Protein AF-A0A7S3SIP1-F1 (afdb_monomer)

Nearest PDB structures (foldseek):
  5nok-assembly1_A  TM=7.655E-01  e=3.009E-19  Bacteroides cellulosilyticus DSM 14838
  5nok-assembly2_B  TM=7.415E-01  e=2.205E-19  Bacteroides cellulosilyticus DSM 14838
  4zlf-assembly1_A  TM=3.964E-01  e=3.982E-01  Saccharophagus degradans 2-40
  4aq1-assembly2_A-3  TM=2.668E-01  e=3.073E-01  Geobacillus stearothermophilus
  7sd2-assembly3_C  TM=2.837E-01  e=1.183E+00  Mus musculus

Structure (mmCIF, N/CA/C/O backbone):
data_AF-A0A7S3SIP1-F1
#
_entry.id   AF-A0A7S3SIP1-F1
#
loop_
_atom_site.group_PDB
_atom_site.id
_atom_site.type_symbol
_atom_site.label_atom_id
_atom_site.label_alt_id
_atom_site.label_comp_id
_atom_site.label_asym_id
_atom_site.label_entity_id
_atom_site.label_seq_id
_atom_site.pdbx_PDB_ins_code
_atom_site.Cartn_x
_atom_site.Cartn_y
_atom_site.Cartn_z
_atom_site.occupancy
_atom_site.B_iso_or_equiv
_atom_site.auth_seq_id
_atom_site.auth_comp_id
_atom_site.auth_asym_id
_atom_site.auth_atom_id
_atom_site.pdbx_PDB_model_num
ATOM 1 N N . GLY A 1 1 ? -58.056 -18.008 -2.802 1.00 30.02 1 GLY A N 1
ATOM 2 C CA . GLY A 1 1 ? -57.441 -18.942 -1.838 1.00 30.02 1 GLY A CA 1
ATOM 3 C C . GLY A 1 1 ? -56.106 -19.378 -2.395 1.00 30.02 1 GLY A C 1
ATOM 4 O O . GLY A 1 1 ? -56.015 -19.506 -3.601 1.00 30.02 1 GLY A O 1
ATOM 5 N N . GLY A 1 2 ? -55.037 -19.564 -1.638 1.00 30.69 2 GLY A N 1
ATOM 6 C CA . GLY A 1 2 ? -54.782 -19.460 -0.203 1.00 30.69 2 GLY A CA 1
ATOM 7 C C . GLY A 1 2 ? -53.383 -20.052 0.043 1.00 30.69 2 GLY A C 1
ATOM 8 O O . GLY A 1 2 ? -53.030 -21.022 -0.619 1.00 30.69 2 GLY A O 1
ATOM 9 N N . GLY A 1 3 ? -52.616 -19.461 0.965 1.00 23.81 3 GLY A N 1
ATOM 10 C CA . GLY A 1 3 ? -51.258 -19.869 1.364 1.00 23.81 3 GLY A CA 1
ATOM 11 C C . GLY A 1 3 ? -50.253 -18.746 1.076 1.00 23.81 3 GLY A C 1
ATOM 12 O O . GLY A 1 3 ? -50.004 -18.445 -0.079 1.00 23.81 3 GLY A O 1
ATOM 13 N N . GLY A 1 4 ? -49.697 -17.999 2.030 1.00 30.14 4 GLY A N 1
ATOM 14 C CA . GLY A 1 4 ? -49.337 -18.348 3.404 1.00 30.14 4 GLY A CA 1
ATOM 15 C C . GLY A 1 4 ? -47.809 -18.375 3.521 1.00 30.14 4 GLY A C 1
ATOM 16 O O . GLY A 1 4 ? -47.241 -19.438 3.726 1.00 30.14 4 GLY A O 1
ATOM 17 N N . GLY A 1 5 ? -47.151 -17.226 3.327 1.00 24.19 5 GLY A N 1
ATOM 18 C CA . GLY A 1 5 ? -45.717 -17.030 3.559 1.00 24.19 5 GLY A CA 1
ATOM 19 C C . GLY A 1 5 ? -45.534 -15.982 4.652 1.00 24.19 5 GLY A C 1
ATOM 20 O O . GLY A 1 5 ? -45.998 -14.855 4.501 1.00 24.19 5 GLY A O 1
ATOM 21 N N . GLY A 1 6 ? -44.952 -16.385 5.782 1.00 24.52 6 GLY A N 1
ATOM 22 C CA . GLY A 1 6 ? -44.836 -15.571 6.988 1.00 24.52 6 GLY A CA 1
ATOM 23 C C . GLY A 1 6 ? -44.023 -14.297 6.769 1.00 24.52 6 GLY A C 1
ATOM 24 O O . GLY A 1 6 ? -42.838 -14.354 6.451 1.00 24.52 6 GLY A O 1
ATOM 25 N N . GLY A 1 7 ? -44.663 -13.150 6.992 1.00 25.20 7 GLY A N 1
ATOM 26 C CA . GLY A 1 7 ? -43.971 -11.890 7.214 1.00 25.20 7 GLY A CA 1
ATOM 27 C C . GLY A 1 7 ? -43.266 -11.936 8.565 1.00 25.20 7 GLY A C 1
ATOM 28 O O . GLY A 1 7 ? -43.914 -11.857 9.608 1.00 25.20 7 GLY A O 1
ATOM 29 N N . GLY A 1 8 ? -41.941 -12.072 8.547 1.00 25.28 8 GLY A N 1
ATOM 30 C CA . GLY A 1 8 ? -41.108 -11.686 9.678 1.00 25.28 8 GLY A CA 1
ATOM 31 C C . GLY A 1 8 ? -41.204 -10.173 9.828 1.00 25.28 8 GLY A C 1
ATOM 32 O O . GLY A 1 8 ? -40.638 -9.438 9.024 1.00 25.28 8 GLY A O 1
ATOM 33 N N . GLY A 1 9 ? -41.987 -9.713 10.803 1.00 25.03 9 GLY A N 1
ATOM 34 C CA . GLY A 1 9 ? -42.062 -8.301 11.154 1.00 25.03 9 GLY A CA 1
ATOM 35 C C . GLY A 1 9 ? -40.679 -7.808 11.563 1.00 25.03 9 GLY A C 1
ATOM 36 O O . GLY A 1 9 ? -40.108 -8.305 12.530 1.00 25.03 9 GLY A O 1
ATOM 37 N N . ALA A 1 10 ? -40.139 -6.850 10.814 1.00 29.47 10 ALA A N 1
ATOM 38 C CA . ALA A 1 10 ? -38.982 -6.090 11.249 1.00 29.47 10 ALA A CA 1
ATOM 39 C C . ALA A 1 10 ? -39.381 -5.304 12.505 1.00 29.47 10 ALA A C 1
ATOM 41 O O . ALA A 1 10 ? -40.278 -4.461 12.464 1.00 29.47 10 ALA A O 1
ATOM 42 N N . THR A 1 11 ? -38.749 -5.611 13.635 1.00 32.28 11 THR A N 1
ATOM 43 C CA . THR A 1 11 ? -38.810 -4.782 14.839 1.00 32.28 11 THR A CA 1
ATOM 44 C C . THR A 1 11 ? -38.300 -3.380 14.476 1.00 32.28 11 THR A C 1
ATOM 46 O O . THR A 1 11 ? -37.282 -3.283 13.789 1.00 32.28 11 THR A O 1
ATOM 49 N N . PRO A 1 12 ? -38.969 -2.284 14.872 1.00 35.84 12 PRO A N 1
ATOM 50 C CA . PRO A 1 12 ? -38.470 -0.946 14.584 1.00 35.84 12 PRO A CA 1
ATOM 51 C C . PRO A 1 12 ? -37.204 -0.670 15.408 1.00 35.84 12 PRO A C 1
ATOM 53 O O . PRO A 1 12 ? -37.245 -0.662 16.637 1.00 35.84 12 PRO A O 1
ATOM 56 N N . TRP A 1 13 ? -36.081 -0.453 14.727 1.00 35.91 13 TRP A N 1
ATOM 57 C CA . TRP A 1 13 ? -34.782 -0.176 15.341 1.00 35.91 13 TRP A CA 1
ATOM 58 C C . TRP A 1 13 ? -34.586 1.328 15.563 1.00 35.91 13 TRP A C 1
ATOM 60 O O . TRP A 1 13 ? -34.888 2.132 14.678 1.00 35.91 13 TRP A O 1
ATOM 70 N N . LEU A 1 14 ? -34.023 1.715 16.712 1.00 35.84 14 LEU A N 1
ATOM 71 C CA . LEU A 1 14 ? -33.505 3.068 16.925 1.00 35.84 14 LEU A CA 1
ATOM 72 C C . LEU A 1 14 ? -32.003 3.094 16.587 1.00 35.84 14 LEU A C 1
ATOM 74 O O . LEU A 1 14 ? -31.221 2.341 17.175 1.00 35.84 14 LEU A O 1
ATOM 78 N N . ALA A 1 15 ? -31.589 3.963 15.663 1.00 38.69 15 ALA A N 1
ATOM 79 C CA . ALA A 1 15 ? -30.186 4.278 15.400 1.00 38.69 15 ALA A CA 1
ATOM 80 C C . ALA A 1 15 ? -29.809 5.600 16.085 1.00 38.69 15 ALA A C 1
ATOM 82 O O . ALA A 1 15 ? -30.552 6.580 15.989 1.00 38.69 15 ALA A O 1
ATOM 83 N N . LEU A 1 16 ? -28.660 5.629 16.768 1.00 39.00 16 LEU A N 1
ATOM 84 C CA . LEU A 1 16 ? -28.098 6.823 17.404 1.00 39.00 16 LEU A CA 1
ATOM 85 C C . LEU A 1 16 ? -26.746 7.160 16.767 1.00 39.00 16 LEU A C 1
ATOM 87 O O . LEU A 1 16 ? -25.839 6.330 16.744 1.00 39.00 16 LEU A O 1
ATOM 91 N N . SER A 1 17 ? -26.584 8.402 16.316 1.00 41.12 17 SER A N 1
ATOM 92 C CA . SER A 1 17 ? -25.312 8.929 15.800 1.00 41.12 17 SER A CA 1
ATOM 93 C C . SER A 1 17 ? -24.887 10.187 16.559 1.00 41.12 17 SER A C 1
ATOM 95 O O . SER A 1 17 ? -25.730 10.986 16.980 1.00 41.12 17 SER A O 1
ATOM 97 N N . THR A 1 18 ? -23.578 10.398 16.698 1.00 42.44 18 THR A N 1
ATOM 98 C CA . THR A 1 18 ? -22.999 11.590 17.343 1.00 42.44 18 THR A CA 1
ATOM 99 C C . THR A 1 18 ? -22.811 12.775 16.371 1.00 42.44 18 THR A C 1
ATOM 101 O O . THR A 1 18 ? -22.945 12.642 15.160 1.00 42.44 18 THR A O 1
ATOM 104 N N . ILE A 1 19 ? -22.616 13.974 16.936 1.00 41.94 19 ILE A N 1
ATOM 105 C CA . ILE A 1 19 ? -23.038 15.298 16.426 1.00 41.94 19 ILE A CA 1
ATOM 106 C C . ILE A 1 19 ? -21.858 16.176 15.970 1.00 41.94 19 ILE A C 1
ATOM 108 O O . ILE A 1 19 ? -20.804 16.154 16.604 1.00 41.94 19 ILE A O 1
ATOM 112 N N . ALA A 1 20 ? -22.107 17.069 15.001 1.00 31.72 20 ALA A N 1
ATOM 113 C CA . ALA A 1 20 ? -21.354 18.305 14.758 1.00 31.72 20 ALA A CA 1
ATOM 114 C C . ALA A 1 20 ? -21.444 19.293 15.946 1.00 31.72 20 ALA A C 1
ATOM 116 O O . ALA A 1 20 ? -22.531 19.678 16.367 1.00 31.72 20 ALA A O 1
ATOM 117 N N . LEU A 1 21 ? -20.295 19.751 16.449 1.00 28.75 21 LEU A N 1
ATOM 118 C CA . LEU A 1 21 ? -20.040 20.507 17.696 1.00 28.75 21 LEU A CA 1
ATOM 119 C C . LEU A 1 21 ? -20.780 21.859 17.941 1.00 28.75 21 LEU A C 1
ATOM 121 O O . LEU A 1 21 ? -20.314 22.645 18.760 1.00 28.75 21 LEU A O 1
ATOM 125 N N . ALA A 1 22 ? -21.911 22.175 17.302 1.00 28.03 22 ALA A N 1
ATOM 126 C CA . ALA A 1 22 ? -22.452 23.545 17.274 1.00 28.03 22 ALA A CA 1
ATOM 127 C C . ALA A 1 22 ? -23.684 23.854 18.163 1.00 28.03 22 ALA A C 1
ATOM 129 O O . ALA A 1 22 ? -24.043 25.025 18.277 1.00 28.03 22 ALA A O 1
ATOM 130 N N . ALA A 1 23 ? -24.345 22.879 18.804 1.00 38.19 23 ALA A N 1
ATOM 131 C CA . ALA A 1 23 ? -25.523 23.150 19.654 1.00 38.19 23 ALA A CA 1
ATOM 132 C C . ALA A 1 23 ? -25.167 23.306 21.155 1.00 38.19 23 ALA A C 1
ATOM 134 O O . ALA A 1 23 ? -24.247 22.639 21.634 1.00 38.19 23 ALA A O 1
ATOM 135 N N . PRO A 1 24 ? -25.878 24.152 21.930 1.00 42.22 24 PRO A N 1
ATOM 136 C CA . PRO A 1 24 ? -25.592 24.354 23.351 1.00 42.22 24 PRO A CA 1
ATOM 137 C C . PRO A 1 24 ? -25.967 23.119 24.193 1.00 42.22 24 PRO A C 1
ATOM 139 O O . PRO A 1 24 ? -27.128 22.720 24.253 1.00 42.22 24 PRO A O 1
ATOM 142 N N . ALA A 1 25 ? -24.976 22.518 24.862 1.00 54.72 25 ALA A N 1
ATOM 143 C CA . ALA A 1 25 ? -25.167 21.451 25.849 1.00 54.72 25 ALA A CA 1
ATOM 144 C C . ALA A 1 25 ? -25.636 22.025 27.194 1.00 54.72 25 ALA A C 1
ATOM 146 O O . ALA A 1 25 ? -25.216 23.121 27.564 1.00 54.72 25 ALA A O 1
ATOM 147 N N . THR A 1 26 ? -26.438 21.277 27.963 1.00 63.38 26 THR A N 1
ATOM 148 C CA . THR A 1 26 ? -26.823 21.699 29.322 1.00 63.38 26 THR A CA 1
ATOM 149 C C . THR A 1 26 ? -25.758 21.224 30.314 1.00 63.38 26 THR A C 1
ATOM 151 O O . THR A 1 26 ? -25.599 20.009 30.492 1.00 63.38 26 THR A O 1
ATOM 154 N N . PRO A 1 27 ? -25.000 22.129 30.965 1.00 63.84 27 PRO A N 1
ATOM 155 C CA . PRO A 1 27 ? -24.060 21.738 32.007 1.00 63.84 27 PRO A CA 1
ATOM 156 C C . PRO A 1 27 ? -24.819 21.069 33.149 1.00 63.84 27 PRO A C 1
ATOM 158 O O . PRO A 1 27 ? -25.830 21.591 33.619 1.00 63.84 27 PRO A O 1
ATOM 161 N N . LEU A 1 28 ? -24.337 19.918 33.613 1.00 59.97 28 LEU A N 1
ATOM 162 C CA . LEU A 1 28 ? -24.849 19.346 34.850 1.00 59.97 28 LEU A CA 1
ATOM 163 C C . LEU A 1 28 ? -24.097 19.969 36.022 1.00 59.97 28 LEU A C 1
ATOM 165 O O . LEU A 1 28 ? -22.884 20.142 35.971 1.00 59.97 28 LEU A O 1
ATOM 169 N N . VAL A 1 29 ? -24.810 20.231 37.116 1.00 51.56 29 VAL A N 1
ATOM 170 C CA . VAL A 1 29 ? -24.223 20.703 38.386 1.00 51.56 29 VAL A CA 1
ATOM 171 C C . VAL A 1 29 ? -23.415 19.594 39.086 1.00 51.56 29 VAL A C 1
ATOM 173 O O . VAL A 1 29 ? -22.915 19.801 40.185 1.00 51.56 29 VAL A O 1
ATOM 176 N N . ALA A 1 30 ? -23.259 18.410 38.473 1.00 54.25 30 ALA A N 1
ATOM 177 C CA . ALA A 1 30 ? -22.342 17.387 38.966 1.00 54.25 30 ALA A CA 1
ATOM 178 C C . ALA A 1 30 ? -20.945 18.012 39.093 1.00 54.25 30 ALA A C 1
ATOM 180 O O . ALA A 1 30 ? -20.293 18.319 38.095 1.00 54.25 30 ALA A O 1
ATOM 181 N N . ALA A 1 31 ? -20.553 18.282 40.339 1.00 53.62 31 ALA A N 1
ATOM 182 C CA . ALA A 1 31 ? -19.415 19.121 40.653 1.00 53.62 31 ALA A CA 1
ATOM 183 C C . ALA A 1 31 ? -18.148 18.482 40.090 1.00 53.62 31 ALA A C 1
ATOM 185 O O . ALA A 1 31 ? -17.858 17.317 40.378 1.00 53.62 31 ALA A O 1
ATOM 186 N N . ALA A 1 32 ? -17.388 19.248 39.309 1.00 61.47 32 ALA A N 1
ATOM 187 C CA . ALA A 1 32 ? -15.988 18.932 39.072 1.00 61.47 32 ALA A CA 1
ATOM 188 C C . ALA A 1 32 ? -15.354 18.519 40.417 1.00 61.47 32 ALA A C 1
ATOM 190 O O . ALA A 1 32 ? -15.474 19.250 41.402 1.00 61.47 32 ALA A O 1
ATOM 191 N N . GLY A 1 33 ? -14.775 17.317 40.486 1.00 68.69 33 GLY A N 1
ATOM 192 C CA . GLY A 1 33 ? -14.295 16.722 41.740 1.00 68.69 33 GLY A CA 1
ATOM 193 C C . GLY A 1 33 ? -15.102 15.529 42.272 1.00 68.69 33 GLY A C 1
ATOM 194 O O . GLY A 1 33 ? -14.621 14.846 43.174 1.00 68.69 33 GLY A O 1
ATOM 195 N N . ALA A 1 34 ? -16.286 15.227 41.728 1.00 82.25 34 ALA A N 1
ATOM 196 C CA . ALA A 1 34 ? -17.051 14.044 42.131 1.00 82.25 34 ALA A CA 1
ATOM 197 C C . ALA A 1 34 ? -16.332 12.727 41.751 1.00 82.25 34 ALA A C 1
ATOM 199 O O . ALA A 1 34 ? -15.671 12.677 40.705 1.00 82.25 34 ALA A O 1
ATOM 200 N N . PRO A 1 35 ? -16.480 11.643 42.541 1.00 85.06 35 PRO A N 1
ATOM 201 C CA . PRO A 1 35 ? -15.968 10.327 42.170 1.00 85.06 35 PRO A CA 1
ATOM 202 C C . PRO A 1 35 ? -16.567 9.859 40.840 1.00 85.06 35 PRO A C 1
ATOM 204 O O . PRO A 1 35 ? -17.787 9.830 40.671 1.00 85.06 35 PRO A O 1
ATOM 207 N N . ALA A 1 36 ? -15.708 9.496 39.889 1.00 84.75 36 ALA A N 1
ATOM 208 C CA . ALA A 1 36 ? -16.137 8.911 38.626 1.00 84.75 36 ALA A CA 1
ATOM 209 C C . ALA A 1 36 ? -16.504 7.427 38.820 1.00 84.75 36 ALA A C 1
ATOM 211 O O . ALA A 1 36 ? -15.856 6.753 39.625 1.00 84.75 36 ALA A O 1
ATOM 212 N N . PRO A 1 37 ? -17.456 6.868 38.045 1.00 80.94 37 PRO A N 1
ATOM 213 C CA . PRO A 1 37 ? -17.841 5.455 38.149 1.00 80.94 37 PRO A CA 1
ATOM 214 C C . PRO A 1 37 ? -16.663 4.476 38.029 1.00 80.94 37 PRO A C 1
ATOM 216 O O . PRO A 1 37 ? -16.657 3.431 38.666 1.00 80.94 37 PRO A O 1
ATOM 219 N N . GLY A 1 38 ? -15.638 4.836 37.248 1.00 80.31 38 GLY A N 1
ATOM 220 C CA . GLY A 1 38 ? -14.409 4.053 37.083 1.00 80.31 38 GLY A CA 1
ATOM 221 C C . GLY A 1 38 ? -13.335 4.269 38.160 1.00 80.31 38 GLY A C 1
ATOM 222 O O . GLY A 1 38 ? -12.179 3.949 37.906 1.00 80.31 38 GLY A O 1
ATOM 223 N N . GLY A 1 39 ? -13.663 4.865 39.314 1.00 84.19 39 GLY A N 1
ATOM 224 C CA . GLY A 1 39 ? -12.724 5.098 40.426 1.00 84.19 39 GLY A CA 1
ATOM 225 C C . GLY A 1 39 ? -11.829 6.338 40.286 1.00 84.19 39 GLY A C 1
ATOM 226 O O . GLY A 1 39 ? -10.897 6.513 41.064 1.00 84.19 39 GLY A O 1
ATOM 227 N N . GLY A 1 40 ? -12.092 7.182 39.287 1.00 87.94 40 GLY A N 1
ATOM 228 C CA . GLY A 1 40 ? -11.376 8.430 39.027 1.00 87.94 40 GLY A CA 1
ATOM 229 C C . GLY A 1 40 ? -12.126 9.671 39.513 1.00 87.94 40 GLY A C 1
ATOM 230 O O . GLY A 1 40 ? -12.897 9.621 40.472 1.00 87.94 40 GLY A O 1
ATOM 231 N N . THR A 1 41 ? -11.951 10.792 38.816 1.00 91.81 41 THR A N 1
ATOM 232 C CA . THR A 1 41 ? -12.616 12.059 39.162 1.00 91.81 41 THR A CA 1
ATOM 233 C C . THR A 1 41 ? -13.289 12.671 37.945 1.00 91.81 41 THR A C 1
ATOM 235 O O . THR A 1 41 ? -12.662 12.818 36.897 1.00 91.81 41 THR A O 1
ATOM 238 N N . VAL A 1 42 ? -14.554 13.064 38.084 1.00 91.50 42 VAL A N 1
ATOM 239 C CA . VAL A 1 42 ? -15.280 13.805 37.048 1.00 91.50 42 VAL A CA 1
ATOM 240 C C . VAL A 1 42 ? -14.690 15.210 36.940 1.00 91.50 42 VAL A C 1
ATOM 242 O O . VAL A 1 42 ? -14.669 15.961 37.914 1.00 91.50 42 VAL A O 1
ATOM 245 N N . LEU A 1 43 ? -14.205 15.559 35.750 1.00 90.94 43 LEU A N 1
ATOM 246 C CA . LEU A 1 43 ? -13.675 16.884 35.422 1.00 90.94 43 LEU A CA 1
ATOM 247 C C . LEU A 1 43 ? -14.786 17.797 34.900 1.00 90.94 43 LEU A C 1
ATOM 249 O O . LEU A 1 43 ? -14.859 18.965 35.2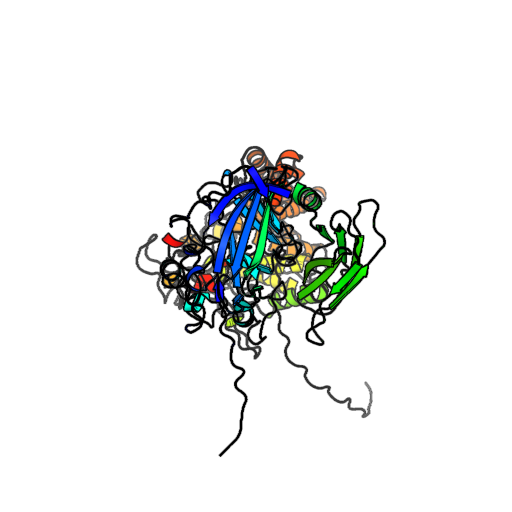68 1.00 90.94 43 LEU A O 1
ATOM 253 N N . ALA A 1 44 ? -15.660 17.251 34.052 1.00 90.00 44 ALA A N 1
ATOM 254 C CA . ALA A 1 44 ? -16.827 17.937 33.514 1.00 90.00 44 ALA A CA 1
ATOM 255 C C . ALA A 1 44 ? -17.903 16.920 33.115 1.00 90.00 44 ALA A C 1
ATOM 257 O O . ALA A 1 44 ? -17.573 15.845 32.615 1.00 90.00 44 ALA A O 1
ATOM 258 N N . ALA A 1 45 ? -19.180 17.268 33.285 1.00 88.44 45 ALA A N 1
ATOM 259 C CA . ALA A 1 45 ? -20.307 16.454 32.835 1.00 88.44 45 ALA A CA 1
ATOM 260 C C . ALA A 1 45 ? -21.427 17.322 32.246 1.00 88.44 45 ALA A C 1
ATOM 262 O O . ALA A 1 45 ? -21.728 18.408 32.743 1.00 88.44 45 ALA A O 1
ATOM 263 N N . GLN A 1 46 ? -22.041 16.845 31.168 1.00 88.38 46 GLN A N 1
ATOM 264 C CA . GLN A 1 46 ? -23.075 17.557 30.421 1.00 88.38 46 GLN A CA 1
ATOM 265 C C . GLN A 1 46 ? -24.150 16.577 29.969 1.00 88.38 46 GLN A C 1
ATOM 267 O O . GLN A 1 46 ? -23.844 15.469 29.524 1.00 88.38 46 GLN A O 1
ATOM 272 N N . GLU A 1 47 ? -25.410 16.994 30.043 1.00 86.75 47 GLU A N 1
ATOM 273 C CA . GLU A 1 47 ? -26.475 16.264 29.370 1.00 86.75 47 GLU A CA 1
ATOM 274 C C . GLU A 1 47 ? -26.524 16.678 27.896 1.00 86.75 47 GLU A C 1
ATOM 276 O O . GLU A 1 47 ? -26.622 17.864 27.573 1.00 86.75 47 GLU A O 1
ATOM 281 N N . VAL A 1 48 ? -26.456 15.684 27.010 1.00 84.75 48 VAL A N 1
ATOM 282 C CA . VAL A 1 48 ? -26.401 15.860 25.552 1.00 84.75 48 VAL A CA 1
ATOM 283 C C . VAL A 1 48 ? -27.588 15.206 24.832 1.00 84.75 48 VAL A C 1
ATOM 285 O O . VAL A 1 48 ? -27.611 15.176 23.606 1.00 84.75 48 VAL A O 1
ATOM 288 N N . SER A 1 49 ? -28.597 14.714 25.565 1.00 81.31 49 SER A N 1
ATOM 289 C CA . SER A 1 49 ? -29.770 13.994 25.029 1.00 81.31 49 SER A CA 1
ATOM 290 C C . SER A 1 49 ? -30.468 14.736 23.888 1.00 81.31 49 SER A C 1
ATOM 292 O O . SER A 1 49 ? -30.799 14.144 22.865 1.00 81.31 49 SER A O 1
ATOM 294 N N . ALA A 1 50 ? -30.679 16.044 24.060 1.00 73.25 50 ALA A N 1
ATOM 295 C CA . ALA A 1 50 ? -31.351 16.892 23.077 1.00 73.25 50 ALA A CA 1
ATOM 296 C C . ALA A 1 50 ? -30.485 17.179 21.842 1.00 73.25 50 ALA A C 1
ATOM 298 O O . ALA A 1 50 ? -31.009 17.546 20.795 1.00 73.25 50 ALA A O 1
ATOM 299 N N . MET A 1 51 ? -29.166 17.022 21.966 1.00 70.69 51 MET A N 1
ATOM 300 C CA . MET A 1 51 ? -28.239 17.262 20.870 1.00 70.69 51 MET A CA 1
ATOM 301 C C . MET A 1 51 ? -28.111 16.027 19.971 1.00 70.69 51 MET A C 1
ATOM 303 O O . MET A 1 51 ? -27.840 16.176 18.785 1.00 70.69 51 MET A O 1
ATOM 307 N N . LEU A 1 52 ? -28.264 14.815 20.524 1.00 71.56 52 LEU A N 1
ATOM 308 C CA . LEU A 1 52 ? -28.049 13.560 19.797 1.00 71.56 52 LEU A CA 1
ATOM 309 C C . LEU A 1 52 ? -29.212 13.298 18.849 1.00 71.56 52 LEU A C 1
ATOM 311 O O . LEU A 1 52 ? -30.348 13.192 19.305 1.00 71.56 52 LEU A O 1
ATOM 315 N N . LYS A 1 53 ? -28.932 13.163 17.551 1.00 66.69 53 LYS A N 1
ATOM 316 C CA . LYS A 1 53 ? -29.948 12.794 16.558 1.00 66.69 53 LYS A CA 1
ATOM 317 C C . LYS A 1 53 ? -30.265 11.296 16.649 1.00 66.69 53 LYS A C 1
ATOM 319 O O . LYS A 1 53 ? -29.372 10.493 16.925 1.00 66.69 53 LYS A O 1
ATOM 324 N N . ALA A 1 54 ? -31.525 10.935 16.414 1.00 61.88 54 ALA A N 1
ATOM 325 C CA . ALA A 1 54 ? -32.006 9.551 16.401 1.00 61.88 54 ALA A CA 1
ATOM 326 C C . ALA A 1 54 ? -32.884 9.288 15.166 1.00 61.88 54 ALA A C 1
ATOM 328 O O . ALA A 1 54 ? -33.519 10.212 14.668 1.00 61.88 54 ALA A O 1
ATOM 329 N N . SER A 1 55 ? -32.955 8.050 14.673 1.00 54.53 55 SER A N 1
ATOM 330 C CA . SER A 1 55 ? -33.918 7.677 13.621 1.00 54.53 55 SER A CA 1
ATOM 331 C C . SER A 1 55 ? -35.335 7.480 14.185 1.00 54.53 55 SER A C 1
ATOM 333 O O . SER A 1 55 ? -35.493 7.038 15.324 1.00 54.53 55 SER A O 1
ATOM 335 N N . ALA A 1 56 ? -36.381 7.762 13.395 1.00 49.25 56 ALA A N 1
ATOM 336 C CA . ALA A 1 56 ? -37.761 7.434 13.773 1.00 49.25 56 ALA A CA 1
ATOM 337 C C . ALA A 1 56 ? -38.079 5.942 13.521 1.00 49.25 56 ALA A C 1
ATOM 339 O O . ALA A 1 56 ? -37.638 5.395 12.513 1.00 49.25 56 ALA A O 1
ATOM 340 N N . PRO A 1 57 ? -38.918 5.295 14.358 1.00 43.84 57 PRO A N 1
ATOM 341 C CA . PRO A 1 57 ? -39.377 3.912 14.163 1.00 43.84 57 PRO A CA 1
ATOM 342 C C . PRO A 1 57 ? -40.075 3.623 12.822 1.00 43.84 57 PRO A C 1
ATOM 344 O O . PRO A 1 57 ? -40.105 2.472 12.396 1.00 43.84 57 PRO A O 1
ATOM 347 N N . ALA A 1 58 ? -40.684 4.640 12.197 1.00 41.06 58 ALA A N 1
ATOM 348 C CA . ALA A 1 58 ? -41.553 4.492 11.024 1.00 41.06 58 ALA A CA 1
ATOM 349 C C . ALA A 1 58 ? -40.871 4.812 9.680 1.00 41.06 58 ALA A C 1
ATOM 351 O O . ALA A 1 58 ? -41.359 4.359 8.650 1.00 41.06 58 ALA A O 1
ATOM 352 N N . ASP A 1 59 ? -39.739 5.524 9.696 1.00 42.59 59 ASP A N 1
ATOM 353 C CA . ASP A 1 59 ? -38.978 5.907 8.503 1.00 42.59 59 ASP A CA 1
ATOM 354 C C . ASP A 1 59 ? -37.531 5.438 8.674 1.00 42.59 59 ASP A C 1
ATOM 356 O O . ASP A 1 59 ? -36.723 6.085 9.344 1.00 42.59 59 ASP A O 1
ATOM 360 N N . ALA A 1 60 ? -37.240 4.272 8.093 1.00 45.25 60 ALA A N 1
ATOM 361 C CA . ALA A 1 60 ? -35.940 3.610 8.059 1.00 45.25 60 ALA A CA 1
ATOM 362 C C . ALA A 1 60 ? -34.748 4.593 8.111 1.00 45.25 60 ALA A C 1
ATOM 364 O O . ALA A 1 60 ? -34.556 5.379 7.189 1.00 45.25 60 ALA A O 1
ATOM 365 N N . LEU A 1 61 ? -33.972 4.542 9.207 1.00 47.16 61 LEU A N 1
ATOM 366 C CA . LEU A 1 61 ? -32.600 5.065 9.373 1.00 47.16 61 LEU A CA 1
ATOM 367 C C . LEU A 1 61 ? -32.325 6.536 8.946 1.00 47.16 61 LEU A C 1
ATOM 369 O O . LEU A 1 61 ? -31.170 6.961 8.885 1.00 47.16 61 LEU A O 1
ATOM 373 N N . SER A 1 62 ? -33.353 7.365 8.719 1.00 47.12 62 SER A N 1
ATOM 374 C CA . SER A 1 62 ? -33.194 8.792 8.404 1.00 47.12 62 SER A CA 1
ATOM 375 C C . SER A 1 62 ? -32.833 9.591 9.663 1.00 47.12 62 SER A C 1
ATOM 377 O O . SER A 1 62 ? -33.678 9.850 10.522 1.00 47.12 62 SER A O 1
ATOM 379 N N . LEU A 1 63 ? -31.567 10.006 9.775 1.00 49.69 63 LEU A N 1
ATOM 380 C CA . LEU A 1 63 ? -31.061 10.910 10.819 1.00 49.69 63 LEU A CA 1
ATOM 381 C C . LEU A 1 63 ? -31.439 12.372 10.508 1.00 49.69 63 LEU A C 1
ATOM 383 O O . LEU A 1 63 ? -30.582 13.250 10.380 1.00 49.69 63 LEU A O 1
ATOM 387 N N . ASN A 1 64 ? -32.734 12.642 10.331 1.00 45.75 64 ASN A N 1
ATOM 388 C CA . ASN A 1 64 ? -33.222 13.995 10.082 1.00 45.75 64 ASN A CA 1
ATOM 389 C C . ASN A 1 64 ? -33.229 14.842 11.373 1.00 45.75 64 ASN A C 1
ATOM 391 O O . ASN A 1 64 ? -33.227 14.336 12.494 1.00 45.75 64 ASN A O 1
ATOM 395 N N . SER A 1 65 ? -33.207 16.166 11.222 1.00 47.06 65 SER A N 1
ATOM 396 C CA . SER A 1 65 ? -33.134 17.143 12.320 1.00 47.06 65 SER A CA 1
ATOM 397 C C . SER A 1 65 ? -34.365 17.184 13.239 1.00 47.06 65 SER A C 1
ATOM 399 O O . SER A 1 65 ? -34.354 17.936 14.211 1.00 47.06 65 SER A O 1
ATOM 401 N N . ALA A 1 66 ? -35.411 16.400 12.959 1.00 50.28 66 ALA A N 1
ATOM 402 C CA . ALA A 1 66 ? -36.660 16.408 13.717 1.00 50.28 66 ALA A CA 1
ATOM 403 C C . ALA A 1 66 ? -36.686 15.397 14.883 1.00 50.28 66 ALA A C 1
ATOM 405 O O . ALA A 1 66 ? -37.541 15.513 15.759 1.00 50.28 66 ALA A O 1
ATOM 406 N N . ASN A 1 67 ? -35.747 14.443 14.930 1.00 57.25 67 ASN A N 1
ATOM 407 C CA . ASN A 1 67 ? -35.723 13.356 15.913 1.00 57.25 67 ASN A CA 1
ATOM 408 C C . ASN A 1 67 ? -34.435 13.380 16.755 1.00 57.25 67 ASN A C 1
ATOM 410 O O . ASN A 1 67 ? -33.325 13.412 16.222 1.00 57.25 67 ASN A O 1
ATOM 414 N N . SER A 1 68 ? -34.574 13.335 18.085 1.00 63.84 68 SER A N 1
ATOM 415 C CA . SER A 1 68 ? -33.450 13.312 19.034 1.00 63.84 68 SER A CA 1
ATOM 416 C C . SER A 1 68 ? -33.491 12.094 19.957 1.00 63.84 68 SER A C 1
ATOM 418 O O . SER A 1 68 ? -34.545 11.485 20.145 1.00 63.84 68 SER A O 1
ATOM 420 N N . ALA A 1 69 ? -32.366 11.755 20.592 1.00 67.38 69 ALA A N 1
ATOM 421 C CA . ALA A 1 69 ? -32.326 10.737 21.643 1.00 67.38 69 ALA A CA 1
ATOM 422 C C . ALA A 1 69 ? -33.325 11.073 22.765 1.00 67.38 69 ALA A C 1
ATOM 424 O O . ALA A 1 69 ? -34.033 10.189 23.243 1.00 67.38 69 ALA A O 1
ATOM 425 N N . ALA A 1 70 ? -33.468 12.362 23.101 1.00 68.44 70 ALA A N 1
ATOM 426 C CA . ALA A 1 70 ? -34.497 12.835 24.025 1.00 68.44 70 ALA A CA 1
ATOM 427 C C . ALA A 1 70 ? -35.927 12.530 23.532 1.00 68.44 70 ALA A C 1
ATOM 429 O O . ALA A 1 70 ? -36.753 12.068 24.318 1.00 68.44 70 ALA A O 1
ATOM 430 N N . ALA A 1 71 ? -36.219 12.724 22.240 1.00 66.12 71 ALA A N 1
ATOM 431 C CA . ALA A 1 71 ? -37.513 12.370 21.644 1.00 66.12 71 ALA A CA 1
ATOM 432 C C . ALA A 1 71 ? -37.771 10.850 21.645 1.00 66.12 71 ALA A C 1
ATOM 434 O O . ALA A 1 71 ? -38.917 10.420 21.755 1.00 66.12 71 ALA A O 1
ATOM 435 N N . ALA A 1 72 ? -36.711 10.038 21.600 1.00 67.12 72 ALA A N 1
ATOM 436 C CA . ALA A 1 72 ? -36.768 8.585 21.758 1.00 67.12 72 ALA A CA 1
ATOM 437 C C . ALA A 1 72 ? -36.861 8.119 23.229 1.00 67.12 72 ALA A C 1
ATOM 439 O O . ALA A 1 72 ? -36.820 6.920 23.501 1.00 67.12 72 ALA A O 1
ATOM 440 N N . GLY A 1 73 ? -36.968 9.043 24.192 1.00 78.50 73 GLY A N 1
ATOM 441 C CA . GLY A 1 73 ? -37.031 8.725 25.620 1.00 78.50 73 GLY A CA 1
ATOM 442 C C . GLY A 1 73 ? -35.688 8.323 26.237 1.00 78.50 73 GLY A C 1
ATOM 443 O O . GLY A 1 73 ? -35.666 7.787 27.344 1.00 78.50 73 GLY A O 1
ATOM 444 N N . LEU A 1 74 ? -34.567 8.577 25.557 1.00 83.44 74 LEU A N 1
ATOM 445 C CA . LEU A 1 74 ? -33.220 8.317 26.059 1.00 83.44 74 LEU A CA 1
ATOM 446 C C . LEU A 1 74 ? -32.601 9.592 26.635 1.00 83.44 74 LEU A C 1
ATOM 448 O O . LEU A 1 74 ? -32.506 10.625 25.971 1.00 83.44 74 LEU A O 1
ATOM 452 N N . ARG A 1 75 ? -32.106 9.496 27.867 1.00 88.25 75 ARG A N 1
ATOM 453 C CA . ARG A 1 75 ? -31.273 10.515 28.498 1.00 88.25 75 ARG A CA 1
ATOM 454 C C . ARG A 1 75 ? -29.808 10.135 28.344 1.00 88.25 75 ARG A C 1
ATOM 456 O O . ARG A 1 75 ? -29.414 9.058 28.775 1.00 88.25 75 ARG A O 1
ATOM 463 N N . VAL A 1 76 ? -28.991 11.025 27.788 1.00 88.19 76 VAL A N 1
ATOM 464 C CA . VAL A 1 76 ? -27.562 10.778 27.573 1.00 88.19 76 VAL A CA 1
ATOM 465 C C . VAL A 1 76 ? -26.713 11.818 28.287 1.00 88.19 76 VAL A C 1
ATOM 467 O O . VAL A 1 76 ? -26.804 13.015 28.013 1.00 88.19 76 VAL A O 1
ATOM 470 N N . VAL A 1 77 ? -25.853 11.351 29.191 1.00 89.62 77 VAL A N 1
ATOM 471 C CA . VAL A 1 77 ? -24.884 12.187 29.911 1.00 89.62 77 VAL A CA 1
ATOM 472 C C . VAL A 1 77 ? -23.481 11.882 29.421 1.00 89.62 77 VAL A C 1
ATOM 474 O O . VAL A 1 77 ? -23.029 10.747 29.542 1.00 89.62 77 VAL A O 1
ATOM 477 N N . ARG A 1 78 ? -22.782 12.903 28.921 1.00 90.81 78 ARG A N 1
ATOM 478 C CA . ARG A 1 78 ? -21.357 12.844 28.591 1.00 90.81 78 ARG A CA 1
ATOM 479 C C . ARG A 1 78 ? -20.529 13.355 29.768 1.00 90.81 78 ARG A C 1
ATOM 481 O O . ARG A 1 78 ? -20.806 14.447 30.263 1.00 90.81 78 ARG A O 1
ATOM 488 N N . SER A 1 79 ? -19.481 12.637 30.154 1.00 90.62 79 SER A N 1
ATOM 489 C CA . SER A 1 79 ? -18.484 13.089 31.130 1.00 90.62 79 SER A CA 1
ATOM 490 C C . SER A 1 79 ? -17.054 12.962 30.609 1.00 90.62 79 SER A C 1
ATOM 492 O O . SER A 1 79 ? -16.706 12.030 29.884 1.00 90.62 79 SER A O 1
ATOM 494 N N . TYR A 1 80 ? -16.228 13.927 31.008 1.00 92.88 80 TYR A N 1
ATOM 495 C CA . TYR A 1 80 ? -14.774 13.869 30.941 1.00 92.88 80 TYR A CA 1
ATOM 496 C C . TYR A 1 80 ? -14.261 13.573 32.344 1.00 92.88 80 TYR A C 1
ATOM 498 O O . TYR A 1 80 ? -14.591 14.281 33.298 1.00 92.88 80 TYR A O 1
ATOM 506 N N . GLU A 1 81 ? -13.471 12.522 32.475 1.00 93.88 81 GLU A N 1
ATOM 507 C CA . GLU A 1 81 ? -13.025 11.973 33.750 1.00 93.88 81 GLU A CA 1
ATOM 508 C C . GLU A 1 81 ? -11.500 11.840 33.733 1.00 93.88 81 GLU A C 1
ATOM 510 O O . GLU A 1 81 ? -10.912 11.440 32.732 1.00 93.88 81 GLU A O 1
ATOM 515 N N . ARG A 1 82 ? -10.830 12.142 34.844 1.00 94.44 82 ARG A N 1
ATOM 516 C CA . ARG A 1 82 ? -9.457 11.676 35.065 1.00 94.44 82 ARG A CA 1
ATOM 517 C C . ARG A 1 82 ? -9.529 10.218 35.510 1.00 94.44 82 ARG A C 1
ATOM 519 O O . ARG A 1 82 ? -10.327 9.907 36.391 1.00 94.44 82 ARG A O 1
ATOM 526 N N . SER A 1 83 ? -8.720 9.341 34.920 1.00 93.25 83 SER A N 1
ATOM 527 C CA . SER A 1 83 ? -8.660 7.923 35.298 1.00 93.25 83 SER A CA 1
ATOM 528 C C . SER A 1 83 ? -8.226 7.720 36.756 1.00 93.25 83 SE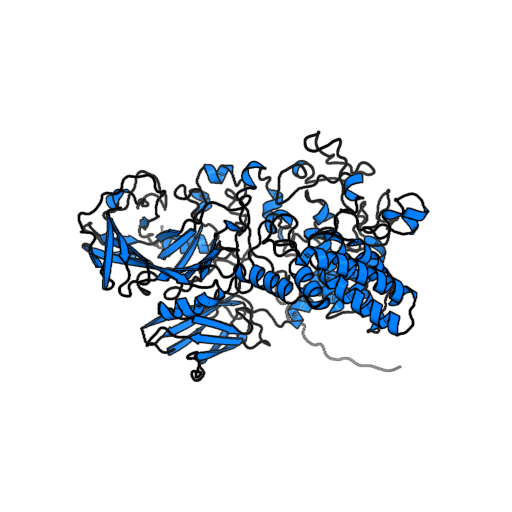R A C 1
ATOM 530 O O . SER A 1 83 ? -7.574 8.582 37.342 1.00 93.25 83 SER A O 1
ATOM 532 N N . ALA A 1 84 ? -8.557 6.563 37.340 1.00 89.75 84 ALA A N 1
ATOM 533 C CA . ALA A 1 84 ? -8.223 6.230 38.731 1.00 89.75 84 ALA A CA 1
ATOM 534 C C . ALA A 1 84 ? -6.712 6.288 39.039 1.00 89.75 84 ALA A C 1
ATOM 536 O O . ALA A 1 84 ? -6.309 6.677 40.130 1.00 89.75 84 ALA A O 1
ATOM 537 N N . ASP A 1 85 ? -5.873 5.947 38.060 1.00 89.94 85 ASP A N 1
ATOM 538 C CA . ASP A 1 85 ? -4.408 6.029 38.140 1.00 89.94 85 ASP A CA 1
ATOM 539 C C . ASP A 1 85 ? -3.846 7.421 37.789 1.00 89.94 85 ASP A C 1
ATOM 541 O O . ASP A 1 85 ? -2.636 7.627 37.806 1.00 89.94 85 ASP A O 1
ATOM 545 N N . GLY A 1 86 ? -4.706 8.381 37.435 1.00 90.56 86 GLY A N 1
ATOM 546 C CA . GLY A 1 86 ? -4.328 9.738 37.043 1.00 90.56 86 GLY A CA 1
ATOM 547 C C . GLY A 1 86 ? -3.626 9.863 35.685 1.00 90.56 86 GLY A C 1
ATOM 548 O O . GLY A 1 86 ? -3.307 10.984 35.289 1.00 90.56 86 GLY A O 1
ATOM 549 N N . ALA A 1 87 ? -3.399 8.753 34.976 1.00 89.81 87 ALA A N 1
ATOM 550 C CA . ALA A 1 87 ? -2.559 8.688 33.779 1.00 89.81 87 ALA A CA 1
ATOM 551 C C . ALA A 1 87 ? -3.300 8.952 32.455 1.00 89.81 87 ALA A C 1
ATOM 553 O O . ALA A 1 87 ? -2.657 9.090 31.416 1.00 89.81 87 ALA A O 1
ATOM 554 N N . ALA A 1 88 ? -4.634 8.997 32.465 1.00 93.94 88 ALA A N 1
ATOM 555 C CA . ALA A 1 88 ? -5.448 9.084 31.258 1.00 93.94 88 ALA A CA 1
ATOM 556 C C . ALA A 1 88 ? -6.677 9.987 31.427 1.00 93.94 88 ALA A C 1
ATOM 558 O O . ALA A 1 88 ? -7.172 10.226 32.534 1.00 93.94 88 ALA A O 1
ATOM 559 N N . LEU A 1 89 ? -7.193 10.443 30.286 1.00 95.56 89 LEU A N 1
ATOM 560 C CA . LEU A 1 89 ? -8.531 11.010 30.166 1.00 95.56 89 LEU A CA 1
ATOM 561 C C . LEU A 1 89 ? -9.507 9.875 29.841 1.00 95.56 89 LEU A C 1
ATOM 563 O O . LEU A 1 89 ? -9.232 9.041 28.983 1.00 95.56 89 LEU A O 1
ATOM 567 N N . VAL A 1 90 ? -10.655 9.841 30.503 1.00 95.38 90 VAL A N 1
ATOM 568 C CA . VAL A 1 90 ? -11.756 8.933 30.186 1.00 95.38 90 VAL A CA 1
ATOM 569 C C . VAL A 1 90 ? -12.926 9.762 29.671 1.00 95.38 90 VAL A C 1
ATOM 571 O O . VAL A 1 90 ? -13.389 10.686 30.337 1.00 95.38 90 VAL A O 1
ATOM 574 N N . LEU A 1 91 ? -13.387 9.441 28.467 1.00 94.19 91 LEU A N 1
ATOM 575 C CA . LEU A 1 91 ? -14.599 9.993 27.876 1.00 94.19 91 LEU A CA 1
ATOM 576 C C . LEU A 1 91 ? -15.722 8.976 28.060 1.00 94.19 91 LEU A C 1
ATOM 578 O O . LEU A 1 91 ? -15.617 7.867 27.541 1.00 94.19 91 LEU A O 1
ATOM 582 N N . ARG A 1 92 ? -16.787 9.341 28.774 1.00 93.06 92 ARG A N 1
ATOM 583 C CA . ARG A 1 92 ? -17.912 8.448 29.078 1.00 93.06 92 ARG A CA 1
ATOM 584 C C . ARG A 1 92 ? -19.238 9.020 28.598 1.00 93.06 92 ARG A C 1
ATOM 586 O O . ARG A 1 92 ? -19.464 10.223 28.668 1.00 93.06 92 ARG A O 1
ATOM 593 N N . PHE A 1 93 ? -20.123 8.131 28.168 1.00 91.75 93 PHE A N 1
ATOM 594 C CA . PHE A 1 93 ? -21.513 8.372 27.821 1.00 91.75 93 PHE A CA 1
ATOM 595 C C . PHE A 1 93 ? -22.394 7.393 28.597 1.00 91.75 93 PHE A C 1
ATOM 597 O O . PHE A 1 93 ? -22.289 6.183 28.424 1.00 91.75 93 PHE A O 1
ATOM 604 N N . ASN A 1 94 ? -23.273 7.911 29.450 1.00 92.00 94 ASN A N 1
ATOM 605 C CA . ASN A 1 94 ? -24.293 7.121 30.134 1.00 92.00 94 ASN A CA 1
ATOM 606 C C . ASN A 1 94 ? -25.625 7.308 29.414 1.00 92.00 94 ASN A C 1
ATOM 608 O O . ASN A 1 94 ? -26.148 8.423 29.399 1.00 92.00 94 ASN A O 1
ATOM 612 N N . LEU A 1 95 ? -26.148 6.235 28.825 1.00 90.88 95 LEU A N 1
ATOM 613 C CA . LEU A 1 95 ? -27.419 6.190 28.111 1.00 90.88 95 LEU A CA 1
ATOM 614 C C . LEU A 1 95 ? -28.463 5.568 29.036 1.00 90.88 95 LEU A C 1
ATOM 616 O O . LEU A 1 95 ? -28.428 4.365 29.284 1.00 90.88 95 LEU A O 1
ATOM 620 N N . THR A 1 96 ? -29.380 6.383 29.543 1.00 92.56 96 THR A N 1
ATOM 621 C CA . THR A 1 96 ? -30.465 5.969 30.434 1.00 92.56 96 THR A CA 1
ATOM 622 C C . THR A 1 96 ? -31.790 5.967 29.683 1.00 92.56 96 THR A C 1
ATOM 624 O O . THR A 1 96 ? -32.170 6.981 29.096 1.00 92.56 96 THR A O 1
ATOM 627 N N . ASN A 1 97 ? -32.543 4.872 29.741 1.00 90.50 97 ASN A N 1
ATOM 628 C CA . ASN A 1 97 ? -33.913 4.851 29.233 1.00 90.50 97 ASN A CA 1
ATOM 629 C C . ASN A 1 97 ? -34.855 5.539 30.234 1.00 90.50 97 ASN A C 1
ATOM 631 O O . ASN A 1 97 ? -35.195 4.979 31.273 1.00 90.50 97 ASN A O 1
ATOM 635 N N . GLY A 1 98 ? -35.266 6.769 29.926 1.00 87.25 98 GLY A N 1
ATOM 636 C CA . GLY A 1 98 ? -36.243 7.537 30.703 1.00 87.25 98 GLY A CA 1
ATOM 637 C C . GLY A 1 98 ? -37.702 7.245 30.333 1.00 87.25 98 GLY A C 1
ATOM 638 O O . GLY A 1 98 ? -38.612 7.823 30.928 1.00 87.25 98 GLY A O 1
ATOM 639 N N . GLY A 1 99 ? -37.936 6.382 29.342 1.00 83.75 99 GLY A N 1
ATOM 640 C CA . GLY A 1 99 ? -39.255 5.968 28.883 1.00 83.75 99 GLY A CA 1
ATOM 641 C C . GLY A 1 99 ? -39.906 4.892 29.757 1.00 83.75 99 GLY A C 1
ATOM 642 O O . GLY A 1 99 ? -39.408 4.502 30.812 1.00 83.75 99 GLY A O 1
ATOM 643 N N . ARG A 1 100 ? -41.067 4.403 29.302 1.00 85.19 100 ARG A N 1
ATOM 644 C CA . ARG A 1 100 ? -41.865 3.367 29.993 1.00 85.19 100 ARG A CA 1
ATOM 645 C C . ARG A 1 100 ? -41.780 1.979 29.352 1.00 85.19 100 ARG A C 1
ATOM 647 O O . ARG A 1 100 ? -42.301 1.025 29.920 1.00 85.19 100 ARG A O 1
ATOM 654 N N . SER A 1 101 ? -41.137 1.858 28.195 1.00 83.00 101 SER A N 1
ATOM 655 C CA . SER A 1 101 ? -40.935 0.603 27.462 1.00 83.00 101 SER A CA 1
ATOM 656 C C . SER A 1 101 ? -39.445 0.336 27.243 1.00 83.00 101 SER A C 1
ATOM 658 O O . SER A 1 101 ? -38.669 1.292 27.213 1.00 83.00 101 SER A O 1
ATOM 660 N N . PRO A 1 102 ? -39.018 -0.931 27.084 1.00 82.94 102 PRO A N 1
ATOM 661 C CA . PRO A 1 102 ? -37.657 -1.239 26.661 1.00 82.94 102 PRO A CA 1
ATOM 662 C C . PRO A 1 102 ? -37.315 -0.575 25.321 1.00 82.94 102 PRO A C 1
ATOM 664 O O . PRO A 1 102 ? -38.179 -0.456 24.453 1.00 82.94 102 PRO A O 1
ATOM 667 N N . VAL A 1 103 ? -36.060 -0.159 25.171 1.00 81.75 103 VAL A N 1
ATOM 668 C CA . VAL A 1 103 ? -35.500 0.417 23.944 1.00 81.75 103 VAL A CA 1
ATOM 669 C C . VAL A 1 103 ? -34.339 -0.459 23.498 1.00 81.75 103 VAL A C 1
ATOM 671 O O . VAL A 1 103 ? -33.429 -0.714 24.283 1.00 81.75 103 VAL A O 1
ATOM 674 N N . GLU A 1 104 ? -34.371 -0.909 22.248 1.00 82.81 104 GLU A N 1
ATOM 675 C CA . GLU A 1 104 ? -33.255 -1.608 21.617 1.00 82.81 104 GLU A CA 1
ATOM 676 C C . GLU A 1 104 ? -32.539 -0.662 20.648 1.00 82.81 104 GLU A C 1
ATOM 678 O O . GLU A 1 104 ? -33.152 -0.079 19.750 1.00 82.81 104 GLU A O 1
ATOM 683 N N . VAL A 1 105 ? -31.237 -0.484 20.855 1.00 79.25 105 VAL A N 1
ATOM 684 C CA . VAL A 1 105 ? -30.381 0.394 20.059 1.00 79.25 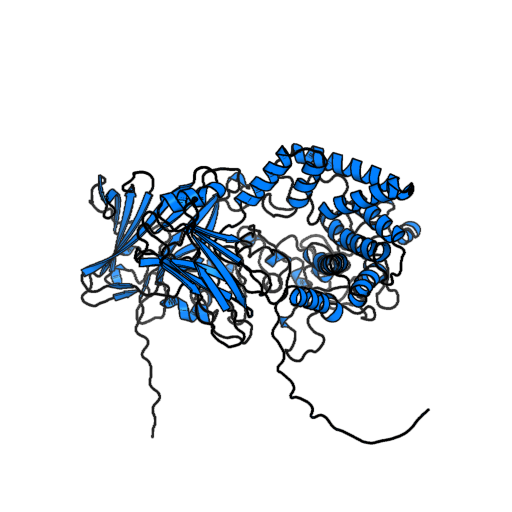105 VAL A CA 1
ATOM 685 C C . VAL A 1 105 ? -29.473 -0.471 19.196 1.00 79.25 105 VAL A C 1
ATOM 687 O O . VAL A 1 105 ? -28.588 -1.158 19.705 1.00 79.25 105 VAL A O 1
ATOM 690 N N . GLY A 1 106 ? -29.703 -0.454 17.884 1.00 76.50 106 GLY A N 1
ATOM 691 C CA . GLY A 1 106 ? -28.983 -1.311 16.934 1.00 76.50 106 GLY A CA 1
ATOM 692 C C . GLY A 1 106 ? -27.726 -0.681 16.330 1.00 76.50 106 GLY A C 1
ATOM 693 O O . GLY A 1 106 ? -26.957 -1.379 15.676 1.00 76.50 106 GLY A O 1
ATOM 694 N N . ALA A 1 107 ? -27.519 0.621 16.529 1.00 77.75 107 ALA A N 1
ATOM 695 C CA . ALA A 1 107 ? -26.364 1.360 16.028 1.00 77.75 107 ALA A CA 1
ATOM 696 C C . ALA A 1 107 ? -25.954 2.453 17.020 1.00 77.75 107 ALA A C 1
ATOM 698 O O . ALA A 1 107 ? -26.769 3.324 17.342 1.00 77.75 107 ALA A O 1
ATOM 699 N N . VAL A 1 108 ? -24.702 2.406 17.488 1.00 81.62 108 VAL A N 1
ATOM 700 C CA . VAL A 1 108 ? -24.096 3.446 18.336 1.00 81.62 108 VAL A CA 1
ATOM 701 C C . VAL A 1 108 ? -22.642 3.672 17.934 1.00 81.62 108 VAL A C 1
ATOM 703 O O . VAL A 1 108 ? -21.798 2.786 18.095 1.00 81.62 108 VAL A O 1
ATOM 706 N N . GLY A 1 109 ? -22.353 4.886 17.463 1.00 81.62 109 GLY A N 1
ATOM 707 C CA . GLY A 1 109 ? -21.019 5.345 17.082 1.00 81.62 109 GLY A CA 1
ATOM 708 C C . GLY A 1 109 ? -20.584 6.608 17.830 1.00 81.62 109 GLY A C 1
ATOM 709 O O . GLY A 1 109 ? -21.372 7.535 18.052 1.00 81.62 109 GLY A O 1
ATOM 710 N N . LEU A 1 110 ? -19.314 6.645 18.237 1.00 84.44 110 LEU A N 1
ATOM 711 C CA . LEU A 1 110 ? -18.669 7.797 18.858 1.00 84.44 110 LEU A CA 1
ATOM 712 C C . LEU A 1 110 ? -17.707 8.427 17.854 1.00 84.44 110 LEU A C 1
ATOM 714 O O . LEU A 1 110 ? -16.681 7.828 17.531 1.00 84.44 110 LEU A O 1
ATOM 718 N N . ALA A 1 111 ? -18.029 9.635 17.395 1.00 80.44 111 ALA A N 1
ATOM 719 C CA . ALA A 1 111 ? -17.189 10.399 16.486 1.00 80.44 111 ALA A CA 1
ATOM 720 C C . ALA A 1 111 ? -15.773 10.601 17.052 1.00 80.44 111 ALA A C 1
ATOM 722 O O . ALA A 1 111 ? -15.580 11.048 18.185 1.00 80.44 111 ALA A O 1
ATOM 723 N N . MET A 1 112 ? -14.793 10.305 16.212 1.00 81.31 112 MET A N 1
ATOM 724 C CA . MET A 1 112 ? -13.356 10.381 16.434 1.00 81.31 112 MET A CA 1
ATOM 725 C C . MET A 1 112 ? -12.746 11.273 15.347 1.00 81.31 112 MET A C 1
ATOM 727 O O . MET A 1 112 ? -12.104 10.767 14.417 1.00 81.31 112 MET A O 1
ATOM 731 N N . PRO A 1 113 ? -13.003 12.595 15.403 1.00 75.31 113 PRO A N 1
ATOM 732 C CA . PRO A 1 113 ? -12.494 13.519 14.405 1.00 75.31 113 PRO A CA 1
ATOM 733 C C . PRO A 1 113 ? -10.967 13.544 14.434 1.00 75.31 113 PRO A C 1
ATOM 735 O O . PRO A 1 113 ? -10.332 13.443 15.485 1.00 75.31 113 PRO A O 1
ATOM 738 N N . GLU A 1 114 ? -10.381 13.683 13.255 1.00 69.44 114 GLU A N 1
ATOM 739 C CA . GLU A 1 114 ? -8.941 13.851 13.105 1.00 69.44 114 GLU A CA 1
ATOM 740 C C . GLU A 1 114 ? -8.541 15.319 13.250 1.00 69.44 114 GLU A C 1
ATOM 742 O O . GLU A 1 114 ? -9.378 16.221 13.178 1.00 69.44 114 GLU A O 1
ATOM 747 N N . SER A 1 115 ? -7.242 15.562 13.441 1.00 66.88 115 SER A N 1
ATOM 748 C CA . SER A 1 115 ? -6.713 16.923 13.383 1.00 66.88 115 SER A CA 1
ATOM 749 C C . SER A 1 115 ? -6.979 17.529 11.999 1.00 66.88 115 SER A C 1
ATOM 751 O O . SER A 1 115 ? -6.725 16.861 10.991 1.00 66.88 115 SER A O 1
ATOM 753 N N . PRO A 1 116 ? -7.396 18.805 11.917 1.00 53.34 116 PRO A N 1
ATOM 754 C CA . PRO A 1 116 ? -7.216 19.597 10.706 1.00 53.34 116 PRO A CA 1
ATOM 755 C C . PRO A 1 116 ? -5.722 19.610 10.341 1.00 53.34 116 PRO A C 1
ATOM 757 O O . PRO A 1 116 ? -4.885 19.643 11.246 1.00 53.34 116 PRO A O 1
ATOM 760 N N . GLY A 1 117 ? -5.371 19.587 9.052 1.00 48.59 117 GLY A N 1
ATOM 761 C CA . GLY A 1 117 ? -3.960 19.612 8.623 1.00 48.59 117 GLY A CA 1
ATOM 762 C C . GLY A 1 117 ? -3.518 18.474 7.705 1.00 48.59 117 GLY A C 1
ATOM 763 O O . GLY A 1 117 ? -2.320 18.281 7.518 1.00 48.59 117 GLY A O 1
ATOM 764 N N . HIS A 1 118 ? -4.449 17.739 7.087 1.00 54.31 118 HIS A N 1
ATOM 765 C CA . HIS A 1 118 ? -4.102 16.942 5.903 1.00 54.31 118 HIS A CA 1
ATOM 766 C C . HIS A 1 118 ? -3.429 17.848 4.846 1.00 54.31 118 HIS A C 1
ATOM 768 O O . HIS A 1 118 ? -3.679 19.060 4.846 1.00 54.31 118 HIS A O 1
ATOM 774 N N . PRO A 1 119 ? -2.530 17.314 3.996 1.00 48.59 119 PRO A N 1
ATOM 775 C CA . PRO A 1 119 ? -1.756 18.099 3.032 1.00 48.59 119 PRO A CA 1
ATOM 776 C C . PRO A 1 119 ? -2.607 19.155 2.311 1.00 48.59 119 PRO A C 1
ATOM 778 O O . PRO A 1 119 ? -3.745 18.862 1.946 1.00 48.59 119 PRO A O 1
ATOM 781 N N . PRO A 1 120 ? -2.083 20.379 2.100 1.00 46.38 120 PRO A N 1
ATOM 782 C CA . PRO A 1 120 ? -0.662 20.703 1.928 1.00 46.38 120 PRO A CA 1
ATOM 783 C C . PRO A 1 120 ? 0.075 21.258 3.166 1.00 46.38 120 PRO A C 1
ATOM 785 O O . PRO A 1 120 ? 1.169 21.791 3.013 1.00 46.38 120 PRO A O 1
ATOM 788 N N . ALA A 1 121 ? -0.457 21.133 4.389 1.00 49.41 121 ALA A N 1
ATOM 789 C CA . ALA A 1 121 ? 0.111 21.752 5.604 1.00 49.41 121 ALA A CA 1
ATOM 790 C C . ALA A 1 121 ? 1.489 21.207 6.082 1.00 49.41 121 ALA A C 1
ATOM 792 O O . ALA A 1 121 ? 1.974 21.597 7.144 1.00 49.41 121 ALA A O 1
ATOM 793 N N . GLY A 1 122 ? 2.146 20.346 5.294 1.00 57.91 122 GLY A N 1
ATOM 794 C CA . GLY A 1 122 ? 3.427 19.712 5.618 1.00 57.91 122 GLY A CA 1
ATOM 795 C C . GLY A 1 122 ? 3.282 18.513 6.562 1.00 57.91 122 GLY A C 1
ATOM 796 O O . GLY A 1 122 ? 2.379 18.469 7.393 1.00 57.91 122 GLY A O 1
ATOM 797 N N . ILE A 1 123 ? 4.189 17.538 6.433 1.00 65.94 123 ILE A N 1
ATOM 798 C CA . ILE A 1 123 ? 4.176 16.263 7.179 1.00 65.94 123 ILE A CA 1
ATOM 799 C C . ILE A 1 123 ? 4.160 16.444 8.707 1.00 65.94 123 ILE A C 1
ATOM 801 O O . ILE A 1 123 ? 3.596 15.625 9.426 1.00 65.94 123 ILE A O 1
ATOM 805 N N . GLU A 1 124 ? 4.689 17.577 9.172 1.00 69.12 124 GLU A N 1
ATOM 806 C CA . GLU A 1 124 ? 4.855 17.933 10.582 1.00 69.12 124 GLU A CA 1
ATOM 807 C C . GLU A 1 124 ? 3.545 18.135 11.357 1.00 69.12 124 GLU A C 1
ATOM 809 O O . GLU A 1 124 ? 3.489 17.982 12.576 1.00 69.12 124 GLU A O 1
ATOM 814 N N . SER A 1 125 ? 2.466 18.478 10.654 1.00 70.50 125 SER A N 1
ATOM 815 C CA . SER A 1 125 ? 1.157 18.750 11.264 1.00 70.50 125 SER A CA 1
ATOM 816 C C . SER A 1 125 ? 0.173 17.583 11.141 1.00 70.50 125 SER A C 1
ATOM 818 O O . SER A 1 125 ? -0.940 17.642 11.668 1.00 70.50 125 SER A O 1
ATOM 820 N N . VAL A 1 126 ? 0.576 16.507 10.462 1.00 72.12 126 VAL A N 1
ATOM 821 C CA . VAL A 1 126 ? -0.317 15.423 10.062 1.00 72.12 126 VAL A CA 1
ATOM 822 C C . VAL A 1 126 ? -0.465 14.393 11.186 1.00 72.12 126 VAL A C 1
ATOM 824 O O . VAL A 1 126 ? 0.516 13.819 11.662 1.00 72.12 126 VAL A O 1
ATOM 827 N N . VAL A 1 127 ? -1.718 14.118 11.573 1.00 78.62 127 VAL A N 1
ATOM 828 C CA . VAL A 1 127 ? -2.083 13.080 12.552 1.00 78.62 127 VAL A CA 1
ATOM 829 C C . VAL A 1 127 ? -2.925 11.992 11.893 1.00 78.62 127 VAL A C 1
ATOM 831 O O . VAL A 1 127 ? -3.917 12.251 11.213 1.00 78.62 127 VAL A O 1
ATOM 834 N N . TRP A 1 128 ? -2.547 10.744 12.127 1.00 77.81 128 TRP A N 1
ATOM 835 C CA . TRP A 1 128 ? -3.057 9.555 11.470 1.00 77.81 128 TRP A CA 1
ATOM 836 C C . TRP A 1 128 ? -3.661 8.574 12.472 1.00 77.81 128 TRP A C 1
ATOM 838 O O . TRP A 1 128 ? -2.987 8.156 13.388 1.00 77.81 128 TRP A O 1
ATOM 848 N N . ASN A 1 129 ? -4.918 8.171 12.291 1.00 81.00 129 ASN A N 1
ATOM 849 C CA . ASN A 1 129 ? -5.658 7.266 13.189 1.00 81.00 129 ASN A CA 1
ATOM 850 C C . ASN A 1 129 ? -5.749 5.804 12.697 1.00 81.00 129 ASN A C 1
ATOM 852 O O . ASN A 1 129 ? -6.520 5.506 11.784 1.00 81.00 129 ASN A O 1
ATOM 856 N N . ASP A 1 130 ? -4.988 4.877 13.258 1.00 82.31 130 ASP A N 1
ATOM 857 C CA . ASP A 1 130 ? -5.001 3.461 12.891 1.00 82.31 130 ASP A CA 1
ATOM 858 C C . ASP A 1 130 ? -5.825 2.632 13.871 1.00 82.31 130 ASP A C 1
ATOM 860 O O . ASP A 1 130 ? -5.533 2.586 15.063 1.00 82.31 130 ASP A O 1
ATOM 864 N N . ALA A 1 131 ? -6.858 1.961 13.360 1.00 86.56 131 ALA A N 1
ATOM 865 C CA . ALA A 1 131 ? -7.760 1.156 14.170 1.00 86.56 131 ALA A CA 1
ATOM 866 C C . ALA A 1 131 ? -7.403 -0.336 14.132 1.00 86.56 131 ALA A C 1
ATOM 868 O O . ALA A 1 131 ? -7.145 -0.927 13.078 1.00 86.56 131 ALA A O 1
ATOM 869 N N . HIS A 1 132 ? -7.487 -0.972 15.294 1.00 91.19 132 HIS A N 1
ATOM 870 C CA . HIS A 1 132 ? -7.617 -2.409 15.441 1.00 91.19 132 HIS A CA 1
ATOM 871 C C . HIS A 1 132 ? -9.034 -2.742 15.912 1.00 91.19 132 HIS A C 1
ATOM 873 O O . HIS A 1 132 ? -9.346 -2.631 17.096 1.00 91.19 132 HIS A O 1
ATOM 879 N N . VAL A 1 133 ? -9.881 -3.189 14.983 1.00 90.00 133 VAL A N 1
ATOM 880 C CA . VAL A 1 133 ? -11.257 -3.620 15.271 1.00 90.00 133 VAL A CA 1
ATOM 881 C C . VAL A 1 133 ? -11.240 -5.008 15.932 1.00 90.00 133 VAL A C 1
ATOM 883 O O . VAL A 1 133 ? -11.374 -6.043 15.274 1.00 90.00 133 VAL A O 1
ATOM 886 N N . GLY A 1 134 ? -10.955 -5.009 17.235 1.00 90.62 134 GLY A N 1
ATOM 887 C CA . GLY A 1 134 ? -10.690 -6.192 18.059 1.00 90.62 134 GLY A CA 1
ATOM 888 C C . GLY A 1 134 ? -11.737 -6.470 19.141 1.00 90.62 134 GLY A C 1
ATOM 889 O O . GLY A 1 134 ? -11.465 -7.258 20.048 1.00 90.62 134 GLY A O 1
ATOM 890 N N . GLY A 1 135 ? -12.898 -5.807 19.098 1.00 92.38 135 GLY A N 1
ATOM 891 C CA . GLY A 1 135 ? -13.932 -5.922 20.127 1.00 92.38 135 GLY A CA 1
ATOM 892 C C . GLY A 1 135 ? -13.454 -5.375 21.475 1.00 92.38 135 GLY A C 1
ATOM 893 O O . GLY A 1 135 ? -13.030 -4.223 21.568 1.00 92.38 135 GLY A O 1
ATOM 894 N N . ALA A 1 136 ? -13.491 -6.216 22.510 1.00 95.19 136 ALA A N 1
ATOM 895 C CA . ALA A 1 136 ? -13.123 -5.886 23.891 1.00 95.19 136 ALA A CA 1
ATOM 896 C C . ALA A 1 136 ? -11.657 -5.440 24.076 1.00 95.19 136 ALA A C 1
ATOM 898 O O . ALA A 1 136 ? -11.332 -4.763 25.051 1.00 95.19 136 ALA A O 1
ATOM 899 N N . HIS A 1 137 ? -10.774 -5.800 23.139 1.00 95.81 137 HIS A N 1
ATOM 900 C CA . HIS A 1 137 ? -9.363 -5.382 23.105 1.00 95.81 137 HIS A CA 1
ATOM 901 C C . HIS A 1 137 ? -9.025 -4.565 21.853 1.00 95.81 137 HIS A C 1
ATOM 903 O O . HIS A 1 137 ? -7.868 -4.501 21.435 1.00 95.81 137 HIS A O 1
ATOM 909 N N . GLY A 1 138 ? -10.037 -3.957 21.229 1.00 94.31 138 GLY A N 1
ATOM 910 C CA . GLY A 1 138 ? -9.830 -3.030 20.127 1.00 94.31 138 GLY A CA 1
ATOM 911 C C . GLY A 1 138 ? -9.195 -1.718 20.584 1.00 94.31 138 GLY A C 1
ATOM 912 O O . GLY A 1 138 ? -9.256 -1.348 21.755 1.00 94.31 138 GLY A O 1
ATOM 913 N N . TRP A 1 139 ? -8.568 -1.011 19.654 1.00 94.31 139 TRP A N 1
ATOM 914 C CA . TRP A 1 139 ? -7.929 0.273 19.933 1.00 94.31 139 TRP A CA 1
ATOM 915 C C . TRP A 1 139 ? -7.833 1.130 18.676 1.00 94.31 139 TRP A C 1
ATOM 917 O O . TRP A 1 139 ? -7.885 0.613 17.560 1.00 94.31 139 TRP A O 1
ATOM 927 N N . VAL A 1 140 ? -7.673 2.438 18.863 1.00 92.69 140 VAL A N 1
ATOM 928 C CA . VAL A 1 140 ? -7.343 3.392 17.798 1.00 92.69 140 VAL A CA 1
ATOM 929 C C . VAL A 1 140 ? -6.109 4.176 18.219 1.00 92.69 140 VAL A C 1
ATOM 931 O O . VAL A 1 140 ? -6.058 4.710 19.325 1.00 92.69 140 VAL A O 1
ATOM 934 N N . GLU A 1 141 ? -5.111 4.233 17.350 1.00 89.38 141 GLU A N 1
ATOM 935 C CA . GLU A 1 141 ? -3.870 4.971 17.567 1.00 89.38 141 GLU A CA 1
ATOM 936 C C . GLU A 1 141 ? -3.822 6.205 16.675 1.00 89.38 141 GLU A C 1
ATOM 938 O O . GLU A 1 141 ? -3.902 6.072 15.466 1.00 89.38 141 GLU A O 1
ATOM 943 N N . PHE A 1 142 ? -3.647 7.388 17.253 1.00 87.81 142 PHE A N 1
ATOM 944 C CA . PHE A 1 142 ? -3.455 8.655 16.555 1.00 87.81 142 PHE A CA 1
ATOM 945 C C . PHE A 1 142 ? -1.966 9.012 16.561 1.00 87.81 142 PHE A C 1
ATOM 947 O O . PHE A 1 142 ? -1.424 9.481 17.565 1.00 87.81 142 PHE A O 1
ATOM 954 N N . VAL A 1 143 ? -1.312 8.761 15.432 1.00 82.56 143 VAL A N 1
ATOM 955 C CA . VAL A 1 143 ? 0.127 8.876 15.212 1.00 82.56 143 VAL A CA 1
ATOM 956 C C . VAL A 1 143 ? 0.480 10.171 14.498 1.00 82.56 143 VAL A C 1
ATOM 958 O O . VAL A 1 143 ? -0.183 10.545 13.535 1.00 82.56 143 VAL A O 1
ATOM 961 N N . ARG A 1 144 ? 1.553 10.833 14.925 1.00 79.25 144 ARG A N 1
ATOM 962 C CA . ARG A 1 144 ? 2.178 11.909 14.154 1.00 79.25 144 ARG A CA 1
ATOM 963 C C . ARG A 1 144 ? 3.228 11.343 13.213 1.00 79.25 144 ARG A C 1
ATOM 965 O O . ARG A 1 144 ? 4.013 10.486 13.606 1.00 79.25 144 ARG A O 1
ATOM 972 N N . VAL A 1 145 ? 3.269 11.852 11.986 1.00 69.75 145 VAL A N 1
ATOM 973 C CA . VAL A 1 145 ? 4.170 11.370 10.920 1.00 69.75 145 VAL A CA 1
ATOM 974 C C . VAL A 1 145 ? 5.584 11.975 11.058 1.00 69.75 145 VAL A C 1
ATOM 976 O O . VAL A 1 145 ? 6.303 12.171 10.084 1.00 69.75 145 VAL A O 1
ATOM 979 N N . VAL A 1 146 ? 6.001 12.271 12.291 1.00 65.12 146 VAL A N 1
ATOM 980 C CA . VAL A 1 146 ? 7.261 12.942 12.631 1.00 65.12 146 VAL A CA 1
ATOM 981 C C . VAL A 1 146 ? 7.907 12.206 13.790 1.00 65.12 146 VAL A C 1
ATOM 983 O O . VAL A 1 146 ? 7.348 12.188 14.882 1.00 65.12 146 VAL A O 1
ATOM 986 N N . GLY A 1 147 ? 9.090 11.632 13.556 1.00 63.06 147 GLY A N 1
ATOM 987 C CA . GLY A 1 147 ? 9.970 11.094 14.601 1.00 63.06 147 GLY A CA 1
ATOM 988 C C . GLY A 1 147 ? 9.310 10.199 15.666 1.00 63.06 147 GLY A C 1
ATOM 989 O O . GLY A 1 147 ? 8.206 9.690 15.507 1.00 63.06 147 GLY A O 1
ATOM 990 N N . ASP A 1 148 ? 10.010 9.982 16.780 1.00 66.62 148 ASP A N 1
ATOM 991 C CA . ASP A 1 148 ? 9.505 9.227 17.938 1.00 66.62 148 ASP A CA 1
ATOM 992 C C . ASP A 1 148 ? 8.611 10.110 18.848 1.00 66.62 148 ASP A C 1
ATOM 994 O O . ASP A 1 148 ? 8.750 10.093 20.071 1.00 66.62 148 ASP A O 1
ATOM 998 N N . GLU A 1 149 ? 7.713 10.925 18.278 1.00 77.31 149 GLU A N 1
ATOM 999 C CA . GLU A 1 149 ? 6.768 11.731 19.067 1.00 77.31 149 GLU A CA 1
ATOM 1000 C C . GLU A 1 149 ? 5.700 10.867 19.751 1.00 77.31 149 GLU A C 1
ATOM 1002 O O . GLU A 1 149 ? 5.387 9.753 19.325 1.00 77.31 149 GLU A O 1
ATOM 1007 N N . ALA A 1 150 ? 5.105 11.386 20.827 1.00 85.00 150 ALA A N 1
ATOM 1008 C CA . ALA A 1 150 ? 4.051 10.671 21.529 1.00 85.00 150 ALA A CA 1
ATOM 1009 C C . ALA A 1 150 ? 2.808 10.465 20.640 1.00 85.00 150 ALA A C 1
ATOM 1011 O O . ALA A 1 150 ? 2.345 11.397 19.979 1.00 85.00 150 ALA A O 1
ATOM 1012 N N . THR A 1 151 ? 2.227 9.262 20.666 1.00 86.94 151 THR A N 1
ATOM 1013 C CA . THR A 1 151 ? 0.973 8.940 19.959 1.00 86.94 151 THR A CA 1
ATOM 1014 C C . THR A 1 151 ? -0.176 8.838 20.948 1.00 86.94 151 THR A C 1
ATOM 1016 O O . THR A 1 151 ? 0.004 8.411 22.090 1.00 86.94 151 THR A O 1
ATOM 1019 N N . LEU A 1 152 ? -1.375 9.254 20.545 1.00 91.31 152 LEU A N 1
ATOM 1020 C CA . LEU A 1 152 ? -2.564 9.103 21.380 1.00 91.31 152 LEU A CA 1
ATOM 1021 C C . LEU A 1 152 ? -3.193 7.732 21.123 1.00 91.31 152 LEU A C 1
ATOM 1023 O O . LEU A 1 152 ? -3.601 7.432 20.007 1.00 91.31 152 LEU A O 1
ATOM 1027 N N . LEU A 1 153 ? -3.332 6.924 22.168 1.00 93.75 153 LEU A N 1
ATOM 1028 C CA . LEU A 1 153 ? -4.057 5.661 22.137 1.00 93.75 153 LEU A CA 1
ATOM 1029 C C . LEU A 1 153 ? -5.432 5.807 22.765 1.00 93.75 153 LEU A C 1
ATOM 1031 O O . LEU A 1 153 ? -5.586 6.359 23.856 1.00 93.75 153 LEU A O 1
ATOM 1035 N N . VAL A 1 154 ? -6.419 5.242 22.079 1.00 95.31 154 VAL A N 1
ATOM 1036 C CA . VAL A 1 154 ? -7.798 5.130 22.536 1.00 95.31 154 VAL A CA 1
ATOM 1037 C C . VAL A 1 154 ? -8.149 3.655 22.679 1.00 95.31 154 VAL A C 1
ATOM 1039 O O . VAL A 1 154 ? -8.039 2.897 21.716 1.00 95.31 154 VAL A O 1
ATOM 1042 N N . THR A 1 155 ? -8.575 3.243 23.871 1.00 96.00 155 THR A N 1
ATOM 1043 C CA . THR A 1 155 ? -9.036 1.876 24.178 1.00 96.00 155 THR A CA 1
ATOM 1044 C C . THR A 1 155 ? -10.391 1.928 24.890 1.00 96.00 155 THR A C 1
ATOM 1046 O O . THR A 1 155 ? -10.774 2.994 25.385 1.00 96.00 155 THR A O 1
ATOM 1049 N N . PRO A 1 156 ? -11.108 0.802 25.048 1.00 95.19 156 PRO A N 1
ATOM 1050 C CA . PRO A 1 156 ? -12.2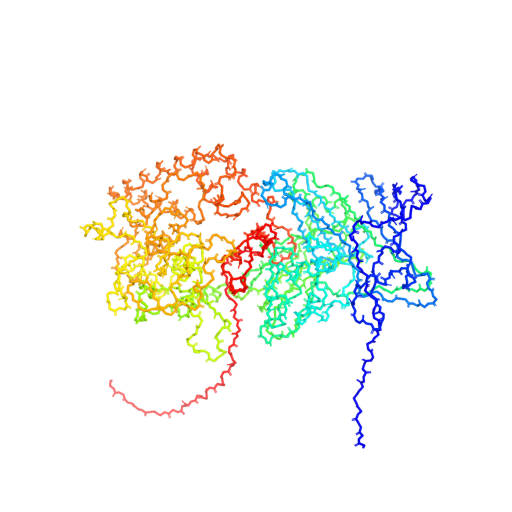18 0.741 25.986 1.00 95.19 156 PRO A CA 1
ATOM 1051 C C . PRO A 1 156 ? -11.713 1.065 27.397 1.00 95.19 156 PRO A C 1
ATOM 1053 O O . PRO A 1 156 ? -10.678 0.546 27.826 1.00 95.19 156 PRO A O 1
ATOM 1056 N N . ALA A 1 157 ? -12.431 1.916 28.129 1.00 91.94 157 ALA A N 1
ATOM 1057 C CA . ALA A 1 157 ? -12.263 2.029 29.577 1.00 91.94 157 ALA A CA 1
ATOM 1058 C C . ALA A 1 157 ? -12.978 0.870 30.296 1.00 91.94 157 ALA A C 1
ATOM 1060 O O . ALA A 1 157 ? -12.524 0.429 31.348 1.00 91.94 157 ALA A O 1
ATOM 1061 N N . ASP A 1 158 ? -14.058 0.359 29.696 1.00 88.19 158 ASP A N 1
ATOM 1062 C CA . ASP A 1 158 ? -14.710 -0.903 30.041 1.00 88.19 158 ASP A CA 1
ATOM 1063 C C . ASP A 1 158 ? -14.827 -1.765 28.777 1.00 88.19 158 ASP A C 1
ATOM 1065 O O . ASP A 1 158 ? -15.427 -1.370 27.778 1.00 88.19 158 ASP A O 1
ATOM 1069 N N . ARG A 1 159 ? -14.217 -2.949 28.820 1.00 88.56 159 ARG A N 1
ATOM 1070 C CA . ARG A 1 159 ? -14.047 -3.832 27.663 1.00 88.56 159 ARG A CA 1
ATOM 1071 C C . ARG A 1 159 ? -15.331 -4.522 27.217 1.00 88.56 159 ARG A C 1
ATOM 1073 O O . ARG A 1 159 ? -15.401 -4.961 26.075 1.00 88.56 159 ARG A O 1
ATOM 1080 N N . ILE A 1 160 ? -16.313 -4.654 28.106 1.00 84.75 160 ILE A N 1
ATOM 1081 C CA . ILE A 1 160 ? -17.560 -5.365 27.806 1.00 84.75 160 ILE A CA 1
ATOM 1082 C C . ILE A 1 160 ? -18.591 -4.393 27.243 1.00 84.75 160 ILE A C 1
ATOM 1084 O O . ILE A 1 160 ? -19.238 -4.692 26.247 1.00 84.75 160 ILE A O 1
ATOM 1088 N N . SER A 1 161 ? -18.729 -3.224 27.865 1.00 88.25 161 SER A N 1
ATOM 1089 C CA . SER A 1 161 ? -19.748 -2.235 27.497 1.00 88.25 161 SER A CA 1
ATOM 1090 C C . SER A 1 161 ? -19.313 -1.275 26.386 1.00 88.25 161 SER A C 1
ATOM 1092 O O . SER A 1 161 ? -20.152 -0.595 25.799 1.00 88.25 161 SER A O 1
ATOM 1094 N N . SER A 1 162 ? -18.008 -1.201 26.091 1.00 93.25 162 SER A N 1
ATOM 1095 C CA . SER A 1 162 ? -17.438 -0.252 25.119 1.00 93.25 162 SER A CA 1
ATOM 1096 C C . SER A 1 162 ? -16.532 -0.906 24.061 1.00 93.25 162 SER A C 1
ATOM 1098 O O . SER A 1 162 ? -15.461 -0.361 23.772 1.00 93.25 162 SER A O 1
ATOM 1100 N N . PRO A 1 163 ? -16.891 -2.071 23.485 1.00 93.75 163 PRO A N 1
ATOM 1101 C CA . PRO A 1 163 ? -16.045 -2.745 22.502 1.00 93.75 163 PRO A CA 1
ATOM 1102 C C . PRO A 1 163 ? -15.858 -1.883 21.246 1.00 93.75 163 PRO A C 1
ATOM 1104 O O . PRO A 1 163 ? -16.689 -1.032 20.936 1.00 93.75 163 PRO A O 1
ATOM 1107 N N . LEU A 1 164 ? -14.780 -2.118 20.494 1.00 93.38 164 LEU A N 1
ATOM 1108 C CA . LEU A 1 164 ? -14.657 -1.622 19.120 1.00 93.38 164 LEU A CA 1
ATOM 1109 C C . LEU A 1 164 ? -15.168 -2.695 18.154 1.00 93.38 164 LEU A C 1
ATOM 1111 O O . LEU A 1 164 ? -14.398 -3.559 17.722 1.00 93.38 164 LEU A O 1
ATOM 1115 N N . GLU A 1 165 ? -16.463 -2.663 17.842 1.00 89.00 165 GLU A N 1
ATOM 1116 C CA . GLU A 1 165 ? -17.099 -3.602 16.906 1.00 89.00 165 GLU A CA 1
ATOM 1117 C C . GLU A 1 165 ? -16.830 -3.250 15.447 1.00 89.00 165 GLU A C 1
ATOM 1119 O O . GLU A 1 165 ? -16.660 -4.128 14.601 1.00 89.00 165 GLU A O 1
ATOM 1124 N N . ALA A 1 166 ? -16.793 -1.954 15.150 1.00 82.88 166 ALA A N 1
ATOM 1125 C CA . ALA A 1 166 ? -16.544 -1.452 13.812 1.00 82.88 166 ALA A CA 1
ATOM 1126 C C . ALA A 1 166 ? -15.872 -0.080 13.839 1.00 82.88 166 ALA A C 1
ATOM 1128 O O . ALA A 1 166 ? -15.924 0.662 14.819 1.00 82.88 166 ALA A O 1
ATOM 1129 N N . TRP A 1 167 ? -15.234 0.243 12.722 1.00 81.19 167 TRP A N 1
ATOM 1130 C CA . TRP A 1 167 ? -14.544 1.502 12.503 1.00 81.19 167 TRP A CA 1
ATOM 1131 C C . TRP A 1 167 ? -14.941 2.034 11.132 1.00 81.19 167 TRP A C 1
ATOM 1133 O O . TRP A 1 167 ? -14.438 1.558 10.114 1.00 81.19 167 TRP A O 1
ATOM 1143 N N . ARG A 1 168 ? -15.899 2.963 11.091 1.00 73.94 168 ARG A N 1
ATOM 1144 C CA . ARG A 1 168 ? -16.499 3.423 9.831 1.00 73.94 168 ARG A CA 1
ATOM 1145 C C . ARG A 1 168 ? -16.329 4.929 9.633 1.00 73.94 168 ARG A C 1
ATOM 1147 O O . ARG A 1 168 ? -16.299 5.654 10.629 1.00 73.94 168 ARG A O 1
ATOM 1154 N N . PRO A 1 169 ? -16.222 5.405 8.381 1.00 68.81 169 PRO A N 1
ATOM 1155 C CA . PRO A 1 169 ? -16.320 6.830 8.095 1.00 68.81 169 PRO A CA 1
ATOM 1156 C C . PRO A 1 169 ? -17.739 7.336 8.390 1.00 68.81 169 PRO A C 1
ATOM 1158 O O . PRO A 1 169 ? -18.721 6.624 8.162 1.00 68.81 169 PRO A O 1
ATOM 1161 N N . MET A 1 170 ? -17.844 8.573 8.864 1.00 70.00 170 MET A N 1
ATOM 1162 C CA . MET A 1 170 ? -19.114 9.272 9.050 1.00 70.00 170 MET A CA 1
ATOM 1163 C C . MET A 1 170 ? -19.482 10.007 7.757 1.00 70.00 170 MET A C 1
ATOM 1165 O O . MET A 1 170 ? -18.900 11.045 7.442 1.00 70.00 170 MET A O 1
ATOM 1169 N N . MET A 1 171 ? -20.431 9.452 7.004 1.00 60.66 171 MET A N 1
ATOM 1170 C CA . MET A 1 171 ? -20.837 9.943 5.673 1.00 60.66 171 MET A CA 1
ATOM 1171 C C . MET A 1 171 ? -22.121 10.783 5.712 1.00 60.66 171 MET A C 1
ATOM 1173 O O . MET A 1 171 ? -22.520 11.391 4.718 1.00 60.66 171 MET A O 1
ATOM 1177 N N . GLU A 1 172 ? -22.800 10.785 6.853 1.00 61.44 172 GLU A N 1
ATOM 1178 C CA . GLU A 1 172 ? -24.019 11.537 7.095 1.00 61.44 172 GLU A CA 1
ATOM 1179 C C . GLU A 1 172 ? -23.705 13.028 7.318 1.00 61.44 172 GLU A C 1
ATOM 1181 O O . GLU A 1 172 ? -22.570 13.401 7.633 1.00 61.44 172 GLU A O 1
ATOM 1186 N N . ASP A 1 173 ? -24.725 13.891 7.209 1.00 56.38 173 ASP A N 1
ATOM 1187 C CA . ASP A 1 173 ? -24.655 15.362 7.369 1.00 56.38 173 ASP A CA 1
ATOM 1188 C C . ASP A 1 173 ? -24.387 15.827 8.825 1.00 56.38 173 ASP A C 1
ATOM 1190 O O . ASP A 1 173 ? -24.981 16.758 9.370 1.00 56.38 173 ASP A O 1
ATOM 1194 N N . LEU A 1 174 ? -23.528 15.082 9.514 1.00 53.47 174 LEU A N 1
ATOM 1195 C CA . LEU A 1 174 ? -23.133 15.219 10.909 1.00 53.47 174 LEU A CA 1
ATOM 1196 C C . LEU A 1 174 ? -21.616 15.363 11.072 1.00 53.47 174 LEU A C 1
ATOM 1198 O O . LEU A 1 174 ? -21.182 15.879 12.099 1.00 53.47 174 LEU A O 1
ATOM 1202 N N . GLY A 1 175 ? -20.823 14.944 10.077 1.00 48.78 175 GLY A N 1
ATOM 1203 C CA . GLY A 1 175 ? -19.355 14.951 10.144 1.00 48.78 175 GLY A CA 1
ATOM 1204 C C . GLY A 1 175 ? -18.641 15.538 8.925 1.00 48.78 175 GLY A C 1
ATOM 1205 O O . GLY A 1 175 ? -17.415 15.496 8.884 1.00 48.78 175 GLY A O 1
ATOM 1206 N N . GLY A 1 176 ? -19.376 16.035 7.921 1.00 49.88 176 GLY A N 1
ATOM 1207 C CA . GLY A 1 176 ? -18.796 16.591 6.690 1.00 49.88 176 GLY A CA 1
ATOM 1208 C C . GLY A 1 176 ? -17.939 15.610 5.872 1.00 49.88 176 GLY A C 1
ATOM 1209 O O . GLY A 1 176 ? -17.272 16.047 4.946 1.00 49.88 176 GLY A O 1
ATOM 1210 N N . GLY A 1 177 ? -17.941 14.311 6.207 1.00 53.91 177 GLY A N 1
ATOM 1211 C CA . GLY A 1 177 ? -17.102 13.278 5.583 1.00 53.91 177 GLY A CA 1
ATOM 1212 C C . GLY A 1 177 ? -15.687 13.122 6.155 1.00 53.91 177 GLY A C 1
ATOM 1213 O O . GLY A 1 177 ? -14.945 12.261 5.687 1.00 53.91 177 GLY A O 1
ATOM 1214 N N . ASP A 1 178 ? -15.303 13.903 7.172 1.00 56.78 178 ASP A N 1
ATOM 1215 C CA . ASP A 1 178 ? -13.905 14.003 7.631 1.00 56.78 178 ASP A CA 1
ATOM 1216 C C . ASP A 1 178 ? -13.582 13.249 8.934 1.00 56.78 178 ASP A C 1
ATOM 1218 O O . ASP A 1 178 ? -12.425 13.225 9.379 1.00 56.78 178 ASP A O 1
ATOM 1222 N N . ALA A 1 179 ? -14.578 12.599 9.538 1.00 68.44 179 ALA A N 1
ATOM 1223 C CA . ALA A 1 179 ? -14.453 11.878 10.803 1.00 68.44 179 ALA A CA 1
ATOM 1224 C C . ALA A 1 179 ? -14.764 10.381 10.659 1.00 68.44 179 ALA A C 1
ATOM 1226 O O . ALA A 1 179 ? -15.528 9.956 9.794 1.00 68.44 179 ALA A O 1
ATOM 1227 N N . TYR A 1 180 ? -14.181 9.588 11.556 1.00 76.56 180 TYR A N 1
ATOM 1228 C CA . TYR A 1 180 ? -14.524 8.180 11.759 1.00 76.56 180 TYR A CA 1
ATOM 1229 C C . TYR A 1 180 ? -15.255 8.032 13.070 1.00 76.56 180 TYR A C 1
ATOM 1231 O O . TYR A 1 180 ? -15.161 8.911 13.921 1.00 76.56 180 TYR A O 1
ATOM 1239 N N . GLU A 1 181 ? -15.920 6.907 13.272 1.00 79.31 181 GLU A N 1
ATOM 1240 C CA . GLU A 1 181 ? -16.511 6.608 14.564 1.00 79.31 181 GLU A CA 1
ATOM 1241 C C . GLU A 1 181 ? -16.094 5.258 15.134 1.00 79.31 181 GLU A C 1
ATOM 1243 O O . GLU A 1 181 ? -15.966 4.250 14.434 1.00 79.31 181 GLU A O 1
ATOM 1248 N N . TRP A 1 182 ? -15.897 5.275 16.451 1.00 89.69 182 TRP A N 1
ATOM 1249 C CA . TRP A 1 182 ? -15.797 4.094 17.288 1.00 89.69 182 TRP A CA 1
ATOM 1250 C C . TRP A 1 182 ? -17.195 3.515 17.467 1.00 89.69 182 TRP A C 1
ATOM 1252 O O . TRP A 1 182 ? -18.034 4.116 18.140 1.00 89.69 182 TRP A O 1
ATOM 1262 N N . VAL A 1 183 ? -17.449 2.351 16.881 1.00 87.12 183 VAL A N 1
ATOM 1263 C CA . VAL A 1 183 ? -18.757 1.698 16.951 1.00 87.12 183 VAL A CA 1
ATOM 1264 C C . VAL A 1 183 ? -18.776 0.669 18.070 1.00 87.12 183 VAL A C 1
ATOM 1266 O O . VAL A 1 183 ? -17.955 -0.249 18.067 1.00 87.12 183 VAL A O 1
ATOM 1269 N N . VAL A 1 184 ? -19.740 0.798 18.983 1.00 90.81 184 VAL A N 1
ATOM 1270 C CA . VAL A 1 184 ? -19.949 -0.152 20.094 1.00 90.81 184 VAL A CA 1
ATOM 1271 C C . VAL A 1 184 ? -21.103 -1.126 19.863 1.00 90.81 184 VAL A C 1
ATOM 1273 O O . VAL A 1 184 ? -21.154 -2.149 20.528 1.00 90.81 184 VAL A O 1
ATOM 1276 N N . ALA A 1 185 ? -22.024 -0.796 18.956 1.00 86.75 185 ALA A N 1
ATOM 1277 C CA . ALA A 1 185 ? -23.140 -1.643 18.544 1.00 86.75 185 ALA A CA 1
ATOM 1278 C C . ALA A 1 185 ? -23.408 -1.395 17.058 1.00 86.75 185 ALA A C 1
ATOM 1280 O O . ALA A 1 185 ? -23.496 -0.236 16.640 1.00 86.75 185 ALA A O 1
ATOM 1281 N N . SER A 1 186 ? -23.497 -2.463 16.265 1.00 82.94 186 SER A N 1
ATOM 1282 C CA . SER A 1 186 ? -23.467 -2.393 14.795 1.00 82.94 186 SER A CA 1
ATOM 1283 C C . SER A 1 186 ? -24.549 -3.208 14.076 1.00 82.94 186 SER A C 1
ATOM 1285 O O . SER A 1 186 ? -24.583 -3.223 12.843 1.00 82.94 186 SER A O 1
ATOM 1287 N N . ALA A 1 187 ? -25.450 -3.881 14.799 1.00 81.88 187 ALA A N 1
ATOM 1288 C CA . ALA A 1 187 ? -26.440 -4.782 14.202 1.00 81.88 187 ALA A CA 1
ATOM 1289 C C . ALA A 1 187 ? -27.357 -4.116 13.165 1.00 81.88 187 ALA A C 1
ATOM 1291 O O . ALA A 1 187 ? -27.650 -4.729 12.139 1.00 81.88 187 ALA A O 1
ATOM 1292 N N . ALA A 1 188 ? -27.759 -2.860 13.376 1.00 75.25 188 ALA A N 1
ATOM 1293 C CA . ALA A 1 188 ? -28.601 -2.132 12.425 1.00 75.25 188 ALA A CA 1
ATOM 1294 C C . ALA A 1 188 ? -27.895 -1.874 11.082 1.00 75.25 188 ALA A C 1
ATOM 1296 O O . ALA A 1 188 ? -28.564 -1.758 10.060 1.00 75.25 188 ALA A O 1
ATOM 1297 N N . TRP A 1 189 ? -26.559 -1.839 11.059 1.00 71.75 189 TRP A N 1
ATOM 1298 C CA . TRP A 1 189 ? -25.774 -1.650 9.836 1.00 71.75 189 TRP A CA 1
ATOM 1299 C C . TRP A 1 189 ? -25.365 -2.963 9.160 1.00 71.75 189 TRP A C 1
ATOM 1301 O O . TRP A 1 189 ? -24.974 -2.969 7.994 1.00 71.75 189 TRP A O 1
ATOM 1311 N N . ALA A 1 190 ? -25.462 -4.093 9.863 1.00 69.81 190 ALA A N 1
ATOM 1312 C CA . ALA A 1 190 ? -24.910 -5.370 9.422 1.00 69.81 190 ALA A CA 1
ATOM 1313 C C . ALA A 1 190 ? -25.484 -5.875 8.087 1.00 69.81 190 ALA A C 1
ATOM 1315 O O . ALA A 1 190 ? -24.740 -6.418 7.272 1.00 69.81 190 ALA A O 1
ATOM 1316 N N . ALA A 1 191 ? -26.789 -5.699 7.853 1.00 62.75 191 ALA A N 1
ATOM 1317 C CA . ALA A 1 191 ? -27.450 -6.149 6.626 1.00 62.75 191 ALA A CA 1
ATOM 1318 C C . ALA A 1 191 ? -27.029 -5.325 5.397 1.00 62.75 191 ALA A C 1
ATOM 1320 O O . ALA A 1 191 ? -26.793 -5.879 4.324 1.00 62.75 191 ALA A O 1
ATOM 1321 N N . GLU A 1 192 ? -26.879 -4.011 5.560 1.00 59.50 192 GLU A N 1
ATOM 1322 C CA . GLU A 1 192 ? -26.403 -3.122 4.496 1.00 59.50 192 GLU A CA 1
ATOM 1323 C C . GLU A 1 192 ? -24.946 -3.402 4.148 1.00 59.50 192 GLU A C 1
ATOM 1325 O O . GLU A 1 192 ? -24.551 -3.466 2.986 1.00 59.50 192 GLU A O 1
ATOM 1330 N N . TRP A 1 193 ? -24.146 -3.598 5.189 1.00 64.94 193 TRP A N 1
ATOM 1331 C CA . TRP A 1 193 ? -22.746 -3.960 5.098 1.00 64.94 193 TRP A CA 1
ATOM 1332 C C . TRP A 1 193 ? -22.565 -5.265 4.334 1.00 64.94 193 TRP A C 1
ATOM 1334 O O . TRP A 1 193 ? -21.787 -5.336 3.385 1.00 64.94 193 TRP A O 1
ATOM 1344 N N . ALA A 1 194 ? -23.343 -6.276 4.703 1.00 56.53 194 ALA A N 1
ATOM 1345 C CA . ALA A 1 194 ? -23.362 -7.558 4.028 1.00 56.53 194 ALA A CA 1
ATOM 1346 C C . ALA A 1 194 ? -23.580 -7.421 2.514 1.00 56.53 194 ALA A C 1
ATOM 1348 O O . ALA A 1 194 ? -22.913 -8.117 1.756 1.00 56.53 194 ALA A O 1
ATOM 1349 N N . ASN A 1 195 ? -24.458 -6.523 2.071 1.00 52.22 195 ASN A N 1
ATOM 1350 C CA . ASN A 1 195 ? -24.827 -6.398 0.662 1.00 52.22 195 ASN A CA 1
ATOM 1351 C C . ASN A 1 195 ? -24.038 -5.327 -0.099 1.00 52.22 195 ASN A C 1
ATOM 1353 O O . ASN A 1 195 ? -24.367 -5.051 -1.249 1.00 52.22 195 ASN A O 1
ATOM 1357 N N . ASN A 1 196 ? -23.016 -4.720 0.517 1.00 52.00 196 ASN A N 1
ATOM 1358 C CA . ASN A 1 196 ? -22.335 -3.545 -0.032 1.00 52.00 196 ASN A CA 1
ATOM 1359 C C . ASN A 1 196 ? -23.317 -2.402 -0.386 1.00 52.00 196 ASN A C 1
ATOM 1361 O O . ASN A 1 196 ? -23.084 -1.607 -1.287 1.00 52.00 196 ASN A O 1
ATOM 1365 N N . THR A 1 197 ? -24.429 -2.314 0.344 1.00 50.22 197 THR A N 1
ATOM 1366 C CA . THR A 1 197 ? -25.442 -1.263 0.203 1.00 50.22 197 THR A CA 1
ATOM 1367 C C . THR A 1 197 ? -25.372 -0.310 1.384 1.00 50.22 197 THR A C 1
ATOM 1369 O O . THR A 1 197 ? -26.415 0.131 1.866 1.00 50.22 197 THR A O 1
ATOM 1372 N N . GLN A 1 198 ? -24.167 -0.071 1.918 1.00 51.44 198 GLN A N 1
ATOM 1373 C CA . GLN A 1 198 ? -23.961 0.795 3.077 1.00 51.44 198 GLN A CA 1
ATOM 1374 C C . GLN A 1 198 ? -24.822 2.066 2.893 1.00 51.44 198 GLN A C 1
ATOM 1376 O O . GLN A 1 198 ? -24.877 2.623 1.793 1.00 51.44 198 GLN A O 1
ATOM 1381 N N . TRP A 1 199 ? -25.483 2.531 3.959 1.00 42.69 199 TRP A N 1
ATOM 1382 C CA . TRP A 1 199 ? -26.355 3.717 3.984 1.00 42.69 199 TRP A CA 1
ATOM 1383 C C . TRP A 1 199 ? -25.865 5.032 3.304 1.00 42.69 199 TRP A C 1
ATOM 1385 O O . TRP A 1 199 ? -26.704 5.924 3.142 1.00 42.69 199 TRP A O 1
ATOM 1395 N N . PRO A 1 200 ? -24.606 5.244 2.831 1.00 45.09 200 PRO A N 1
ATOM 1396 C CA . PRO A 1 200 ? -24.269 6.320 1.891 1.00 45.09 200 PRO A CA 1
ATOM 1397 C C . PRO A 1 200 ? -25.222 6.508 0.701 1.00 45.09 200 PRO A C 1
ATOM 1399 O O . PRO A 1 200 ? -25.398 7.647 0.276 1.00 45.09 200 PRO A O 1
ATOM 1402 N N . HIS A 1 201 ? -25.877 5.466 0.179 1.00 42.75 201 HIS A N 1
ATOM 1403 C CA . HIS A 1 201 ? -26.703 5.614 -1.031 1.00 42.75 201 HIS A CA 1
ATOM 1404 C C . HIS A 1 201 ? -28.028 6.370 -0.821 1.00 42.75 201 HIS A C 1
ATOM 1406 O O . HIS A 1 201 ? -28.571 6.911 -1.783 1.00 42.75 201 HIS A O 1
ATOM 1412 N N . LEU A 1 202 ? -28.549 6.445 0.412 1.00 45.12 202 LEU A N 1
ATOM 1413 C CA . LEU A 1 202 ? -29.859 7.059 0.691 1.00 45.12 202 LEU A CA 1
ATOM 1414 C C . LEU A 1 202 ? -29.775 8.360 1.511 1.00 45.12 202 LEU A C 1
ATOM 1416 O O . LEU A 1 202 ? -30.679 9.188 1.403 1.00 45.12 202 LEU A O 1
ATOM 1420 N N . ALA A 1 203 ? -28.702 8.582 2.287 1.00 49.78 203 ALA A N 1
ATOM 1421 C CA . ALA A 1 203 ? -28.602 9.729 3.205 1.00 49.78 203 ALA A CA 1
ATOM 1422 C C . ALA A 1 203 ? -27.217 10.415 3.282 1.00 49.78 203 ALA A C 1
ATOM 1424 O O . ALA A 1 203 ? -26.923 11.086 4.273 1.00 49.78 203 ALA A O 1
ATOM 1425 N N . MET A 1 204 ? -26.362 10.280 2.260 1.00 55.06 204 MET A N 1
ATOM 1426 C CA . MET A 1 204 ? -25.136 11.091 2.146 1.00 55.06 204 MET A CA 1
ATOM 1427 C C . MET A 1 204 ? -25.470 12.594 2.156 1.00 55.06 204 MET A C 1
ATOM 1429 O O . MET A 1 204 ? -26.490 12.999 1.585 1.00 55.06 204 MET A O 1
ATOM 1433 N N . SER A 1 205 ? -24.628 13.420 2.793 1.00 56.34 205 SER A N 1
ATOM 1434 C CA . SER A 1 205 ? -24.828 14.876 2.798 1.00 56.34 205 SER A CA 1
ATOM 1435 C C . SER A 1 205 ? -24.802 15.443 1.377 1.00 56.34 205 SER A C 1
ATOM 1437 O O . SER A 1 205 ? -24.111 14.931 0.492 1.00 56.34 205 SER A O 1
ATOM 1439 N N . ASP A 1 206 ? -25.531 16.532 1.143 1.00 59.78 206 ASP A N 1
ATOM 1440 C CA . ASP A 1 206 ? -25.564 17.155 -0.183 1.00 59.78 206 ASP A CA 1
ATOM 1441 C C . ASP A 1 206 ? -24.197 17.732 -0.583 1.00 59.78 206 ASP A C 1
ATOM 1443 O O . ASP A 1 206 ? -23.857 17.730 -1.765 1.00 59.78 206 ASP A O 1
ATOM 1447 N N . SER A 1 207 ? -23.373 18.131 0.394 1.00 56.06 207 SER A N 1
ATOM 1448 C CA . SER A 1 207 ? -21.978 18.520 0.161 1.00 56.06 207 SER A CA 1
ATOM 1449 C C . SER A 1 207 ? -21.135 17.362 -0.376 1.00 56.06 207 SER A C 1
ATOM 1451 O O . SER A 1 207 ? -20.421 17.536 -1.360 1.00 56.06 207 SER A O 1
ATOM 1453 N N . LEU A 1 208 ? -21.255 16.165 0.205 1.00 54.09 208 LEU A N 1
ATOM 1454 C CA . LEU A 1 208 ? -20.510 14.988 -0.238 1.00 54.09 208 LEU A CA 1
ATOM 1455 C C . LEU A 1 208 ? -21.011 14.481 -1.593 1.00 54.09 208 LEU A C 1
ATOM 1457 O O . LEU A 1 208 ? -20.193 14.145 -2.440 1.00 54.09 208 LEU A O 1
ATOM 1461 N N . LYS A 1 209 ? -22.325 14.506 -1.861 1.00 54.56 209 LYS A N 1
ATOM 1462 C CA . LYS A 1 209 ? -22.878 14.164 -3.189 1.00 54.56 209 LYS A CA 1
ATOM 1463 C C . LYS A 1 209 ? -22.341 15.071 -4.302 1.00 54.56 209 LYS A C 1
ATOM 1465 O O . LYS A 1 209 ? -22.148 14.609 -5.422 1.00 54.56 209 LYS A O 1
ATOM 1470 N N . GLN A 1 210 ? -22.112 16.351 -4.000 1.00 53.88 210 GLN A N 1
ATOM 1471 C CA . GLN A 1 210 ? -21.536 17.316 -4.942 1.00 53.88 210 GLN A CA 1
ATOM 1472 C C . GLN A 1 210 ? -20.025 17.110 -5.141 1.00 53.88 210 GLN A C 1
ATOM 1474 O O . GLN A 1 210 ? -19.544 17.296 -6.255 1.00 53.88 210 GLN A O 1
ATOM 1479 N N . GLN A 1 211 ? -19.301 16.692 -4.097 1.00 50.25 211 GLN A N 1
ATOM 1480 C CA . GLN A 1 211 ? -17.856 16.409 -4.135 1.00 50.25 211 GLN A CA 1
ATOM 1481 C C . GLN A 1 211 ? -17.510 15.039 -4.757 1.00 50.25 211 GLN A C 1
ATOM 1483 O O . GLN A 1 211 ? -16.418 14.852 -5.290 1.00 50.25 211 GLN A O 1
ATOM 1488 N N . TYR A 1 212 ? -18.433 14.071 -4.700 1.00 51.31 212 TYR A N 1
ATOM 1489 C CA . TYR A 1 212 ? -18.196 12.658 -5.022 1.00 51.31 212 TYR A CA 1
ATOM 1490 C C . TYR A 1 212 ? -19.240 12.026 -5.987 1.00 51.31 212 TYR A C 1
ATOM 1492 O O . TYR A 1 212 ? -19.864 11.014 -5.651 1.00 51.31 212 TYR A O 1
ATOM 1500 N N . PRO A 1 213 ? -19.469 12.568 -7.200 1.00 49.31 213 PRO A N 1
ATOM 1501 C CA . PRO A 1 213 ? -20.393 11.967 -8.175 1.00 49.31 213 PRO A CA 1
ATOM 1502 C C . PRO A 1 213 ? -19.684 10.879 -9.014 1.00 49.31 213 PRO A C 1
ATOM 1504 O O . PRO A 1 213 ? -18.453 10.855 -9.050 1.00 49.31 213 PRO A O 1
ATOM 1507 N N . PRO A 1 214 ? -20.348 10.083 -9.877 1.00 46.59 214 PRO A N 1
ATOM 1508 C CA . PRO A 1 214 ? -21.541 9.211 -9.809 1.00 46.59 214 PRO A CA 1
ATOM 1509 C C . PRO A 1 214 ? -21.411 7.914 -8.977 1.00 46.59 214 PRO A C 1
ATOM 1511 O O . PRO A 1 214 ? -22.380 7.167 -8.850 1.00 46.59 214 PRO A O 1
ATOM 1514 N N . PHE A 1 215 ? -20.243 7.624 -8.399 1.00 43.53 215 PHE A N 1
ATOM 1515 C CA . PHE A 1 215 ? -20.009 6.399 -7.613 1.00 43.53 215 PHE A CA 1
ATOM 1516 C C . PHE A 1 215 ? -20.787 6.354 -6.280 1.00 43.53 215 PHE A C 1
ATOM 1518 O O . PHE A 1 215 ? -20.925 5.293 -5.679 1.00 43.53 215 PHE A O 1
ATOM 1525 N N . ALA A 1 216 ? -21.314 7.494 -5.817 1.00 44.50 216 ALA A N 1
ATOM 1526 C CA . ALA A 1 216 ? -22.216 7.585 -4.667 1.00 44.50 216 ALA A CA 1
ATOM 1527 C C . ALA A 1 216 ? -23.684 7.261 -4.997 1.00 44.50 216 ALA A C 1
ATOM 1529 O O . ALA A 1 216 ? -24.465 6.963 -4.092 1.00 44.50 216 ALA A O 1
ATOM 1530 N N . THR A 1 217 ? -24.064 7.305 -6.277 1.00 42.97 217 THR A N 1
ATOM 1531 C CA . THR A 1 217 ? -25.462 7.210 -6.729 1.00 42.97 217 THR A CA 1
ATOM 1532 C C . THR A 1 217 ? -25.801 5.911 -7.464 1.00 42.97 217 THR A C 1
ATOM 1534 O O . THR A 1 217 ? -26.980 5.676 -7.711 1.00 42.97 217 THR A O 1
ATOM 1537 N N . ASP A 1 218 ? -24.811 5.074 -7.799 1.00 45.53 218 ASP A N 1
ATOM 1538 C CA . ASP A 1 218 ? -25.015 3.797 -8.500 1.00 45.53 218 ASP A CA 1
ATOM 1539 C C . ASP A 1 218 ? -24.739 2.587 -7.574 1.00 45.53 218 ASP A C 1
ATOM 1541 O O . ASP A 1 218 ? -23.584 2.373 -7.186 1.00 45.53 218 ASP A O 1
ATOM 1545 N N . PRO A 1 219 ? -25.765 1.787 -7.215 1.00 40.56 219 PRO A N 1
ATOM 1546 C CA . PRO A 1 219 ? -25.629 0.624 -6.334 1.00 40.56 219 PRO A CA 1
ATOM 1547 C C . PRO A 1 219 ? -24.823 -0.536 -6.944 1.00 40.56 219 PRO A C 1
ATOM 1549 O O . PRO A 1 219 ? -24.481 -1.473 -6.222 1.00 40.56 219 PRO A O 1
ATOM 1552 N N . GLU A 1 220 ? -24.514 -0.507 -8.246 1.00 41.09 220 GLU A N 1
ATOM 1553 C CA . GLU A 1 220 ? -23.702 -1.537 -8.909 1.00 41.09 220 GLU A CA 1
ATOM 1554 C C . GLU A 1 220 ? -22.193 -1.314 -8.732 1.00 41.09 220 GLU A C 1
ATOM 1556 O O . GLU A 1 220 ? -21.397 -2.230 -8.962 1.00 41.09 220 GLU A O 1
ATOM 1561 N N . THR A 1 221 ? -21.774 -0.123 -8.291 1.00 39.03 221 THR A N 1
ATOM 1562 C CA . THR A 1 221 ? -20.350 0.200 -8.158 1.00 39.03 221 THR A CA 1
ATOM 1563 C C . THR A 1 221 ? -19.852 -0.183 -6.762 1.00 39.03 221 THR A C 1
ATOM 1565 O O . THR A 1 221 ? -20.362 0.338 -5.767 1.00 39.03 221 THR A O 1
ATOM 1568 N N . PRO A 1 222 ? -18.829 -1.050 -6.628 1.00 42.84 222 PRO A N 1
ATOM 1569 C CA . PRO A 1 222 ? -18.172 -1.261 -5.346 1.00 42.84 222 PRO A CA 1
ATOM 1570 C C . PRO A 1 222 ? -17.659 0.086 -4.846 1.00 42.84 222 PRO A C 1
ATOM 1572 O O . PRO A 1 222 ? -16.914 0.745 -5.577 1.00 42.84 222 PRO A O 1
ATOM 1575 N N . TRP A 1 223 ? -18.036 0.510 -3.632 1.00 42.75 223 TRP A N 1
ATOM 1576 C CA . TRP A 1 223 ? -17.491 1.751 -3.090 1.00 42.75 223 TRP A CA 1
ATOM 1577 C C . TRP A 1 223 ? -15.969 1.610 -3.086 1.00 42.75 223 TRP A C 1
ATOM 1579 O O . TRP A 1 223 ? -15.449 0.644 -2.510 1.00 42.75 223 TRP A O 1
ATOM 1589 N N . PRO A 1 224 ? -15.227 2.503 -3.760 1.00 40.56 224 PRO A N 1
ATOM 1590 C CA . PRO A 1 224 ? -13.791 2.439 -3.692 1.00 40.56 224 PRO A CA 1
ATOM 1591 C C . PRO A 1 224 ? -13.455 2.679 -2.222 1.00 40.56 224 PRO A C 1
ATOM 1593 O O . PRO A 1 224 ? -13.733 3.735 -1.647 1.00 40.56 224 PRO A O 1
ATOM 1596 N N . THR A 1 225 ? -12.874 1.668 -1.571 1.00 41.31 225 THR A N 1
ATOM 1597 C CA . THR A 1 225 ? -12.053 1.932 -0.394 1.00 41.31 225 THR A CA 1
ATOM 1598 C C . THR A 1 225 ? -11.149 3.045 -0.839 1.00 41.31 225 THR A C 1
ATOM 1600 O O . THR A 1 225 ? -10.402 2.816 -1.767 1.00 41.31 225 THR A O 1
ATOM 1603 N N . THR A 1 226 ? -11.246 4.246 -0.305 1.00 35.94 226 THR A N 1
ATOM 1604 C CA . THR A 1 226 ? -10.240 5.260 -0.571 1.00 35.94 226 THR A CA 1
ATOM 1605 C C . THR A 1 226 ? -9.614 5.673 0.729 1.00 35.94 226 THR A C 1
ATOM 1607 O O . THR A 1 226 ? -9.207 6.784 0.878 1.00 35.94 226 THR A O 1
ATOM 1610 N N . ASP A 1 227 ? -9.524 4.840 1.748 1.00 40.19 227 ASP A N 1
ATOM 1611 C CA . ASP A 1 227 ? -8.515 5.086 2.769 1.00 40.19 227 ASP A CA 1
ATOM 1612 C C . ASP A 1 227 ? -8.110 3.789 3.415 1.00 40.19 227 ASP A C 1
ATOM 1614 O O . ASP A 1 227 ? -8.911 2.885 3.645 1.00 40.19 227 ASP A O 1
ATOM 1618 N N . GLY A 1 228 ? -6.844 3.717 3.785 1.00 40.84 228 GLY A N 1
ATOM 1619 C CA . GLY A 1 228 ? -6.343 2.749 4.741 1.00 40.84 228 GLY A CA 1
ATOM 1620 C C . GLY A 1 228 ? -7.062 2.723 6.106 1.00 40.84 228 GLY A C 1
ATOM 1621 O O . GLY A 1 228 ? -6.550 2.071 7.010 1.00 40.84 228 GLY A O 1
ATOM 1622 N N . LYS A 1 229 ? -8.194 3.419 6.264 1.00 42.69 229 LYS A N 1
ATOM 1623 C CA . LYS A 1 229 ? -8.999 3.580 7.479 1.00 42.69 229 LYS A CA 1
ATOM 1624 C C . LYS A 1 229 ? -10.452 3.136 7.290 1.00 42.69 229 LYS A C 1
ATOM 1626 O O . LYS A 1 229 ? -11.114 2.839 8.272 1.00 42.69 229 LYS A O 1
ATOM 1631 N N . ARG A 1 230 ? -10.964 3.072 6.060 1.00 42.72 230 ARG A N 1
ATOM 1632 C CA . ARG A 1 230 ? -12.299 2.601 5.692 1.00 42.72 230 ARG A CA 1
ATOM 1633 C C . ARG A 1 230 ? -12.256 1.104 5.889 1.00 42.72 230 ARG A C 1
ATOM 1635 O O . ARG A 1 230 ? -11.808 0.358 5.015 1.00 42.72 230 ARG A O 1
ATOM 1642 N N . ALA A 1 231 ? -12.661 0.657 7.072 1.00 36.09 231 ALA A N 1
ATOM 1643 C CA . ALA A 1 231 ? -13.129 -0.703 7.194 1.00 36.09 231 ALA A CA 1
ATOM 1644 C C . ALA A 1 231 ? -14.353 -0.775 6.285 1.00 36.09 231 ALA A C 1
ATOM 1646 O O . ALA A 1 231 ? -15.423 -0.262 6.608 1.00 36.09 231 ALA A O 1
ATOM 1647 N N . MET A 1 232 ? -14.158 -1.332 5.094 1.00 42.31 232 MET A N 1
ATOM 1648 C CA . MET A 1 232 ? -15.298 -1.729 4.299 1.00 42.31 232 MET A CA 1
ATOM 1649 C C . MET A 1 232 ? -16.017 -2.807 5.082 1.00 42.31 232 MET A C 1
ATOM 1651 O O . MET A 1 232 ? -15.365 -3.750 5.558 1.00 42.31 232 MET A O 1
ATOM 1655 N N . PRO A 1 233 ? -17.343 -2.739 5.163 1.00 36.81 233 PRO A N 1
ATOM 1656 C CA . PRO A 1 233 ? -18.055 -3.985 5.082 1.00 36.81 233 PRO A CA 1
ATOM 1657 C C . PRO A 1 233 ? -17.670 -4.659 3.763 1.00 36.81 233 PRO A C 1
ATOM 1659 O O . PRO A 1 233 ? -17.710 -4.035 2.707 1.00 36.81 233 PRO A O 1
ATOM 1662 N N . ARG A 1 234 ? -17.140 -5.879 3.873 1.00 43.16 234 ARG A N 1
ATOM 1663 C CA . ARG A 1 234 ? -16.580 -6.677 2.776 1.00 43.16 234 ARG A CA 1
ATOM 1664 C C . ARG A 1 234 ? -17.348 -6.425 1.456 1.00 43.16 234 ARG A C 1
ATOM 1666 O O . ARG A 1 234 ? -18.559 -6.610 1.391 1.00 43.16 234 ARG A O 1
ATOM 1673 N N . LEU A 1 235 ? -16.636 -6.067 0.387 1.00 39.22 235 LEU A N 1
ATOM 1674 C CA . LEU A 1 235 ? -17.200 -6.173 -0.955 1.00 39.22 235 LEU A CA 1
ATOM 1675 C C . LEU A 1 235 ? -17.456 -7.659 -1.202 1.00 39.22 235 LEU A C 1
ATOM 1677 O O . LEU A 1 235 ? -16.527 -8.469 -1.117 1.00 39.22 235 LEU A O 1
ATOM 1681 N N . ALA A 1 236 ? -18.702 -8.040 -1.474 1.00 37.16 236 ALA A N 1
ATOM 1682 C CA . ALA A 1 236 ? -18.945 -9.328 -2.097 1.00 37.16 236 ALA A CA 1
ATOM 1683 C C . ALA A 1 236 ? -18.066 -9.385 -3.356 1.00 37.16 236 ALA A C 1
ATOM 1685 O O . ALA A 1 236 ? -18.043 -8.431 -4.138 1.00 37.16 236 ALA A O 1
ATOM 1686 N N . ALA A 1 237 ? -17.333 -10.482 -3.570 1.00 38.75 237 ALA A N 1
ATOM 1687 C CA . ALA A 1 237 ? -16.850 -10.760 -4.919 1.00 38.75 237 ALA A CA 1
ATOM 1688 C C . ALA A 1 237 ? -18.061 -10.651 -5.858 1.00 38.75 237 ALA A C 1
ATOM 1690 O O . ALA A 1 237 ? -19.163 -11.021 -5.448 1.00 38.75 237 ALA A O 1
ATOM 1691 N N . SER A 1 238 ? -17.905 -10.130 -7.073 1.00 36.94 238 SER A N 1
ATOM 1692 C CA . SER A 1 238 ? -19.011 -10.088 -8.033 1.00 36.94 238 SER A CA 1
ATOM 1693 C C . SER A 1 238 ? -19.654 -11.485 -8.134 1.00 36.94 238 SER A C 1
ATOM 1695 O O . SER A 1 238 ? -19.005 -12.450 -8.539 1.00 36.94 238 SER A O 1
ATOM 1697 N N . GLY A 1 239 ? -20.901 -11.606 -7.654 1.00 37.66 239 GLY A N 1
ATOM 1698 C CA . GLY A 1 239 ? -21.653 -12.869 -7.560 1.00 37.66 239 GLY A CA 1
ATOM 1699 C C . GLY A 1 239 ? -21.458 -13.732 -6.294 1.00 37.66 239 GLY A C 1
ATOM 1700 O O . GLY A 1 239 ? -21.984 -14.838 -6.247 1.00 37.66 239 GLY A O 1
ATOM 1701 N N . GLY A 1 240 ? -20.727 -13.272 -5.271 1.00 36.53 240 GLY A N 1
ATOM 1702 C CA . GLY A 1 240 ? -20.283 -14.071 -4.112 1.00 36.53 240 GLY A CA 1
ATOM 1703 C C . GLY A 1 240 ? -21.067 -13.910 -2.801 1.00 36.53 240 GLY A C 1
ATOM 1704 O O . GLY A 1 240 ? -20.734 -14.567 -1.817 1.00 36.53 240 GLY A O 1
ATOM 1705 N N . GLY A 1 241 ? -22.099 -13.065 -2.765 1.00 44.34 241 GLY A N 1
ATOM 1706 C CA . GLY A 1 241 ? -22.968 -12.915 -1.595 1.00 44.34 241 GLY A CA 1
ATOM 1707 C C . GLY A 1 241 ? -22.344 -12.216 -0.379 1.00 44.34 241 GLY A C 1
ATOM 1708 O O . GLY A 1 241 ? -21.221 -11.710 -0.406 1.00 44.34 241 GLY A O 1
ATOM 1709 N N . ALA A 1 242 ? -23.151 -12.172 0.684 1.00 43.72 242 ALA A N 1
ATOM 1710 C CA . ALA A 1 242 ? -22.989 -11.296 1.828 1.00 43.72 242 ALA A CA 1
ATOM 1711 C C . ALA A 1 242 ? -21.732 -11.517 2.668 1.00 43.72 242 ALA A C 1
ATOM 1713 O O . ALA A 1 242 ? -21.164 -12.608 2.787 1.00 43.72 242 ALA A O 1
ATOM 1714 N N . ALA A 1 243 ? -21.322 -10.436 3.307 1.00 54.56 243 ALA A N 1
ATOM 1715 C CA . ALA A 1 243 ? -19.947 -10.267 3.652 1.00 54.56 243 ALA A CA 1
ATOM 1716 C C . ALA A 1 243 ? -19.777 -10.038 5.173 1.00 54.56 243 ALA A C 1
ATOM 1718 O O . ALA A 1 243 ? -20.125 -8.990 5.702 1.00 54.56 243 ALA A O 1
ATOM 1719 N N . ARG A 1 244 ? -19.304 -11.070 5.900 1.00 66.62 244 ARG A N 1
ATOM 1720 C CA . ARG A 1 244 ? -19.191 -11.118 7.377 1.00 66.62 244 ARG A CA 1
ATOM 1721 C C . ARG A 1 244 ? -18.370 -9.943 7.958 1.00 66.62 244 ARG A C 1
ATOM 1723 O O . ARG A 1 244 ? -17.214 -9.789 7.565 1.00 66.62 244 ARG A O 1
ATOM 1730 N N . PRO A 1 245 ? -18.912 -9.173 8.922 1.00 72.31 245 PRO A N 1
ATOM 1731 C CA . PRO A 1 245 ? -18.178 -8.107 9.609 1.00 72.31 245 PRO A CA 1
ATOM 1732 C C . PRO A 1 245 ? -16.984 -8.603 10.448 1.00 72.31 245 PRO A C 1
ATOM 1734 O O . PRO A 1 245 ? -16.943 -9.758 10.878 1.00 72.31 245 PRO A O 1
ATOM 1737 N N . TRP A 1 246 ? -16.030 -7.701 10.725 1.00 76.56 246 TRP A N 1
ATOM 1738 C CA . TRP A 1 246 ? -14.825 -7.987 11.523 1.00 76.56 246 TRP A CA 1
ATOM 1739 C C . TRP A 1 246 ? -15.151 -8.448 12.945 1.00 76.56 246 TRP A C 1
ATOM 1741 O O . TRP A 1 246 ? -14.519 -9.368 13.452 1.00 76.56 246 TRP A O 1
ATOM 1751 N N . VAL A 1 247 ? -16.170 -7.881 13.585 1.00 84.19 247 VAL A N 1
ATOM 1752 C CA . VAL A 1 247 ? -16.707 -8.320 14.886 1.00 84.19 247 VAL A CA 1
ATOM 1753 C C . VAL A 1 247 ? -18.162 -8.710 14.675 1.00 84.19 247 VAL A C 1
ATOM 1755 O O . VAL A 1 247 ? -18.811 -8.165 13.788 1.00 84.19 247 VAL A O 1
ATOM 1758 N N . ASP A 1 248 ? -18.663 -9.706 15.408 1.00 86.12 248 ASP A N 1
ATOM 1759 C CA . ASP A 1 248 ? -20.083 -10.046 15.288 1.00 86.12 248 ASP A CA 1
ATOM 1760 C C . ASP A 1 248 ? -20.934 -8.851 15.757 1.00 86.12 248 ASP A C 1
ATOM 1762 O O . ASP A 1 248 ? -20.668 -8.336 16.844 1.00 86.12 248 ASP A O 1
ATOM 1766 N N . PRO A 1 249 ? -21.918 -8.397 14.963 1.00 85.31 249 PRO A N 1
ATOM 1767 C CA . PRO A 1 249 ? -22.706 -7.219 15.309 1.00 85.31 249 PRO A CA 1
ATOM 1768 C C . PRO A 1 249 ? -23.585 -7.432 16.541 1.00 85.31 249 PRO A C 1
ATOM 1770 O O . PRO A 1 249 ? -24.240 -8.472 16.650 1.00 85.31 249 PRO A O 1
ATOM 1773 N N . THR A 1 250 ? -23.669 -6.430 17.420 1.00 90.12 250 THR A N 1
ATOM 1774 C CA . THR A 1 250 ? -24.560 -6.466 18.593 1.00 90.12 250 THR A CA 1
ATOM 1775 C C . THR A 1 250 ? -25.544 -5.293 18.656 1.00 90.12 250 THR A C 1
ATOM 1777 O O . THR A 1 250 ? -25.485 -4.353 17.855 1.00 90.12 250 THR A O 1
ATOM 1780 N N . THR A 1 251 ? -26.487 -5.386 19.600 1.00 87.25 251 THR A N 1
ATOM 1781 C CA . THR A 1 251 ? -27.473 -4.359 19.966 1.00 87.25 251 THR A CA 1
ATOM 1782 C C . THR A 1 251 ? -27.343 -4.040 21.459 1.00 87.25 251 THR A C 1
ATOM 1784 O O . THR A 1 251 ? -26.867 -4.862 22.246 1.00 87.25 251 THR A O 1
ATOM 1787 N N . LEU A 1 252 ? -27.784 -2.851 21.876 1.00 87.62 252 LEU A N 1
ATOM 1788 C CA . LEU A 1 252 ? -27.928 -2.490 23.289 1.00 87.62 252 LEU A CA 1
ATOM 1789 C C . LEU A 1 252 ? -29.408 -2.513 23.668 1.00 87.62 252 LEU A C 1
ATOM 1791 O O . LEU A 1 252 ? -30.193 -1.740 23.123 1.00 87.62 252 LEU A O 1
ATOM 1795 N N . LEU A 1 253 ? -29.792 -3.347 24.632 1.00 88.06 253 LEU A N 1
ATOM 1796 C CA . LEU A 1 253 ? -31.148 -3.365 25.178 1.00 88.06 253 LEU A CA 1
ATOM 1797 C C . LEU A 1 253 ? -31.190 -2.592 26.500 1.00 88.06 253 LEU A C 1
ATOM 1799 O O . LEU A 1 253 ? -30.497 -2.950 27.445 1.00 88.06 253 LEU A O 1
ATOM 1803 N N . LEU A 1 254 ? -32.027 -1.557 26.575 1.00 88.00 254 LEU A N 1
ATOM 1804 C CA . LEU A 1 254 ? -32.227 -0.724 27.760 1.00 88.00 254 LEU A CA 1
ATOM 1805 C C . LEU A 1 254 ? -33.672 -0.838 28.250 1.00 88.00 254 LEU A C 1
ATOM 1807 O O . LEU A 1 254 ? -34.599 -0.328 27.615 1.00 88.00 254 LEU A O 1
ATOM 1811 N N . ARG A 1 255 ? -33.896 -1.461 29.405 1.00 93.62 255 ARG A N 1
ATOM 1812 C CA . ARG A 1 255 ? -35.203 -1.470 30.084 1.00 93.62 255 ARG A CA 1
ATOM 1813 C C . ARG A 1 255 ? -35.527 -0.093 30.683 1.00 93.62 255 ARG A C 1
ATOM 1815 O O . ARG A 1 255 ? -34.616 0.704 30.886 1.00 93.62 255 ARG A O 1
ATOM 1822 N N . PRO A 1 256 ? -36.798 0.211 31.002 1.00 92.69 256 PRO A N 1
ATOM 1823 C CA . PRO A 1 256 ? -37.158 1.458 31.682 1.00 92.69 256 PRO A CA 1
ATOM 1824 C C . PRO A 1 256 ? -36.312 1.701 32.941 1.00 92.69 256 PRO A C 1
ATOM 1826 O O . PRO A 1 256 ? -36.241 0.840 33.817 1.00 92.69 256 PRO A O 1
ATOM 1829 N N . GLY A 1 257 ? -35.661 2.862 33.022 1.00 92.69 257 GLY A N 1
ATOM 1830 C CA . GLY A 1 257 ? -34.746 3.257 34.099 1.00 92.69 257 GLY A CA 1
ATOM 1831 C C . GLY A 1 257 ? -33.328 2.675 34.009 1.00 92.69 257 GLY A C 1
ATOM 1832 O O . GLY A 1 257 ? -32.449 3.109 34.753 1.00 92.69 257 GLY A O 1
ATOM 1833 N N . GLU A 1 258 ? -33.076 1.722 33.111 1.00 94.81 258 GLU A N 1
ATOM 1834 C CA . GLU A 1 258 ? -31.760 1.110 32.931 1.00 94.81 258 GLU A CA 1
ATOM 1835 C C . GLU A 1 258 ? -30.780 2.091 32.288 1.00 94.81 258 GLU A C 1
ATOM 1837 O O . GLU A 1 258 ? -31.156 2.908 31.444 1.00 94.81 258 GLU A O 1
ATOM 1842 N N . THR A 1 259 ? -29.514 2.007 32.700 1.00 92.19 259 THR A N 1
ATOM 1843 C CA . THR A 1 259 ? -28.418 2.804 32.148 1.00 92.19 259 THR A CA 1
ATOM 1844 C C . THR A 1 259 ? -27.329 1.892 31.604 1.00 92.19 259 THR A C 1
ATOM 1846 O O . THR A 1 259 ? -26.783 1.089 32.355 1.00 92.19 259 THR A O 1
ATOM 1849 N N . SER A 1 260 ? -26.965 2.075 30.336 1.00 90.62 260 SER A N 1
ATOM 1850 C CA . SER A 1 260 ? -25.729 1.530 29.768 1.00 90.62 260 SER A CA 1
ATOM 1851 C C . SER A 1 260 ? -24.647 2.608 29.763 1.00 90.62 260 SER A C 1
ATOM 1853 O O . SER A 1 260 ? -24.927 3.777 29.489 1.00 90.62 260 SER A O 1
ATOM 1855 N N . SER A 1 261 ? -23.414 2.232 30.100 1.00 92.12 261 SER A N 1
ATOM 1856 C CA . SER A 1 261 ? -22.269 3.141 30.150 1.00 92.12 261 SER A CA 1
ATOM 1857 C C . SER A 1 261 ? -21.270 2.760 29.073 1.00 92.12 261 SER A C 1
ATOM 1859 O O . SER A 1 261 ? -20.747 1.655 29.096 1.00 92.12 261 SER A O 1
ATOM 1861 N N . ILE A 1 262 ? -20.977 3.684 28.166 1.00 93.12 262 ILE A N 1
ATOM 1862 C CA . ILE A 1 262 ? -19.926 3.540 27.162 1.00 93.12 262 ILE A CA 1
ATOM 1863 C C . ILE A 1 262 ? -18.789 4.473 27.557 1.00 93.12 262 ILE A C 1
ATOM 1865 O O . ILE A 1 262 ? -19.014 5.668 27.731 1.00 93.12 262 ILE A O 1
ATOM 1869 N N . ALA A 1 263 ? -17.572 3.969 27.708 1.00 94.00 263 ALA A N 1
ATOM 1870 C CA . ALA A 1 263 ? -16.427 4.755 28.128 1.00 94.00 263 ALA A CA 1
ATOM 1871 C C . ALA A 1 263 ? -15.146 4.364 27.394 1.00 94.00 263 ALA A C 1
ATOM 1873 O O . ALA A 1 263 ? -14.791 3.191 27.295 1.00 94.00 263 ALA A O 1
ATOM 1874 N N . LEU A 1 264 ? -14.415 5.379 26.943 1.00 95.81 264 LEU A N 1
ATOM 1875 C CA . LEU A 1 264 ? -13.154 5.255 26.224 1.00 95.81 264 LEU A CA 1
ATOM 1876 C C . LEU A 1 264 ? -12.029 5.887 27.037 1.00 95.81 264 LEU A C 1
ATOM 1878 O O . LEU A 1 264 ? -12.191 6.974 27.592 1.00 95.81 264 LEU A O 1
ATOM 1882 N N . ARG A 1 265 ? -10.885 5.209 27.102 1.00 95.44 265 ARG A N 1
ATOM 1883 C CA . ARG A 1 265 ? -9.665 5.672 27.764 1.00 95.44 265 ARG A CA 1
ATOM 1884 C C . ARG A 1 265 ? -8.701 6.223 26.718 1.00 95.44 265 ARG A C 1
ATOM 1886 O O . ARG A 1 265 ? -8.342 5.514 25.787 1.00 95.44 265 ARG A O 1
ATOM 1893 N N . LEU A 1 266 ? -8.273 7.465 26.910 1.00 95.25 266 LEU A N 1
ATOM 1894 C CA . LEU A 1 266 ? -7.363 8.219 26.055 1.00 95.25 266 LEU A CA 1
ATOM 1895 C C . LEU A 1 266 ? -6.039 8.426 26.800 1.00 95.25 266 LEU A C 1
ATOM 1897 O O . LEU A 1 266 ? -6.006 9.093 27.839 1.00 95.25 266 LEU A O 1
ATOM 1901 N N . GLN A 1 267 ? -4.952 7.852 26.289 1.00 93.56 267 GLN A N 1
ATOM 1902 C CA . GLN A 1 267 ? -3.634 7.887 26.927 1.00 93.56 267 GLN A CA 1
ATOM 1903 C C . GLN A 1 267 ? -2.515 8.015 25.891 1.00 93.56 267 GLN A C 1
ATOM 1905 O O . GLN A 1 267 ? -2.596 7.433 24.816 1.00 93.56 267 GLN A O 1
ATOM 1910 N N . LEU A 1 268 ? -1.452 8.747 26.225 1.00 91.94 268 LEU A N 1
ATOM 1911 C CA . LEU A 1 268 ? -0.276 8.861 25.363 1.00 91.94 268 LEU A CA 1
ATOM 1912 C C . LEU A 1 268 ? 0.637 7.628 25.474 1.00 91.94 268 LEU A C 1
ATOM 1914 O O . LEU A 1 268 ? 0.894 7.130 26.574 1.00 91.94 268 LEU A O 1
ATOM 1918 N N . ALA A 1 269 ? 1.162 7.174 24.338 1.00 89.19 269 ALA A N 1
ATOM 1919 C CA . ALA A 1 269 ? 2.346 6.328 24.243 1.00 89.19 269 ALA A CA 1
ATOM 1920 C C . ALA A 1 269 ? 3.566 7.231 24.006 1.00 89.19 269 ALA A C 1
ATOM 1922 O O . ALA A 1 269 ? 3.537 8.072 23.118 1.00 89.19 269 ALA A O 1
ATOM 1923 N N . GLU A 1 270 ? 4.606 7.105 24.832 1.00 83.88 270 GLU A N 1
ATOM 1924 C CA . GLU A 1 270 ? 5.632 8.149 25.006 1.00 83.88 270 GLU A CA 1
ATOM 1925 C C . GLU A 1 270 ? 6.594 8.335 23.823 1.00 83.88 270 GLU A C 1
ATOM 1927 O O . GLU A 1 270 ? 7.081 9.445 23.634 1.00 83.88 270 GLU A O 1
ATOM 1932 N N . ALA A 1 271 ? 6.881 7.286 23.045 1.00 80.38 271 ALA A N 1
ATOM 1933 C CA . ALA A 1 271 ? 7.872 7.336 21.964 1.00 80.38 271 ALA A CA 1
ATOM 1934 C C . ALA A 1 271 ? 7.367 6.622 20.704 1.00 80.38 271 ALA A C 1
ATOM 1936 O O . ALA A 1 271 ? 7.858 5.556 20.314 1.00 80.38 271 ALA A O 1
ATOM 1937 N N . GLY A 1 272 ? 6.316 7.172 20.101 1.00 78.75 272 GLY A N 1
ATOM 1938 C CA . GLY A 1 272 ? 5.801 6.696 18.826 1.00 78.75 272 GLY A CA 1
ATOM 1939 C C . GLY A 1 272 ? 5.090 5.335 18.878 1.00 78.75 272 GLY A C 1
ATOM 1940 O O . GLY A 1 272 ? 4.945 4.713 19.945 1.00 78.75 272 GLY A O 1
ATOM 1941 N N . PRO A 1 273 ? 4.759 4.793 17.690 1.00 78.31 273 PRO A N 1
ATOM 1942 C CA . PRO A 1 273 ? 4.157 3.465 17.525 1.00 78.31 273 PRO A CA 1
ATOM 1943 C C . PRO A 1 273 ? 4.952 2.315 18.158 1.00 78.31 273 PRO A C 1
ATOM 1945 O O . PRO A 1 273 ? 4.403 1.259 18.476 1.00 78.31 273 PRO A O 1
ATOM 1948 N N . ARG A 1 274 ? 6.257 2.501 18.398 1.00 82.81 274 ARG A N 1
ATOM 1949 C CA . ARG A 1 274 ? 7.132 1.496 19.029 1.00 82.81 274 ARG A CA 1
ATOM 1950 C C . ARG A 1 274 ? 6.778 1.222 20.485 1.00 82.81 274 ARG A C 1
ATOM 1952 O O . ARG A 1 274 ? 6.979 0.106 20.965 1.00 82.81 274 ARG A O 1
ATOM 1959 N N . THR A 1 275 ? 6.248 2.221 21.188 1.00 88.25 275 THR A N 1
ATOM 1960 C CA . THR A 1 275 ? 5.868 2.097 22.604 1.00 88.25 275 THR A CA 1
ATOM 1961 C C . THR A 1 275 ? 4.411 1.702 22.811 1.00 88.25 275 THR A C 1
ATOM 1963 O O . THR A 1 275 ? 4.026 1.384 23.941 1.00 88.25 275 THR A O 1
ATOM 1966 N N . ARG A 1 276 ? 3.620 1.624 21.730 1.00 90.06 276 ARG A N 1
ATOM 1967 C CA . ARG A 1 276 ? 2.193 1.291 21.773 1.00 90.06 276 ARG A CA 1
ATOM 1968 C C . ARG A 1 276 ? 1.910 0.034 22.576 1.00 90.06 276 ARG A C 1
ATOM 1970 O O . ARG A 1 276 ? 1.091 0.061 23.481 1.00 90.06 276 ARG A O 1
ATOM 1977 N N . ASP A 1 277 ? 2.573 -1.074 22.268 1.00 92.44 277 ASP A N 1
ATOM 1978 C CA . ASP A 1 277 ? 2.255 -2.360 22.897 1.00 92.44 277 ASP A CA 1
ATOM 1979 C C . ASP A 1 277 ? 2.517 -2.349 24.413 1.00 92.44 277 ASP A C 1
ATOM 1981 O O . ASP A 1 277 ? 1.786 -2.971 25.184 1.00 92.44 277 ASP A O 1
ATOM 1985 N N . ALA A 1 278 ? 3.539 -1.611 24.858 1.00 92.25 278 ALA A N 1
ATOM 1986 C CA . ALA A 1 278 ? 3.791 -1.411 26.280 1.00 92.25 278 ALA A CA 1
ATOM 1987 C C . ALA A 1 278 ? 2.700 -0.537 26.922 1.00 92.25 278 ALA A C 1
ATOM 1989 O O . ALA A 1 278 ? 2.263 -0.834 28.035 1.00 92.25 278 ALA A O 1
ATOM 1990 N N . ALA A 1 279 ? 2.235 0.503 26.225 1.00 93.06 279 ALA A N 1
ATOM 1991 C CA . ALA A 1 279 ? 1.126 1.343 26.671 1.00 93.06 279 ALA A CA 1
ATOM 1992 C C . ALA A 1 279 ? -0.199 0.559 26.734 1.00 93.06 279 ALA A C 1
ATOM 1994 O O . ALA A 1 279 ? -0.849 0.572 27.776 1.00 93.06 279 ALA A O 1
ATOM 1995 N N . LEU A 1 280 ? -0.541 -0.221 25.702 1.00 94.25 280 LEU A N 1
ATOM 1996 C CA . LEU A 1 280 ? -1.708 -1.111 25.678 1.00 94.25 280 LEU A CA 1
ATOM 1997 C C . LEU A 1 280 ? -1.695 -2.087 26.861 1.00 94.25 280 LEU A C 1
ATOM 1999 O O . LEU A 1 280 ? -2.697 -2.211 27.565 1.00 94.25 280 LEU A O 1
ATOM 2003 N N . ALA A 1 281 ? -0.549 -2.719 27.137 1.00 93.44 281 ALA A N 1
ATOM 2004 C CA . ALA A 1 281 ? -0.403 -3.619 28.278 1.00 93.44 281 ALA A CA 1
ATOM 2005 C C . ALA A 1 281 ? -0.593 -2.897 29.627 1.00 93.44 281 ALA A C 1
ATOM 2007 O O . ALA A 1 281 ? -1.252 -3.437 30.516 1.00 93.44 281 ALA A O 1
ATOM 2008 N N . LYS A 1 282 ? -0.067 -1.671 29.787 1.00 90.88 282 LYS A N 1
ATOM 2009 C CA . LYS A 1 282 ? -0.292 -0.829 30.983 1.00 90.88 282 LYS A CA 1
ATOM 2010 C C . LYS A 1 282 ? -1.763 -0.429 31.139 1.00 90.88 282 LYS A C 1
ATOM 2012 O O . LYS A 1 282 ? -2.256 -0.361 32.257 1.00 90.88 282 LYS A O 1
ATOM 2017 N N . MET A 1 283 ? -2.471 -0.221 30.030 1.00 91.44 283 MET A N 1
ATOM 2018 C CA . MET A 1 283 ? -3.919 0.031 29.991 1.00 91.44 283 MET A CA 1
ATOM 2019 C C . MET A 1 283 ? -4.748 -1.252 30.201 1.00 91.44 283 MET A C 1
ATOM 2021 O O . MET A 1 283 ? -5.976 -1.217 30.173 1.00 91.44 283 MET A O 1
ATOM 2025 N N . GLY A 1 284 ? -4.089 -2.398 30.403 1.00 91.19 284 GLY A N 1
ATOM 2026 C CA . GLY A 1 284 ? -4.712 -3.699 30.622 1.00 91.19 284 GLY A CA 1
ATOM 2027 C C . GLY A 1 284 ? -5.217 -4.385 29.351 1.00 91.19 284 GLY A C 1
ATOM 2028 O O . GLY A 1 284 ? -5.811 -5.450 29.454 1.00 91.19 284 GLY A O 1
ATOM 2029 N N . SER A 1 285 ? -4.998 -3.829 28.162 1.00 93.88 285 SER A N 1
ATOM 2030 C CA . SER A 1 285 ? -5.401 -4.479 26.910 1.00 93.88 285 SER A CA 1
ATOM 2031 C C . SER A 1 285 ? -4.502 -5.676 26.591 1.00 93.88 285 SER A C 1
ATOM 2033 O O . SER A 1 285 ? -3.312 -5.686 26.923 1.00 93.88 285 SER A O 1
ATOM 2035 N N . ALA A 1 286 ? -5.058 -6.679 25.915 1.00 96.19 286 ALA A N 1
ATOM 2036 C CA . ALA A 1 286 ? -4.267 -7.748 25.326 1.00 96.19 286 ALA A CA 1
ATOM 2037 C C . ALA A 1 286 ? -3.374 -7.204 24.197 1.00 96.19 286 ALA A C 1
ATOM 2039 O O . ALA A 1 286 ? -3.757 -6.288 23.469 1.00 96.19 286 ALA A O 1
ATOM 2040 N N . VAL A 1 287 ? -2.194 -7.801 24.015 1.00 96.88 287 VAL A N 1
ATOM 2041 C CA . VAL A 1 287 ? -1.289 -7.477 22.899 1.00 96.88 287 VAL A CA 1
ATOM 2042 C C . VAL A 1 287 ? -1.112 -8.705 22.020 1.00 96.88 287 VAL A C 1
ATOM 2044 O O . VAL A 1 287 ? -0.763 -9.780 22.510 1.00 96.88 287 VAL A O 1
ATOM 2047 N N . LEU A 1 288 ? -1.319 -8.529 20.717 1.00 96.75 288 LEU A N 1
ATOM 2048 C CA . LEU A 1 288 ? -1.272 -9.585 19.710 1.00 96.75 288 LEU A CA 1
ATOM 2049 C C . LEU A 1 288 ? -0.146 -9.304 18.704 1.00 96.75 288 LEU A C 1
ATOM 2051 O O . LEU A 1 288 ? -0.148 -8.268 18.038 1.00 96.75 288 LEU A O 1
ATOM 2055 N N . ARG A 1 289 ? 0.814 -10.228 18.576 1.00 94.94 289 ARG A N 1
ATOM 2056 C CA . ARG A 1 289 ? 1.920 -10.143 17.605 1.00 94.94 289 ARG A CA 1
ATOM 2057 C C . ARG A 1 289 ? 2.028 -11.423 16.796 1.00 94.94 289 ARG A C 1
ATOM 2059 O O . ARG A 1 289 ? 2.293 -12.474 17.367 1.00 94.94 289 ARG A O 1
ATOM 2066 N N . ALA A 1 290 ? 1.865 -11.342 15.484 1.00 95.31 290 ALA A N 1
ATOM 2067 C CA . ALA A 1 290 ? 1.987 -12.499 14.607 1.00 95.31 290 ALA A CA 1
ATOM 2068 C C . ALA A 1 290 ? 3.350 -12.526 13.907 1.00 95.31 290 ALA A C 1
ATOM 2070 O O . ALA A 1 290 ? 3.862 -11.487 13.498 1.00 95.31 290 ALA A O 1
ATOM 2071 N N . VAL A 1 291 ? 3.919 -13.720 13.759 1.00 95.38 291 VAL A N 1
ATOM 2072 C CA . VAL A 1 291 ? 5.103 -13.988 12.933 1.00 95.38 291 VAL A CA 1
ATOM 2073 C C . VAL A 1 291 ? 4.748 -15.119 11.959 1.00 95.38 291 VAL A C 1
ATOM 2075 O O . VAL A 1 291 ? 4.247 -16.148 12.420 1.00 95.38 291 VAL A O 1
ATOM 2078 N N . PRO A 1 292 ? 4.979 -14.965 10.640 1.00 93.06 292 PRO A N 1
ATOM 2079 C CA . PRO A 1 292 ? 5.583 -13.797 9.982 1.00 93.06 292 PRO A CA 1
ATOM 2080 C C . PRO A 1 292 ? 4.634 -12.596 9.839 1.00 93.06 292 PRO A C 1
ATOM 2082 O O . PRO A 1 292 ? 5.083 -11.500 9.533 1.00 93.06 292 PRO A O 1
ATOM 2085 N N . GLY A 1 293 ? 3.338 -12.785 10.087 1.00 93.75 293 GLY A N 1
ATOM 2086 C CA . GLY A 1 293 ? 2.335 -11.730 10.036 1.00 93.75 293 GLY A CA 1
ATOM 2087 C C . GLY A 1 293 ? 0.929 -12.318 10.060 1.00 93.75 293 GLY A C 1
ATOM 2088 O O . GLY A 1 293 ? 0.733 -13.464 10.462 1.00 93.75 293 GLY A O 1
ATOM 2089 N N . TYR A 1 294 ? -0.047 -11.536 9.603 1.00 92.69 294 TYR A N 1
ATOM 2090 C CA . TYR A 1 294 ? -1.459 -11.934 9.554 1.00 92.69 294 TYR A CA 1
ATOM 2091 C C . TYR A 1 294 ? -1.880 -12.514 8.193 1.00 92.69 294 TYR A C 1
ATOM 2093 O O . TYR A 1 294 ? -3.054 -12.783 7.960 1.00 92.69 294 TYR A O 1
ATOM 2101 N N . VAL A 1 295 ? -0.922 -12.739 7.294 1.00 91.56 295 VAL A N 1
ATOM 2102 C CA . VAL A 1 295 ? -1.121 -13.471 6.041 1.00 91.56 295 VAL A CA 1
ATOM 2103 C C . VAL A 1 295 ? -0.330 -14.770 6.126 1.00 91.56 295 VAL A C 1
ATOM 2105 O O . VAL A 1 295 ? 0.869 -14.748 6.400 1.00 91.56 295 VAL A O 1
ATOM 2108 N N . LEU A 1 296 ? -1.004 -15.899 5.922 1.00 93.06 296 LEU A N 1
ATOM 2109 C CA . LEU A 1 296 ? -0.418 -17.238 5.994 1.00 93.06 296 LEU A CA 1
ATOM 2110 C C . LEU A 1 296 ? -0.667 -18.004 4.692 1.00 93.06 296 LEU A C 1
ATOM 2112 O O . LEU A 1 296 ? -1.423 -17.573 3.829 1.00 93.06 296 LEU A O 1
ATOM 2116 N N . SER A 1 297 ? -0.018 -19.151 4.552 1.00 91.88 297 SER A N 1
ATOM 2117 C CA . SER A 1 297 ? -0.198 -20.107 3.454 1.00 91.88 297 SER A CA 1
ATOM 2118 C C . SER A 1 297 ? -0.012 -21.518 4.031 1.00 91.88 297 SER A C 1
ATOM 2120 O O . SER A 1 297 ? 0.653 -21.637 5.065 1.00 91.88 297 SER A O 1
ATOM 2122 N N . PRO A 1 298 ? -0.531 -22.597 3.412 1.00 90.00 298 PRO A N 1
ATOM 2123 C CA . PRO A 1 298 ? -0.365 -23.960 3.932 1.00 90.00 298 PRO A CA 1
ATOM 2124 C C . PRO A 1 298 ? 1.081 -24.394 4.220 1.00 90.00 298 PRO A C 1
ATOM 2126 O O . PRO A 1 298 ? 1.313 -25.257 5.063 1.00 90.00 298 PRO A O 1
ATOM 2129 N N . HIS A 1 299 ? 2.065 -23.780 3.559 1.00 88.31 299 HIS A N 1
ATOM 2130 C CA . HIS A 1 299 ? 3.494 -24.061 3.760 1.00 88.31 299 HIS A CA 1
ATOM 2131 C C . HIS A 1 299 ? 4.211 -23.033 4.647 1.00 88.31 299 HIS A C 1
ATOM 2133 O O . HIS A 1 299 ? 5.424 -23.110 4.826 1.00 88.31 299 HIS A O 1
ATOM 2139 N N . LEU A 1 300 ? 3.472 -22.073 5.206 1.00 91.44 300 LEU A N 1
ATOM 2140 C CA . LEU A 1 300 ? 3.989 -21.012 6.059 1.00 91.44 300 LEU A CA 1
ATOM 2141 C C . LEU A 1 300 ? 3.286 -21.066 7.422 1.00 91.44 300 LEU A C 1
ATOM 2143 O O . LEU A 1 300 ? 2.326 -20.322 7.646 1.00 91.44 300 LEU A O 1
ATOM 2147 N N . PRO A 1 301 ? 3.720 -21.956 8.335 1.00 91.06 301 PRO A N 1
ATOM 2148 C CA . PRO A 1 301 ? 3.166 -21.997 9.679 1.00 91.06 301 PRO A CA 1
ATOM 2149 C C . PRO A 1 301 ? 3.430 -20.672 10.399 1.00 91.06 301 PRO A C 1
ATOM 2151 O O . PRO A 1 301 ? 4.521 -20.103 10.321 1.00 91.06 301 PRO A O 1
ATOM 2154 N N . GLY A 1 302 ? 2.420 -20.196 11.119 1.00 96.81 302 GLY A N 1
ATOM 2155 C CA . GLY A 1 302 ? 2.469 -18.945 11.863 1.00 96.81 302 GLY A CA 1
ATOM 2156 C C . GLY A 1 302 ? 2.591 -19.170 13.365 1.00 96.81 302 GLY A C 1
ATOM 2157 O O . GLY A 1 302 ? 2.280 -20.238 13.899 1.00 96.81 302 GLY A O 1
ATOM 2158 N N . THR A 1 303 ? 3.014 -18.140 14.085 1.00 98.31 303 THR A N 1
ATOM 2159 C CA . THR A 1 303 ? 2.849 -18.066 15.540 1.00 98.31 303 THR A CA 1
ATOM 2160 C C . THR A 1 303 ? 2.260 -16.719 15.917 1.00 98.31 303 THR A C 1
ATOM 2162 O O . THR A 1 303 ? 2.834 -15.679 15.601 1.00 98.31 303 THR A O 1
ATOM 2165 N N . LEU A 1 304 ? 1.134 -16.745 16.627 1.00 98.38 304 LEU A N 1
ATOM 2166 C CA . LEU A 1 304 ? 0.594 -15.580 17.313 1.00 98.38 304 LEU A CA 1
ATOM 2167 C C . LEU A 1 304 ? 1.115 -15.568 18.750 1.00 98.38 304 LEU A C 1
ATOM 2169 O O . LEU A 1 304 ? 0.818 -16.459 19.538 1.00 98.38 304 LEU A O 1
ATOM 2173 N N . PHE A 1 305 ? 1.877 -14.547 19.106 1.00 98.25 305 PHE A N 1
ATOM 2174 C CA . PHE A 1 305 ? 2.280 -14.263 20.473 1.00 98.25 305 PHE A CA 1
ATOM 2175 C C . PHE A 1 305 ? 1.220 -13.381 21.128 1.00 98.25 305 PHE A C 1
ATOM 2177 O O . PHE A 1 305 ? 0.990 -12.246 20.704 1.00 98.25 305 PHE A O 1
ATOM 2184 N N . VAL A 1 306 ? 0.594 -13.907 22.178 1.00 98.50 306 VAL A N 1
ATOM 2185 C CA . VAL A 1 306 ? -0.466 -13.234 22.931 1.00 98.50 306 VAL A CA 1
ATOM 2186 C C . VAL A 1 306 ? 0.067 -12.816 24.291 1.00 98.50 306 VAL A C 1
ATOM 2188 O O . VAL A 1 306 ? 0.438 -13.667 25.095 1.00 98.50 306 VAL A O 1
ATOM 2191 N N . ARG A 1 307 ? 0.061 -11.523 24.594 1.00 97.81 307 ARG A N 1
ATOM 2192 C CA . ARG A 1 307 ? 0.174 -11.053 25.976 1.00 97.81 307 ARG A CA 1
ATOM 2193 C C . ARG A 1 307 ? -1.240 -10.862 26.523 1.00 97.81 307 ARG A C 1
ATOM 2195 O O . ARG A 1 307 ? -1.954 -10.013 25.986 1.00 97.81 307 ARG A O 1
ATOM 2202 N N . PRO A 1 308 ? -1.668 -11.637 27.533 1.00 97.25 308 PRO A N 1
ATOM 2203 C CA . PRO A 1 308 ? -2.995 -11.473 28.106 1.00 97.25 308 PRO A CA 1
ATOM 2204 C C . PRO A 1 308 ? -3.103 -10.149 28.885 1.00 97.25 308 PRO A C 1
ATOM 2206 O O . PRO A 1 308 ? -2.074 -9.566 29.253 1.00 97.25 308 PRO A O 1
ATOM 2209 N N . PRO A 1 309 ? -4.333 -9.688 29.168 1.00 95.69 309 PRO A N 1
ATOM 2210 C CA . PRO A 1 309 ? -4.584 -8.595 30.101 1.00 95.69 309 PRO A CA 1
ATOM 2211 C C . PRO A 1 309 ? -3.883 -8.800 31.444 1.00 95.69 309 PRO A C 1
ATOM 2213 O O . PRO A 1 309 ? -3.675 -9.932 31.885 1.00 95.69 309 PRO A O 1
ATOM 2216 N N . ALA A 1 310 ? -3.543 -7.704 32.124 1.00 91.44 310 ALA A N 1
ATOM 2217 C CA . ALA A 1 310 ? -2.930 -7.776 33.447 1.00 91.44 310 ALA A CA 1
ATOM 2218 C C . ALA A 1 310 ? -3.804 -8.599 34.415 1.00 91.44 310 ALA A C 1
ATOM 2220 O O . ALA A 1 310 ? -4.986 -8.314 34.584 1.00 91.44 310 ALA A O 1
ATOM 2221 N N . GLY A 1 311 ? -3.218 -9.630 35.031 1.00 92.75 311 GLY A N 1
ATOM 2222 C CA . GLY A 1 311 ? -3.920 -10.544 35.942 1.00 92.75 311 GLY A CA 1
ATOM 2223 C C . GLY A 1 311 ? -4.731 -11.658 35.265 1.00 92.75 311 GLY A C 1
ATOM 2224 O O . GLY A 1 311 ? -5.235 -12.532 35.966 1.00 92.75 311 GLY A O 1
ATOM 2225 N N . ALA A 1 312 ? -4.829 -11.678 33.934 1.00 96.00 312 ALA A N 1
ATOM 2226 C CA . ALA A 1 312 ? -5.513 -12.724 33.181 1.00 96.00 312 ALA A CA 1
ATOM 2227 C C . ALA A 1 312 ? -4.529 -13.723 32.546 1.00 96.00 312 ALA A C 1
ATOM 2229 O O . ALA A 1 312 ? -3.336 -13.466 32.385 1.00 96.00 312 ALA A O 1
ATOM 2230 N N . SER A 1 313 ? -5.056 -14.877 32.143 1.00 97.06 313 SER A N 1
ATOM 2231 C CA . SER A 1 313 ? -4.349 -15.916 31.389 1.00 97.06 313 SER A CA 1
ATOM 2232 C C . SER A 1 313 ? -5.089 -16.230 30.089 1.00 97.06 313 SER A C 1
ATOM 2234 O O . SER A 1 313 ? -6.283 -15.960 29.975 1.00 97.06 313 SER A O 1
ATOM 2236 N N . VAL A 1 314 ? -4.388 -16.784 29.095 1.00 98.19 314 VAL A N 1
ATOM 2237 C CA . VAL A 1 314 ? -5.020 -17.250 27.850 1.00 98.19 314 VAL A CA 1
ATOM 2238 C C . VAL A 1 314 ? -5.739 -18.566 28.125 1.00 98.19 314 VAL A C 1
ATOM 2240 O O . VAL A 1 314 ? -5.100 -19.552 28.486 1.00 98.19 314 VAL A O 1
ATOM 2243 N N . SER A 1 315 ? -7.056 -18.587 27.939 1.00 97.31 315 SER A N 1
ATOM 2244 C CA . SER A 1 315 ? -7.884 -19.774 28.156 1.00 97.31 315 SER A CA 1
ATOM 2245 C C . SER A 1 315 ? -8.008 -20.614 26.890 1.00 97.31 315 SER A C 1
ATOM 2247 O O . SER A 1 315 ? -7.811 -21.824 26.934 1.00 97.31 315 SER A O 1
ATOM 2249 N N . THR A 1 316 ? -8.323 -19.990 25.750 1.00 97.94 316 THR A N 1
ATOM 2250 C CA . THR A 1 316 ? -8.438 -20.683 24.456 1.00 97.94 316 THR A CA 1
ATOM 2251 C C . THR A 1 316 ? -8.020 -19.776 23.302 1.00 97.94 316 THR A C 1
ATOM 2253 O O . THR A 1 316 ? -8.116 -18.554 23.398 1.00 97.94 316 THR A O 1
ATOM 2256 N N . ALA A 1 317 ? -7.593 -20.384 22.197 1.00 97.75 317 ALA A N 1
ATOM 2257 C CA . ALA A 1 317 ? -7.471 -19.730 20.901 1.00 97.75 317 ALA A CA 1
ATOM 2258 C C . ALA A 1 317 ? -8.171 -20.609 19.859 1.00 97.75 317 ALA A C 1
ATOM 2260 O O . ALA A 1 317 ? -7.853 -21.793 19.759 1.00 97.75 317 ALA A O 1
ATOM 2261 N N . ARG A 1 318 ? -9.147 -20.062 19.132 1.00 96.75 318 ARG A N 1
ATOM 2262 C CA . ARG A 1 318 ? -9.977 -20.817 18.183 1.00 96.75 318 ARG A CA 1
ATOM 2263 C C . ARG A 1 318 ? -10.359 -19.961 16.984 1.00 96.75 318 ARG A C 1
ATOM 2265 O O . ARG A 1 318 ? -10.731 -18.802 17.151 1.00 96.75 318 ARG A O 1
ATOM 2272 N N . ALA A 1 319 ? -10.238 -20.516 15.787 1.00 94.06 319 ALA A N 1
ATOM 2273 C CA . ALA A 1 319 ? -10.741 -19.872 14.584 1.00 94.06 319 ALA A CA 1
ATOM 2274 C C . ALA A 1 319 ? -12.262 -20.027 14.491 1.00 94.06 319 ALA A C 1
ATOM 2276 O O . ALA A 1 319 ? -12.823 -21.009 14.984 1.00 94.06 319 ALA A O 1
ATOM 2277 N N . ASP A 1 320 ? -12.925 -19.059 13.864 1.00 87.75 320 ASP A N 1
ATOM 2278 C CA . ASP A 1 320 ? -14.320 -19.224 13.468 1.00 87.75 320 ASP A CA 1
ATOM 2279 C C . ASP A 1 320 ? -14.462 -20.411 12.492 1.00 87.75 320 ASP A C 1
ATOM 2281 O O . ASP A 1 320 ? -13.551 -20.667 11.699 1.00 87.75 320 ASP A O 1
ATOM 2285 N N . PRO A 1 321 ? -15.590 -21.144 12.532 1.00 83.19 321 PRO A N 1
ATOM 2286 C CA . PRO A 1 321 ? -15.795 -22.284 11.650 1.00 83.19 321 PRO A CA 1
ATOM 2287 C C . PRO A 1 321 ? -15.846 -21.850 10.172 1.00 83.19 321 PRO A C 1
ATOM 2289 O O . PRO A 1 321 ? -16.378 -20.773 9.873 1.00 83.19 321 PRO A O 1
ATOM 2292 N N . PRO A 1 322 ? -15.338 -22.686 9.247 1.00 76.38 322 PRO A N 1
ATOM 2293 C CA . PRO A 1 322 ? -15.393 -22.420 7.813 1.00 76.38 322 PRO A CA 1
ATOM 2294 C C . PRO A 1 322 ? -16.843 -22.344 7.320 1.00 76.38 322 PRO A C 1
ATOM 2296 O O . PRO A 1 322 ? -17.696 -23.124 7.747 1.00 76.38 322 PRO A O 1
ATOM 2299 N N . SER A 1 323 ? -17.128 -21.438 6.382 1.00 65.81 323 SER A N 1
ATOM 2300 C CA . SER A 1 323 ? -18.460 -21.307 5.769 1.00 65.81 323 SER A CA 1
ATOM 2301 C C . SER A 1 323 ? -18.674 -22.236 4.563 1.00 65.81 323 SER A C 1
ATOM 2303 O O . SER A 1 323 ? -19.724 -22.175 3.929 1.00 65.81 323 SER A O 1
ATOM 2305 N N . GLY A 1 324 ? -17.691 -23.078 4.222 1.00 63.84 324 GLY A N 1
ATOM 2306 C CA . GLY A 1 324 ? -17.750 -24.044 3.119 1.00 63.84 324 GLY A CA 1
ATOM 2307 C C . GLY A 1 324 ? -16.467 -24.875 2.982 1.00 63.84 324 GLY A C 1
ATOM 2308 O O . GLY A 1 324 ? -15.452 -24.559 3.600 1.00 63.84 324 GLY A O 1
ATOM 2309 N N . ALA A 1 325 ? -16.505 -25.934 2.166 1.00 53.88 325 ALA A N 1
ATOM 2310 C CA . ALA A 1 325 ? -15.410 -26.909 2.047 1.00 53.88 325 ALA A CA 1
ATOM 2311 C C . ALA A 1 325 ? -14.080 -26.319 1.527 1.00 53.88 325 ALA A C 1
ATOM 2313 O O . ALA A 1 325 ? -13.022 -26.769 1.952 1.00 53.88 325 ALA A O 1
ATOM 2314 N N . ASP A 1 326 ? -14.134 -25.286 0.677 1.00 62.38 326 ASP A N 1
ATOM 2315 C CA . ASP A 1 326 ? -12.950 -24.622 0.100 1.00 62.38 326 ASP A CA 1
ATOM 2316 C C . ASP A 1 326 ? -12.564 -23.316 0.819 1.00 62.38 326 ASP A C 1
ATOM 2318 O O . ASP A 1 326 ? -11.752 -22.532 0.323 1.00 62.38 326 ASP A O 1
ATOM 2322 N N . THR A 1 327 ? -13.158 -23.047 1.984 1.00 78.56 327 THR A N 1
ATOM 2323 C CA . THR A 1 327 ? -12.852 -21.835 2.756 1.00 78.56 327 THR A CA 1
ATOM 2324 C C . THR A 1 327 ? -11.627 -22.029 3.638 1.00 78.56 327 THR A C 1
ATOM 2326 O O . THR A 1 327 ? -11.293 -23.146 4.035 1.00 78.56 327 THR A O 1
ATOM 2329 N N . ALA A 1 328 ? -10.925 -20.934 3.918 1.00 85.44 328 ALA A N 1
ATOM 2330 C CA . ALA A 1 328 ? -9.751 -20.968 4.769 1.00 85.44 328 ALA A CA 1
ATOM 2331 C C . ALA A 1 328 ? -10.056 -21.516 6.172 1.00 85.44 328 ALA A C 1
ATOM 2333 O O . ALA A 1 328 ? -11.072 -21.187 6.787 1.00 85.44 328 ALA A O 1
ATOM 2334 N N . THR A 1 329 ? -9.127 -22.305 6.702 1.00 91.62 329 THR A N 1
ATOM 2335 C CA . THR A 1 329 ? -9.131 -22.778 8.087 1.00 91.62 329 THR A CA 1
ATOM 2336 C C . THR A 1 329 ? -7.821 -22.413 8.771 1.00 91.62 329 THR A C 1
ATOM 2338 O O . THR A 1 329 ? -6.790 -22.197 8.125 1.00 91.62 329 THR A O 1
ATOM 2341 N N . LEU A 1 330 ? -7.868 -22.322 10.100 1.00 94.12 330 LEU A N 1
ATOM 2342 C CA . LEU A 1 330 ? -6.706 -22.008 10.917 1.00 94.12 330 LEU A CA 1
ATOM 2343 C C . LEU A 1 330 ? -6.732 -22.832 12.203 1.00 94.12 330 LEU A C 1
ATOM 2345 O O . LEU A 1 330 ? -7.474 -22.530 13.140 1.00 94.12 330 LEU A O 1
ATOM 2349 N N . ASP A 1 331 ? -5.887 -23.852 12.256 1.00 95.69 331 ASP A N 1
ATOM 2350 C CA . ASP A 1 331 ? -5.705 -24.666 13.448 1.00 95.69 331 ASP A CA 1
ATOM 2351 C C . ASP A 1 331 ? -4.811 -23.926 14.438 1.00 95.69 331 ASP A C 1
ATOM 2353 O O . ASP A 1 331 ? -3.662 -23.591 14.133 1.00 95.69 331 ASP A O 1
ATOM 2357 N N . ALA A 1 332 ? -5.334 -23.683 15.638 1.00 97.56 332 ALA A N 1
ATOM 2358 C CA . ALA A 1 332 ? -4.657 -22.943 16.692 1.00 97.56 332 ALA A CA 1
ATOM 2359 C C . ALA A 1 332 ? -4.297 -23.864 17.863 1.00 97.56 332 ALA A C 1
ATOM 2361 O O . ALA A 1 332 ? -5.155 -24.503 18.466 1.00 97.56 332 ALA A O 1
ATOM 2362 N N . THR A 1 333 ? -3.012 -23.925 18.214 1.00 97.69 333 THR A N 1
ATOM 2363 C CA . THR A 1 333 ? -2.519 -24.722 19.346 1.00 97.69 333 THR A CA 1
ATOM 2364 C C . THR A 1 333 ? -1.776 -23.844 20.342 1.00 97.69 333 THR A C 1
ATOM 2366 O O . THR A 1 333 ? -0.693 -23.331 20.039 1.00 97.69 333 THR A O 1
ATOM 2369 N N . LEU A 1 334 ? -2.323 -23.717 21.553 1.00 97.88 334 LEU A N 1
ATOM 2370 C CA . LEU A 1 334 ? -1.665 -23.024 22.661 1.00 97.88 334 LEU A CA 1
ATOM 2371 C C . LEU A 1 334 ? -0.362 -23.731 23.061 1.00 97.88 334 LEU A C 1
ATOM 2373 O O . LEU A 1 334 ? -0.267 -24.961 23.076 1.00 97.88 334 LEU A O 1
ATOM 2377 N N . ARG A 1 335 ? 0.655 -22.942 23.402 1.00 97.81 335 ARG A N 1
ATOM 2378 C CA . ARG A 1 335 ? 1.930 -23.398 23.965 1.00 97.81 335 ARG A CA 1
ATOM 2379 C C . ARG A 1 335 ? 2.139 -22.792 25.348 1.00 97.81 335 ARG A C 1
ATOM 2381 O O . ARG A 1 335 ? 1.432 -21.871 25.747 1.00 97.81 335 ARG A O 1
ATOM 2388 N N . ALA A 1 336 ? 3.114 -23.331 26.077 1.00 96.38 336 ALA A N 1
ATOM 2389 C CA . ALA A 1 336 ? 3.463 -22.825 27.397 1.00 96.38 336 ALA A CA 1
ATOM 2390 C C . ALA A 1 336 ? 3.840 -21.327 27.332 1.00 96.38 336 ALA A C 1
ATOM 2392 O O . ALA A 1 336 ? 4.513 -20.922 26.376 1.00 96.38 336 ALA A O 1
ATOM 2393 N N . PRO A 1 337 ? 3.434 -20.515 28.327 1.00 96.81 337 PRO A N 1
ATOM 2394 C CA . PRO A 1 337 ? 3.853 -19.122 28.425 1.00 96.81 337 PRO A CA 1
ATOM 2395 C C . PRO A 1 337 ? 5.379 -18.981 28.429 1.00 96.81 337 PRO A C 1
ATOM 2397 O O . PRO A 1 337 ? 6.090 -19.759 29.065 1.00 96.81 337 PRO A O 1
ATOM 2400 N N . LEU A 1 338 ? 5.881 -17.966 27.732 1.00 96.88 338 LEU A N 1
ATOM 2401 C CA . LEU A 1 338 ? 7.293 -17.595 27.726 1.00 96.88 338 LEU A CA 1
ATOM 2402 C C . LEU A 1 338 ? 7.634 -16.736 28.957 1.00 96.88 338 LEU A C 1
ATOM 2404 O O . LEU A 1 338 ? 6.761 -16.022 29.456 1.00 96.88 338 LEU A O 1
ATOM 2408 N N . PRO A 1 339 ? 8.912 -16.683 29.385 1.00 95.75 339 PRO A N 1
ATOM 2409 C CA . PRO A 1 339 ? 9.357 -15.785 30.458 1.00 95.75 339 PRO A CA 1
ATOM 2410 C C . PRO A 1 339 ? 9.049 -14.299 30.211 1.00 95.75 339 PRO A C 1
ATOM 2412 O O . PRO A 1 339 ? 8.946 -13.520 31.151 1.00 95.75 339 PRO A O 1
ATOM 2415 N N . SER A 1 340 ? 8.866 -13.901 28.948 1.00 92.12 340 SER A N 1
ATOM 2416 C CA . SER A 1 340 ? 8.461 -12.546 28.555 1.00 92.12 340 SER A CA 1
ATOM 2417 C C . SER A 1 340 ? 6.998 -12.205 28.877 1.00 92.12 340 SER A C 1
ATOM 2419 O O . SER A 1 340 ? 6.583 -11.063 28.678 1.00 92.12 340 SER A O 1
ATOM 2421 N N . GLY A 1 341 ? 6.198 -13.178 29.328 1.00 92.69 341 GLY A N 1
ATOM 2422 C CA . GLY A 1 341 ? 4.761 -13.037 29.573 1.00 92.69 341 GLY A CA 1
ATOM 2423 C C . GLY A 1 341 ? 3.883 -13.235 28.331 1.00 92.69 341 GLY A C 1
ATOM 2424 O O . GLY A 1 341 ? 2.663 -13.131 28.428 1.00 92.69 341 GLY A O 1
ATOM 2425 N N . PHE A 1 342 ? 4.476 -13.531 27.171 1.00 97.38 342 PHE A N 1
ATOM 2426 C CA . PHE A 1 342 ? 3.728 -13.903 25.970 1.00 97.38 342 PHE A CA 1
ATOM 2427 C C . PHE A 1 342 ? 3.406 -15.399 25.959 1.00 97.38 342 PHE A C 1
ATOM 2429 O O . PHE A 1 342 ? 4.269 -16.234 26.217 1.00 97.38 342 PHE A O 1
ATOM 2436 N N . VAL A 1 343 ? 2.181 -15.741 25.580 1.00 98.50 343 VAL A N 1
ATOM 2437 C CA . VAL A 1 343 ? 1.718 -17.102 25.311 1.00 98.50 343 VAL A CA 1
ATOM 2438 C C . VAL A 1 343 ? 1.741 -17.330 23.798 1.00 98.50 343 VAL A C 1
ATOM 2440 O O . VAL A 1 343 ? 1.010 -16.648 23.074 1.00 98.50 343 VAL A O 1
ATOM 2443 N N . PRO A 1 344 ? 2.571 -18.250 23.281 1.00 98.56 344 PRO A N 1
ATOM 2444 C CA . PRO A 1 344 ? 2.577 -18.566 21.861 1.00 98.56 344 PRO A CA 1
ATOM 2445 C C . PRO A 1 344 ? 1.368 -19.426 21.484 1.00 98.56 344 PRO A C 1
ATOM 2447 O O . PRO A 1 344 ? 1.062 -20.423 22.141 1.00 98.56 344 PRO A O 1
ATOM 2450 N N . VAL A 1 345 ? 0.734 -19.091 20.368 1.00 98.56 345 VAL A N 1
ATOM 2451 C CA . VAL A 1 345 ? -0.293 -19.888 19.697 1.00 98.56 345 VAL A CA 1
ATOM 2452 C C . VAL A 1 345 ? 0.273 -20.292 18.344 1.00 98.56 345 VAL A C 1
ATOM 2454 O O . VAL A 1 345 ? 0.470 -19.442 17.478 1.00 98.56 345 VAL A O 1
ATOM 2457 N N . ARG A 1 346 ? 0.583 -21.579 18.162 1.00 98.25 346 ARG A N 1
ATOM 2458 C CA . ARG A 1 346 ? 1.008 -22.087 16.850 1.00 98.25 346 ARG A CA 1
ATOM 2459 C C . ARG A 1 346 ? -0.198 -22.170 15.930 1.00 98.25 346 ARG A C 1
ATOM 2461 O O . ARG A 1 346 ? -1.228 -22.693 16.346 1.00 98.25 346 ARG A O 1
ATOM 2468 N N . LEU A 1 347 ? -0.031 -21.683 14.708 1.00 98.00 347 LEU A N 1
ATOM 2469 C CA . LEU A 1 347 ? -1.074 -21.579 13.702 1.00 98.00 347 LEU A CA 1
ATOM 2470 C C . LEU A 1 347 ? -0.684 -22.387 12.464 1.00 98.00 347 LEU A C 1
ATOM 2472 O O . LEU A 1 347 ? 0.398 -22.184 11.910 1.00 98.00 347 LEU A O 1
ATOM 2476 N N . THR A 1 348 ? -1.571 -23.276 12.026 1.00 96.00 348 THR A N 1
ATOM 2477 C CA . THR A 1 348 ? -1.442 -23.992 10.749 1.00 96.00 348 THR A CA 1
ATOM 2478 C C . THR A 1 348 ? -2.646 -23.650 9.889 1.00 96.00 348 THR A C 1
ATOM 2480 O O . THR A 1 348 ? -3.778 -23.789 10.341 1.00 96.00 348 THR A O 1
ATOM 2483 N N . ALA A 1 349 ? -2.401 -23.146 8.683 1.00 94.06 349 ALA A N 1
ATOM 2484 C CA . ALA A 1 349 ? -3.447 -22.676 7.787 1.00 94.06 349 ALA A CA 1
ATOM 2485 C C . ALA A 1 349 ? -3.724 -23.695 6.675 1.00 94.06 349 ALA A C 1
ATOM 2487 O O . ALA A 1 349 ? -2.803 -24.355 6.196 1.00 94.06 349 ALA A O 1
ATOM 2488 N N . ALA A 1 350 ? -4.972 -23.784 6.227 1.00 90.94 350 ALA A N 1
ATOM 2489 C CA . ALA A 1 350 ? -5.357 -24.510 5.018 1.00 90.94 350 ALA A CA 1
ATOM 2490 C C . ALA A 1 350 ? -6.467 -23.754 4.272 1.00 90.94 350 ALA A C 1
ATOM 2492 O O . ALA A 1 350 ? -7.024 -22.788 4.791 1.00 90.94 350 ALA A O 1
ATOM 2493 N N . GLY A 1 351 ? -6.775 -24.173 3.043 1.00 86.19 351 GLY A N 1
ATOM 2494 C CA . GLY A 1 351 ? -7.769 -23.505 2.197 1.00 86.19 351 GLY A CA 1
ATOM 2495 C C . GLY A 1 351 ? -7.299 -22.144 1.667 1.00 86.19 351 GLY A C 1
ATOM 2496 O O . GLY A 1 351 ? -6.101 -21.905 1.511 1.00 86.19 351 GLY A O 1
ATOM 2497 N N . TYR A 1 352 ? -8.253 -21.270 1.343 1.00 83.75 352 TYR A N 1
ATOM 2498 C CA . TYR A 1 352 ? -8.010 -19.927 0.811 1.00 83.75 352 TYR A CA 1
ATOM 2499 C C . TYR A 1 352 ? -9.082 -18.949 1.303 1.00 83.75 352 TYR A C 1
ATOM 2501 O O . TYR A 1 352 ? -10.266 -19.286 1.338 1.00 83.75 352 TYR A O 1
ATOM 2509 N N . GLY A 1 353 ? -8.669 -17.741 1.692 1.00 78.69 353 GLY A N 1
ATOM 2510 C CA . GLY A 1 353 ? -9.569 -16.676 2.140 1.00 78.69 353 GLY A CA 1
ATOM 2511 C C . GLY A 1 353 ? -9.356 -16.216 3.582 1.00 78.69 353 GLY A C 1
ATOM 2512 O O . GLY A 1 353 ? -8.329 -16.471 4.207 1.00 78.69 353 GLY A O 1
ATOM 2513 N N . GLU A 1 354 ? -10.330 -15.473 4.093 1.00 81.75 354 GLU A N 1
ATOM 2514 C CA . GLU A 1 354 ? -10.266 -14.808 5.396 1.00 81.75 354 GLU A CA 1
ATOM 2515 C C . GLU A 1 354 ? -10.567 -15.765 6.555 1.00 81.75 354 GLU A C 1
ATOM 2517 O O . GLU A 1 354 ? -11.453 -16.614 6.459 1.00 81.75 354 GLU A O 1
ATOM 2522 N N . VAL A 1 355 ? -9.881 -15.577 7.684 1.00 87.00 355 VAL A N 1
ATOM 2523 C CA . VAL A 1 355 ? -10.144 -16.301 8.934 1.00 87.00 355 VAL A CA 1
ATOM 2524 C C . VAL A 1 355 ? -10.089 -15.340 10.115 1.00 87.00 355 VAL A C 1
ATOM 2526 O O . VAL A 1 355 ? -9.108 -14.620 10.295 1.00 87.00 355 VAL A O 1
ATOM 2529 N N . ARG A 1 356 ? -11.108 -15.367 10.976 1.00 90.56 356 ARG A N 1
ATOM 2530 C CA . ARG A 1 356 ? -11.083 -14.658 12.260 1.00 90.56 356 ARG A CA 1
ATOM 2531 C C . ARG A 1 356 ? -10.683 -15.611 13.379 1.00 90.56 356 ARG A C 1
ATOM 2533 O O . ARG A 1 356 ? -11.323 -16.640 13.582 1.00 90.56 356 ARG A O 1
ATOM 2540 N N . LEU A 1 357 ? -9.630 -15.256 14.108 1.00 95.56 357 LEU A N 1
ATOM 2541 C CA . LEU A 1 357 ? -9.120 -15.985 15.264 1.00 95.56 357 LEU A CA 1
ATOM 2542 C C . LEU A 1 357 ? -9.566 -15.292 16.554 1.00 95.56 357 LEU A C 1
ATOM 2544 O O . LEU A 1 357 ? -9.309 -14.104 16.748 1.00 95.56 357 LEU A O 1
ATOM 2548 N N . ARG A 1 358 ? -10.188 -16.056 17.451 1.00 96.62 358 ARG A N 1
ATOM 2549 C CA . ARG A 1 358 ? -10.648 -15.621 18.772 1.00 96.62 358 ARG A CA 1
ATOM 2550 C C . ARG A 1 358 ? -9.710 -16.107 19.852 1.00 96.62 358 ARG A C 1
ATOM 2552 O O . ARG A 1 358 ? -9.420 -17.302 19.916 1.00 96.62 358 ARG A O 1
ATOM 2559 N N . VAL A 1 359 ? -9.284 -15.207 20.726 1.00 97.94 359 VAL A N 1
ATOM 2560 C CA . VAL A 1 359 ? -8.450 -15.520 21.885 1.00 97.94 359 VAL A CA 1
ATOM 2561 C C . VAL A 1 359 ? -9.204 -15.131 23.147 1.00 97.94 359 VAL A C 1
ATOM 2563 O O . VAL A 1 359 ? -9.364 -13.948 23.431 1.00 97.94 359 VAL A O 1
ATOM 2566 N N . ALA A 1 360 ? -9.676 -16.127 23.892 1.00 97.56 360 ALA A N 1
ATOM 2567 C CA . ALA A 1 360 ? -10.414 -15.912 25.132 1.00 97.56 360 ALA A CA 1
ATOM 2568 C C . ALA A 1 360 ? -9.473 -15.935 26.339 1.00 97.56 360 ALA A C 1
ATOM 2570 O O . ALA A 1 360 ? -8.541 -16.747 26.395 1.00 97.56 360 ALA A O 1
ATOM 2571 N N . PHE A 1 361 ? -9.755 -15.083 27.318 1.00 97.62 361 PHE A N 1
ATOM 2572 C CA . PHE A 1 361 ? -8.972 -14.939 28.538 1.00 97.62 361 PHE A CA 1
ATOM 2573 C C . PHE A 1 361 ? -9.761 -15.363 29.780 1.00 97.62 361 PHE A C 1
ATOM 2575 O O . PHE A 1 361 ? -10.991 -15.413 29.781 1.00 97.62 361 PHE A O 1
ATOM 2582 N N . SER A 1 362 ? -9.044 -15.630 30.872 1.00 97.25 362 SER A N 1
ATOM 2583 C CA . SER A 1 362 ? -9.641 -16.067 32.140 1.00 97.25 362 SER A CA 1
ATOM 2584 C C . SER A 1 362 ? -10.477 -14.996 32.848 1.00 97.25 362 SER A C 1
ATOM 2586 O O . SER A 1 362 ? -11.194 -15.325 33.785 1.00 97.25 362 SER A O 1
ATOM 2588 N N . ASP A 1 363 ? -10.385 -13.731 32.427 1.00 94.25 363 ASP A N 1
ATOM 2589 C CA . ASP A 1 363 ? -11.245 -12.638 32.904 1.00 94.25 363 ASP A CA 1
ATOM 2590 C C . ASP A 1 363 ? -12.588 -12.560 32.147 1.00 94.25 363 ASP A C 1
ATOM 2592 O O . ASP A 1 363 ? -13.385 -11.659 32.393 1.00 94.25 363 ASP A O 1
ATOM 2596 N N . GLY A 1 364 ? -12.841 -13.497 31.224 1.00 93.88 364 GL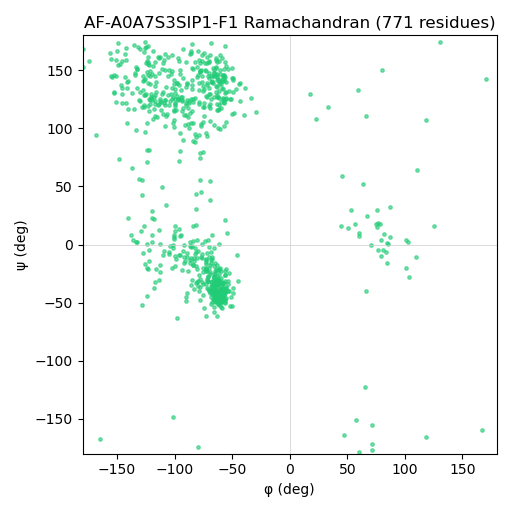Y A N 1
ATOM 2597 C CA . GLY A 1 364 ? -14.047 -13.557 30.398 1.00 93.88 364 GLY A CA 1
ATOM 2598 C C . GLY A 1 364 ? -14.001 -12.673 29.150 1.00 93.88 364 GLY A C 1
ATOM 2599 O O . GLY A 1 364 ? -14.896 -12.772 28.313 1.00 93.88 364 GLY A O 1
ATOM 2600 N N . SER A 1 365 ? -12.969 -11.839 28.985 1.00 94.31 365 SER A N 1
ATOM 2601 C CA . SER A 1 365 ? -12.797 -11.026 27.781 1.00 94.31 365 SER A CA 1
ATOM 2602 C C . SER A 1 365 ? -12.227 -11.839 26.611 1.00 94.31 365 SER A C 1
ATOM 2604 O O . SER A 1 365 ? -11.601 -12.887 26.791 1.00 94.31 365 SER A O 1
ATOM 2606 N N . GLU A 1 366 ? -12.429 -11.347 25.387 1.00 95.25 366 GLU A N 1
ATOM 2607 C CA . GLU A 1 366 ? -11.937 -11.975 24.157 1.00 95.25 366 GLU A CA 1
ATOM 2608 C C . GLU A 1 366 ? -11.258 -10.933 23.260 1.00 95.25 366 GLU A C 1
ATOM 2610 O O . GLU A 1 366 ? -11.783 -9.838 23.069 1.00 95.25 366 GLU A O 1
ATOM 2615 N N . ALA A 1 367 ? -10.088 -11.266 22.713 1.00 95.06 367 ALA A N 1
ATOM 2616 C CA . ALA A 1 367 ? -9.428 -10.493 21.665 1.00 95.06 367 ALA A CA 1
ATOM 2617 C C . ALA A 1 367 ? -9.578 -11.191 20.310 1.00 95.06 367 ALA A C 1
ATOM 2619 O O . ALA A 1 367 ? -9.622 -12.423 20.229 1.00 95.06 367 ALA A O 1
ATOM 2620 N N . LEU A 1 368 ? -9.605 -10.399 19.242 1.00 93.94 368 LEU A N 1
ATOM 2621 C CA . LEU A 1 368 ? -9.763 -10.884 17.875 1.00 93.94 368 LEU A CA 1
ATOM 2622 C C . LEU A 1 368 ? -8.519 -10.569 17.049 1.00 93.94 368 LEU A C 1
ATOM 2624 O O . LEU A 1 368 ? -7.969 -9.477 17.136 1.00 93.94 368 LEU A O 1
ATOM 2628 N N . ALA A 1 369 ? -8.105 -11.511 16.211 1.00 94.12 369 ALA A N 1
ATOM 2629 C CA . ALA A 1 369 ? -7.124 -11.292 15.157 1.00 94.12 369 ALA A CA 1
ATOM 2630 C C . ALA A 1 369 ? -7.708 -11.733 13.818 1.00 94.12 369 ALA A C 1
ATOM 2632 O O . ALA A 1 369 ? -8.395 -12.754 13.742 1.00 94.12 369 ALA A O 1
ATOM 2633 N N . HIS A 1 370 ? -7.397 -10.996 12.755 1.00 89.25 370 HIS A N 1
ATOM 2634 C CA . HIS A 1 370 ? -7.935 -11.281 11.426 1.00 89.25 370 HIS A CA 1
ATOM 2635 C C . HIS A 1 370 ? -6.826 -11.705 10.476 1.00 89.25 370 HIS A C 1
ATOM 2637 O O . HIS A 1 370 ? -5.896 -10.939 10.229 1.00 89.25 370 HIS A O 1
ATOM 2643 N N . TYR A 1 371 ? -6.936 -12.915 9.942 1.00 90.50 371 TYR A N 1
ATOM 2644 C CA . TYR A 1 371 ? -5.963 -13.535 9.053 1.00 90.50 371 TYR A CA 1
ATOM 2645 C C . TYR A 1 371 ? -6.493 -13.658 7.626 1.00 90.50 371 TYR A C 1
ATOM 2647 O O . TYR A 1 371 ? -7.702 -13.726 7.403 1.00 90.50 371 TYR A O 1
ATOM 2655 N N . TYR A 1 372 ? -5.570 -13.744 6.672 1.00 88.12 372 TYR A N 1
ATOM 2656 C CA . TYR A 1 372 ? -5.849 -14.167 5.303 1.00 88.12 372 TYR A CA 1
ATOM 2657 C C . TYR A 1 372 ? -4.951 -15.344 4.938 1.00 88.12 372 TYR A C 1
ATOM 2659 O O . TYR A 1 372 ? -3.736 -15.290 5.130 1.00 88.12 372 TYR A O 1
ATOM 2667 N N . VAL A 1 373 ? -5.541 -16.414 4.419 1.00 87.94 373 VAL A N 1
ATOM 2668 C CA . VAL A 1 373 ? -4.818 -17.595 3.955 1.00 87.94 373 VAL A CA 1
ATOM 2669 C C . VAL A 1 373 ? -4.707 -17.527 2.440 1.00 87.94 373 VAL A C 1
ATOM 2671 O O . VAL A 1 373 ? -5.708 -17.557 1.726 1.00 87.94 373 VAL A O 1
ATOM 2674 N N . LEU A 1 374 ? -3.475 -17.422 1.952 1.00 86.19 374 LEU A N 1
ATOM 2675 C CA . LEU A 1 374 ? -3.134 -17.548 0.544 1.00 86.19 374 LEU A CA 1
ATOM 2676 C C . LEU A 1 374 ? -3.047 -19.034 0.159 1.00 86.19 374 LEU A C 1
ATOM 2678 O O . LEU A 1 374 ? -2.664 -19.863 0.990 1.00 86.19 374 LEU A O 1
ATOM 2682 N N . PRO A 1 375 ? -3.295 -19.386 -1.115 1.00 85.75 375 PRO A N 1
ATOM 2683 C CA . PRO A 1 375 ? -2.902 -20.682 -1.654 1.00 85.75 375 PRO A CA 1
ATOM 2684 C C . PRO A 1 375 ? -1.383 -20.910 -1.488 1.00 85.75 375 PRO A C 1
ATOM 2686 O O . PRO A 1 375 ? -0.643 -19.975 -1.154 1.00 85.75 375 PRO A O 1
ATOM 2689 N N . PRO A 1 376 ? -0.880 -22.129 -1.753 1.00 88.38 376 PRO A N 1
ATOM 2690 C CA . PRO A 1 376 ? 0.558 -22.388 -1.822 1.00 88.38 376 PRO A CA 1
ATOM 2691 C C . PRO A 1 376 ? 1.295 -21.340 -2.668 1.00 88.38 376 PRO A C 1
ATOM 2693 O O . PRO A 1 376 ? 0.842 -21.006 -3.765 1.00 88.38 376 PRO A O 1
ATOM 2696 N N . PHE A 1 377 ? 2.425 -20.823 -2.176 1.00 87.44 377 PHE A N 1
ATOM 2697 C CA . PHE A 1 377 ? 3.132 -19.716 -2.834 1.00 87.44 377 PHE A CA 1
ATOM 2698 C C . PHE A 1 377 ? 3.547 -20.023 -4.270 1.00 87.44 377 PHE A C 1
ATOM 2700 O O . PHE A 1 377 ? 3.409 -19.162 -5.131 1.00 87.44 377 PHE A O 1
ATOM 2707 N N . GLU A 1 378 ? 3.968 -21.254 -4.558 1.00 88.75 378 GLU A N 1
ATOM 2708 C CA . GLU A 1 378 ? 4.299 -21.682 -5.922 1.00 88.75 378 GLU A CA 1
ATOM 2709 C C . GLU A 1 378 ? 3.110 -21.521 -6.873 1.00 88.75 378 GLU A C 1
ATOM 2711 O O . GLU A 1 378 ? 3.261 -20.994 -7.973 1.00 88.75 378 GLU A O 1
ATOM 2716 N N . ARG A 1 379 ? 1.902 -21.887 -6.422 1.00 89.81 379 ARG A N 1
ATOM 2717 C CA . ARG A 1 379 ? 0.670 -21.700 -7.196 1.00 89.81 379 ARG A CA 1
ATOM 2718 C C . ARG A 1 379 ? 0.373 -20.218 -7.415 1.00 89.81 379 ARG A C 1
ATOM 2720 O O . ARG A 1 379 ? -0.053 -19.859 -8.506 1.00 89.81 379 ARG A O 1
ATOM 2727 N N . GLN A 1 380 ? 0.603 -19.371 -6.412 1.00 86.56 380 GLN A N 1
ATOM 2728 C CA . GLN A 1 380 ? 0.400 -17.923 -6.536 1.00 86.56 380 GLN A CA 1
ATOM 2729 C C . GLN A 1 380 ? 1.375 -17.291 -7.531 1.00 86.56 380 GLN A C 1
ATOM 2731 O O . GLN A 1 380 ? 0.953 -16.552 -8.416 1.00 86.56 380 GLN A O 1
ATOM 2736 N N . VAL A 1 381 ? 2.664 -17.620 -7.429 1.00 89.62 381 VAL A N 1
ATOM 2737 C CA . VAL A 1 381 ? 3.705 -17.111 -8.333 1.00 89.62 381 VAL A CA 1
ATOM 2738 C C . VAL A 1 381 ? 3.483 -17.611 -9.762 1.00 89.62 381 VAL A C 1
ATOM 2740 O O . VAL A 1 381 ? 3.621 -16.836 -10.707 1.00 89.62 381 VAL A O 1
ATOM 2743 N N . ALA A 1 382 ? 3.094 -18.878 -9.934 1.00 90.56 382 ALA A N 1
ATOM 2744 C CA . ALA A 1 382 ? 2.757 -19.436 -11.241 1.00 90.56 382 ALA A CA 1
ATOM 2745 C C . ALA A 1 382 ? 1.505 -18.781 -11.844 1.00 90.56 382 ALA A C 1
ATOM 2747 O O . ALA A 1 382 ? 1.510 -18.432 -13.019 1.00 90.56 382 ALA A O 1
ATOM 2748 N N . ALA A 1 383 ? 0.452 -18.566 -11.049 1.00 87.12 383 ALA A N 1
ATOM 2749 C CA . ALA A 1 383 ? -0.767 -17.905 -11.512 1.00 87.12 383 ALA A CA 1
ATOM 2750 C C . ALA A 1 383 ? -0.525 -16.440 -11.903 1.00 87.12 383 ALA A C 1
ATOM 2752 O O . ALA A 1 383 ? -1.068 -15.983 -12.907 1.00 87.12 383 ALA A O 1
ATOM 2753 N N . LEU A 1 384 ? 0.306 -15.718 -11.144 1.00 87.62 384 LEU A N 1
ATOM 2754 C CA . LEU A 1 384 ? 0.719 -14.358 -11.487 1.00 87.62 384 LEU A CA 1
ATOM 2755 C C . LEU A 1 384 ? 1.491 -14.336 -12.813 1.00 87.62 384 LEU A C 1
ATOM 2757 O O . LEU A 1 384 ? 1.165 -13.546 -13.694 1.00 87.62 384 LEU A O 1
ATOM 2761 N N . GLY A 1 385 ? 2.472 -15.227 -12.969 1.00 92.31 385 GLY A N 1
ATOM 2762 C CA . GLY A 1 385 ? 3.250 -15.360 -14.199 1.00 92.31 385 GLY A CA 1
ATOM 2763 C C . GLY A 1 385 ? 2.385 -15.675 -15.422 1.00 92.31 385 GLY A C 1
ATOM 2764 O O . GLY A 1 385 ? 2.466 -14.963 -16.420 1.00 92.31 385 GLY A O 1
ATOM 2765 N N . ALA A 1 386 ? 1.483 -16.654 -15.308 1.00 91.75 386 ALA A N 1
ATOM 2766 C CA . ALA A 1 386 ? 0.527 -17.002 -16.361 1.00 91.75 386 ALA A CA 1
ATOM 2767 C C . ALA A 1 386 ? -0.411 -15.832 -16.698 1.00 91.75 386 ALA A C 1
ATOM 2769 O O . ALA A 1 386 ? -0.620 -15.515 -17.864 1.00 91.75 386 ALA A O 1
ATOM 2770 N N . HIS A 1 387 ? -0.941 -15.120 -15.697 1.00 89.75 387 HIS A N 1
ATOM 2771 C CA . HIS A 1 387 ? -1.769 -13.945 -15.965 1.00 89.75 387 HIS A CA 1
ATOM 2772 C C . HIS A 1 387 ? -1.001 -12.883 -16.765 1.00 89.75 387 HIS A C 1
ATOM 2774 O O . HIS A 1 387 ? -1.508 -12.398 -17.771 1.00 89.75 387 HIS A O 1
ATOM 2780 N N . LEU A 1 388 ? 0.228 -12.553 -16.367 1.00 93.31 388 LEU A N 1
ATOM 2781 C CA . LEU A 1 388 ? 1.031 -11.529 -17.040 1.00 93.31 388 LEU A CA 1
ATOM 2782 C C . LEU A 1 388 ? 1.483 -11.958 -18.447 1.00 93.31 388 LEU A C 1
ATOM 2784 O O . LEU A 1 388 ? 1.488 -11.134 -19.355 1.00 93.31 388 LEU A O 1
ATOM 2788 N N . ALA A 1 389 ? 1.864 -13.226 -18.631 1.00 95.69 389 ALA A N 1
ATOM 2789 C CA . ALA A 1 389 ? 2.444 -13.736 -19.878 1.00 95.69 389 ALA A CA 1
ATOM 2790 C C . ALA A 1 389 ? 1.416 -14.249 -20.904 1.00 95.69 389 ALA A C 1
ATOM 2792 O O . ALA A 1 389 ? 1.736 -14.295 -22.099 1.00 95.69 389 ALA A O 1
ATOM 2793 N N . ASP A 1 390 ? 0.211 -14.621 -20.453 1.00 91.25 390 ASP A N 1
ATOM 2794 C CA . ASP A 1 390 ? -0.833 -15.230 -21.291 1.00 91.25 390 ASP A CA 1
ATOM 2795 C C . ASP A 1 390 ? -2.106 -14.388 -21.388 1.00 91.25 390 ASP A C 1
ATOM 2797 O O . ASP A 1 390 ? -2.732 -14.357 -22.444 1.00 91.25 390 ASP A O 1
ATOM 2801 N N . VAL A 1 391 ? -2.508 -13.722 -20.300 1.00 88.44 391 VAL A N 1
ATOM 2802 C CA . VAL A 1 391 ? -3.802 -13.025 -20.219 1.00 88.44 391 VAL A CA 1
ATOM 2803 C C . VAL A 1 391 ? -3.633 -11.533 -20.498 1.00 88.44 391 VAL A C 1
ATOM 2805 O O . VAL A 1 391 ? -4.130 -11.035 -21.502 1.00 88.44 391 VAL A O 1
ATOM 2808 N N . ALA A 1 392 ? -2.878 -10.827 -19.656 1.00 90.62 392 ALA A N 1
ATOM 2809 C CA . ALA A 1 392 ? -2.608 -9.395 -19.796 1.00 90.62 392 ALA A CA 1
ATOM 2810 C C . ALA A 1 392 ? -1.580 -9.073 -20.897 1.00 90.62 392 ALA A C 1
ATOM 2812 O O . ALA A 1 392 ? -1.379 -7.909 -21.250 1.00 90.62 392 ALA A O 1
ATOM 2813 N N . TRP A 1 393 ? -0.935 -10.095 -21.463 1.00 95.38 393 TRP A N 1
ATOM 2814 C CA . TRP A 1 393 ? -0.014 -9.941 -22.580 1.00 95.38 393 TRP A CA 1
ATOM 2815 C C . TRP A 1 393 ? -0.758 -9.531 -23.854 1.00 95.38 393 TRP A C 1
ATOM 2817 O O . TRP A 1 393 ? -1.679 -10.220 -24.291 1.00 95.38 393 TRP A O 1
ATOM 2827 N N . LEU A 1 394 ? -0.346 -8.429 -24.479 1.00 94.88 394 LEU A N 1
ATOM 2828 C CA . LEU A 1 394 ? -0.799 -8.025 -25.806 1.00 94.88 394 LEU A CA 1
ATOM 2829 C C . LEU A 1 394 ? 0.140 -8.644 -26.856 1.00 94.88 394 LEU A C 1
ATOM 2831 O O . LEU A 1 394 ? 1.305 -8.237 -26.928 1.00 94.88 394 LEU A O 1
ATOM 2835 N N . PRO A 1 395 ? -0.320 -9.614 -27.673 1.00 95.12 395 PRO A N 1
ATOM 2836 C CA . PRO A 1 395 ? 0.530 -10.304 -28.643 1.00 95.12 395 PRO A CA 1
ATOM 2837 C C . PRO A 1 395 ? 1.172 -9.339 -29.633 1.00 95.12 395 PRO A C 1
ATOM 2839 O O . PRO A 1 395 ? 0.544 -8.365 -30.038 1.00 95.12 395 PRO A O 1
ATOM 2842 N N . ARG A 1 396 ? 2.404 -9.619 -30.058 1.00 95.00 396 ARG A N 1
ATOM 2843 C CA . ARG A 1 396 ? 3.193 -8.767 -30.959 1.00 95.00 396 ARG A CA 1
ATOM 2844 C C . ARG A 1 396 ? 2.482 -8.446 -32.271 1.00 95.00 396 ARG A C 1
ATOM 2846 O O . ARG A 1 396 ? 2.624 -7.345 -32.801 1.00 95.00 396 ARG A O 1
ATOM 2853 N N . GLU A 1 397 ? 1.735 -9.411 -32.793 1.00 94.62 397 GLU A N 1
ATOM 2854 C CA . GLU A 1 397 ? 0.985 -9.325 -34.047 1.00 94.62 397 GLU A CA 1
ATOM 2855 C C . GLU A 1 397 ? -0.253 -8.432 -33.932 1.00 94.62 397 GLU A C 1
ATOM 2857 O O . GLU A 1 397 ? -0.842 -8.081 -34.952 1.00 94.62 397 GLU A O 1
ATOM 2862 N N . TYR A 1 398 ? -0.654 -8.051 -32.715 1.00 93.75 398 TYR A N 1
ATOM 2863 C CA . TYR A 1 398 ? -1.771 -7.142 -32.525 1.00 93.75 398 TYR A CA 1
ATOM 2864 C C . TYR A 1 398 ? -1.456 -5.786 -33.192 1.00 93.75 398 TYR A C 1
ATOM 2866 O O . TYR A 1 398 ? -0.408 -5.195 -32.891 1.00 93.75 398 TYR A O 1
ATOM 2874 N N . PRO A 1 399 ? -2.335 -5.283 -34.084 1.00 93.12 399 PRO A N 1
ATOM 2875 C CA . PRO A 1 399 ? -2.116 -4.052 -34.838 1.00 93.12 399 PRO A CA 1
ATOM 2876 C C . PRO A 1 399 ? -2.379 -2.823 -33.958 1.00 93.12 399 PRO A C 1
ATOM 2878 O O . PRO A 1 399 ? -3.414 -2.164 -34.060 1.00 93.12 399 PRO A O 1
ATOM 2881 N N . ASP A 1 400 ? -1.445 -2.536 -33.052 1.00 93.56 400 ASP A N 1
ATOM 2882 C CA . ASP A 1 400 ? -1.455 -1.324 -32.239 1.00 93.56 400 ASP A CA 1
ATOM 2883 C C . ASP A 1 400 ? -0.643 -0.217 -32.938 1.00 93.56 400 ASP A C 1
ATOM 2885 O O . ASP A 1 400 ? 0.588 -0.315 -32.988 1.00 93.56 400 ASP A O 1
ATOM 2889 N N . PRO A 1 401 ? -1.281 0.863 -33.431 1.00 94.19 401 PRO A N 1
ATOM 2890 C CA . PRO A 1 401 ? -0.596 1.900 -34.195 1.00 94.19 401 PRO A CA 1
ATOM 2891 C C . PRO A 1 401 ? 0.424 2.692 -33.369 1.00 94.19 401 PRO A C 1
ATOM 2893 O O . PRO A 1 401 ? 1.324 3.285 -33.958 1.00 94.19 401 PRO A O 1
ATOM 2896 N N . PHE A 1 402 ? 0.343 2.668 -32.034 1.00 95.25 402 PHE A N 1
ATOM 2897 C CA . PHE A 1 402 ? 1.349 3.263 -31.150 1.00 95.25 402 PHE A CA 1
ATOM 2898 C C . PHE A 1 402 ? 2.556 2.349 -30.928 1.00 95.25 402 PHE A C 1
ATOM 2900 O O . PHE A 1 402 ? 3.531 2.771 -30.317 1.00 95.25 402 PHE A O 1
ATOM 2907 N N . GLY A 1 403 ? 2.509 1.094 -31.387 1.00 95.25 403 GLY A N 1
ATOM 2908 C CA . GLY A 1 403 ? 3.592 0.132 -31.212 1.00 95.25 403 GLY A CA 1
ATOM 2909 C C . GLY A 1 403 ? 3.685 -0.439 -29.799 1.00 95.25 403 GLY A C 1
ATOM 2910 O O . GLY A 1 403 ? 4.773 -0.816 -29.375 1.00 95.25 403 GLY A O 1
ATOM 2911 N N . ARG A 1 404 ? 2.568 -0.538 -29.069 1.00 95.50 404 ARG A N 1
ATOM 2912 C CA . ARG A 1 404 ? 2.537 -1.069 -27.691 1.00 95.50 404 ARG A CA 1
ATOM 2913 C C . ARG A 1 404 ? 2.464 -2.595 -27.600 1.00 95.50 404 ARG A C 1
ATOM 2915 O O . ARG A 1 404 ? 2.766 -3.140 -26.547 1.00 95.50 404 ARG A O 1
ATOM 2922 N N . SER A 1 405 ? 2.076 -3.296 -28.666 1.00 95.25 405 SER A N 1
ATOM 2923 C CA . SER A 1 405 ? 2.015 -4.768 -28.690 1.00 95.25 405 SER A CA 1
ATOM 2924 C C . SER A 1 405 ? 3.369 -5.422 -28.400 1.00 95.25 405 SER A C 1
ATOM 2926 O O . SER A 1 405 ? 4.399 -4.777 -28.555 1.00 95.25 405 SER A O 1
ATOM 2928 N N . ALA A 1 406 ? 3.388 -6.695 -28.000 1.00 97.06 406 ALA A N 1
ATOM 2929 C CA . ALA A 1 406 ? 4.517 -7.344 -27.325 1.00 97.06 406 ALA A CA 1
ATOM 2930 C C . ALA A 1 406 ? 4.808 -6.716 -25.954 1.00 97.06 406 ALA A C 1
ATOM 2932 O O . ALA A 1 406 ? 5.921 -6.264 -25.691 1.00 97.06 406 ALA A O 1
ATOM 2933 N N . SER A 1 407 ? 3.793 -6.602 -25.105 1.00 97.00 407 SER A N 1
ATOM 2934 C CA . SER A 1 407 ? 3.936 -6.054 -23.755 1.00 97.00 407 SER A CA 1
ATOM 2935 C C . SER A 1 407 ? 2.826 -6.552 -22.838 1.00 97.00 407 SER A C 1
ATOM 2937 O O . SER A 1 407 ? 1.810 -7.076 -23.296 1.00 97.00 407 SER A O 1
ATOM 2939 N N . VAL A 1 408 ? 3.017 -6.373 -21.533 1.00 95.75 408 VAL A N 1
ATOM 2940 C CA . VAL A 1 408 ? 1.949 -6.554 -20.548 1.00 95.75 408 VAL A CA 1
ATOM 2941 C C . VAL A 1 408 ? 1.156 -5.249 -20.466 1.00 95.75 408 VAL A C 1
ATOM 2943 O O . VAL A 1 408 ? 1.704 -4.231 -20.043 1.00 95.75 408 VAL A O 1
ATOM 2946 N N . MET A 1 409 ? -0.116 -5.277 -20.860 1.00 92.25 409 MET A N 1
ATOM 2947 C CA . MET A 1 409 ? -1.002 -4.111 -20.783 1.00 92.25 409 MET A CA 1
ATOM 2948 C C . MET A 1 409 ? -1.736 -4.068 -19.439 1.00 92.25 409 MET A C 1
ATOM 2950 O O . MET A 1 409 ? -1.951 -5.121 -18.829 1.00 92.25 409 MET A O 1
ATOM 2954 N N . PRO A 1 410 ? -2.209 -2.886 -19.002 1.00 87.94 410 PRO A N 1
ATOM 2955 C CA . PRO A 1 410 ? -3.153 -2.814 -17.898 1.00 87.94 410 PRO A CA 1
ATOM 2956 C C . PRO A 1 410 ? -4.409 -3.630 -18.224 1.00 87.94 410 PRO A C 1
ATOM 2958 O O . PRO A 1 410 ? -4.837 -3.717 -19.382 1.00 87.94 410 PRO A O 1
ATOM 2961 N N . TRP A 1 411 ? -4.988 -4.246 -17.194 1.00 84.12 411 TRP A N 1
ATOM 2962 C CA . TRP A 1 411 ? -6.053 -5.231 -17.353 1.00 84.12 411 TRP A CA 1
ATOM 2963 C C . TRP A 1 411 ? -7.320 -4.859 -16.585 1.00 84.12 411 TRP A C 1
ATOM 2965 O O . TRP A 1 411 ? -7.345 -4.813 -15.354 1.00 84.12 411 TRP A O 1
ATOM 2975 N N . ASP A 1 412 ? -8.412 -4.679 -17.317 1.00 78.56 412 ASP A N 1
ATOM 2976 C CA . ASP A 1 412 ? -9.751 -4.482 -16.792 1.00 78.56 412 ASP A CA 1
ATOM 2977 C C . ASP A 1 412 ? -10.524 -5.804 -16.749 1.00 78.56 412 ASP A C 1
ATOM 2979 O O . ASP A 1 412 ? -11.178 -6.233 -17.701 1.00 78.56 412 ASP A O 1
ATOM 2983 N N . ARG A 1 413 ? -10.509 -6.439 -15.577 1.00 71.44 413 ARG A N 1
ATOM 2984 C CA . ARG A 1 413 ? -11.270 -7.670 -15.334 1.00 71.44 413 ARG A CA 1
ATOM 2985 C C . ARG A 1 413 ? -12.787 -7.474 -15.451 1.00 71.44 413 ARG A C 1
ATOM 2987 O O . ARG A 1 413 ? -13.495 -8.438 -15.713 1.00 71.44 413 ARG A O 1
ATOM 2994 N N . SER A 1 414 ? -13.315 -6.277 -15.209 1.00 66.19 414 SER A N 1
ATOM 2995 C CA . SER A 1 414 ? -14.768 -6.080 -15.076 1.00 66.19 414 SER A CA 1
ATOM 2996 C C . SER A 1 414 ? -15.522 -6.106 -16.406 1.00 66.19 414 SER A C 1
ATOM 2998 O O . SER A 1 414 ? -16.719 -6.371 -16.418 1.00 66.19 414 SER A O 1
ATOM 3000 N N . ILE A 1 415 ? -14.828 -5.878 -17.522 1.00 67.19 415 ILE A N 1
ATOM 3001 C CA . ILE A 1 415 ? -15.409 -5.956 -18.873 1.00 67.19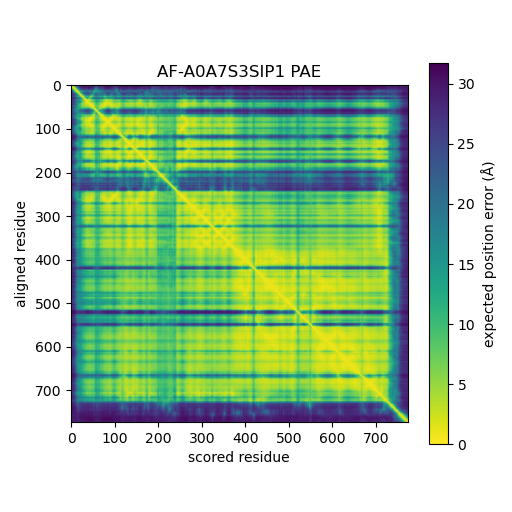 415 ILE A CA 1
ATOM 3002 C C . ILE A 1 415 ? -15.254 -7.343 -19.500 1.00 67.19 415 ILE A C 1
ATOM 3004 O O . ILE A 1 415 ? -15.684 -7.573 -20.629 1.00 67.19 415 ILE A O 1
ATOM 3008 N N . CYS A 1 416 ? -14.629 -8.268 -18.775 1.00 66.12 416 CYS A N 1
ATOM 3009 C CA . CYS A 1 416 ? -14.452 -9.630 -19.222 1.00 66.12 416 CYS A CA 1
ATOM 3010 C C . CYS A 1 416 ? -15.685 -10.477 -18.912 1.00 66.12 416 CYS A C 1
ATOM 3012 O O . CYS A 1 416 ? -16.047 -10.612 -17.739 1.00 66.12 416 CYS A O 1
ATOM 3014 N N . PRO A 1 417 ? -16.319 -11.106 -19.918 1.00 56.53 417 PRO A N 1
ATOM 3015 C CA . PRO A 1 417 ? -17.325 -12.111 -19.633 1.00 56.53 417 PRO A CA 1
ATOM 3016 C C . PRO A 1 417 ? -16.663 -13.289 -18.901 1.00 56.53 417 PRO A C 1
ATOM 3018 O O . PRO A 1 417 ? -15.526 -13.662 -19.190 1.00 56.53 417 PRO A O 1
ATOM 3021 N N . TYR A 1 418 ? -17.392 -13.944 -17.991 1.00 53.06 418 TYR A N 1
ATOM 3022 C CA . TYR A 1 418 ? -16.931 -15.167 -17.308 1.00 53.06 418 TYR A CA 1
ATOM 3023 C C . TYR A 1 418 ? -16.649 -16.346 -18.275 1.00 53.06 418 TYR A C 1
ATOM 3025 O O . TYR A 1 418 ? -16.279 -17.431 -17.834 1.00 53.06 418 TYR A O 1
ATOM 3033 N N . SER A 1 419 ? -16.830 -16.150 -19.586 1.00 50.19 419 SER A N 1
ATOM 3034 C CA . SER A 1 419 ? -16.720 -17.149 -20.650 1.00 50.19 419 SER A CA 1
ATOM 3035 C C . SER A 1 419 ? -15.309 -17.354 -21.220 1.00 50.19 419 SER A C 1
ATOM 3037 O O . SER A 1 419 ? -15.155 -18.218 -22.075 1.00 50.19 419 SER A O 1
ATOM 3039 N N . GLY A 1 420 ? -14.285 -16.617 -20.764 1.00 47.94 420 GLY A N 1
ATOM 3040 C CA . GLY A 1 420 ? -12.881 -16.883 -21.129 1.00 47.94 420 GLY A CA 1
ATOM 3041 C C . GLY A 1 420 ? -12.432 -16.401 -22.517 1.00 47.94 420 GLY A C 1
ATOM 3042 O O . GLY A 1 420 ? -11.403 -16.859 -23.003 1.00 47.94 420 GLY A O 1
ATOM 3043 N N . GLU A 1 421 ? -13.173 -15.484 -23.142 1.00 46.62 421 GLU A N 1
ATOM 3044 C CA . GLU A 1 421 ? -12.735 -14.781 -24.361 1.00 46.62 421 GLU A CA 1
ATOM 3045 C C . GLU A 1 421 ? -11.645 -13.736 -24.040 1.00 46.62 421 GLU A C 1
ATOM 3047 O O . GLU A 1 421 ? -11.681 -13.169 -22.944 1.00 46.62 421 GLU A O 1
ATOM 3052 N N . PRO A 1 422 ? -10.704 -13.420 -24.956 1.00 52.91 422 PRO A N 1
ATOM 3053 C CA . PRO A 1 422 ? -9.777 -12.302 -24.786 1.00 52.91 422 PRO A CA 1
ATOM 3054 C C . PRO A 1 422 ? -10.553 -10.981 -24.694 1.00 52.91 422 PRO A C 1
ATOM 3056 O O . PRO A 1 422 ? -11.245 -10.565 -25.621 1.00 52.91 422 PRO A O 1
ATOM 3059 N N . CYS A 1 423 ? -10.450 -10.325 -23.552 1.00 68.25 423 CYS A N 1
ATOM 3060 C CA . CYS A 1 423 ? -11.181 -9.122 -23.156 1.00 68.25 423 CYS A CA 1
ATOM 3061 C C . CYS A 1 423 ? -10.269 -8.317 -22.225 1.00 68.25 423 CYS A C 1
ATOM 3063 O O . CYS A 1 423 ? -9.227 -8.811 -21.853 1.00 68.25 423 CYS A O 1
ATOM 3065 N N . GLY A 1 424 ? -10.611 -7.106 -21.802 1.00 79.19 424 GLY A N 1
ATOM 3066 C CA . GLY A 1 424 ? -9.924 -6.501 -20.651 1.00 79.19 424 GLY A CA 1
ATOM 3067 C C . GLY A 1 424 ? -8.599 -5.770 -20.904 1.00 79.19 424 GLY A C 1
ATOM 3068 O O . GLY A 1 424 ? -8.230 -4.976 -20.045 1.00 79.19 424 GLY A O 1
ATOM 3069 N N . HIS A 1 425 ? -7.896 -5.920 -22.036 1.00 88.19 425 HIS A N 1
ATOM 3070 C CA . HIS A 1 425 ? -6.728 -5.059 -22.316 1.00 88.19 425 HIS A CA 1
ATOM 3071 C C . HIS A 1 425 ? -7.144 -3.580 -22.367 1.00 88.19 425 HIS A C 1
ATOM 3073 O O . HIS A 1 425 ? -7.979 -3.180 -23.183 1.00 88.19 425 HIS A O 1
ATOM 3079 N N . VAL A 1 426 ? -6.527 -2.745 -21.531 1.00 87.25 426 VAL A N 1
ATOM 3080 C CA . VAL A 1 426 ? -6.760 -1.296 -21.531 1.00 87.25 426 VAL A CA 1
ATOM 3081 C C . VAL A 1 426 ? -5.914 -0.660 -22.633 1.00 87.25 426 VAL A C 1
ATOM 3083 O O . VAL A 1 426 ? -4.735 -0.359 -22.459 1.00 87.25 426 VAL A O 1
ATOM 3086 N N . LEU A 1 427 ? -6.525 -0.473 -23.805 1.00 88.25 427 LEU A N 1
ATOM 3087 C CA . LEU A 1 427 ? -5.882 0.150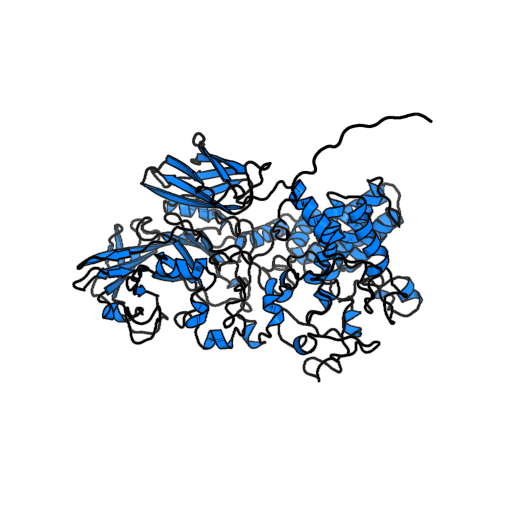 -24.973 1.00 88.25 427 LEU A CA 1
ATOM 3088 C C . LEU A 1 427 ? -6.181 1.650 -25.106 1.00 88.25 427 LEU A C 1
ATOM 3090 O O . LEU A 1 427 ? -5.581 2.324 -25.950 1.00 88.25 427 LEU A O 1
ATOM 3094 N N . ASN A 1 428 ? -7.109 2.152 -24.291 1.00 83.38 428 ASN A N 1
ATOM 3095 C CA . ASN A 1 428 ? -7.587 3.527 -24.266 1.00 83.38 428 ASN A CA 1
ATOM 3096 C C . ASN A 1 428 ? -7.840 3.931 -22.815 1.00 83.38 428 ASN A C 1
ATOM 3098 O O . ASN A 1 428 ? -8.636 3.285 -22.138 1.00 83.38 428 ASN A O 1
ATOM 3102 N N . ASP A 1 429 ? -7.175 4.981 -22.356 1.00 81.44 429 ASP A N 1
ATOM 3103 C CA . ASP A 1 429 ? -7.390 5.559 -21.035 1.00 81.44 429 ASP A CA 1
ATOM 3104 C C . ASP A 1 429 ? -6.985 7.031 -21.079 1.00 81.44 429 ASP A C 1
ATOM 3106 O O . ASP A 1 429 ? -6.011 7.376 -21.750 1.00 81.44 429 ASP A O 1
ATOM 3110 N N . ALA A 1 430 ? -7.701 7.889 -20.351 1.00 77.25 430 ALA A N 1
ATOM 3111 C CA . ALA A 1 430 ? -7.357 9.302 -20.205 1.00 77.25 430 ALA A CA 1
ATOM 3112 C C . ALA A 1 430 ? -5.928 9.501 -19.660 1.00 77.25 430 ALA A C 1
ATOM 3114 O O . ALA A 1 430 ? -5.241 10.472 -20.001 1.00 77.25 430 ALA A O 1
ATOM 3115 N N . ARG A 1 431 ? -5.462 8.560 -18.835 1.00 80.06 431 ARG A N 1
ATOM 3116 C CA . ARG A 1 431 ? -4.114 8.476 -18.276 1.00 80.06 431 ARG A CA 1
ATOM 3117 C C . ARG A 1 431 ? -3.196 7.830 -19.301 1.00 80.06 431 ARG A C 1
ATOM 3119 O O . ARG A 1 431 ? -2.981 6.621 -19.328 1.00 80.06 431 ARG A O 1
ATOM 3126 N N . ALA A 1 432 ? -2.626 8.667 -20.158 1.00 85.69 432 ALA A N 1
ATOM 3127 C CA . ALA A 1 432 ? -1.813 8.185 -21.265 1.00 85.69 432 ALA A CA 1
ATOM 3128 C C . ALA A 1 432 ? -0.563 7.396 -20.841 1.00 85.69 432 ALA A C 1
ATOM 3130 O O . ALA A 1 432 ? -0.077 6.580 -21.615 1.00 85.69 432 ALA A O 1
ATOM 3131 N N . TYR A 1 433 ? -0.032 7.619 -19.638 1.00 84.31 433 TYR A N 1
ATOM 3132 C CA . TYR A 1 433 ? 1.087 6.836 -19.109 1.00 84.31 433 TYR A CA 1
ATOM 3133 C C . TYR A 1 433 ? 0.690 5.378 -18.806 1.00 84.31 433 TYR A C 1
ATOM 3135 O O . TYR A 1 433 ? 1.433 4.474 -19.179 1.00 84.31 433 TYR A O 1
ATOM 3143 N N . ASP A 1 434 ? -0.513 5.147 -18.265 1.00 85.81 434 ASP A N 1
ATOM 3144 C CA . ASP A 1 434 ? -1.051 3.819 -17.928 1.00 85.81 434 ASP A CA 1
ATOM 3145 C C . ASP A 1 434 ? -1.212 2.958 -19.190 1.00 85.81 434 ASP A C 1
ATOM 3147 O O . ASP A 1 434 ? -0.496 1.977 -19.407 1.00 85.81 434 ASP A O 1
ATOM 3151 N N . ALA A 1 435 ? -2.046 3.423 -20.124 1.00 87.94 435 ALA A N 1
ATOM 3152 C CA . ALA A 1 435 ? -2.261 2.744 -21.401 1.00 87.94 435 ALA A CA 1
ATOM 3153 C C . ALA A 1 435 ? -1.035 2.786 -22.332 1.00 87.94 435 ALA A C 1
ATOM 3155 O O . ALA A 1 435 ? -1.068 2.191 -23.408 1.00 87.94 435 ALA A O 1
ATOM 3156 N N . GLY A 1 436 ? 0.027 3.509 -21.979 1.00 92.12 436 GLY A N 1
ATOM 3157 C CA . GLY A 1 436 ? 1.212 3.698 -22.812 1.00 92.12 436 GLY A CA 1
ATOM 3158 C C . GLY A 1 436 ? 2.514 3.196 -22.196 1.00 92.12 436 GLY A C 1
ATOM 3159 O O . GLY A 1 436 ? 3.581 3.627 -22.640 1.00 92.12 436 GLY A O 1
ATOM 3160 N N . LEU A 1 437 ? 2.416 2.252 -21.249 1.00 93.31 437 LEU A N 1
ATOM 3161 C CA . LEU A 1 437 ? 3.515 1.411 -20.745 1.00 93.31 437 LEU A CA 1
ATOM 3162 C C . LEU A 1 437 ? 4.603 2.150 -19.954 1.00 93.31 437 LEU A C 1
ATOM 3164 O O . LEU A 1 437 ? 5.747 1.698 -19.886 1.00 93.31 437 LEU A O 1
ATOM 3168 N N . SER A 1 438 ? 4.269 3.289 -19.360 1.00 87.81 438 SER A N 1
ATOM 3169 C CA . SER A 1 438 ? 5.224 4.109 -18.617 1.00 87.81 438 SER A CA 1
ATOM 3170 C C . SER A 1 438 ? 4.626 4.571 -17.292 1.00 87.81 438 SER A C 1
ATOM 3172 O O . SER A 1 438 ? 3.442 4.357 -17.039 1.00 87.81 438 SER A O 1
ATOM 3174 N N . ASP A 1 439 ? 5.452 5.189 -16.450 1.00 84.56 439 ASP A N 1
ATOM 3175 C CA . ASP A 1 439 ? 5.116 5.524 -15.058 1.00 84.56 439 ASP A CA 1
ATOM 3176 C C . ASP A 1 439 ? 4.774 4.308 -14.171 1.00 84.56 439 ASP A C 1
ATOM 3178 O O . ASP A 1 439 ? 4.817 3.162 -14.622 1.00 84.56 439 ASP A O 1
ATOM 3182 N N . ASP A 1 440 ? 4.438 4.562 -12.910 1.00 75.19 440 ASP A N 1
ATOM 3183 C CA . ASP A 1 440 ? 3.996 3.594 -11.906 1.00 75.19 440 ASP A CA 1
ATOM 3184 C C . ASP A 1 440 ? 2.879 2.655 -12.399 1.00 75.19 440 ASP A C 1
ATOM 3186 O O . ASP A 1 440 ? 2.945 1.444 -12.174 1.00 75.19 440 ASP A O 1
ATOM 3190 N N . ALA A 1 441 ? 1.891 3.184 -13.126 1.00 77.50 441 ALA A N 1
ATOM 3191 C CA . ALA A 1 441 ? 0.764 2.410 -13.647 1.00 77.50 441 ALA A CA 1
ATOM 3192 C C . ALA A 1 441 ? 1.165 1.498 -14.819 1.00 77.50 441 ALA A C 1
ATOM 3194 O O . ALA A 1 441 ? 1.073 0.270 -14.751 1.00 77.50 441 ALA A O 1
ATOM 3195 N N . GLY A 1 442 ? 1.639 2.106 -15.911 1.00 87.44 442 GLY A N 1
ATOM 3196 C CA . GLY A 1 442 ? 1.895 1.404 -17.164 1.00 87.44 442 GLY A CA 1
ATOM 3197 C C . GLY A 1 442 ? 3.208 0.630 -17.131 1.00 87.44 442 GLY A C 1
ATOM 3198 O O . GLY A 1 442 ? 3.277 -0.496 -17.621 1.00 87.44 442 GLY A O 1
ATOM 3199 N N . GLY A 1 443 ? 4.246 1.214 -16.528 1.00 89.38 443 GLY A N 1
ATOM 3200 C CA . GLY A 1 443 ? 5.568 0.613 -16.350 1.00 89.38 443 GLY A CA 1
ATOM 3201 C C . GLY A 1 443 ? 5.614 -0.451 -15.250 1.00 89.38 443 GLY A C 1
ATOM 3202 O O . GLY A 1 443 ? 6.444 -1.362 -15.322 1.00 89.38 443 GLY A O 1
ATOM 3203 N N . GLY A 1 444 ? 4.688 -0.408 -14.285 1.00 90.00 444 GLY A N 1
ATOM 3204 C CA . GLY A 1 444 ? 4.536 -1.431 -13.247 1.00 90.00 444 GLY A CA 1
ATOM 3205 C C . GLY A 1 444 ? 4.204 -2.827 -13.797 1.00 90.00 444 GLY A C 1
ATOM 3206 O O . GLY A 1 444 ? 4.643 -3.838 -13.242 1.00 90.00 444 GLY A O 1
ATOM 3207 N N . ASN A 1 445 ? 3.500 -2.905 -14.930 1.00 90.56 445 ASN A N 1
ATOM 3208 C CA . ASN A 1 445 ? 3.120 -4.169 -15.570 1.00 90.56 445 ASN A CA 1
ATOM 3209 C C . ASN A 1 445 ? 4.335 -4.973 -16.090 1.00 90.56 445 ASN A C 1
ATOM 3211 O O . ASN A 1 445 ? 4.537 -6.107 -15.635 1.00 90.56 445 ASN A O 1
ATOM 3215 N N . PRO A 1 446 ? 5.190 -4.430 -16.986 1.00 93.94 446 PRO A N 1
ATOM 3216 C CA . PRO A 1 446 ? 6.405 -5.120 -17.413 1.00 93.94 446 PRO A CA 1
ATOM 3217 C C . PRO A 1 446 ? 7.409 -5.300 -16.266 1.00 93.94 446 PRO A C 1
ATOM 3219 O O . PRO A 1 446 ? 8.077 -6.334 -16.220 1.00 93.94 446 PRO A O 1
ATOM 3222 N N . LEU A 1 447 ? 7.475 -4.370 -15.302 1.00 95.19 447 LEU A N 1
ATOM 3223 C CA . LEU A 1 447 ? 8.272 -4.545 -14.084 1.00 95.19 447 LEU A CA 1
ATOM 3224 C C . LEU A 1 447 ? 7.869 -5.815 -13.325 1.00 95.19 447 LEU A C 1
ATOM 3226 O O . LEU A 1 447 ? 8.739 -6.594 -12.939 1.00 95.19 447 LEU A O 1
ATOM 3230 N N . CYS A 1 448 ? 6.570 -6.042 -13.112 1.00 94.31 448 CYS A N 1
ATOM 3231 C CA . CYS A 1 448 ? 6.082 -7.198 -12.363 1.00 94.31 448 CYS A CA 1
ATOM 3232 C C . CYS A 1 448 ? 6.486 -8.518 -13.039 1.00 94.31 448 CYS A C 1
ATOM 3234 O O . CYS A 1 448 ? 7.016 -9.419 -12.381 1.00 94.31 448 CYS A O 1
ATOM 3236 N N . LEU A 1 449 ? 6.323 -8.607 -14.365 1.00 97.00 449 LEU A N 1
ATOM 3237 C CA . LEU A 1 449 ? 6.747 -9.778 -15.134 1.00 97.00 449 LEU A CA 1
ATOM 3238 C C . LEU A 1 449 ? 8.271 -9.963 -15.083 1.00 97.00 449 LEU A C 1
ATOM 3240 O O . LEU A 1 449 ? 8.741 -11.073 -14.835 1.00 97.00 449 LEU A O 1
ATOM 3244 N N . ALA A 1 450 ? 9.047 -8.889 -15.248 1.00 97.75 450 ALA A N 1
ATOM 3245 C CA . ALA A 1 450 ? 10.504 -8.932 -15.166 1.00 97.75 450 ALA A CA 1
ATOM 3246 C C . ALA A 1 450 ? 10.996 -9.379 -13.780 1.00 97.75 450 ALA A C 1
ATOM 3248 O O . ALA A 1 450 ? 11.872 -10.240 -13.681 1.00 97.75 450 ALA A O 1
ATOM 3249 N N . ALA A 1 451 ? 10.406 -8.858 -12.702 1.00 96.12 451 ALA A N 1
ATOM 3250 C CA . ALA A 1 451 ? 10.727 -9.253 -11.334 1.00 96.12 451 ALA A CA 1
ATOM 3251 C C . ALA A 1 451 ? 10.433 -10.742 -11.094 1.00 96.12 451 ALA A C 1
ATOM 3253 O O . ALA A 1 451 ? 11.267 -11.455 -10.528 1.00 96.12 451 ALA A O 1
ATOM 3254 N N . LYS A 1 452 ? 9.290 -11.235 -11.593 1.00 95.75 452 LYS A N 1
ATOM 3255 C CA . LYS A 1 452 ? 8.936 -12.659 -11.550 1.00 95.75 452 LYS A CA 1
ATOM 3256 C C . LYS A 1 452 ? 9.954 -13.503 -12.309 1.00 95.75 452 LYS A C 1
ATOM 3258 O O . LYS A 1 452 ? 10.465 -14.471 -11.751 1.00 95.75 452 LYS A O 1
ATOM 3263 N N . VAL A 1 453 ? 10.269 -13.139 -13.553 1.00 97.75 453 VAL A N 1
ATOM 3264 C CA . VAL A 1 453 ? 11.233 -13.860 -14.402 1.00 97.75 453 VAL A CA 1
ATOM 3265 C C . VAL A 1 453 ? 12.621 -13.874 -13.775 1.00 97.75 453 VAL A C 1
ATOM 3267 O O . VAL A 1 453 ? 13.278 -14.908 -13.790 1.00 97.75 453 VAL A O 1
ATOM 3270 N N . ARG A 1 454 ? 13.060 -12.777 -13.153 1.00 95.94 454 ARG A N 1
ATOM 3271 C CA . ARG A 1 454 ? 14.340 -12.748 -12.441 1.00 95.94 454 ARG A CA 1
ATOM 3272 C C . ARG A 1 454 ? 14.394 -13.785 -11.314 1.00 95.94 454 ARG A C 1
ATOM 3274 O O . ARG A 1 454 ? 15.424 -14.429 -11.137 1.00 95.94 454 ARG A O 1
ATOM 3281 N N . ALA A 1 455 ? 13.323 -13.906 -10.530 1.00 93.69 455 ALA A N 1
ATOM 3282 C CA . ALA A 1 455 ? 13.293 -14.762 -9.346 1.00 93.69 455 ALA A CA 1
ATOM 3283 C C . ALA A 1 455 ? 12.982 -16.237 -9.662 1.00 93.69 455 ALA A C 1
ATOM 3285 O O . ALA A 1 455 ? 13.547 -17.131 -9.036 1.00 93.69 455 ALA A O 1
ATOM 3286 N N . ALA A 1 456 ? 12.078 -16.495 -10.609 1.00 94.44 456 ALA A N 1
ATOM 3287 C CA . ALA A 1 456 ? 11.596 -17.828 -10.966 1.00 94.44 456 ALA A CA 1
ATOM 3288 C C . ALA A 1 456 ? 11.244 -17.900 -12.469 1.00 94.44 456 ALA A C 1
ATOM 3290 O O . ALA A 1 456 ? 10.056 -17.901 -12.825 1.00 94.44 456 ALA A O 1
ATOM 3291 N N . PRO A 1 457 ? 12.250 -17.930 -13.365 1.00 96.12 457 PRO A N 1
ATOM 3292 C CA . PRO A 1 457 ? 12.020 -17.899 -14.804 1.00 96.12 457 PRO A CA 1
ATOM 3293 C C . PRO A 1 457 ? 11.434 -19.215 -15.317 1.00 96.12 457 PRO A C 1
ATOM 3295 O O . PRO A 1 457 ? 11.901 -20.301 -14.975 1.00 96.12 457 PRO A O 1
ATOM 3298 N N . THR A 1 458 ? 10.470 -19.115 -16.229 1.00 97.38 458 THR A N 1
ATOM 3299 C CA . THR A 1 458 ? 10.145 -20.186 -17.179 1.00 97.38 458 THR A CA 1
ATOM 3300 C C . THR A 1 458 ? 10.578 -19.768 -18.582 1.00 97.38 458 THR A C 1
ATOM 3302 O O . THR A 1 458 ? 10.720 -18.577 -18.859 1.00 97.38 458 THR A O 1
ATOM 3305 N N . ALA A 1 459 ? 10.770 -20.734 -19.487 1.00 97.88 459 ALA A N 1
ATOM 3306 C CA . ALA A 1 459 ? 11.132 -20.439 -20.876 1.00 97.88 459 ALA A CA 1
ATOM 3307 C C . ALA A 1 459 ? 10.122 -19.496 -21.553 1.00 97.88 459 ALA A C 1
ATOM 3309 O O . ALA A 1 459 ? 10.513 -18.562 -22.247 1.00 97.88 459 ALA A O 1
ATOM 3310 N N . HIS A 1 460 ? 8.828 -19.718 -21.303 1.00 98.06 460 HIS A N 1
ATOM 3311 C CA . HIS A 1 460 ? 7.746 -18.921 -21.874 1.00 98.06 460 HIS A CA 1
ATOM 3312 C C . HIS A 1 460 ? 7.769 -17.472 -21.378 1.00 98.06 460 HIS A C 1
ATOM 3314 O O . HIS A 1 460 ? 7.866 -16.545 -22.175 1.00 98.06 460 HIS A O 1
ATOM 3320 N N . GLU A 1 461 ? 7.771 -17.249 -20.065 1.00 98.25 461 GLU A N 1
ATOM 3321 C CA . GLU A 1 461 ? 7.741 -15.886 -19.514 1.00 98.25 461 GLU A CA 1
ATOM 3322 C C . GLU A 1 461 ? 9.042 -15.121 -19.787 1.00 98.25 461 GLU A C 1
ATOM 3324 O O . GLU A 1 461 ? 9.002 -13.923 -20.058 1.00 98.25 461 GLU A O 1
ATOM 3329 N N . ALA A 1 462 ? 10.196 -15.800 -19.762 1.00 98.56 462 ALA A N 1
ATOM 3330 C CA . ALA A 1 462 ? 11.464 -15.188 -20.150 1.00 98.56 462 ALA A CA 1
ATOM 3331 C C . ALA A 1 462 ? 11.430 -14.743 -21.618 1.00 98.56 462 ALA A C 1
ATOM 3333 O O . ALA A 1 462 ? 11.859 -13.633 -21.927 1.00 98.56 462 ALA A O 1
ATOM 3334 N N . SER A 1 463 ? 10.839 -15.556 -22.506 1.00 98.38 463 SER A N 1
ATOM 3335 C CA . SER A 1 463 ? 10.645 -15.163 -23.903 1.00 98.38 463 SER A CA 1
ATOM 3336 C C . SER A 1 463 ? 9.752 -13.928 -24.042 1.00 98.38 463 SER A C 1
ATOM 3338 O O . SER A 1 463 ? 10.034 -13.092 -24.892 1.00 98.38 463 SER A O 1
ATOM 3340 N N . ARG A 1 464 ? 8.746 -13.745 -23.170 1.00 98.50 464 ARG A N 1
ATOM 3341 C CA . ARG A 1 464 ? 7.904 -12.537 -23.147 1.00 98.50 464 ARG A CA 1
ATOM 3342 C C . ARG A 1 464 ? 8.679 -11.289 -22.744 1.00 98.50 464 ARG A C 1
ATOM 3344 O O . ARG A 1 464 ? 8.577 -10.270 -23.419 1.00 98.50 464 ARG A O 1
ATOM 3351 N N . VAL A 1 465 ? 9.485 -11.349 -21.683 1.00 98.69 465 VAL A N 1
ATOM 3352 C CA . VAL A 1 465 ? 10.317 -10.196 -21.284 1.00 98.69 465 VAL A CA 1
ATOM 3353 C C . VAL A 1 465 ? 11.303 -9.834 -22.397 1.00 98.69 465 VAL A C 1
ATOM 3355 O O . VAL A 1 465 ? 11.475 -8.658 -22.714 1.00 98.69 465 VAL A O 1
ATOM 3358 N N . ASP A 1 466 ? 11.904 -10.834 -23.040 1.00 98.38 466 ASP A N 1
ATOM 3359 C CA . ASP A 1 466 ? 12.828 -10.619 -24.151 1.00 98.38 466 ASP A CA 1
ATOM 3360 C C . ASP A 1 466 ? 12.137 -10.044 -25.401 1.00 98.38 466 ASP A C 1
ATOM 3362 O O . ASP A 1 466 ? 12.638 -9.120 -26.043 1.00 98.38 466 ASP A O 1
ATOM 3366 N N . GLU A 1 467 ? 10.938 -10.537 -25.720 1.00 98.00 467 GLU A N 1
ATOM 3367 C CA . GLU A 1 467 ? 10.091 -10.034 -26.802 1.00 98.00 467 GLU A CA 1
ATOM 3368 C C . GLU A 1 467 ? 9.686 -8.571 -26.563 1.00 98.00 467 GLU A C 1
ATOM 3370 O O . GLU A 1 467 ? 9.792 -7.749 -27.477 1.00 98.00 467 GLU A O 1
ATOM 3375 N N . TYR A 1 468 ? 9.310 -8.225 -25.327 1.00 98.62 468 TYR A N 1
ATOM 3376 C CA . TYR A 1 468 ? 9.026 -6.850 -24.913 1.00 98.62 468 TYR A CA 1
ATOM 3377 C C . TYR A 1 468 ? 10.237 -5.939 -25.105 1.00 98.62 468 TYR A C 1
ATOM 3379 O O . TYR A 1 468 ? 10.116 -4.869 -25.710 1.00 98.62 468 TYR A O 1
ATOM 3387 N N . ILE A 1 469 ? 11.421 -6.376 -24.662 1.00 98.62 469 ILE A N 1
ATOM 3388 C CA . ILE A 1 469 ? 12.659 -5.616 -24.851 1.00 98.62 469 ILE A CA 1
ATOM 3389 C C . ILE A 1 469 ? 12.922 -5.384 -26.337 1.00 98.62 469 ILE A C 1
ATOM 3391 O O . ILE A 1 469 ? 13.162 -4.254 -26.770 1.00 98.62 469 ILE A O 1
ATOM 3395 N N . ARG A 1 470 ? 12.846 -6.459 -27.122 1.00 97.38 470 ARG A N 1
ATOM 3396 C CA . ARG A 1 470 ? 13.170 -6.462 -28.545 1.00 97.38 470 ARG A CA 1
ATOM 3397 C C . ARG A 1 470 ? 12.246 -5.585 -29.371 1.00 97.38 470 ARG A C 1
ATOM 3399 O O . ARG A 1 470 ? 12.728 -4.986 -30.326 1.00 97.38 470 ARG A O 1
ATOM 3406 N N . TRP A 1 471 ? 10.949 -5.568 -29.077 1.00 97.44 471 TRP A N 1
ATOM 3407 C CA . TRP A 1 471 ? 9.954 -4.991 -29.981 1.00 97.44 471 TRP A CA 1
ATOM 3408 C C . TRP A 1 471 ? 9.273 -3.735 -29.461 1.00 97.44 471 TRP A C 1
ATOM 3410 O O . TRP A 1 471 ? 8.672 -3.032 -30.270 1.00 97.44 471 TRP A O 1
ATOM 3420 N N . THR A 1 472 ? 9.336 -3.456 -28.161 1.00 97.50 472 THR A N 1
ATOM 3421 C CA . THR A 1 472 ? 8.534 -2.390 -27.540 1.00 97.50 472 THR A CA 1
ATOM 3422 C C . THR A 1 472 ? 9.396 -1.453 -26.719 1.00 97.50 472 THR A C 1
ATOM 3424 O O . THR A 1 472 ? 9.374 -0.247 -26.955 1.00 97.50 472 THR A O 1
ATOM 3427 N N . LEU A 1 473 ? 10.214 -1.983 -25.805 1.00 98.00 473 LEU A N 1
ATOM 3428 C CA . LEU A 1 473 ? 11.095 -1.141 -25.000 1.00 98.00 473 LEU A CA 1
ATOM 3429 C C . LEU A 1 473 ? 12.199 -0.516 -25.855 1.00 98.00 473 LEU A C 1
ATOM 3431 O O . LEU A 1 473 ? 12.359 0.697 -25.829 1.00 98.00 473 LEU A O 1
ATOM 3435 N N . TYR A 1 474 ? 12.928 -1.321 -26.632 1.00 96.50 474 TYR A N 1
ATOM 3436 C CA . TYR A 1 474 ? 14.088 -0.872 -27.415 1.00 96.50 474 TYR A CA 1
ATOM 3437 C C . TYR A 1 474 ? 13.929 -1.078 -28.925 1.00 96.50 474 TYR A C 1
ATOM 3439 O O . TYR A 1 474 ? 14.855 -0.815 -29.682 1.00 96.50 474 TYR A O 1
ATOM 3447 N N . GLY A 1 475 ? 12.788 -1.578 -29.397 1.00 93.62 475 GLY A N 1
ATOM 3448 C CA . GLY A 1 475 ? 12.548 -1.796 -30.824 1.00 93.62 475 GLY A CA 1
ATOM 3449 C C . GLY A 1 475 ? 11.286 -1.132 -31.332 1.00 93.62 475 GLY A C 1
ATOM 3450 O O . GLY A 1 475 ? 10.451 -0.665 -30.564 1.00 93.62 475 GLY A O 1
ATOM 3451 N N . VAL A 1 476 ? 11.162 -1.119 -32.656 1.00 93.62 476 VAL A N 1
ATOM 3452 C CA . VAL A 1 476 ? 9.997 -0.613 -33.385 1.00 93.62 476 VAL A CA 1
ATOM 3453 C C . VAL A 1 476 ? 9.343 -1.747 -34.169 1.00 93.62 476 VAL A C 1
ATOM 3455 O O . VAL A 1 476 ? 9.999 -2.736 -34.505 1.00 93.62 476 VAL A O 1
ATOM 3458 N N . LYS A 1 477 ? 8.056 -1.597 -34.493 1.00 93.69 477 LYS A N 1
ATOM 3459 C CA . LYS A 1 477 ? 7.270 -2.591 -35.240 1.00 93.69 477 LYS A CA 1
ATOM 3460 C C . LYS A 1 477 ? 6.653 -1.964 -36.499 1.00 93.69 477 LYS A C 1
ATOM 3462 O O . LYS A 1 477 ? 5.496 -1.567 -36.455 1.00 93.69 477 LYS A O 1
ATOM 3467 N N . PRO A 1 478 ? 7.397 -1.828 -37.611 1.00 92.00 478 PRO A N 1
ATOM 3468 C CA . PRO A 1 478 ? 6.911 -1.141 -38.816 1.00 92.00 478 PRO A CA 1
ATOM 3469 C C . PRO A 1 478 ? 5.667 -1.766 -39.465 1.00 92.00 478 PRO A C 1
ATOM 3471 O O . PRO A 1 478 ? 4.997 -1.124 -40.262 1.00 92.00 478 PRO A O 1
ATOM 3474 N N . ASP A 1 479 ? 5.404 -3.034 -39.175 1.00 94.06 479 ASP A N 1
ATOM 3475 C CA . ASP A 1 479 ? 4.334 -3.839 -39.754 1.00 94.06 479 ASP A CA 1
ATOM 3476 C C . ASP A 1 479 ? 3.041 -3.842 -38.928 1.00 94.06 479 ASP A C 1
ATOM 3478 O O . ASP A 1 479 ? 1.979 -4.104 -39.487 1.00 94.06 479 ASP A O 1
ATOM 3482 N N . THR A 1 480 ? 3.107 -3.543 -37.625 1.00 94.00 480 THR A N 1
ATOM 3483 C CA . THR A 1 480 ? 1.918 -3.438 -36.756 1.00 94.00 480 THR A CA 1
ATOM 3484 C C . THR A 1 480 ? 1.691 -2.039 -36.184 1.00 94.00 480 THR A C 1
ATOM 3486 O O . THR A 1 480 ? 0.556 -1.715 -35.838 1.00 94.00 480 THR A O 1
ATOM 3489 N N . ALA A 1 481 ? 2.727 -1.195 -36.128 1.00 95.81 481 ALA A N 1
ATOM 3490 C CA . ALA A 1 481 ? 2.648 0.201 -35.707 1.00 95.81 481 ALA A CA 1
ATOM 3491 C C . ALA A 1 481 ? 2.541 1.157 -36.904 1.00 95.81 481 ALA A C 1
ATOM 3493 O O . ALA A 1 481 ? 2.896 0.824 -38.034 1.00 95.81 481 ALA A O 1
ATOM 3494 N N . SER A 1 482 ? 2.071 2.376 -36.647 1.00 95.69 482 SER A N 1
ATOM 3495 C CA . SER A 1 482 ? 1.992 3.446 -37.643 1.00 95.69 482 SER A CA 1
ATOM 3496 C C . SER A 1 482 ? 3.128 4.457 -37.453 1.00 95.69 482 SER A C 1
ATOM 3498 O O . SER A 1 482 ? 3.563 4.674 -36.320 1.00 95.69 482 SER A O 1
ATOM 3500 N N . PRO A 1 483 ? 3.620 5.106 -38.525 1.00 93.00 483 PRO A N 1
ATOM 3501 C CA . PRO A 1 483 ? 4.537 6.230 -38.386 1.00 93.00 483 PRO A CA 1
ATOM 3502 C C . PRO A 1 483 ? 3.938 7.358 -37.521 1.00 93.00 483 PRO A C 1
ATOM 3504 O O . PRO A 1 483 ? 2.731 7.599 -37.607 1.00 93.00 483 PRO A O 1
ATOM 3507 N N . PRO A 1 484 ? 4.758 8.078 -36.733 1.00 91.75 484 PRO A N 1
ATOM 3508 C CA . PRO A 1 484 ? 6.193 7.872 -36.527 1.00 91.75 484 PRO A CA 1
ATOM 3509 C C . PRO A 1 484 ? 6.476 6.636 -35.663 1.00 91.75 484 PRO A C 1
ATOM 3511 O O . PRO A 1 484 ? 5.943 6.488 -34.564 1.00 91.75 484 PRO A O 1
ATOM 3514 N N . LEU A 1 485 ? 7.338 5.750 -36.170 1.00 92.94 485 LEU A N 1
ATOM 3515 C CA . LEU A 1 485 ? 7.661 4.477 -35.529 1.00 92.94 485 LEU A CA 1
ATOM 3516 C C . LEU A 1 485 ? 8.574 4.717 -34.326 1.00 92.94 485 LEU A C 1
ATOM 3518 O O . LEU A 1 485 ? 9.685 5.213 -34.487 1.00 92.94 485 LEU A O 1
ATOM 3522 N N . LYS A 1 486 ? 8.115 4.349 -33.128 1.00 91.25 486 LYS A N 1
ATOM 3523 C CA . LYS A 1 486 ? 8.823 4.626 -31.872 1.00 91.25 486 LYS A CA 1
ATOM 3524 C C . LYS A 1 486 ? 8.865 3.408 -30.962 1.00 91.25 486 LYS A C 1
ATOM 3526 O O . LYS A 1 486 ? 7.919 2.626 -30.916 1.00 91.25 486 LYS A O 1
ATOM 3531 N N . SER A 1 487 ? 9.961 3.285 -30.229 1.00 95.62 487 SER A N 1
ATOM 3532 C CA . SER A 1 487 ? 10.106 2.435 -29.045 1.00 95.62 487 SER A CA 1
ATOM 3533 C C . SER A 1 487 ? 9.794 3.236 -27.776 1.00 95.62 487 SER A C 1
ATOM 3535 O O . SER A 1 487 ? 9.732 4.465 -27.809 1.00 95.62 487 SER A O 1
ATOM 3537 N N . LEU A 1 488 ? 9.643 2.581 -26.626 1.00 97.44 488 LEU A N 1
ATOM 3538 C CA . LEU A 1 488 ? 9.499 3.284 -25.346 1.00 97.44 488 LEU A CA 1
ATOM 3539 C C . LEU A 1 488 ? 10.811 3.957 -24.895 1.00 97.44 488 LEU A C 1
ATOM 3541 O O . LEU A 1 488 ? 10.777 5.014 -24.272 1.00 97.44 488 LEU A O 1
ATOM 3545 N N . GLN A 1 489 ? 11.972 3.394 -25.225 1.00 97.62 489 GLN A N 1
ATOM 3546 C CA . GLN A 1 489 ? 13.290 3.961 -24.930 1.00 97.62 489 GLN A CA 1
ATOM 3547 C C . GLN A 1 489 ? 13.948 4.501 -26.201 1.00 97.62 489 GLN A C 1
ATOM 3549 O O . GLN A 1 489 ? 13.947 3.825 -27.227 1.00 97.62 489 GLN A O 1
ATOM 3554 N N . ILE A 1 490 ? 14.535 5.695 -26.130 1.00 96.94 490 ILE A N 1
ATOM 3555 C CA . ILE A 1 490 ? 15.253 6.322 -27.246 1.00 96.94 490 ILE A CA 1
ATOM 3556 C C . ILE A 1 490 ? 16.501 5.509 -27.579 1.00 96.94 490 ILE A C 1
ATOM 3558 O O . ILE A 1 490 ? 17.342 5.238 -26.714 1.00 96.94 490 ILE A O 1
ATOM 3562 N N . ARG A 1 491 ? 16.618 5.143 -28.854 1.00 94.69 491 ARG A N 1
ATOM 3563 C CA . ARG A 1 491 ? 17.654 4.243 -29.360 1.00 94.69 491 ARG A CA 1
ATOM 3564 C C . ARG A 1 491 ? 18.832 5.017 -29.938 1.00 94.69 491 ARG A C 1
ATOM 3566 O O . ARG A 1 491 ? 18.697 6.166 -30.354 1.00 94.69 491 ARG A O 1
ATOM 3573 N N . GLU A 1 492 ? 19.987 4.366 -30.004 1.00 92.56 492 GLU A N 1
ATOM 3574 C CA . GLU A 1 492 ? 21.178 4.944 -30.641 1.00 92.56 492 GLU A CA 1
ATOM 3575 C C . GLU A 1 492 ? 20.937 5.212 -32.132 1.00 92.56 492 GLU A C 1
ATOM 3577 O O . GLU A 1 492 ? 21.395 6.221 -32.664 1.00 92.56 492 GLU A O 1
ATOM 3582 N N . GLU A 1 493 ? 20.162 4.351 -32.794 1.00 92.19 493 GLU A N 1
ATOM 3583 C CA . GLU A 1 493 ? 19.813 4.479 -34.207 1.00 92.19 493 GLU A CA 1
ATOM 3584 C C . GLU A 1 493 ? 18.921 5.695 -34.484 1.00 92.19 493 GLU A C 1
ATOM 3586 O O . GLU A 1 493 ? 19.092 6.346 -35.510 1.00 92.19 493 GLU A O 1
ATOM 3591 N N . GLU A 1 494 ? 18.012 6.037 -33.565 1.00 91.69 494 GLU A N 1
ATOM 3592 C CA . GLU A 1 494 ? 17.148 7.224 -33.690 1.00 91.69 494 GLU A CA 1
ATOM 3593 C C . GLU A 1 494 ? 17.973 8.511 -33.603 1.00 91.69 494 GLU A C 1
ATOM 3595 O O . GLU A 1 494 ? 17.798 9.432 -34.399 1.00 91.69 494 GLU A O 1
ATOM 3600 N N . VAL A 1 495 ? 18.939 8.553 -32.684 1.00 92.75 495 VAL A N 1
ATOM 3601 C CA . VAL A 1 495 ? 19.879 9.675 -32.574 1.00 92.75 495 VAL A CA 1
ATOM 3602 C C . VAL A 1 495 ? 20.760 9.776 -33.818 1.00 92.75 495 VAL A C 1
ATOM 3604 O O . VAL A 1 495 ? 20.942 10.865 -34.359 1.00 92.75 495 VAL A O 1
ATOM 3607 N N . ALA A 1 496 ? 21.288 8.651 -34.308 1.00 92.88 496 ALA A N 1
ATOM 3608 C CA . ALA A 1 496 ? 22.115 8.624 -35.514 1.00 92.88 496 ALA A CA 1
ATOM 3609 C C . ALA A 1 496 ? 21.346 9.074 -36.771 1.00 92.88 496 ALA A C 1
ATOM 3611 O O . ALA A 1 496 ? 21.940 9.664 -37.672 1.00 92.88 496 ALA A O 1
ATOM 3612 N N . ALA A 1 497 ? 20.034 8.826 -36.815 1.00 90.88 497 ALA A N 1
ATOM 3613 C CA . ALA A 1 497 ? 19.137 9.282 -37.873 1.00 90.88 497 ALA A CA 1
ATOM 3614 C C . ALA A 1 497 ? 18.696 10.754 -37.726 1.00 90.88 497 ALA A C 1
ATOM 3616 O O . ALA A 1 497 ? 18.049 11.285 -38.627 1.00 90.88 497 ALA A O 1
ATOM 3617 N N . GLY A 1 498 ? 19.052 11.431 -36.626 1.00 89.81 498 GLY A N 1
ATOM 3618 C CA . GLY A 1 498 ? 18.620 12.803 -36.337 1.00 89.81 498 GLY A CA 1
ATOM 3619 C C . GLY A 1 498 ? 17.161 12.912 -35.878 1.00 89.81 498 GLY A C 1
ATOM 3620 O O . GLY A 1 498 ? 16.588 13.997 -35.919 1.00 89.81 498 GLY A O 1
ATOM 3621 N N . GLU A 1 499 ? 16.558 11.801 -35.449 1.00 87.69 499 GLU A N 1
ATOM 3622 C CA . GLU A 1 499 ? 15.170 11.722 -34.973 1.00 87.69 499 GLU A CA 1
ATOM 3623 C C . GLU A 1 499 ? 15.043 12.046 -33.471 1.00 87.69 499 GLU A C 1
ATOM 3625 O O . GLU A 1 499 ? 13.938 12.270 -32.973 1.00 87.69 499 GLU A O 1
ATOM 3630 N N . ALA A 1 500 ? 16.167 12.084 -32.747 1.00 89.31 500 ALA A N 1
ATOM 3631 C CA . ALA A 1 500 ? 16.250 12.450 -31.336 1.00 89.31 500 ALA A CA 1
ATOM 3632 C C . ALA A 1 500 ? 17.593 13.126 -31.001 1.00 89.31 500 ALA A C 1
ATOM 3634 O O . ALA A 1 500 ? 18.610 12.878 -31.650 1.00 89.31 500 ALA A O 1
ATOM 3635 N N . ASP A 1 501 ? 17.614 13.947 -29.949 1.00 90.00 501 ASP A N 1
ATOM 3636 C CA . ASP A 1 501 ? 18.829 14.637 -29.502 1.00 90.00 501 ASP A CA 1
ATOM 3637 C C . ASP A 1 501 ? 19.854 13.656 -28.917 1.00 90.00 501 ASP A C 1
ATOM 3639 O O . ASP A 1 501 ? 19.494 12.719 -28.200 1.00 90.00 501 ASP A O 1
ATOM 3643 N N . ALA A 1 502 ? 21.149 13.905 -29.124 1.00 89.62 502 ALA A N 1
ATOM 3644 C CA . ALA A 1 502 ? 22.212 13.025 -28.626 1.00 89.62 502 ALA A CA 1
ATOM 3645 C C . ALA A 1 502 ? 22.188 12.822 -27.100 1.00 89.62 502 ALA A C 1
ATOM 3647 O O . ALA A 1 502 ? 22.476 11.731 -26.609 1.00 89.62 502 ALA A O 1
ATOM 3648 N N . GLU A 1 503 ? 21.784 13.841 -26.339 1.00 89.81 503 GLU A N 1
ATOM 3649 C CA . GLU A 1 503 ? 21.654 13.767 -24.877 1.00 89.81 503 GLU A CA 1
ATOM 3650 C C . GLU A 1 503 ? 20.490 12.874 -24.421 1.00 89.81 503 GLU A C 1
ATOM 3652 O O . GLU A 1 503 ? 20.462 12.400 -23.280 1.00 89.81 503 GLU A O 1
ATOM 3657 N N . SER A 1 504 ? 19.528 12.624 -25.311 1.00 91.62 504 SER A N 1
ATOM 3658 C CA . SER A 1 504 ? 18.314 11.864 -25.030 1.00 91.62 504 SER A CA 1
ATOM 3659 C C . SER A 1 504 ? 18.494 10.352 -25.187 1.00 91.62 504 SER A C 1
ATOM 3661 O O . SER A 1 504 ? 17.662 9.611 -24.668 1.00 91.62 504 SER A O 1
ATOM 3663 N N . VAL A 1 505 ? 19.608 9.884 -25.774 1.00 94.94 505 VAL A N 1
ATOM 3664 C CA . VAL A 1 505 ? 19.925 8.451 -25.929 1.00 94.94 505 VAL A CA 1
ATOM 3665 C C . VAL A 1 505 ? 19.766 7.682 -24.614 1.00 94.94 505 VAL A C 1
ATOM 3667 O O . VAL A 1 505 ? 20.058 8.212 -23.533 1.00 94.94 505 VAL A O 1
ATOM 3670 N N . ASP A 1 506 ? 19.245 6.457 -24.706 1.00 95.56 506 ASP A N 1
ATOM 3671 C CA . ASP A 1 506 ? 18.860 5.594 -23.582 1.00 95.56 506 ASP A CA 1
ATOM 3672 C C . ASP A 1 506 ? 17.777 6.208 -22.659 1.00 95.56 506 ASP A C 1
ATOM 3674 O O . ASP A 1 506 ? 17.453 5.645 -21.611 1.00 95.56 506 ASP A O 1
ATOM 3678 N N . GLY A 1 507 ? 17.196 7.355 -23.021 1.00 96.56 507 GLY A N 1
ATOM 3679 C CA . GLY A 1 507 ? 16.102 8.001 -22.303 1.00 96.56 507 GLY A CA 1
ATOM 3680 C C . GLY A 1 507 ? 14.798 7.220 -22.433 1.00 96.56 507 GLY A C 1
ATOM 3681 O O . GLY A 1 507 ? 14.432 6.803 -23.529 1.00 96.56 507 GLY A O 1
ATOM 3682 N N . VAL A 1 508 ? 14.082 7.030 -21.325 1.00 97.31 508 VAL A N 1
ATOM 3683 C CA . VAL A 1 508 ? 12.753 6.403 -21.328 1.00 97.31 508 VAL A CA 1
ATOM 3684 C C . VAL A 1 508 ? 11.706 7.487 -21.569 1.00 97.31 508 VAL A C 1
ATOM 3686 O O . VAL A 1 508 ? 11.658 8.477 -20.836 1.00 97.31 508 VAL A O 1
ATOM 3689 N N . ARG A 1 509 ? 10.886 7.310 -22.607 1.00 95.75 509 ARG A N 1
ATOM 3690 C CA . ARG A 1 509 ? 9.805 8.229 -22.973 1.00 95.75 509 ARG A CA 1
ATOM 3691 C C . ARG A 1 509 ? 8.740 8.290 -21.877 1.00 95.75 509 ARG A C 1
ATOM 3693 O O . ARG A 1 509 ? 8.504 7.326 -21.142 1.00 95.75 509 ARG A O 1
ATOM 3700 N N . MET A 1 510 ? 8.063 9.430 -21.782 1.00 92.88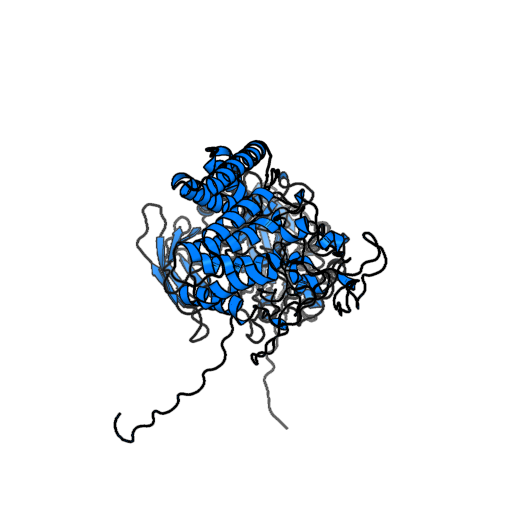 510 MET A N 1
ATOM 3701 C CA . MET A 1 510 ? 6.945 9.624 -20.859 1.00 92.88 510 MET A CA 1
ATOM 3702 C C . MET A 1 510 ? 5.814 8.632 -21.107 1.00 92.88 510 MET A C 1
ATOM 3704 O O . MET A 1 510 ? 5.157 8.245 -20.151 1.00 92.88 510 MET A O 1
ATOM 3708 N N . THR A 1 511 ? 5.576 8.246 -22.362 1.00 93.25 511 THR A N 1
ATOM 3709 C CA . THR A 1 511 ? 4.585 7.236 -22.755 1.00 93.25 511 THR A CA 1
ATOM 3710 C C . THR A 1 511 ? 4.680 6.943 -24.258 1.00 93.25 511 THR A C 1
ATOM 3712 O O . THR A 1 511 ? 5.165 7.777 -25.022 1.00 93.25 511 THR A O 1
ATOM 3715 N N . MET A 1 512 ? 4.204 5.777 -24.703 1.00 94.50 512 MET A N 1
ATOM 3716 C CA . MET A 1 512 ? 3.975 5.494 -26.129 1.00 94.50 512 MET A CA 1
ATOM 3717 C C . MET A 1 512 ? 2.612 5.998 -26.637 1.00 94.50 512 MET A C 1
ATOM 3719 O O . MET A 1 512 ? 2.422 6.122 -27.844 1.00 94.50 512 MET A O 1
ATOM 3723 N N . PHE A 1 513 ? 1.663 6.295 -25.744 1.00 92.69 513 PHE A N 1
ATOM 3724 C CA . PHE A 1 513 ? 0.298 6.705 -26.081 1.00 92.69 513 PHE A CA 1
ATOM 3725 C C . PHE A 1 513 ? 0.145 8.227 -25.993 1.00 92.69 513 PHE A C 1
ATOM 3727 O O . PHE A 1 513 ? 0.528 8.848 -25.006 1.00 92.69 513 PHE A O 1
ATOM 3734 N N . TYR A 1 514 ? -0.413 8.848 -27.026 1.00 90.50 514 TYR A N 1
ATOM 3735 C CA . TYR A 1 514 ? -0.543 10.303 -27.117 1.00 90.50 514 TYR A CA 1
ATOM 3736 C C . TYR A 1 514 ? -1.778 10.688 -27.921 1.00 90.50 514 TYR A C 1
ATOM 3738 O O . TYR A 1 514 ? -2.360 9.846 -28.603 1.00 90.50 514 TYR A O 1
ATOM 3746 N N . TYR A 1 515 ? -2.160 11.959 -27.852 1.00 86.00 515 TYR A N 1
ATOM 3747 C CA . TYR A 1 515 ? -3.348 12.531 -28.473 1.00 86.00 515 TYR A CA 1
ATOM 3748 C C . TYR A 1 515 ? -2.980 13.686 -29.410 1.00 86.00 515 TYR A C 1
ATOM 3750 O O . TYR A 1 515 ? -1.991 14.394 -29.187 1.00 86.00 515 TYR A O 1
ATOM 3758 N N . ASN A 1 516 ? -3.840 13.959 -30.393 1.00 86.25 516 ASN A N 1
ATOM 3759 C CA . ASN A 1 516 ? -3.786 15.211 -31.141 1.00 86.25 516 ASN A CA 1
ATOM 3760 C C . ASN A 1 516 ? -4.474 16.333 -30.353 1.00 86.25 516 ASN A C 1
ATOM 3762 O O . ASN A 1 516 ? -5.690 16.499 -30.452 1.00 86.25 516 ASN A O 1
ATOM 3766 N N . CYS A 1 517 ? -3.720 17.090 -29.559 1.00 75.88 517 CYS A N 1
ATOM 3767 C CA . CYS A 1 517 ? -4.256 18.228 -28.811 1.00 75.88 517 CYS A CA 1
ATOM 3768 C C . CYS A 1 517 ? -3.710 19.545 -29.365 1.00 75.88 517 CYS A C 1
ATOM 3770 O O . CYS A 1 517 ? -2.498 19.736 -29.469 1.00 75.88 517 CYS A O 1
ATOM 3772 N N . SER A 1 518 ? -4.598 20.497 -29.640 1.00 62.25 518 SER A N 1
ATOM 3773 C CA . SER A 1 518 ? -4.230 21.864 -30.002 1.00 62.25 518 SER A CA 1
ATOM 3774 C C . SER A 1 518 ? -4.244 22.771 -28.766 1.00 62.25 518 SER A C 1
ATOM 3776 O O . SER A 1 518 ? -5.205 23.504 -28.544 1.00 62.25 518 SER A O 1
ATOM 3778 N N . GLY A 1 519 ? -3.176 22.738 -27.961 1.00 56.53 519 GLY A N 1
ATOM 3779 C CA . GLY A 1 519 ? -2.850 23.821 -27.018 1.00 56.53 519 GLY A CA 1
ATOM 3780 C C . GLY A 1 519 ? -2.544 23.423 -25.562 1.00 56.53 519 GLY A C 1
ATOM 3781 O O . GLY A 1 519 ? -2.637 22.252 -25.195 1.00 56.53 519 GLY A O 1
ATOM 3782 N N . PRO A 1 520 ? -2.125 24.400 -24.726 1.00 52.91 520 PRO A N 1
ATOM 3783 C CA . PRO A 1 520 ? -1.819 24.200 -23.304 1.00 52.91 520 PRO A CA 1
ATOM 3784 C C . PRO A 1 520 ? -3.080 23.890 -22.472 1.00 52.91 520 PRO A C 1
ATOM 3786 O O . PRO A 1 520 ? -4.199 23.955 -22.977 1.00 52.91 520 PRO A O 1
ATOM 3789 N N . LYS A 1 521 ? -2.905 23.562 -21.178 1.00 47.22 521 LYS A N 1
ATOM 3790 C CA . LYS A 1 521 ? -3.997 23.290 -20.212 1.00 47.22 521 LYS A CA 1
ATOM 3791 C C . LYS A 1 521 ? -5.181 24.264 -20.404 1.00 47.22 521 LYS A C 1
ATOM 3793 O O . LYS A 1 521 ? -5.044 25.444 -20.097 1.00 47.22 521 LYS A O 1
ATOM 3798 N N . GLY A 1 522 ? -6.329 23.759 -20.875 1.00 48.81 522 GLY A N 1
ATOM 3799 C CA . GLY A 1 522 ? -7.572 24.529 -21.064 1.00 48.81 522 GLY A CA 1
ATOM 3800 C C . GLY A 1 522 ? -7.915 24.949 -22.506 1.00 48.81 522 GLY A C 1
ATOM 3801 O O . GLY A 1 522 ? -8.925 25.620 -22.698 1.00 48.81 522 GLY A O 1
ATOM 3802 N N . ALA A 1 523 ? -7.112 24.575 -23.507 1.00 51.97 523 ALA A N 1
ATOM 3803 C CA . ALA A 1 523 ? -7.401 24.762 -24.939 1.00 51.97 523 ALA A CA 1
ATOM 3804 C C . ALA A 1 523 ? -8.375 23.665 -25.482 1.00 51.97 523 ALA A C 1
ATOM 3806 O O . ALA A 1 523 ? -8.618 22.703 -24.751 1.00 51.97 523 ALA A O 1
ATOM 3807 N N . PRO A 1 524 ? -8.988 23.799 -26.688 1.00 51.50 524 PRO A N 1
ATOM 3808 C CA . PRO A 1 524 ? -10.077 22.922 -27.165 1.00 51.50 524 PRO A CA 1
ATOM 3809 C C . PRO A 1 524 ? -9.711 21.427 -27.147 1.00 51.50 524 PRO A C 1
ATOM 3811 O O . PRO A 1 524 ? -8.524 21.101 -27.232 1.00 51.50 524 PRO A O 1
ATOM 3814 N N . PRO A 1 525 ? -10.709 20.524 -27.019 1.00 68.38 525 PRO A N 1
ATOM 3815 C CA . PRO A 1 525 ? -10.470 19.133 -26.656 1.00 68.38 525 PRO A CA 1
ATOM 3816 C C . PRO A 1 525 ? -9.552 18.440 -27.659 1.00 68.38 525 PRO A C 1
ATOM 3818 O O . PRO A 1 525 ? -9.643 18.666 -28.868 1.00 68.38 525 PRO A O 1
ATOM 3821 N N . CYS A 1 526 ? -8.678 17.583 -27.134 1.00 72.69 526 CYS A N 1
ATOM 3822 C CA . CYS A 1 526 ? -7.915 16.645 -27.943 1.00 72.69 526 CYS A CA 1
ATOM 3823 C C . CYS A 1 526 ? -8.850 15.893 -28.899 1.00 72.69 526 CYS A C 1
ATOM 3825 O O . CYS A 1 526 ? -9.984 15.571 -28.539 1.00 72.69 526 CYS A O 1
ATOM 3827 N N . SER A 1 527 ? -8.378 15.616 -30.114 1.00 77.25 527 SER A N 1
ATOM 3828 C CA . SER A 1 527 ? -9.155 14.853 -31.087 1.00 77.25 527 SER A CA 1
ATOM 3829 C C . SER A 1 527 ? -9.570 13.506 -30.495 1.00 77.25 527 SER A C 1
ATOM 3831 O O . SER A 1 527 ? -8.742 12.762 -29.971 1.00 77.25 527 SER A O 1
ATOM 3833 N N . ASP A 1 528 ? -10.850 13.176 -30.630 1.00 80.38 528 ASP A N 1
ATOM 3834 C CA . ASP A 1 528 ? -11.414 11.868 -30.298 1.00 80.38 528 ASP A CA 1
ATOM 3835 C C . ASP A 1 528 ? -11.205 10.832 -31.417 1.00 80.38 528 ASP A C 1
ATOM 3837 O O . ASP A 1 528 ? -11.508 9.651 -31.240 1.00 80.38 528 ASP A O 1
ATOM 3841 N N . ALA A 1 529 ? -10.672 11.261 -32.565 1.00 84.69 529 ALA A N 1
ATOM 3842 C CA . ALA A 1 529 ? -10.606 10.471 -33.790 1.00 84.69 529 ALA A CA 1
ATOM 3843 C C . ALA A 1 529 ? -9.199 10.368 -34.406 1.00 84.69 529 ALA A C 1
ATOM 3845 O O . ALA A 1 529 ? -9.014 9.616 -35.368 1.00 84.69 529 ALA A O 1
ATOM 3846 N N . SER A 1 530 ? -8.196 11.096 -33.900 1.00 85.75 530 SER A N 1
ATOM 3847 C CA . SER A 1 530 ? -6.849 11.100 -34.483 1.00 85.75 530 SER A CA 1
ATOM 3848 C C . SER A 1 530 ? -5.725 11.368 -33.482 1.00 85.75 530 SER A C 1
ATOM 3850 O O . SER A 1 530 ? -5.858 12.188 -32.577 1.00 85.75 530 SER A O 1
ATOM 3852 N N . SER A 1 531 ? -4.578 10.719 -33.704 1.00 86.62 531 SER A N 1
ATOM 3853 C CA . SER A 1 531 ? -3.318 10.988 -32.997 1.00 86.62 531 SER A CA 1
ATOM 3854 C C . SER A 1 531 ? -2.552 12.197 -33.544 1.00 86.62 531 SER A C 1
ATOM 3856 O O . SER A 1 531 ? -1.616 12.668 -32.906 1.00 86.62 531 SER A O 1
ATOM 3858 N N . GLY A 1 532 ? -2.953 12.710 -34.714 1.00 88.00 532 GLY A N 1
ATOM 3859 C CA . GLY A 1 532 ? -2.211 13.702 -35.498 1.00 88.00 532 GLY A CA 1
ATOM 3860 C C . GLY A 1 532 ? -1.456 13.072 -36.672 1.00 88.00 532 GLY A C 1
ATOM 3861 O O . GLY A 1 532 ? -1.184 13.762 -37.649 1.00 88.00 532 GLY A O 1
ATOM 3862 N N . HIS A 1 533 ? -1.213 11.757 -36.621 1.00 90.75 533 HIS A N 1
ATOM 3863 C CA . HIS A 1 533 ? -0.550 10.984 -37.685 1.00 90.75 533 HIS A CA 1
ATOM 3864 C C . HIS A 1 533 ? -1.442 9.904 -38.294 1.00 90.75 533 HIS A C 1
ATOM 3866 O O . HIS A 1 533 ? -1.342 9.599 -39.478 1.00 90.75 533 HIS A O 1
ATOM 3872 N N . PHE A 1 534 ? -2.338 9.331 -37.493 1.00 92.88 534 PHE A N 1
ATOM 3873 C CA . PHE A 1 534 ? -3.244 8.260 -37.900 1.00 92.88 534 PHE A CA 1
ATOM 3874 C C . PHE A 1 534 ? -4.615 8.420 -37.236 1.00 92.88 534 PHE A C 1
ATOM 3876 O O . PHE A 1 534 ? -4.788 9.192 -36.285 1.00 92.88 534 PHE A O 1
ATOM 3883 N N . ALA A 1 535 ? -5.613 7.711 -37.765 1.00 90.44 535 ALA A N 1
ATOM 3884 C CA . ALA A 1 535 ? -6.934 7.639 -37.156 1.00 90.44 535 ALA A CA 1
ATOM 3885 C C . ALA A 1 535 ? -6.896 6.713 -35.933 1.00 90.44 535 ALA A C 1
ATOM 3887 O O . ALA A 1 535 ? -6.386 5.596 -36.007 1.00 90.44 535 ALA A O 1
ATOM 3888 N N . TRP A 1 536 ? -7.448 7.169 -34.813 1.00 88.75 536 TRP A N 1
ATOM 3889 C CA . TRP A 1 536 ? -7.597 6.375 -33.598 1.00 88.75 536 TRP A CA 1
ATOM 3890 C C . TRP A 1 536 ? -8.785 6.889 -32.798 1.00 88.75 536 TRP A C 1
ATOM 3892 O O . TRP A 1 536 ? -8.912 8.090 -32.578 1.00 88.75 536 TRP A O 1
ATOM 3902 N N . ARG A 1 537 ? -9.662 5.986 -32.362 1.00 85.31 537 ARG A N 1
ATOM 3903 C CA . ARG A 1 537 ? -10.867 6.362 -31.623 1.00 85.31 537 ARG A CA 1
ATOM 3904 C C . ARG A 1 537 ? -10.553 6.458 -30.133 1.00 85.31 537 ARG A C 1
ATOM 3906 O O . ARG A 1 537 ? -10.503 5.432 -29.461 1.00 85.31 537 ARG A O 1
ATOM 3913 N N . TYR A 1 538 ? -10.360 7.661 -29.607 1.00 82.38 538 TYR A N 1
ATOM 3914 C CA . TYR A 1 538 ? -10.142 7.903 -28.180 1.00 82.38 538 TYR A CA 1
ATOM 3915 C C . TYR A 1 538 ? -11.476 7.979 -27.440 1.00 82.38 538 TYR A C 1
ATOM 3917 O O . TYR A 1 538 ? -12.180 8.980 -27.517 1.00 82.38 538 TYR A O 1
ATOM 3925 N N . SER A 1 539 ? -11.827 6.922 -26.705 1.00 75.81 539 SER A N 1
ATOM 3926 C CA . SER A 1 539 ? -13.076 6.868 -25.932 1.00 75.81 539 SER A CA 1
ATOM 3927 C C . SER A 1 539 ? -13.064 7.753 -24.684 1.00 75.81 539 SER A C 1
ATOM 3929 O O . SER A 1 539 ? -14.118 7.994 -24.111 1.00 75.81 539 SER A O 1
ATOM 3931 N N . GLU A 1 540 ? -11.882 8.216 -24.267 1.00 73.69 540 GLU A N 1
ATOM 3932 C CA . GLU A 1 540 ? -11.653 8.896 -22.986 1.00 73.69 540 GLU A CA 1
ATOM 3933 C C . GLU A 1 540 ? -10.904 10.242 -23.152 1.00 73.69 540 GLU A C 1
ATOM 3935 O O . GLU A 1 540 ? -10.430 10.824 -22.174 1.00 73.69 540 GLU A O 1
ATOM 3940 N N . ALA A 1 541 ? -10.765 10.759 -24.385 1.00 72.44 541 ALA A N 1
ATOM 3941 C CA . ALA A 1 541 ? -10.011 11.993 -24.664 1.00 72.44 541 ALA A CA 1
ATOM 3942 C C . ALA A 1 541 ? -10.590 13.234 -23.959 1.00 72.44 541 ALA A C 1
ATOM 3944 O O . ALA A 1 541 ? -9.839 14.112 -23.532 1.00 72.44 541 ALA A O 1
ATOM 3945 N N . ASP A 1 542 ? -11.909 13.291 -23.760 1.00 70.69 542 ASP A N 1
ATOM 3946 C CA . ASP A 1 542 ? -12.591 14.361 -23.021 1.00 70.69 542 ASP A CA 1
ATOM 3947 C C . ASP A 1 542 ? -12.210 14.396 -21.528 1.00 70.69 542 ASP A C 1
ATOM 3949 O O . ASP A 1 542 ? -12.436 15.395 -20.836 1.00 70.69 542 ASP A O 1
ATOM 3953 N N . LYS A 1 543 ? -11.609 13.315 -21.020 1.00 72.88 543 LYS A N 1
ATOM 3954 C CA . LYS A 1 543 ? -11.225 13.157 -19.618 1.00 72.88 543 LYS A CA 1
ATOM 3955 C C . LYS A 1 543 ? -9.751 13.460 -19.351 1.00 72.88 543 LYS A C 1
ATOM 3957 O O . LYS A 1 543 ? -9.405 13.666 -18.192 1.00 72.88 543 LYS A O 1
ATOM 3962 N N . CYS A 1 544 ? -8.883 13.587 -20.360 1.00 72.06 544 CYS A N 1
ATOM 3963 C CA . CYS A 1 544 ? -7.453 13.843 -20.113 1.00 72.06 544 CYS A CA 1
ATOM 3964 C C . CYS A 1 544 ? -7.191 15.221 -19.472 1.00 72.06 544 CYS A C 1
ATOM 3966 O O . CYS A 1 544 ? -6.221 15.392 -18.741 1.00 72.06 544 CYS A O 1
ATOM 3968 N N . HIS A 1 545 ? -8.060 16.211 -19.714 1.00 68.31 545 HIS A N 1
ATOM 3969 C CA . HIS A 1 545 ? -7.976 17.535 -19.084 1.00 68.31 545 HIS A CA 1
ATOM 3970 C C . HIS A 1 545 ? -8.607 17.559 -17.689 1.00 68.31 545 HIS A C 1
ATOM 3972 O O . HIS A 1 545 ? -8.473 18.553 -16.964 1.00 68.31 545 HIS A O 1
ATOM 3978 N N . LYS A 1 546 ? -9.336 16.496 -17.324 1.00 62.72 546 LYS A N 1
ATOM 3979 C CA . LYS A 1 546 ? -10.051 16.447 -16.062 1.00 62.72 546 LYS A CA 1
ATOM 3980 C C . LYS A 1 546 ? -9.082 16.187 -14.919 1.00 62.72 546 LYS A C 1
ATOM 3982 O O . LYS A 1 546 ? -8.150 15.399 -15.040 1.00 62.72 546 LYS A O 1
ATOM 3987 N N . PRO A 1 547 ? -9.301 16.859 -13.797 1.00 52.06 547 PRO A N 1
ATOM 3988 C CA . PRO A 1 547 ? -8.389 16.879 -12.682 1.00 52.06 547 PRO A CA 1
ATOM 3989 C C . PRO A 1 547 ? -8.474 15.600 -11.831 1.00 52.06 547 PRO A C 1
ATOM 3991 O O . PRO A 1 547 ? -9.043 15.624 -10.750 1.00 52.06 547 PRO A O 1
ATOM 3994 N N . PHE A 1 548 ? -7.861 14.498 -12.261 1.00 52.53 548 PHE A N 1
ATOM 3995 C CA . PHE A 1 548 ? -7.890 13.230 -11.517 1.00 52.53 548 PHE A CA 1
ATOM 3996 C C . PHE A 1 548 ? -6.553 12.844 -10.910 1.00 52.53 548 PHE A C 1
ATOM 3998 O O . PHE A 1 548 ? -5.587 12.823 -11.655 1.00 52.53 548 PHE A O 1
ATOM 4005 N N . GLY A 1 549 ? -6.532 12.485 -9.616 1.00 46.38 549 GLY A N 1
ATOM 4006 C CA . GLY A 1 549 ? -5.532 11.620 -8.943 1.00 46.38 549 GLY A CA 1
ATOM 4007 C C . GLY A 1 549 ? -4.090 12.129 -8.815 1.00 46.38 549 GLY A C 1
ATOM 4008 O O . GLY A 1 549 ? -3.478 12.000 -7.766 1.00 46.38 549 GLY A O 1
ATOM 4009 N N . GLY A 1 550 ? -3.601 12.771 -9.864 1.00 43.50 550 GLY A N 1
ATOM 4010 C CA . GLY A 1 550 ? -2.304 13.377 -10.086 1.00 43.50 550 GLY A CA 1
ATOM 4011 C C . GLY A 1 550 ? -2.440 14.286 -11.315 1.00 43.50 550 GLY A C 1
ATOM 4012 O O . GLY A 1 550 ? -3.548 14.645 -11.733 1.00 43.50 550 GLY A O 1
ATOM 4013 N N . PRO A 1 551 ? -1.364 14.778 -11.920 1.00 47.44 551 PRO A N 1
ATOM 4014 C CA . PRO A 1 551 ? -1.499 15.529 -13.154 1.00 47.44 551 PRO A CA 1
ATOM 4015 C C . PRO A 1 551 ? -1.844 14.567 -14.308 1.00 47.44 551 PRO A C 1
ATOM 4017 O O . PRO A 1 551 ? -0.967 13.983 -14.929 1.00 47.44 551 PRO A O 1
ATOM 4020 N N . THR A 1 552 ? -3.131 14.424 -14.631 1.00 58.44 552 THR A N 1
ATOM 4021 C CA . THR A 1 552 ? -3.576 13.894 -15.926 1.00 58.44 552 THR A CA 1
ATOM 4022 C C . THR A 1 552 ? -2.984 14.778 -17.018 1.00 58.44 552 THR A C 1
ATOM 4024 O O . THR A 1 552 ? -3.354 15.938 -17.226 1.00 58.44 552 THR A O 1
ATOM 4027 N N . TRP A 1 553 ? -1.932 14.267 -17.641 1.00 71.00 553 TRP A N 1
ATOM 4028 C CA . TRP A 1 553 ? -1.261 14.943 -18.730 1.00 71.00 553 TRP A CA 1
ATOM 4029 C C . TRP A 1 553 ? -1.956 14.520 -20.009 1.00 71.00 553 TRP A C 1
ATOM 4031 O O . TRP A 1 553 ? -1.813 13.378 -20.441 1.00 71.00 553 TRP A O 1
ATOM 4041 N N . CYS A 1 554 ? -2.697 15.431 -20.638 1.00 77.06 554 CYS A N 1
ATOM 4042 C CA . CYS A 1 554 ? -3.011 15.258 -22.050 1.00 77.06 554 CYS A CA 1
ATOM 4043 C C . CYS A 1 554 ? -1.682 15.222 -22.803 1.00 77.06 554 CYS A C 1
ATOM 4045 O O . CYS A 1 554 ? -1.040 16.254 -23.007 1.00 77.06 554 CYS A O 1
ATOM 4047 N N . MET A 1 555 ? -1.229 14.014 -23.121 1.00 83.56 555 MET A N 1
ATOM 4048 C CA . MET A 1 555 ? 0.062 13.794 -23.746 1.00 83.56 555 MET A CA 1
ATOM 4049 C C . MET A 1 555 ? -0.050 14.158 -25.214 1.00 83.56 555 MET A C 1
ATOM 4051 O O . MET A 1 555 ? -0.574 13.384 -26.010 1.00 83.56 555 MET A O 1
ATOM 4055 N N . THR A 1 556 ? 0.447 15.336 -25.578 1.00 87.31 556 THR A N 1
ATOM 4056 C CA . THR A 1 556 ? 0.828 15.580 -26.969 1.00 87.31 556 THR A CA 1
ATOM 4057 C C . THR A 1 556 ? 1.977 14.650 -27.333 1.00 87.31 556 THR A C 1
ATOM 4059 O O . THR A 1 556 ? 2.697 14.159 -26.461 1.00 87.31 556 THR A O 1
ATOM 4062 N N . GLU A 1 557 ? 2.201 14.435 -28.623 1.00 89.38 557 GLU A N 1
ATOM 4063 C CA . GLU A 1 557 ? 3.333 13.630 -29.077 1.00 89.38 557 GLU A CA 1
ATOM 4064 C C . GLU A 1 557 ? 4.683 14.149 -28.537 1.00 89.38 557 GLU A C 1
ATOM 4066 O O . GLU A 1 557 ? 5.526 13.365 -28.099 1.00 89.38 557 GLU A O 1
ATOM 4071 N N . THR A 1 558 ? 4.876 15.472 -28.500 1.00 89.12 558 THR A N 1
ATOM 4072 C CA . THR A 1 558 ? 6.077 16.097 -27.927 1.00 89.12 558 THR A CA 1
ATOM 4073 C C . THR A 1 558 ? 6.238 15.766 -26.444 1.00 89.12 558 THR A C 1
ATOM 4075 O O . THR A 1 558 ? 7.338 15.438 -26.006 1.00 89.12 558 THR A O 1
ATOM 4078 N N . MET A 1 559 ? 5.154 15.823 -25.664 1.00 89.00 559 MET A N 1
ATOM 4079 C CA . MET A 1 559 ? 5.186 15.474 -24.240 1.00 89.00 559 MET A CA 1
ATOM 4080 C C . MET A 1 559 ? 5.448 13.982 -24.031 1.00 89.00 559 MET A C 1
ATOM 4082 O O . MET A 1 559 ? 6.251 13.626 -23.173 1.00 89.00 559 MET A O 1
ATOM 4086 N N . ALA A 1 560 ? 4.826 13.125 -24.843 1.00 91.06 560 ALA A N 1
ATOM 4087 C CA . ALA A 1 560 ? 5.044 11.683 -24.825 1.00 91.06 560 ALA A CA 1
ATOM 4088 C C . ALA A 1 560 ? 6.511 11.320 -25.109 1.00 91.06 560 ALA A C 1
ATOM 4090 O O . ALA A 1 560 ? 7.069 10.453 -24.442 1.00 91.06 560 ALA A O 1
ATOM 4091 N N . ASN A 1 561 ? 7.163 12.039 -26.028 1.00 92.06 561 ASN A N 1
ATOM 4092 C CA . ASN A 1 561 ? 8.576 11.859 -26.367 1.00 92.06 561 ASN A CA 1
ATOM 4093 C C . ASN A 1 561 ? 9.562 12.369 -25.303 1.00 92.06 561 ASN A C 1
ATOM 4095 O O . ASN A 1 561 ? 10.750 12.063 -25.393 1.00 92.06 561 ASN A O 1
ATOM 4099 N N . ALA A 1 562 ? 9.117 13.155 -24.322 1.00 92.62 562 ALA A N 1
ATOM 4100 C CA . ALA A 1 562 ? 10.011 13.703 -23.312 1.00 92.62 562 ALA A CA 1
ATOM 4101 C C . ALA A 1 562 ? 10.592 12.597 -22.410 1.00 92.62 562 ALA A C 1
ATOM 4103 O O . ALA A 1 562 ? 9.955 11.572 -22.180 1.00 92.62 562 ALA A O 1
ATOM 4104 N N . THR A 1 563 ? 11.790 12.819 -21.860 1.00 94.00 563 THR A N 1
ATOM 4105 C CA . THR A 1 563 ? 12.507 11.818 -21.039 1.00 94.00 563 THR A CA 1
ATOM 4106 C C . THR A 1 563 ? 12.943 12.350 -19.671 1.00 94.00 563 THR A C 1
ATOM 4108 O O . THR A 1 563 ? 13.821 11.776 -19.024 1.00 94.00 563 THR A O 1
ATOM 4111 N N . TYR A 1 564 ? 12.380 13.480 -19.230 1.00 90.44 564 TYR A N 1
ATOM 4112 C CA . TYR A 1 564 ? 12.810 14.168 -18.005 1.00 90.44 564 TYR A CA 1
ATOM 4113 C C . TYR A 1 564 ? 12.396 13.441 -16.717 1.00 90.44 564 TYR A C 1
ATOM 4115 O O . TYR A 1 564 ? 12.917 13.745 -15.643 1.00 90.44 564 TYR A O 1
ATOM 4123 N N . ARG A 1 565 ? 11.438 12.509 -16.787 1.00 89.44 565 ARG A N 1
ATOM 4124 C CA . ARG A 1 565 ? 10.872 11.875 -15.598 1.00 89.44 565 ARG A CA 1
ATOM 4125 C C . ARG A 1 565 ? 11.689 10.675 -15.140 1.00 89.44 565 ARG A C 1
ATOM 4127 O O . ARG A 1 565 ? 11.590 9.586 -15.694 1.00 89.44 565 ARG A O 1
ATOM 4134 N N . GLY A 1 566 ? 12.447 10.877 -14.065 1.00 90.25 566 GLY A N 1
ATOM 4135 C CA . GLY A 1 566 ? 13.315 9.858 -13.470 1.00 90.25 566 GLY A CA 1
ATOM 4136 C C . GLY A 1 566 ? 12.605 8.585 -12.984 1.00 90.25 566 GLY A C 1
ATOM 4137 O O . GLY A 1 566 ? 13.202 7.515 -13.043 1.00 90.25 566 GLY A O 1
ATOM 4138 N N . PHE A 1 567 ? 11.332 8.670 -12.580 1.00 88.06 567 PHE A N 1
ATOM 4139 C CA . PHE A 1 567 ? 10.549 7.519 -12.103 1.00 88.06 567 PHE A CA 1
ATOM 4140 C C . PHE A 1 567 ? 10.295 6.449 -13.175 1.00 88.06 567 PHE A C 1
ATOM 4142 O O . PHE A 1 567 ? 10.137 5.283 -12.843 1.00 88.06 567 PHE A O 1
ATOM 4149 N N . ASN A 1 568 ? 10.360 6.796 -14.464 1.00 92.50 568 ASN A N 1
ATOM 4150 C CA . ASN A 1 568 ? 10.120 5.827 -15.538 1.00 92.50 568 ASN A CA 1
ATOM 4151 C C . ASN A 1 568 ? 11.279 4.826 -15.708 1.00 92.50 568 ASN A C 1
ATOM 4153 O O . ASN A 1 568 ? 11.115 3.768 -16.317 1.00 92.50 568 ASN A O 1
ATOM 4157 N N . TYR A 1 569 ? 12.475 5.167 -15.225 1.00 95.56 569 TYR A N 1
ATOM 4158 C CA . TYR A 1 569 ? 13.695 4.418 -15.519 1.00 95.56 569 TYR A CA 1
ATOM 4159 C C . TYR A 1 569 ? 13.831 3.120 -14.706 1.00 95.56 569 TYR A C 1
ATOM 4161 O O . TYR A 1 569 ? 14.111 2.093 -15.329 1.00 95.56 569 TYR A O 1
ATOM 4169 N N . PRO A 1 570 ? 13.632 3.093 -13.369 1.00 95.25 570 PRO A N 1
ATOM 4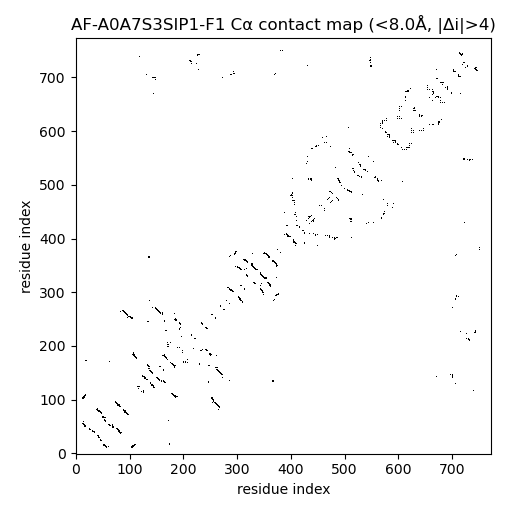170 C CA . PRO A 1 570 ? 13.790 1.875 -12.563 1.00 95.25 570 PRO A CA 1
ATOM 4171 C C . PRO A 1 570 ? 12.979 0.669 -13.058 1.00 95.25 570 PRO A C 1
ATOM 4173 O O . PRO A 1 570 ? 13.504 -0.449 -13.124 1.00 95.25 570 PRO A O 1
ATOM 4176 N N . HIS A 1 571 ? 11.743 0.896 -13.508 1.00 93.12 571 HIS A N 1
ATOM 4177 C CA . HIS A 1 571 ? 10.882 -0.151 -14.065 1.00 93.12 571 HIS A CA 1
ATOM 4178 C C . HIS A 1 571 ? 11.516 -0.826 -15.293 1.00 93.12 571 HIS A C 1
ATOM 4180 O O . HIS A 1 571 ? 11.561 -2.053 -15.405 1.00 93.12 571 HIS A O 1
ATOM 4186 N N . GLN A 1 572 ? 12.087 -0.026 -16.197 1.00 96.31 572 GLN A N 1
ATOM 4187 C CA . GLN A 1 572 ? 12.686 -0.529 -17.435 1.00 96.31 572 GLN A CA 1
ATOM 4188 C C . GLN A 1 572 ? 14.101 -1.083 -17.222 1.00 96.31 572 GLN A C 1
ATOM 4190 O O . GLN A 1 572 ? 14.471 -2.077 -17.848 1.00 96.31 572 GLN A O 1
ATOM 4195 N N . ILE A 1 573 ? 14.869 -0.529 -16.273 1.00 98.31 573 ILE A N 1
ATOM 4196 C CA . ILE A 1 573 ? 16.142 -1.120 -15.824 1.00 98.31 573 ILE A CA 1
ATOM 4197 C C . ILE A 1 573 ? 15.903 -2.556 -15.340 1.00 98.31 573 ILE A C 1
ATOM 4199 O O . ILE A 1 573 ? 16.675 -3.451 -15.681 1.00 98.31 573 ILE A O 1
ATOM 4203 N N . SER A 1 574 ? 14.806 -2.794 -14.615 1.00 97.62 574 SER A N 1
ATOM 4204 C CA . SER A 1 574 ? 14.445 -4.121 -14.107 1.00 97.62 574 SER A CA 1
ATOM 4205 C C . SER A 1 574 ? 14.194 -5.149 -15.215 1.00 97.62 574 SER A C 1
ATOM 4207 O O . SER A 1 574 ? 14.539 -6.317 -15.039 1.00 97.62 574 SER A O 1
ATOM 4209 N N . SER A 1 575 ? 13.680 -4.729 -16.377 1.00 98.25 575 SER A N 1
ATOM 4210 C CA . SER A 1 575 ? 13.493 -5.609 -17.542 1.00 98.25 575 SER A CA 1
ATOM 4211 C C . SER A 1 575 ? 14.831 -6.104 -18.099 1.00 98.25 575 SER A C 1
ATOM 4213 O O . SER A 1 575 ? 15.042 -7.310 -18.244 1.00 98.25 575 SER A O 1
ATOM 4215 N N . TYR A 1 576 ? 15.785 -5.194 -18.329 1.00 98.75 576 TYR A N 1
ATOM 4216 C CA . TYR A 1 576 ? 17.142 -5.563 -18.751 1.00 98.75 576 TYR A CA 1
ATOM 4217 C C . TYR A 1 576 ? 17.865 -6.403 -17.701 1.00 98.75 576 TYR A C 1
ATOM 4219 O O . TYR A 1 576 ? 18.548 -7.372 -18.021 1.00 98.75 576 TYR A O 1
ATOM 4227 N N . TRP A 1 577 ? 17.693 -6.045 -16.433 1.00 98.56 577 TRP A N 1
ATOM 4228 C CA . TRP A 1 577 ? 18.314 -6.730 -15.314 1.00 98.56 577 TRP A CA 1
ATOM 4229 C C . TRP A 1 577 ? 17.820 -8.173 -15.148 1.00 98.56 577 TRP A C 1
ATOM 4231 O O . TRP A 1 577 ? 18.624 -9.075 -14.910 1.00 98.56 577 TRP A O 1
ATOM 4241 N N . ALA A 1 578 ? 16.522 -8.419 -15.344 1.00 98.50 578 ALA A N 1
ATOM 4242 C CA . ALA A 1 578 ? 15.969 -9.768 -15.381 1.00 98.50 578 ALA A CA 1
ATOM 4243 C C . ALA A 1 578 ? 16.614 -10.600 -16.498 1.00 98.50 578 ALA A C 1
ATOM 4245 O O . ALA A 1 578 ? 17.104 -11.699 -16.238 1.00 98.50 578 ALA A O 1
ATOM 4246 N N . MET A 1 579 ? 16.700 -10.054 -17.715 1.00 98.75 579 MET A N 1
ATOM 4247 C CA . MET A 1 579 ? 17.275 -10.778 -18.853 1.00 98.75 579 MET A CA 1
ATOM 4248 C C . MET A 1 579 ? 18.789 -10.968 -18.769 1.00 98.75 579 MET A C 1
ATOM 4250 O O . MET A 1 579 ? 19.283 -11.991 -19.236 1.00 98.75 579 MET A O 1
ATOM 4254 N N . TYR A 1 580 ? 19.525 -10.073 -18.101 1.00 98.56 580 TYR A N 1
ATOM 4255 C CA . TYR A 1 580 ? 20.917 -10.336 -17.728 1.00 98.56 580 TYR A CA 1
ATOM 4256 C C . TYR A 1 580 ? 21.020 -11.616 -16.892 1.00 98.56 580 TYR A C 1
ATOM 4258 O O . TYR A 1 580 ? 21.810 -12.497 -17.225 1.00 98.56 580 TYR A O 1
ATOM 4266 N N . HIS A 1 581 ? 20.190 -11.763 -15.854 1.00 98.38 581 HIS A N 1
ATOM 4267 C CA . HIS A 1 581 ? 20.213 -12.962 -15.019 1.00 98.38 581 HIS A CA 1
ATOM 4268 C C . HIS A 1 581 ? 19.833 -14.227 -15.797 1.00 98.38 581 HIS A C 1
ATOM 4270 O O . HIS A 1 581 ? 20.505 -15.249 -15.645 1.00 98.38 581 HIS A O 1
ATOM 4276 N N . VAL A 1 582 ? 18.807 -14.156 -16.653 1.00 98.56 582 VAL A N 1
ATOM 4277 C CA . VAL A 1 582 ? 18.418 -15.279 -17.519 1.00 98.56 582 VAL A CA 1
ATOM 4278 C C . VAL A 1 582 ? 19.581 -15.681 -18.431 1.00 98.56 582 VAL A C 1
ATOM 4280 O O . VAL A 1 582 ? 20.013 -16.832 -18.386 1.00 98.56 582 VAL A O 1
ATOM 4283 N N . ALA A 1 583 ? 20.136 -14.739 -19.195 1.00 98.44 583 ALA A N 1
ATOM 4284 C CA . ALA A 1 583 ? 21.193 -15.008 -20.169 1.00 98.44 583 ALA A CA 1
ATOM 4285 C C . ALA A 1 583 ? 22.524 -15.437 -19.524 1.00 98.44 583 ALA A C 1
ATOM 4287 O O . ALA A 1 583 ? 23.291 -16.190 -20.120 1.00 98.44 583 ALA A O 1
ATOM 4288 N N . ARG A 1 584 ? 22.836 -14.937 -18.319 1.00 97.19 584 ARG A N 1
ATOM 4289 C CA . ARG A 1 584 ? 24.121 -15.190 -17.647 1.00 97.19 584 ARG A CA 1
ATOM 4290 C C . ARG A 1 584 ? 24.134 -16.478 -16.834 1.00 97.19 584 ARG A C 1
ATOM 4292 O O . ARG A 1 584 ? 25.196 -17.094 -16.711 1.00 97.19 584 ARG A O 1
ATOM 4299 N N . HIS A 1 585 ? 23.002 -16.837 -16.228 1.00 96.62 585 HIS A N 1
ATOM 4300 C CA . HIS A 1 585 ? 22.945 -17.852 -15.170 1.00 96.62 585 HIS A CA 1
ATOM 4301 C C . HIS A 1 585 ? 21.976 -19.003 -15.452 1.00 96.62 585 HIS A C 1
ATOM 4303 O O . HIS A 1 585 ? 21.861 -19.909 -14.628 1.00 96.62 585 HIS A O 1
ATOM 4309 N N . THR A 1 586 ? 21.293 -19.001 -16.596 1.00 97.38 586 THR A N 1
ATOM 4310 C CA . THR A 1 586 ? 20.413 -20.099 -17.014 1.00 97.38 586 THR A CA 1
ATOM 4311 C C . THR A 1 586 ? 20.801 -20.612 -18.402 1.00 97.38 586 THR A C 1
ATOM 4313 O O . THR A 1 586 ? 21.677 -20.058 -19.060 1.00 97.38 586 THR A O 1
ATOM 4316 N N . THR A 1 587 ? 20.151 -21.686 -18.849 1.00 96.81 587 THR A N 1
ATOM 4317 C CA . THR A 1 587 ? 20.266 -22.219 -20.218 1.00 96.81 587 THR A CA 1
ATOM 4318 C C . THR A 1 587 ? 19.093 -21.812 -21.112 1.00 96.81 587 THR A C 1
ATOM 4320 O O . THR A 1 587 ? 18.970 -22.315 -22.229 1.00 96.81 587 THR A O 1
ATOM 4323 N N . LEU A 1 588 ? 18.200 -20.944 -20.621 1.00 97.88 588 LEU A N 1
ATOM 4324 C CA . LEU A 1 588 ? 17.051 -20.483 -21.390 1.00 97.88 588 LEU A CA 1
ATOM 4325 C C . LEU A 1 588 ? 17.523 -19.612 -22.566 1.00 97.88 588 LEU A C 1
ATOM 4327 O O . LEU A 1 588 ? 18.450 -18.817 -22.399 1.00 97.88 588 LEU A O 1
ATOM 4331 N N . PRO A 1 589 ? 16.907 -19.751 -23.752 1.00 96.88 589 PRO A N 1
ATOM 4332 C CA . PRO A 1 589 ? 17.302 -18.980 -24.920 1.00 96.88 589 PRO A CA 1
ATOM 4333 C C . PRO A 1 589 ? 16.970 -17.496 -24.737 1.00 96.88 589 PRO A C 1
ATOM 4335 O O . PRO A 1 589 ? 15.890 -17.148 -24.262 1.00 96.88 589 PRO A O 1
ATOM 4338 N N . THR A 1 590 ? 17.888 -16.638 -25.178 1.00 98.00 590 THR A N 1
ATOM 4339 C CA . THR A 1 590 ? 17.728 -15.181 -25.216 1.00 98.00 590 THR A CA 1
ATOM 4340 C C . THR A 1 590 ? 18.164 -14.640 -26.578 1.00 98.00 590 THR A C 1
ATOM 4342 O O . THR A 1 590 ? 19.017 -15.219 -27.254 1.00 98.00 590 THR A O 1
ATOM 4345 N N . VAL A 1 591 ? 17.574 -13.529 -27.013 1.00 97.00 591 VAL A N 1
ATOM 4346 C CA . VAL A 1 591 ? 17.845 -12.873 -28.301 1.00 97.00 591 VAL A CA 1
ATOM 4347 C C . VAL A 1 591 ? 19.213 -12.198 -28.293 1.00 97.00 591 VAL A C 1
ATOM 4349 O O . VAL A 1 591 ? 19.900 -12.175 -29.316 1.00 97.00 591 VAL A O 1
ATOM 4352 N N . ARG A 1 592 ? 19.603 -11.614 -27.158 1.00 97.81 592 ARG A N 1
ATOM 4353 C CA . ARG A 1 592 ? 20.914 -10.991 -26.954 1.00 97.81 592 ARG A CA 1
ATOM 4354 C C . ARG A 1 592 ? 21.723 -11.780 -25.933 1.00 97.81 592 ARG A C 1
ATOM 4356 O O . ARG A 1 592 ? 21.177 -12.574 -25.170 1.00 97.81 592 ARG A O 1
ATOM 4363 N N . ASP A 1 593 ? 23.033 -11.569 -25.933 1.00 98.00 593 ASP A N 1
ATOM 4364 C CA . ASP A 1 593 ? 23.898 -12.117 -24.893 1.00 98.00 593 ASP A CA 1
ATOM 4365 C C . ASP A 1 593 ? 23.749 -11.342 -23.570 1.00 98.00 593 ASP A C 1
ATOM 4367 O O . ASP A 1 593 ? 23.209 -10.233 -23.508 1.00 98.00 593 ASP A O 1
ATOM 4371 N N . TRP A 1 594 ? 24.242 -11.942 -22.485 1.00 98.06 594 TRP A N 1
ATOM 4372 C CA . TRP A 1 594 ? 24.188 -11.339 -21.153 1.00 98.06 594 TRP A CA 1
ATOM 4373 C C . TRP A 1 594 ? 24.917 -9.991 -21.081 1.00 98.06 594 TRP A C 1
ATOM 4375 O O . TRP A 1 594 ? 24.512 -9.117 -20.310 1.00 98.06 594 TRP A O 1
ATOM 4385 N N . HIS A 1 595 ? 25.979 -9.813 -21.876 1.00 98.12 595 HIS A N 1
ATOM 4386 C CA . HIS A 1 595 ? 26.788 -8.601 -21.874 1.00 98.12 595 HIS A CA 1
ATOM 4387 C C . HIS A 1 595 ? 25.964 -7.414 -22.370 1.00 98.12 595 HIS A C 1
ATOM 4389 O O . HIS A 1 595 ? 25.978 -6.350 -21.752 1.00 98.12 595 HIS A O 1
ATOM 4395 N N . TRP A 1 596 ? 25.188 -7.609 -23.435 1.00 97.81 596 TRP A N 1
ATOM 4396 C CA . TRP A 1 596 ? 24.291 -6.599 -23.975 1.00 97.81 596 TRP A CA 1
ATOM 4397 C C . TRP A 1 596 ? 23.225 -6.170 -22.960 1.00 97.81 596 TRP A C 1
ATOM 4399 O O . TRP A 1 596 ? 23.023 -4.970 -22.767 1.00 97.81 596 TRP A O 1
ATOM 4409 N N . TYR A 1 597 ? 22.578 -7.117 -22.266 1.00 98.69 597 TYR A N 1
ATOM 4410 C CA . TYR A 1 597 ? 21.554 -6.775 -21.269 1.00 98.69 597 TYR A CA 1
ATOM 4411 C C . TYR A 1 597 ? 22.139 -5.994 -20.087 1.00 98.69 597 TYR A C 1
ATOM 4413 O O . TYR A 1 597 ? 21.562 -4.984 -19.684 1.00 98.69 597 TYR A O 1
ATOM 4421 N N . LEU A 1 598 ? 23.301 -6.400 -19.557 1.00 98.75 598 LEU A N 1
ATOM 4422 C CA . LEU A 1 598 ? 23.949 -5.679 -18.456 1.00 98.75 598 LEU A CA 1
ATOM 4423 C C . LEU A 1 598 ? 24.452 -4.297 -18.889 1.00 98.75 598 LEU A C 1
ATOM 4425 O O . LEU A 1 598 ? 24.282 -3.319 -18.158 1.00 98.75 598 LEU A O 1
ATOM 4429 N N . TYR A 1 599 ? 25.016 -4.197 -20.094 1.00 98.38 599 TYR A N 1
ATOM 4430 C CA . TYR A 1 599 ? 25.409 -2.923 -20.690 1.00 98.38 599 TYR A CA 1
ATOM 4431 C C . TYR A 1 599 ? 24.214 -1.965 -20.769 1.00 98.38 599 TYR A C 1
ATOM 4433 O O . TYR A 1 599 ? 24.297 -0.835 -20.282 1.00 98.38 599 TYR A O 1
ATOM 4441 N N . ARG A 1 600 ? 23.074 -2.419 -21.307 1.00 97.88 600 ARG A N 1
ATOM 4442 C CA . ARG A 1 600 ? 21.859 -1.598 -21.424 1.00 97.88 600 ARG A CA 1
ATOM 4443 C C . ARG A 1 600 ? 21.248 -1.249 -20.071 1.00 97.88 600 ARG A C 1
ATOM 4445 O O . ARG A 1 600 ? 20.865 -0.094 -19.880 1.00 97.88 600 ARG A O 1
ATOM 4452 N N . ALA A 1 601 ? 21.233 -2.173 -19.109 1.00 98.50 601 ALA A N 1
ATOM 4453 C CA . ALA A 1 601 ? 20.814 -1.879 -17.739 1.00 98.50 601 ALA A CA 1
ATOM 4454 C C . ALA A 1 601 ? 21.671 -0.758 -17.121 1.00 98.50 601 ALA A C 1
ATOM 4456 O O . ALA A 1 601 ? 21.132 0.208 -16.583 1.00 98.50 601 ALA A O 1
ATOM 4457 N N . GLY A 1 602 ? 22.999 -0.837 -17.263 1.00 98.44 602 GLY A N 1
ATOM 4458 C CA . GLY A 1 602 ? 23.935 0.169 -16.757 1.00 98.44 602 GLY A CA 1
ATOM 4459 C C . GLY A 1 602 ? 23.788 1.533 -17.436 1.00 98.44 602 GLY A C 1
ATOM 4460 O O . GLY A 1 602 ? 23.721 2.557 -16.757 1.00 98.44 602 GLY A O 1
ATOM 4461 N N . LYS A 1 603 ? 23.675 1.561 -18.768 1.00 97.94 603 LYS A N 1
ATOM 4462 C CA . LYS A 1 603 ? 23.444 2.789 -19.546 1.00 97.94 603 LYS A CA 1
ATOM 4463 C C . LYS A 1 603 ? 22.127 3.470 -19.177 1.00 97.94 603 LYS A C 1
ATOM 4465 O O . LYS A 1 603 ? 22.110 4.678 -18.956 1.00 97.94 603 LYS A O 1
ATOM 4470 N N . THR A 1 604 ? 21.062 2.689 -19.013 1.00 97.88 604 THR A N 1
ATOM 4471 C CA . THR A 1 604 ? 19.757 3.194 -18.566 1.00 97.88 604 THR A CA 1
ATOM 4472 C C . THR A 1 604 ? 19.830 3.707 -17.121 1.00 97.88 604 THR A C 1
ATOM 4474 O O . THR A 1 604 ? 19.304 4.775 -16.824 1.00 97.88 604 THR A O 1
ATOM 4477 N N . ALA A 1 605 ? 20.555 3.025 -16.225 1.00 98.00 605 ALA A N 1
ATOM 4478 C CA . ALA A 1 605 ? 20.758 3.471 -14.841 1.00 98.00 605 ALA A CA 1
ATOM 4479 C C . ALA A 1 605 ? 21.532 4.798 -14.730 1.00 98.00 605 ALA A C 1
ATOM 4481 O O . ALA A 1 605 ? 21.269 5.596 -13.829 1.00 98.00 605 ALA A O 1
ATOM 4482 N N . LEU A 1 606 ? 22.441 5.101 -15.663 1.00 97.50 606 LEU A N 1
ATOM 4483 C CA . LEU A 1 606 ? 23.098 6.413 -15.705 1.00 97.50 606 LEU A CA 1
ATOM 4484 C C . LEU A 1 606 ? 22.094 7.556 -15.933 1.00 97.50 606 LEU A C 1
ATOM 4486 O O . LEU A 1 606 ? 22.294 8.647 -15.400 1.00 97.50 606 LEU A O 1
ATOM 4490 N N . LYS A 1 607 ? 20.968 7.315 -16.615 1.00 96.19 607 LYS A N 1
ATOM 4491 C CA . LYS A 1 607 ? 19.932 8.336 -16.855 1.00 96.19 607 LYS A CA 1
ATOM 4492 C C . LYS A 1 607 ? 19.149 8.740 -15.604 1.00 96.19 607 LYS A C 1
ATOM 4494 O O . LYS A 1 607 ? 18.480 9.768 -15.630 1.00 96.19 607 LYS A O 1
ATOM 4499 N N . LEU A 1 608 ? 19.299 8.023 -14.484 1.00 94.00 608 LEU A N 1
ATOM 4500 C CA . LEU A 1 608 ? 18.780 8.469 -13.183 1.00 94.00 608 LEU A CA 1
ATOM 4501 C C . LEU A 1 608 ? 19.390 9.816 -12.751 1.00 94.00 608 LEU A C 1
ATOM 4503 O O . LEU A 1 608 ? 18.798 10.532 -11.941 1.00 94.00 608 LEU A O 1
ATOM 4507 N N . GLY A 1 609 ? 20.563 10.175 -13.285 1.00 92.12 609 GLY A N 1
ATOM 4508 C CA . GLY A 1 609 ? 21.211 11.462 -13.069 1.00 92.12 609 GLY A CA 1
ATOM 4509 C C . GLY A 1 609 ? 21.466 11.771 -11.593 1.00 92.12 609 GLY A C 1
ATOM 4510 O O . GLY A 1 609 ? 21.642 10.886 -10.757 1.00 92.12 609 GLY A O 1
ATOM 4511 N N . THR A 1 610 ? 21.477 13.057 -11.250 1.00 90.00 610 THR A N 1
ATOM 4512 C CA . THR A 1 610 ? 21.729 13.541 -9.883 1.00 90.00 610 THR A CA 1
ATOM 4513 C C . THR A 1 610 ? 20.476 14.156 -9.257 1.00 90.00 610 THR A C 1
ATOM 4515 O O . THR A 1 610 ? 20.530 15.289 -8.781 1.00 90.00 610 THR A O 1
ATOM 4518 N N . SER A 1 611 ? 19.338 13.458 -9.323 1.00 86.69 611 SER A N 1
ATOM 4519 C CA . SER A 1 611 ? 18.102 13.893 -8.655 1.00 86.69 611 SER A CA 1
ATOM 4520 C C . SER A 1 611 ? 18.308 14.081 -7.147 1.00 86.69 611 SER A C 1
ATOM 4522 O O . SER A 1 611 ? 19.140 13.408 -6.538 1.00 86.69 611 SER A O 1
ATOM 4524 N N . ASN A 1 612 ? 17.534 14.987 -6.547 1.00 86.44 612 ASN A N 1
ATOM 4525 C CA . ASN A 1 612 ? 17.533 15.223 -5.099 1.00 86.44 612 ASN A CA 1
ATOM 4526 C C . ASN A 1 612 ? 16.537 14.331 -4.349 1.00 86.44 612 ASN A C 1
ATOM 4528 O O . ASN A 1 612 ? 16.546 14.322 -3.123 1.00 86.44 612 ASN A O 1
ATOM 4532 N N . VAL A 1 613 ? 15.704 13.581 -5.070 1.00 87.12 613 VAL A N 1
ATOM 4533 C CA . VAL A 1 613 ? 14.720 12.655 -4.499 1.00 87.12 613 VAL A CA 1
ATOM 4534 C C . VAL A 1 613 ? 15.090 11.218 -4.838 1.00 87.12 613 VAL A C 1
ATOM 4536 O O . VAL A 1 613 ? 15.675 10.967 -5.897 1.00 87.12 613 VAL A O 1
ATOM 4539 N N . GLY A 1 614 ? 14.767 10.299 -3.933 1.00 89.44 614 GLY A N 1
ATOM 4540 C CA . GLY A 1 614 ? 14.754 8.871 -4.222 1.00 89.44 614 GLY A CA 1
ATOM 4541 C C . GLY A 1 614 ? 13.672 8.521 -5.245 1.00 89.44 614 GLY A C 1
ATOM 4542 O O . GLY A 1 614 ? 12.642 9.192 -5.321 1.00 89.44 614 GLY A O 1
ATOM 4543 N N . PHE A 1 615 ? 13.906 7.476 -6.028 1.00 89.00 615 PHE A N 1
ATOM 4544 C CA . PHE A 1 615 ? 12.950 6.923 -6.981 1.00 89.00 615 PHE A CA 1
ATOM 4545 C C . PHE A 1 615 ? 12.411 5.572 -6.511 1.00 89.00 615 PHE A C 1
ATOM 4547 O O . PHE A 1 615 ? 13.121 4.810 -5.854 1.00 89.00 615 PHE A O 1
ATOM 4554 N N . MET A 1 616 ? 11.171 5.275 -6.902 1.00 86.56 616 MET A N 1
ATOM 4555 C CA . MET A 1 616 ? 10.570 3.955 -6.710 1.00 86.56 616 MET A CA 1
ATOM 4556 C C . MET A 1 616 ? 11.348 2.883 -7.462 1.00 86.56 616 MET A C 1
ATOM 4558 O O . MET A 1 616 ? 11.851 3.130 -8.557 1.00 86.56 616 MET A O 1
ATOM 4562 N N . ASP A 1 617 ? 11.489 1.714 -6.839 1.00 88.38 617 ASP A N 1
ATOM 4563 C CA . ASP A 1 617 ? 12.313 0.597 -7.317 1.00 88.38 617 ASP A CA 1
ATOM 4564 C C . ASP A 1 617 ? 13.792 0.962 -7.552 1.00 88.38 617 ASP A C 1
ATOM 4566 O O . ASP A 1 617 ? 14.528 0.251 -8.247 1.00 88.38 617 ASP A O 1
ATOM 4570 N N . GLY A 1 618 ? 14.259 2.078 -6.983 1.00 90.12 618 GLY A N 1
ATOM 4571 C CA . GLY A 1 618 ? 15.571 2.648 -7.263 1.00 90.12 618 GLY A CA 1
ATOM 4572 C C . GLY A 1 618 ? 16.738 1.757 -6.833 1.00 90.12 618 GLY A C 1
ATOM 4573 O O . GLY A 1 618 ? 17.825 1.875 -7.414 1.00 90.12 618 GLY A O 1
ATOM 4574 N N . THR A 1 619 ? 16.563 0.800 -5.904 1.00 92.81 619 THR A N 1
ATOM 4575 C CA . THR A 1 619 ? 17.685 -0.108 -5.587 1.00 92.81 619 THR A CA 1
ATOM 4576 C C . THR A 1 619 ? 18.066 -1.053 -6.708 1.00 92.81 619 THR A C 1
ATOM 4578 O O . THR A 1 619 ? 19.176 -1.590 -6.660 1.00 92.81 619 THR A O 1
ATOM 4581 N N . VAL A 1 620 ? 17.259 -1.194 -7.767 1.00 95.81 620 VAL A N 1
ATOM 4582 C CA . VAL A 1 620 ? 17.702 -1.893 -8.981 1.00 95.81 620 VAL A CA 1
ATOM 4583 C C . VAL A 1 620 ? 19.019 -1.314 -9.516 1.00 95.81 620 VAL A C 1
ATOM 4585 O O . VAL A 1 620 ? 19.879 -2.068 -9.965 1.00 95.81 620 VAL A O 1
ATOM 4588 N N . ALA A 1 621 ? 19.259 -0.004 -9.376 1.00 97.06 621 ALA A N 1
ATOM 4589 C CA . ALA A 1 621 ? 20.520 0.610 -9.785 1.00 97.06 621 ALA A CA 1
ATOM 4590 C C . ALA A 1 621 ? 21.712 0.115 -8.950 1.00 97.06 621 ALA A C 1
ATOM 4592 O O . ALA A 1 621 ? 22.817 -0.028 -9.477 1.00 97.06 621 ALA A O 1
ATOM 4593 N N . ARG A 1 622 ? 21.502 -0.183 -7.659 1.00 97.31 622 ARG A N 1
ATOM 4594 C CA . ARG A 1 622 ? 22.536 -0.764 -6.789 1.00 97.31 622 ARG A CA 1
ATOM 4595 C C . ARG A 1 622 ? 22.843 -2.197 -7.201 1.00 97.31 622 ARG A C 1
ATOM 4597 O O . ARG A 1 622 ? 24.011 -2.575 -7.237 1.00 97.31 622 ARG A O 1
ATOM 4604 N N . GLU A 1 623 ? 21.816 -2.980 -7.525 1.00 96.94 623 GLU A N 1
ATOM 4605 C CA . GLU A 1 623 ? 21.982 -4.356 -8.010 1.00 96.94 623 GLU A CA 1
ATOM 4606 C C . GLU A 1 623 ? 22.747 -4.399 -9.342 1.00 96.94 623 GLU A C 1
ATOM 4608 O O . GLU A 1 623 ? 23.708 -5.155 -9.485 1.00 96.94 623 GLU A O 1
ATOM 4613 N N . VAL A 1 624 ? 22.402 -3.511 -10.280 1.00 98.69 624 VAL A N 1
ATOM 4614 C CA . VAL A 1 624 ? 23.126 -3.349 -11.549 1.00 98.69 624 VAL A CA 1
ATOM 4615 C C . VAL A 1 624 ? 24.574 -2.921 -11.309 1.00 98.69 624 VAL A C 1
ATOM 4617 O O . VAL A 1 624 ? 25.481 -3.498 -11.906 1.00 98.69 624 VAL A O 1
ATOM 4620 N N . LEU A 1 625 ? 24.826 -1.959 -10.411 1.00 98.69 625 LEU A N 1
ATOM 4621 C CA . LEU A 1 625 ? 26.189 -1.549 -10.059 1.00 98.69 625 LEU A CA 1
ATOM 4622 C C . LEU A 1 625 ? 27.019 -2.730 -9.543 1.00 98.69 625 LEU A C 1
ATOM 4624 O O . LEU A 1 625 ? 28.169 -2.876 -9.948 1.00 98.69 625 LEU A O 1
ATOM 4628 N N . ALA A 1 626 ? 26.452 -3.574 -8.678 1.00 98.19 626 ALA A N 1
ATOM 4629 C CA . ALA A 1 626 ? 27.160 -4.736 -8.148 1.00 98.19 626 ALA A CA 1
ATOM 4630 C C . ALA A 1 626 ? 27.622 -5.683 -9.271 1.00 98.19 626 ALA A C 1
ATOM 4632 O O . ALA A 1 626 ? 28.780 -6.095 -9.280 1.00 98.19 626 ALA A O 1
ATOM 4633 N N . ALA A 1 627 ? 26.764 -5.959 -10.259 1.00 98.25 627 ALA A N 1
ATOM 4634 C CA . ALA A 1 627 ? 27.145 -6.765 -11.420 1.00 98.25 627 ALA A CA 1
ATOM 4635 C C . ALA A 1 627 ? 28.169 -6.071 -12.331 1.00 98.25 627 ALA A C 1
ATOM 4637 O O . ALA A 1 627 ? 29.100 -6.722 -12.796 1.00 98.25 627 ALA A O 1
ATOM 4638 N N . LEU A 1 628 ? 28.044 -4.760 -12.563 1.00 98.69 628 LEU A N 1
ATOM 4639 C CA . LEU A 1 628 ? 29.017 -3.999 -13.358 1.00 98.69 628 LEU A CA 1
ATOM 4640 C C . LEU A 1 628 ? 30.420 -4.034 -12.739 1.00 98.69 628 LEU A C 1
ATOM 4642 O O . LEU A 1 628 ? 31.404 -4.163 -13.464 1.00 98.69 628 LEU A O 1
ATOM 4646 N N . LEU A 1 629 ? 30.515 -3.918 -11.411 1.00 97.88 629 LEU A N 1
ATOM 4647 C CA . LEU A 1 629 ? 31.787 -4.006 -10.694 1.00 97.88 629 LEU A CA 1
ATOM 4648 C C . LEU A 1 629 ? 32.362 -5.423 -10.758 1.00 97.88 629 LEU A C 1
ATOM 4650 O O . LEU A 1 629 ? 33.535 -5.569 -11.083 1.00 97.88 629 LEU A O 1
ATOM 4654 N N . LEU A 1 630 ? 31.533 -6.446 -10.535 1.00 97.38 630 LEU A N 1
ATOM 4655 C CA . LEU A 1 630 ? 31.952 -7.848 -10.605 1.00 97.38 630 LEU A CA 1
ATOM 4656 C C . LEU A 1 630 ? 32.503 -8.216 -11.992 1.00 97.38 630 LEU A C 1
ATOM 4658 O O . LEU A 1 630 ? 33.585 -8.785 -12.108 1.00 97.38 630 LEU A O 1
ATOM 4662 N N . GLU A 1 631 ? 31.783 -7.869 -13.060 1.00 96.38 631 GLU A N 1
ATOM 4663 C CA . GLU A 1 631 ? 32.234 -8.142 -14.430 1.00 96.38 631 GLU A CA 1
ATOM 4664 C C . GLU A 1 631 ? 33.431 -7.249 -14.820 1.00 96.38 631 GLU A C 1
ATOM 4666 O O . GLU A 1 631 ? 34.283 -7.642 -15.619 1.00 96.38 631 GLU A O 1
ATOM 4671 N N . GLY A 1 632 ? 33.551 -6.066 -14.210 1.00 96.88 632 GLY A N 1
ATOM 4672 C CA . GLY A 1 632 ? 34.731 -5.211 -14.321 1.00 96.88 632 GLY A CA 1
ATOM 4673 C C . GLY A 1 632 ? 35.985 -5.829 -13.696 1.00 96.88 632 GLY A C 1
ATOM 4674 O O . GLY A 1 632 ? 37.045 -5.822 -14.322 1.00 96.88 632 GLY A O 1
ATOM 4675 N N . GLU A 1 633 ? 35.865 -6.419 -12.505 1.00 97.19 633 GLU A N 1
ATOM 4676 C CA . GLU A 1 633 ? 36.930 -7.191 -11.846 1.00 97.19 633 GLU A CA 1
ATOM 4677 C C . GLU A 1 633 ? 37.327 -8.427 -12.665 1.00 97.19 633 GLU A C 1
ATOM 4679 O O . GLU A 1 633 ? 38.503 -8.789 -12.709 1.00 97.19 633 GLU A O 1
ATOM 4684 N N . ALA A 1 634 ? 36.375 -9.020 -13.391 1.00 96.50 634 ALA A N 1
ATOM 4685 C CA . ALA A 1 634 ? 36.621 -10.100 -14.346 1.00 96.50 634 ALA A CA 1
ATOM 4686 C C . ALA A 1 634 ? 37.290 -9.641 -15.664 1.00 96.50 634 ALA A C 1
ATOM 4688 O O . ALA A 1 634 ? 37.518 -10.458 -16.557 1.00 96.50 634 ALA A O 1
ATOM 4689 N N . GLY A 1 635 ? 37.634 -8.355 -15.796 1.00 96.88 635 GLY A N 1
ATOM 4690 C CA . GLY A 1 635 ? 38.397 -7.804 -16.919 1.00 96.88 635 GLY A CA 1
ATOM 4691 C C . GLY A 1 635 ? 37.566 -7.079 -17.980 1.00 96.88 635 GLY A C 1
ATOM 4692 O O . GLY A 1 635 ? 38.131 -6.626 -18.979 1.00 96.88 635 GLY A O 1
ATOM 4693 N N . ASN A 1 636 ? 36.251 -6.919 -17.795 1.00 97.06 636 ASN A N 1
ATOM 4694 C CA . ASN A 1 636 ? 35.426 -6.158 -18.731 1.00 97.06 636 ASN A CA 1
ATOM 4695 C C . ASN A 1 636 ? 35.574 -4.644 -18.508 1.00 97.06 636 ASN A C 1
ATOM 4697 O O . ASN A 1 636 ? 34.877 -4.031 -17.698 1.00 97.06 636 ASN A O 1
ATOM 4701 N N . THR A 1 637 ? 36.470 -4.015 -19.267 1.00 97.19 637 THR A N 1
ATOM 4702 C CA . THR A 1 637 ? 36.791 -2.585 -19.127 1.00 97.19 637 THR A CA 1
ATOM 4703 C C . THR A 1 637 ? 35.624 -1.657 -19.475 1.00 97.19 637 THR A C 1
ATOM 4705 O O . THR A 1 637 ? 35.489 -0.595 -18.865 1.00 97.19 637 THR A O 1
ATOM 4708 N N . THR A 1 638 ? 34.749 -2.046 -20.407 1.00 97.19 638 THR A N 1
ATOM 4709 C CA . THR A 1 638 ? 33.558 -1.265 -20.773 1.00 97.19 638 THR A CA 1
ATOM 4710 C C . THR A 1 638 ? 32.552 -1.227 -19.626 1.00 97.19 638 THR A C 1
ATOM 4712 O O . THR A 1 638 ? 32.105 -0.146 -19.239 1.00 97.19 638 THR A O 1
ATOM 4715 N N . LEU A 1 639 ? 32.224 -2.381 -19.041 1.00 98.06 639 LEU A N 1
ATOM 4716 C CA . LEU A 1 639 ? 31.311 -2.451 -17.899 1.00 98.06 639 LEU A CA 1
ATOM 4717 C C . LEU A 1 639 ? 31.923 -1.811 -16.646 1.00 98.06 639 LEU A C 1
ATOM 4719 O O . LEU A 1 639 ? 31.221 -1.090 -15.937 1.00 98.06 639 LEU A O 1
ATOM 4723 N N . ALA A 1 640 ? 33.235 -1.965 -16.431 1.00 97.94 640 ALA A N 1
ATOM 4724 C CA . ALA A 1 640 ? 33.956 -1.288 -15.354 1.00 97.94 640 ALA A CA 1
ATOM 4725 C C . ALA A 1 640 ? 33.827 0.243 -15.445 1.00 97.94 640 ALA A C 1
ATOM 4727 O O . ALA A 1 640 ? 33.584 0.908 -14.436 1.00 97.94 640 ALA A O 1
ATOM 4728 N N . ALA A 1 641 ? 33.940 0.815 -16.651 1.00 98.44 641 ALA A N 1
ATOM 4729 C CA . ALA A 1 641 ? 33.789 2.253 -16.864 1.00 98.44 641 ALA A CA 1
ATOM 4730 C C . ALA A 1 641 ? 32.368 2.741 -16.532 1.00 98.44 641 ALA A C 1
ATOM 4732 O O . ALA A 1 641 ? 32.211 3.759 -15.853 1.00 98.44 641 ALA A O 1
ATOM 4733 N N . ILE A 1 642 ? 31.336 1.995 -16.945 1.00 98.50 642 ILE A N 1
ATOM 4734 C CA . ILE A 1 642 ? 29.936 2.299 -16.605 1.00 98.50 642 ILE A CA 1
ATOM 4735 C C . ILE A 1 642 ? 29.724 2.192 -15.089 1.00 98.50 642 ILE A C 1
ATOM 4737 O O . ILE A 1 642 ? 29.142 3.094 -14.487 1.00 98.50 642 ILE A O 1
ATOM 4741 N N . GLY A 1 643 ? 30.247 1.140 -14.452 1.00 98.56 643 GLY A N 1
ATOM 4742 C CA . GLY A 1 643 ? 30.172 0.945 -13.003 1.00 98.56 643 GLY A CA 1
ATOM 4743 C C . GLY A 1 643 ? 30.820 2.092 -12.223 1.00 98.56 643 GLY A C 1
ATOM 4744 O O . GLY A 1 643 ? 30.225 2.622 -11.284 1.00 98.56 643 GLY A O 1
ATOM 4745 N N . ALA A 1 644 ? 32.001 2.551 -12.645 1.00 98.38 644 ALA A N 1
ATOM 4746 C CA . ALA A 1 644 ? 32.680 3.689 -12.027 1.00 98.38 644 ALA A CA 1
ATOM 4747 C C . ALA A 1 644 ? 31.863 4.989 -12.139 1.00 98.38 644 ALA A C 1
ATOM 4749 O O . ALA A 1 644 ? 31.737 5.725 -11.154 1.00 98.38 644 ALA A O 1
ATOM 4750 N N . GLN A 1 645 ? 31.272 5.253 -13.310 1.00 98.38 645 GLN A N 1
ATOM 4751 C CA . GLN A 1 645 ? 30.404 6.414 -13.531 1.00 98.38 645 GLN A CA 1
ATOM 4752 C C . GLN A 1 645 ? 29.141 6.351 -12.667 1.00 98.38 645 GLN A C 1
ATOM 4754 O O . GLN A 1 645 ? 28.827 7.323 -11.973 1.00 98.38 645 GLN A O 1
ATOM 4759 N N . LEU A 1 646 ? 28.456 5.203 -12.657 1.00 98.44 646 LEU A N 1
ATOM 4760 C CA . LEU A 1 646 ? 27.231 5.004 -11.887 1.00 98.44 646 LEU A CA 1
ATOM 4761 C C . LEU A 1 646 ? 27.499 5.155 -10.387 1.00 98.44 646 LEU A C 1
ATOM 4763 O O . LEU A 1 646 ? 26.794 5.908 -9.718 1.00 98.44 646 LEU A O 1
ATOM 4767 N N . ARG A 1 647 ? 28.568 4.546 -9.858 1.00 98.44 647 ARG A N 1
ATOM 4768 C CA . ARG A 1 647 ? 28.959 4.706 -8.448 1.00 98.44 647 ARG A CA 1
ATOM 4769 C C . ARG A 1 647 ? 29.174 6.174 -8.079 1.00 98.44 647 ARG A C 1
ATOM 4771 O O . ARG A 1 647 ? 28.653 6.629 -7.064 1.00 98.44 647 ARG A O 1
ATOM 4778 N N . GLY A 1 648 ? 29.911 6.924 -8.903 1.00 98.06 648 GLY A N 1
ATOM 4779 C CA . GLY A 1 648 ? 30.158 8.350 -8.668 1.00 98.06 648 GLY A CA 1
ATOM 4780 C C . GLY A 1 648 ? 28.882 9.198 -8.724 1.00 98.06 648 GLY A C 1
ATOM 4781 O O . GLY A 1 648 ? 28.721 10.132 -7.939 1.00 98.06 648 GLY A O 1
ATOM 4782 N N . GLN A 1 649 ? 27.948 8.865 -9.617 1.00 97.06 649 GLN A N 1
ATOM 4783 C CA . GLN A 1 649 ? 26.636 9.509 -9.685 1.00 97.06 649 GLN A CA 1
ATOM 4784 C C . GLN A 1 649 ? 25.801 9.249 -8.428 1.00 97.06 649 GLN A C 1
ATOM 4786 O O . GLN A 1 649 ? 25.274 10.196 -7.839 1.00 97.06 649 GLN A O 1
ATOM 4791 N N . MET A 1 650 ? 25.712 7.993 -7.993 1.00 97.19 650 MET A N 1
ATOM 4792 C CA . MET A 1 650 ? 24.914 7.620 -6.825 1.00 97.19 650 MET A CA 1
ATOM 4793 C C . MET A 1 650 ? 25.514 8.160 -5.525 1.00 97.19 650 MET A C 1
ATOM 4795 O O . MET A 1 650 ? 24.768 8.585 -4.647 1.00 97.19 650 MET A O 1
ATOM 4799 N N . GLN A 1 651 ? 26.843 8.280 -5.437 1.00 96.94 651 GLN A N 1
ATOM 4800 C CA . GLN A 1 651 ? 27.499 8.965 -4.321 1.00 96.94 651 GLN A CA 1
ATOM 4801 C C . GLN A 1 651 ? 27.066 10.435 -4.220 1.00 96.94 651 GLN A C 1
ATOM 4803 O O . GLN A 1 651 ? 26.760 10.915 -3.132 1.00 96.94 651 GLN A O 1
ATOM 4808 N N . ARG A 1 652 ? 26.974 11.152 -5.350 1.00 96.38 652 ARG A N 1
ATOM 4809 C CA . ARG A 1 652 ? 26.499 12.547 -5.361 1.00 96.38 652 ARG A CA 1
ATOM 4810 C C . ARG A 1 652 ? 25.037 12.674 -4.934 1.00 96.38 652 ARG A C 1
ATOM 4812 O O . ARG A 1 652 ? 24.705 13.634 -4.245 1.00 96.38 652 ARG A O 1
ATOM 4819 N N . ARG A 1 653 ? 24.168 11.733 -5.324 1.00 94.88 653 ARG A N 1
ATOM 4820 C CA . ARG A 1 653 ? 22.772 11.693 -4.848 1.00 94.88 653 ARG A CA 1
ATOM 4821 C C . ARG A 1 653 ? 22.721 11.466 -3.339 1.00 94.88 653 ARG A C 1
ATOM 4823 O O . ARG A 1 653 ? 22.112 12.259 -2.628 1.00 94.88 653 ARG A O 1
ATOM 4830 N N . GLN A 1 654 ? 23.442 10.460 -2.844 1.00 95.12 654 GLN A N 1
ATOM 4831 C CA . GLN A 1 654 ? 23.495 10.135 -1.419 1.00 95.12 654 GLN A CA 1
ATOM 4832 C C . GLN A 1 654 ? 23.981 11.313 -0.566 1.00 95.12 654 GLN A C 1
ATOM 4834 O O . GLN A 1 654 ? 23.363 11.614 0.452 1.00 95.12 654 GLN A O 1
ATOM 4839 N N . GLN A 1 655 ? 25.027 12.023 -0.996 1.00 94.62 655 GLN A N 1
ATOM 4840 C CA . GLN A 1 655 ? 25.533 13.203 -0.285 1.00 94.62 655 GLN A CA 1
ATOM 4841 C C . GLN A 1 655 ? 24.470 14.299 -0.127 1.00 94.62 655 GLN A C 1
ATOM 4843 O O . GLN A 1 655 ? 24.452 14.989 0.889 1.00 94.62 655 GLN A O 1
ATOM 4848 N N . ARG A 1 656 ? 23.562 14.448 -1.100 1.00 92.25 656 ARG A N 1
ATOM 4849 C CA . ARG A 1 656 ? 22.429 15.380 -0.996 1.00 92.25 656 ARG A CA 1
ATOM 4850 C C . ARG A 1 656 ? 21.340 14.841 -0.075 1.00 92.25 656 ARG A C 1
ATOM 4852 O O . ARG A 1 656 ? 20.837 15.584 0.764 1.00 92.25 656 ARG A O 1
ATOM 4859 N N . TRP A 1 657 ? 21.005 13.556 -0.184 1.00 92.44 657 TRP A N 1
ATOM 4860 C CA . TRP A 1 657 ? 20.023 12.908 0.691 1.00 92.44 657 TRP A CA 1
ATOM 4861 C C . TRP A 1 657 ? 20.424 12.952 2.165 1.00 92.44 657 TRP A C 1
ATOM 4863 O O . TRP A 1 657 ? 19.563 13.104 3.020 1.00 92.44 657 TRP A O 1
ATOM 4873 N N . ALA A 1 658 ? 21.722 12.893 2.463 1.00 89.38 658 ALA A N 1
ATOM 4874 C CA . ALA A 1 658 ? 22.246 12.957 3.824 1.00 89.38 658 ALA A CA 1
ATOM 4875 C C . ALA A 1 658 ? 21.922 14.269 4.566 1.00 89.38 658 ALA A C 1
ATOM 4877 O O . ALA A 1 658 ? 21.980 14.291 5.793 1.00 89.38 658 ALA A O 1
ATOM 4878 N N . VAL A 1 659 ? 21.610 15.350 3.842 1.00 88.69 659 VAL A N 1
ATOM 4879 C CA . VAL A 1 659 ? 21.347 16.685 4.413 1.00 88.69 659 VAL A CA 1
ATOM 4880 C C . VAL A 1 659 ? 19.965 17.239 4.065 1.00 88.69 659 VAL A C 1
ATOM 4882 O O . VAL A 1 659 ? 19.600 18.316 4.529 1.00 88.69 659 VAL A O 1
ATOM 4885 N N . THR A 1 660 ? 19.199 16.531 3.235 1.00 86.50 660 THR A N 1
ATOM 4886 C CA . THR A 1 660 ? 17.864 16.957 2.806 1.00 86.50 660 THR A CA 1
ATOM 4887 C C . THR A 1 660 ? 16.824 16.333 3.734 1.00 86.50 660 THR A C 1
ATOM 4889 O O . THR A 1 660 ? 16.839 15.115 3.893 1.00 86.50 660 THR A O 1
ATOM 4892 N N . PRO A 1 661 ? 15.909 17.108 4.339 1.00 81.19 661 PRO A N 1
ATOM 4893 C CA . PRO A 1 661 ? 14.773 16.543 5.062 1.00 81.19 661 PRO A CA 1
ATOM 4894 C C . PRO A 1 661 ? 13.844 15.775 4.112 1.00 81.19 661 PRO A C 1
ATOM 4896 O O . PRO A 1 661 ? 13.463 16.294 3.067 1.00 81.19 661 PRO A O 1
ATOM 4899 N N . HIS A 1 662 ? 13.478 14.547 4.482 1.00 80.56 662 HIS A N 1
ATOM 4900 C CA . HIS A 1 662 ? 12.545 13.672 3.755 1.00 80.56 662 HIS A CA 1
ATOM 4901 C C . HIS A 1 662 ? 12.758 13.582 2.219 1.00 80.56 662 HIS A C 1
ATOM 4903 O O . HIS A 1 662 ? 11.838 13.892 1.458 1.00 80.56 662 HIS A O 1
ATOM 4909 N N . PRO A 1 663 ? 13.932 13.145 1.716 1.00 84.94 663 PRO A N 1
ATOM 4910 C CA . PRO A 1 663 ? 14.286 13.173 0.290 1.00 84.94 663 PRO A CA 1
ATOM 4911 C C . PRO A 1 663 ? 13.626 12.049 -0.535 1.00 84.94 663 PRO A C 1
ATOM 4913 O O . PRO A 1 663 ? 14.289 11.368 -1.318 1.00 84.94 663 PRO A O 1
ATOM 4916 N N . TYR A 1 664 ? 12.329 11.810 -0.345 1.00 77.25 664 TYR A N 1
ATOM 4917 C CA . TYR A 1 664 ? 11.675 10.574 -0.781 1.00 77.25 664 TYR A CA 1
ATOM 4918 C C . TYR A 1 664 ? 10.498 10.749 -1.748 1.00 77.25 664 TYR A C 1
ATOM 4920 O O . TYR A 1 664 ? 10.069 9.746 -2.303 1.00 77.25 664 TYR A O 1
ATOM 4928 N N . GLY A 1 665 ? 9.945 11.956 -1.914 1.00 64.25 665 GLY A N 1
ATOM 4929 C CA . GLY A 1 665 ? 8.645 12.140 -2.578 1.00 64.25 665 GLY A CA 1
ATOM 4930 C C . GLY A 1 665 ? 8.689 12.950 -3.873 1.00 64.25 665 GLY A C 1
ATOM 4931 O O . GLY A 1 665 ? 9.447 13.917 -3.979 1.00 64.25 665 GLY A O 1
ATOM 4932 N N . SER A 1 666 ? 7.834 12.578 -4.830 1.00 55.09 666 SER A N 1
ATOM 4933 C CA . SER A 1 666 ? 7.426 13.400 -5.980 1.00 55.09 666 SER A CA 1
ATOM 4934 C C . SER A 1 666 ? 6.353 14.432 -5.603 1.00 55.09 666 SER A C 1
ATOM 4936 O O . SER A 1 666 ? 6.412 15.562 -6.090 1.00 55.09 666 SER A O 1
ATOM 4938 N N . GLU A 1 667 ? 5.437 14.081 -4.690 1.00 58.66 667 GLU A N 1
ATOM 4939 C CA . GLU A 1 667 ? 4.331 14.935 -4.228 1.00 58.66 667 GLU A CA 1
ATOM 4940 C C . GLU A 1 667 ? 4.322 15.145 -2.702 1.00 58.66 667 GLU A C 1
ATOM 4942 O O . GLU A 1 667 ? 4.162 16.281 -2.244 1.00 58.66 667 GLU A O 1
ATOM 4947 N N . PHE A 1 668 ? 4.523 14.084 -1.901 1.00 60.00 668 PHE A N 1
ATOM 4948 C CA . PHE A 1 668 ? 4.454 14.146 -0.432 1.00 60.00 668 PHE A CA 1
ATOM 4949 C C . PHE A 1 668 ? 5.620 13.427 0.261 1.00 60.00 668 PHE A C 1
ATOM 4951 O O . PHE A 1 668 ? 6.099 12.390 -0.189 1.00 60.00 668 PHE A O 1
ATOM 4958 N N . GLY A 1 669 ? 6.049 13.934 1.423 1.00 59.06 669 GLY A N 1
ATOM 4959 C CA . GLY A 1 669 ? 7.145 13.330 2.197 1.00 59.06 669 GLY A CA 1
ATOM 4960 C C . GLY A 1 669 ? 6.856 11.912 2.715 1.00 59.06 669 GLY A C 1
ATOM 4961 O O . GLY A 1 669 ? 7.796 11.161 2.963 1.00 59.06 669 GLY A O 1
ATOM 4962 N N . PHE A 1 670 ? 5.580 11.530 2.838 1.00 63.84 670 PHE A N 1
ATOM 4963 C CA . PHE A 1 670 ? 5.106 10.249 3.385 1.00 63.84 670 PHE A CA 1
ATOM 4964 C C . PHE A 1 670 ? 4.708 9.207 2.321 1.00 63.84 670 PHE A C 1
ATOM 4966 O O . PHE A 1 670 ? 4.165 8.164 2.666 1.00 63.84 670 PHE A O 1
ATOM 4973 N N . ASP A 1 671 ? 4.969 9.461 1.038 1.00 64.44 671 ASP A N 1
ATOM 4974 C CA . ASP A 1 671 ? 4.370 8.715 -0.082 1.00 64.44 671 ASP A CA 1
ATOM 4975 C C . ASP A 1 671 ? 5.034 7.357 -0.427 1.00 64.44 671 ASP A C 1
ATOM 4977 O O . ASP A 1 671 ? 4.838 6.795 -1.494 1.00 64.44 671 ASP A O 1
ATOM 4981 N N . THR A 1 672 ? 5.851 6.784 0.465 1.00 73.94 672 THR A N 1
ATOM 4982 C CA . THR A 1 672 ? 6.622 5.529 0.243 1.00 73.94 672 THR A CA 1
ATOM 4983 C C . THR A 1 672 ? 7.349 5.368 -1.111 1.00 73.94 672 THR A C 1
ATOM 4985 O O . THR A 1 672 ? 7.781 4.265 -1.438 1.00 73.94 672 THR A O 1
ATOM 4988 N N . THR A 1 673 ? 7.535 6.440 -1.885 1.00 76.62 673 THR A N 1
ATOM 4989 C CA . THR A 1 673 ? 8.034 6.385 -3.261 1.00 76.62 673 THR A CA 1
ATOM 4990 C C . THR A 1 673 ? 9.532 6.087 -3.319 1.00 76.62 673 THR A C 1
ATOM 4992 O O . THR A 1 673 ? 9.942 5.142 -3.976 1.00 76.62 673 THR A O 1
ATOM 4995 N N . GLY A 1 674 ? 10.370 6.877 -2.640 1.00 86.38 674 GLY A N 1
ATOM 4996 C CA . GLY A 1 674 ? 11.834 6.826 -2.769 1.00 86.38 674 GLY A CA 1
ATOM 4997 C C . GLY A 1 674 ? 12.598 6.342 -1.534 1.00 86.38 674 GLY A C 1
ATOM 4998 O O . GLY A 1 674 ? 13.829 6.331 -1.540 1.00 86.38 674 GLY A O 1
ATOM 4999 N N . GLN A 1 675 ? 11.910 5.991 -0.445 1.00 87.94 675 GLN A N 1
ATOM 5000 C CA . GLN A 1 675 ? 12.530 5.660 0.845 1.00 87.94 675 GLN A CA 1
ATOM 5001 C C . GLN A 1 675 ? 13.452 4.442 0.732 1.00 87.94 675 GLN A C 1
ATOM 5003 O O . GLN A 1 675 ? 14.518 4.429 1.342 1.00 87.94 675 GLN A O 1
ATOM 5008 N N . GLU A 1 676 ? 13.059 3.445 -0.060 1.00 90.06 676 GLU A N 1
ATOM 5009 C CA . GLU A 1 676 ? 13.840 2.232 -0.304 1.00 90.06 676 GLU A CA 1
ATOM 5010 C C . GLU A 1 676 ? 15.214 2.556 -0.915 1.00 90.06 676 GLU A C 1
ATOM 5012 O O . GLU A 1 676 ? 16.239 2.214 -0.318 1.00 90.06 676 GLU A O 1
ATOM 5017 N N . GLU A 1 677 ? 15.247 3.311 -2.017 1.00 92.31 677 GLU A N 1
ATOM 5018 C CA . GLU A 1 677 ? 16.485 3.729 -2.676 1.00 92.31 677 GLU A CA 1
ATOM 5019 C C . GLU A 1 677 ? 17.376 4.514 -1.702 1.00 92.31 677 GLU A C 1
ATOM 5021 O O . GLU A 1 677 ? 18.575 4.239 -1.567 1.00 92.31 677 GLU A O 1
ATOM 5026 N N . VAL A 1 678 ? 16.794 5.473 -0.977 1.00 92.62 678 VAL A N 1
ATOM 5027 C CA . VAL A 1 678 ? 17.551 6.322 -0.052 1.00 92.62 678 VAL A CA 1
ATOM 5028 C C . VAL A 1 678 ? 18.154 5.510 1.095 1.00 92.62 678 VAL A C 1
ATOM 5030 O O . VAL A 1 678 ? 19.308 5.756 1.457 1.00 92.62 678 VAL A O 1
ATOM 5033 N N . VAL A 1 679 ? 17.433 4.531 1.651 1.00 93.44 679 VAL A N 1
ATOM 5034 C CA . VAL A 1 679 ? 17.980 3.623 2.674 1.00 93.44 679 VAL A CA 1
ATOM 5035 C C . VAL A 1 679 ? 19.157 2.844 2.104 1.00 93.44 679 VAL A C 1
ATOM 5037 O O . VAL A 1 679 ? 20.242 2.863 2.690 1.00 93.44 679 VAL A O 1
ATOM 5040 N N . VAL A 1 680 ? 18.971 2.191 0.956 1.00 95.12 680 VAL A N 1
ATOM 5041 C CA . VAL A 1 680 ? 19.979 1.290 0.388 1.00 95.12 680 VAL A CA 1
ATOM 5042 C C . VAL A 1 680 ? 21.273 2.026 0.058 1.00 95.12 680 VAL A C 1
ATOM 5044 O O . VAL A 1 680 ? 22.352 1.534 0.389 1.00 95.12 680 VAL A O 1
ATOM 5047 N N . TRP A 1 681 ? 21.204 3.219 -0.532 1.00 95.88 681 TRP A N 1
ATOM 5048 C CA . TRP A 1 681 ? 22.412 3.969 -0.881 1.00 95.88 681 TRP A CA 1
ATOM 5049 C C . TRP A 1 681 ? 23.087 4.641 0.310 1.00 95.88 681 TRP A C 1
ATOM 5051 O O . TRP A 1 681 ? 24.315 4.728 0.327 1.00 95.88 681 TRP A O 1
ATOM 5061 N N . ASN A 1 682 ? 22.335 5.080 1.323 1.00 95.81 682 ASN A N 1
ATOM 5062 C CA . ASN A 1 682 ? 22.955 5.549 2.562 1.00 95.81 682 ASN A CA 1
ATOM 5063 C C . ASN A 1 682 ? 23.726 4.420 3.250 1.00 95.81 682 ASN A C 1
ATOM 5065 O O . ASN A 1 682 ? 24.874 4.636 3.626 1.00 95.81 682 ASN A O 1
ATOM 5069 N N . LEU A 1 683 ? 23.160 3.211 3.329 1.00 96.50 683 LEU A N 1
ATOM 5070 C CA . LEU A 1 683 ? 23.876 2.041 3.847 1.00 96.50 683 LEU A CA 1
ATOM 5071 C C . LEU A 1 683 ? 25.100 1.695 2.989 1.00 96.50 683 LEU A C 1
ATOM 5073 O O . LEU A 1 683 ? 26.182 1.489 3.532 1.00 96.50 683 LEU A O 1
ATOM 5077 N N . TYR A 1 684 ? 24.963 1.700 1.659 1.00 97.12 684 TYR A N 1
ATOM 5078 C CA . TYR A 1 684 ? 26.065 1.414 0.733 1.00 97.12 684 TYR A CA 1
ATOM 5079 C C . TYR A 1 684 ? 27.275 2.343 0.941 1.00 97.12 684 TYR A C 1
ATOM 5081 O O . TYR A 1 684 ? 28.416 1.894 0.863 1.00 97.12 684 TYR A O 1
ATOM 5089 N N . PHE A 1 685 ? 27.042 3.628 1.234 1.00 97.44 685 PHE A N 1
ATOM 5090 C CA . PHE A 1 685 ? 28.098 4.614 1.502 1.00 97.44 685 PHE A CA 1
ATOM 5091 C C . PHE A 1 685 ? 28.398 4.825 3.000 1.00 97.44 685 PHE A C 1
ATOM 5093 O O . PHE A 1 685 ? 29.100 5.774 3.350 1.00 97.44 685 PHE A O 1
ATOM 5100 N N . GLY A 1 686 ? 27.907 3.951 3.886 1.00 96.88 686 GLY A N 1
ATOM 5101 C CA . GLY A 1 686 ? 28.244 3.951 5.316 1.00 96.88 686 GLY A CA 1
ATOM 5102 C C . GLY A 1 686 ? 27.550 5.022 6.168 1.00 96.88 686 GLY A C 1
ATOM 5103 O O . GLY A 1 686 ? 28.009 5.319 7.267 1.00 96.88 686 GLY A O 1
ATOM 5104 N N . ASN A 1 687 ? 26.451 5.615 5.695 1.00 95.94 687 ASN A N 1
ATOM 5105 C CA . ASN A 1 687 ? 25.643 6.577 6.450 1.00 95.94 687 ASN A CA 1
ATOM 5106 C C . ASN A 1 687 ? 24.435 5.900 7.124 1.00 95.94 687 ASN A C 1
ATOM 5108 O O . ASN A 1 687 ? 23.281 6.083 6.728 1.00 95.94 687 ASN A O 1
ATOM 5112 N N . GLU A 1 688 ? 24.699 5.119 8.170 1.00 95.50 688 GLU A N 1
ATOM 5113 C CA . GLU A 1 688 ? 23.655 4.417 8.930 1.00 95.50 688 GLU A CA 1
ATOM 5114 C C . GLU A 1 688 ? 22.663 5.372 9.606 1.00 95.50 688 GLU A C 1
ATOM 5116 O O . GLU A 1 688 ? 21.484 5.047 9.726 1.00 95.50 688 GLU A O 1
ATOM 5121 N N . THR A 1 689 ? 23.103 6.573 9.992 1.00 92.62 689 THR A N 1
ATOM 5122 C CA . THR A 1 689 ? 22.245 7.581 10.630 1.00 92.62 689 THR A CA 1
ATOM 5123 C C . THR A 1 689 ? 21.119 8.028 9.699 1.00 92.62 689 THR A C 1
ATOM 5125 O O . THR A 1 689 ? 19.950 7.973 10.079 1.00 92.62 689 THR A O 1
ATOM 5128 N N . ALA A 1 690 ? 21.434 8.423 8.460 1.00 90.75 690 ALA A N 1
ATOM 5129 C CA . ALA A 1 690 ? 20.417 8.839 7.490 1.00 90.75 690 ALA A CA 1
ATOM 5130 C C . ALA A 1 690 ? 19.521 7.669 7.045 1.00 90.75 690 ALA A C 1
ATOM 5132 O O . ALA A 1 690 ? 18.313 7.840 6.852 1.00 90.75 690 ALA A O 1
ATOM 5133 N N . ALA A 1 691 ? 20.088 6.462 6.933 1.00 91.62 691 ALA A N 1
ATOM 5134 C CA . ALA A 1 691 ? 19.310 5.257 6.665 1.00 91.62 691 ALA A CA 1
ATOM 5135 C C . ALA A 1 691 ? 18.304 4.980 7.795 1.00 91.62 691 ALA A C 1
ATOM 5137 O O . ALA A 1 691 ? 17.117 4.792 7.528 1.00 91.62 691 ALA A O 1
ATOM 5138 N N . LYS A 1 692 ? 18.745 5.037 9.059 1.00 88.56 692 LYS A N 1
ATOM 5139 C CA . LYS A 1 692 ? 17.881 4.844 10.228 1.00 88.56 692 LYS A CA 1
ATOM 5140 C C . LYS A 1 692 ? 16.776 5.894 10.289 1.00 88.56 692 LYS A C 1
ATOM 5142 O O . LYS A 1 692 ? 15.628 5.515 10.479 1.00 88.56 692 LYS A O 1
ATOM 5147 N N . LEU A 1 693 ? 17.090 7.172 10.063 1.00 86.62 693 LEU A N 1
ATOM 5148 C CA . LEU A 1 693 ? 16.083 8.240 10.015 1.00 86.62 693 LEU A CA 1
ATOM 5149 C C . LEU A 1 693 ? 15.001 7.952 8.965 1.00 86.62 693 LEU A C 1
ATOM 5151 O O . LEU A 1 693 ? 13.817 8.121 9.240 1.00 86.62 693 LEU A O 1
ATOM 5155 N N . THR A 1 694 ? 15.394 7.448 7.793 1.00 86.62 694 THR A N 1
ATOM 5156 C CA . THR A 1 694 ? 14.450 7.060 6.734 1.00 86.62 694 THR A CA 1
ATOM 5157 C C . THR A 1 694 ? 13.557 5.892 7.159 1.00 86.62 694 THR A C 1
ATOM 5159 O O . THR A 1 694 ? 12.347 5.924 6.935 1.00 86.62 694 THR A O 1
ATOM 5162 N N . VAL A 1 695 ? 14.129 4.872 7.805 1.00 86.56 695 VAL A N 1
ATOM 5163 C CA . VAL A 1 695 ? 13.377 3.718 8.323 1.00 86.56 695 VAL A CA 1
ATOM 5164 C C . VAL A 1 695 ? 12.428 4.135 9.446 1.00 86.56 695 VAL A C 1
ATOM 5166 O O . VAL A 1 695 ? 11.258 3.771 9.416 1.00 86.56 695 VAL A O 1
ATOM 5169 N N . ASP A 1 696 ? 12.899 4.916 10.418 1.00 82.56 696 ASP A N 1
ATOM 5170 C CA . ASP A 1 696 ? 12.077 5.440 11.513 1.00 82.56 696 ASP A CA 1
ATOM 5171 C C . ASP A 1 696 ? 10.897 6.248 10.977 1.00 82.56 696 ASP A C 1
ATOM 5173 O O . ASP A 1 696 ? 9.777 6.101 11.459 1.00 82.56 696 ASP A O 1
ATOM 5177 N N . HIS A 1 697 ? 11.151 7.044 9.940 1.00 81.81 697 HIS A N 1
ATOM 5178 C CA . HIS A 1 697 ? 10.133 7.808 9.255 1.00 81.81 697 HIS A CA 1
ATOM 5179 C C . HIS A 1 697 ? 9.074 6.902 8.610 1.00 81.81 697 HIS A C 1
ATOM 5181 O O . HIS A 1 697 ? 7.906 7.096 8.893 1.00 81.81 697 HIS A O 1
ATOM 5187 N N . VAL A 1 698 ? 9.432 5.868 7.833 1.00 81.31 698 VAL A N 1
ATOM 5188 C CA . VAL A 1 698 ? 8.439 4.903 7.293 1.00 81.31 698 VAL A CA 1
ATOM 5189 C C . VAL A 1 698 ? 7.659 4.206 8.409 1.00 81.31 698 VAL A C 1
ATOM 5191 O O . VAL A 1 698 ? 6.446 4.016 8.318 1.00 81.31 698 VAL A O 1
ATOM 5194 N N . LEU A 1 699 ? 8.348 3.825 9.485 1.00 80.94 699 LEU A N 1
ATOM 5195 C CA . LEU A 1 699 ? 7.750 3.108 10.607 1.00 80.94 699 LEU A CA 1
ATOM 5196 C C . LEU A 1 699 ? 6.785 3.959 11.436 1.00 80.94 699 LEU A C 1
ATOM 5198 O O . LEU A 1 699 ? 5.897 3.378 12.059 1.00 80.94 699 LEU A O 1
ATOM 5202 N N . SER A 1 700 ? 6.906 5.292 11.434 1.00 78.88 700 SER A N 1
ATOM 5203 C CA . SER A 1 700 ? 5.935 6.167 12.110 1.00 78.88 700 SER A CA 1
ATOM 5204 C C . SER A 1 700 ? 4.543 6.049 11.493 1.00 78.88 700 SER A C 1
ATOM 5206 O O . SER A 1 700 ? 3.551 6.420 12.101 1.00 78.88 700 SER A O 1
ATOM 5208 N N . TYR A 1 701 ? 4.449 5.511 10.281 1.00 75.81 701 TYR A N 1
ATOM 5209 C CA . TYR A 1 701 ? 3.251 5.637 9.470 1.00 75.81 701 TYR A CA 1
ATOM 5210 C C . TYR A 1 701 ? 2.890 4.316 8.761 1.00 75.81 701 TYR A C 1
ATOM 5212 O O . TYR A 1 701 ? 1.942 4.217 7.972 1.00 75.81 701 TYR A O 1
ATOM 5220 N N . MET A 1 702 ? 3.614 3.258 9.141 1.00 81.50 702 MET A N 1
ATOM 5221 C CA . MET A 1 702 ? 3.343 1.857 8.861 1.00 81.50 702 MET A CA 1
ATOM 5222 C C . MET A 1 702 ? 2.464 1.250 9.952 1.00 81.50 702 MET A C 1
ATOM 5224 O O . MET A 1 702 ? 2.796 1.234 11.138 1.00 81.50 702 MET A O 1
ATOM 5228 N N . ARG A 1 703 ? 1.339 0.676 9.536 1.00 80.94 703 ARG A N 1
ATOM 5229 C CA . ARG A 1 703 ? 0.363 0.091 10.457 1.00 80.94 703 ARG A CA 1
ATOM 5230 C C . ARG A 1 703 ? 0.870 -1.206 11.062 1.00 80.94 703 ARG A C 1
ATOM 5232 O O . ARG A 1 703 ? 1.355 -2.097 10.372 1.00 80.94 703 ARG A O 1
ATOM 5239 N N . SER A 1 704 ? 0.649 -1.357 12.363 1.00 81.75 704 SER A N 1
ATOM 5240 C CA . SER A 1 704 ? 0.934 -2.592 13.098 1.00 81.75 704 SER A CA 1
ATOM 5241 C C . SER A 1 704 ? -0.299 -3.034 13.892 1.00 81.75 704 SER A C 1
ATOM 5243 O O . SER A 1 704 ? -0.266 -3.184 15.108 1.00 81.75 704 SER A O 1
ATOM 5245 N N . SER A 1 705 ? -1.426 -3.206 13.199 1.00 85.75 705 SER A N 1
ATOM 5246 C CA . SER A 1 705 ? -2.668 -3.721 13.785 1.00 85.75 705 SER A CA 1
ATOM 5247 C C . SER A 1 705 ? -2.802 -5.242 13.569 1.00 85.75 705 SER A C 1
ATOM 5249 O O . SER A 1 705 ? -2.266 -5.761 12.587 1.00 85.75 705 SER A O 1
ATOM 5251 N N . PRO A 1 706 ? -3.481 -5.982 14.470 1.00 91.75 706 PRO A N 1
ATOM 5252 C CA . PRO A 1 706 ? -3.744 -7.422 14.329 1.00 91.75 706 PRO A CA 1
ATOM 5253 C C . PRO A 1 706 ? -4.728 -7.833 13.219 1.00 91.75 706 PRO A C 1
ATOM 5255 O O . PRO A 1 706 ? -5.743 -8.489 13.463 1.00 91.75 706 PRO A O 1
ATOM 5258 N N . THR A 1 707 ? -4.467 -7.403 11.988 1.00 85.31 707 THR A N 1
ATOM 5259 C CA . THR A 1 707 ? -5.348 -7.642 10.845 1.00 85.31 707 THR A CA 1
ATOM 5260 C C . THR A 1 707 ? -4.567 -7.669 9.532 1.00 85.31 707 THR A C 1
ATOM 5262 O O . THR A 1 707 ? -3.770 -6.773 9.245 1.00 85.31 707 THR A O 1
ATOM 5265 N N . TRP A 1 708 ? -4.805 -8.705 8.726 1.00 83.31 708 TRP A N 1
ATOM 5266 C CA . TRP A 1 708 ? -4.145 -8.952 7.439 1.00 83.31 708 TRP A CA 1
ATOM 5267 C C . TRP A 1 708 ? -4.095 -7.769 6.463 1.00 83.31 708 TRP A C 1
ATOM 5269 O O . TRP A 1 708 ? -3.069 -7.618 5.806 1.00 83.31 708 TRP A O 1
ATOM 5279 N N . PRO A 1 709 ? -5.120 -6.906 6.339 1.00 74.44 709 PRO A N 1
ATOM 5280 C CA . PRO A 1 709 ? -5.120 -5.926 5.268 1.00 74.44 709 PRO A CA 1
ATOM 5281 C C . PRO A 1 709 ? -4.265 -4.689 5.536 1.00 74.44 709 PRO A C 1
ATOM 5283 O O . PRO A 1 709 ? -3.994 -3.910 4.627 1.00 74.44 709 PRO A O 1
ATOM 5286 N N . TYR A 1 710 ? -3.976 -4.416 6.804 1.00 74.19 710 TYR A N 1
ATOM 5287 C CA . TYR A 1 710 ? -3.317 -3.184 7.219 1.00 74.19 710 TYR A CA 1
ATOM 5288 C C . TYR A 1 710 ? -1.928 -3.458 7.777 1.00 74.19 710 TYR A C 1
ATOM 5290 O O . TYR A 1 710 ? -1.053 -2.608 7.655 1.00 74.19 710 TYR A O 1
ATOM 5298 N N . HIS A 1 711 ? -1.720 -4.626 8.385 1.00 84.31 711 HIS A N 1
ATOM 5299 C CA . HIS A 1 711 ? -0.465 -4.961 9.035 1.00 84.31 711 HIS A CA 1
ATOM 5300 C C . HIS A 1 711 ? 0.726 -4.897 8.070 1.00 84.31 711 HIS A C 1
ATOM 5302 O O . HIS A 1 711 ? 0.722 -5.551 7.032 1.00 84.31 711 HIS A O 1
ATOM 5308 N N . GLY A 1 712 ? 1.751 -4.122 8.427 1.00 79.94 712 GLY A N 1
ATOM 5309 C CA . GLY A 1 712 ? 2.957 -3.929 7.618 1.00 79.94 712 GLY A CA 1
ATOM 5310 C C . GLY A 1 712 ? 2.778 -2.980 6.429 1.00 79.94 712 GLY A C 1
ATOM 5311 O O . GLY A 1 712 ? 3.754 -2.655 5.766 1.00 79.94 712 GLY A O 1
ATOM 5312 N N . GLY A 1 713 ? 1.560 -2.497 6.170 1.00 76.38 713 GLY A N 1
ATOM 5313 C CA . GLY A 1 713 ? 1.289 -1.533 5.111 1.00 76.38 713 GLY A CA 1
ATOM 5314 C C . GLY A 1 713 ? 1.410 -0.098 5.614 1.00 76.38 713 GLY A C 1
ATOM 5315 O O . GLY A 1 713 ? 0.634 0.329 6.480 1.00 76.38 713 GLY A O 1
ATOM 5316 N N . ALA A 1 714 ? 2.319 0.670 5.016 1.00 73.88 714 ALA A N 1
ATOM 5317 C CA . ALA A 1 714 ? 2.309 2.127 5.093 1.00 73.88 714 ALA A CA 1
ATOM 5318 C C . ALA A 1 714 ? 0.976 2.701 4.599 1.00 73.88 714 ALA A C 1
ATOM 5320 O O . ALA A 1 714 ? 0.231 2.054 3.850 1.00 73.88 714 ALA A O 1
ATOM 5321 N N . ARG A 1 715 ? 0.637 3.910 5.037 1.00 70.69 715 ARG A N 1
ATOM 5322 C CA . ARG A 1 715 ? -0.435 4.656 4.379 1.00 70.69 715 ARG A CA 1
ATOM 5323 C C . ARG A 1 715 ? 0.130 5.383 3.165 1.00 70.69 715 ARG A C 1
ATOM 5325 O O . ARG A 1 715 ? 1.042 6.179 3.334 1.00 70.69 715 ARG A O 1
ATOM 5332 N N . SER A 1 716 ? -0.459 5.158 1.994 1.00 61.00 716 SER A N 1
ATOM 5333 C CA . SER A 1 716 ? -0.265 6.014 0.819 1.00 61.00 716 SER A CA 1
ATOM 5334 C C . SER A 1 716 ? -1.565 6.734 0.466 1.00 61.00 716 SER A C 1
ATOM 5336 O O . SER A 1 716 ? -2.645 6.368 0.955 1.00 61.00 716 SER A O 1
ATOM 5338 N N . TRP A 1 717 ? -1.433 7.816 -0.303 1.00 57.09 717 TRP A N 1
ATOM 5339 C CA . TRP A 1 717 ? -2.523 8.657 -0.790 1.00 57.09 717 TRP A CA 1
ATOM 5340 C C . TRP A 1 717 ? -2.400 8.804 -2.316 1.00 57.09 717 TRP A C 1
ATOM 5342 O O . TRP A 1 717 ? -1.327 9.112 -2.799 1.00 57.09 717 TRP A O 1
ATOM 5352 N N . GLY A 1 718 ? -3.484 8.631 -3.078 1.00 57.31 718 GLY A N 1
ATOM 5353 C CA . GLY A 1 718 ? -3.533 8.937 -4.513 1.00 57.31 718 GLY A CA 1
ATOM 5354 C C . GLY A 1 718 ? -3.461 7.738 -5.461 1.00 57.31 718 GLY A C 1
ATOM 5355 O O . GLY A 1 718 ? -4.091 7.800 -6.512 1.00 57.31 718 GLY A O 1
ATOM 5356 N N . ASP A 1 719 ? -2.833 6.619 -5.081 1.00 64.19 719 ASP A N 1
ATOM 5357 C CA . ASP A 1 719 ? -2.554 5.507 -6.014 1.00 64.19 719 ASP A CA 1
ATOM 5358 C C . ASP A 1 719 ? -3.794 4.935 -6.706 1.00 64.19 719 ASP A C 1
ATOM 5360 O O . ASP A 1 719 ? -3.791 4.733 -7.912 1.00 64.19 719 ASP A O 1
ATOM 5364 N N . VAL A 1 720 ? -4.907 4.713 -5.996 1.00 57.00 720 VAL A N 1
ATOM 5365 C CA . VAL A 1 720 ? -6.143 4.236 -6.655 1.00 57.00 720 VAL A CA 1
ATOM 5366 C C . VAL A 1 720 ? -6.771 5.308 -7.548 1.00 57.00 720 VAL A C 1
ATOM 5368 O O . VAL A 1 720 ? -7.451 4.966 -8.510 1.00 57.00 720 VAL A O 1
ATOM 5371 N N . GLY A 1 721 ? -6.522 6.590 -7.279 1.00 56.50 721 GLY A N 1
ATOM 5372 C CA . GLY A 1 721 ? -6.894 7.684 -8.178 1.00 56.50 721 GLY A CA 1
ATOM 5373 C C . GLY A 1 721 ? -6.011 7.743 -9.426 1.00 56.50 721 GLY A C 1
ATOM 5374 O O . GLY A 1 721 ? -6.508 8.069 -10.500 1.00 56.50 721 GLY A O 1
ATOM 5375 N N . ASN A 1 722 ? -4.729 7.395 -9.291 1.00 64.44 722 ASN A N 1
ATOM 5376 C CA . ASN A 1 722 ? -3.755 7.367 -10.383 1.00 64.44 722 ASN A CA 1
ATOM 5377 C C . ASN A 1 722 ? -3.839 6.099 -11.228 1.00 64.44 722 ASN A C 1
ATOM 5379 O O . ASN A 1 722 ? -3.621 6.178 -12.433 1.00 64.44 722 ASN A O 1
ATOM 5383 N N . ASN A 1 723 ? -4.192 4.960 -10.624 1.00 69.81 723 ASN A N 1
ATOM 5384 C CA . ASN A 1 723 ? -3.986 3.619 -11.184 1.00 69.81 723 ASN A CA 1
ATOM 5385 C C . ASN A 1 723 ? -5.284 2.785 -11.251 1.00 69.81 723 ASN A C 1
ATOM 5387 O O . ASN A 1 723 ? -5.348 1.804 -11.986 1.00 69.81 723 ASN A O 1
ATOM 5391 N N . GLY A 1 724 ? -6.346 3.163 -10.528 1.00 67.88 724 GLY A N 1
ATOM 5392 C CA . GLY A 1 724 ? -7.586 2.388 -10.423 1.00 67.88 724 GLY A CA 1
ATOM 5393 C C . GLY A 1 724 ? -8.707 2.819 -11.380 1.00 67.88 724 GLY A C 1
ATOM 5394 O O . GLY A 1 724 ? -9.047 3.997 -11.479 1.00 67.88 724 GLY A O 1
ATOM 5395 N N . LYS A 1 725 ? -9.385 1.836 -11.993 1.00 65.31 725 LYS A N 1
ATOM 5396 C CA . LYS A 1 725 ? -10.515 2.045 -12.922 1.00 65.31 725 LYS A CA 1
ATOM 5397 C C . LYS A 1 725 ? -11.617 2.952 -12.362 1.00 65.31 725 LYS A C 1
ATOM 5399 O O . LYS A 1 725 ? -12.043 3.902 -13.020 1.00 65.31 725 LYS A O 1
ATOM 5404 N N . TYR A 1 726 ? -12.122 2.634 -11.169 1.00 53.97 726 TYR A N 1
ATOM 5405 C CA . TYR A 1 726 ? -13.352 3.250 -10.664 1.00 53.97 726 TYR A CA 1
ATOM 5406 C C . TYR A 1 726 ? -13.176 4.721 -10.287 1.00 53.97 726 TYR A C 1
ATOM 5408 O O . TYR A 1 726 ? -14.105 5.482 -10.483 1.00 53.97 726 TYR A O 1
ATOM 5416 N N . LEU A 1 727 ? -12.006 5.175 -9.832 1.00 49.69 727 LEU A N 1
ATOM 5417 C CA . LEU A 1 727 ? -11.796 6.613 -9.605 1.00 49.69 727 LEU A CA 1
ATOM 5418 C C . LEU A 1 727 ? -11.486 7.368 -10.909 1.00 49.69 727 LEU A C 1
ATOM 5420 O O . LEU A 1 727 ? -11.899 8.517 -11.059 1.00 49.69 727 LEU A O 1
ATOM 5424 N N . ALA A 1 728 ? -10.837 6.714 -11.878 1.00 44.59 728 ALA A N 1
ATOM 5425 C CA . ALA A 1 728 ? -10.489 7.308 -13.170 1.00 44.59 728 ALA A CA 1
ATOM 5426 C C . ALA A 1 728 ? -11.698 7.517 -14.109 1.00 44.59 728 ALA A C 1
ATOM 5428 O O . ALA A 1 728 ? -11.738 8.480 -14.872 1.00 44.59 728 ALA A O 1
ATOM 5429 N N . THR A 1 729 ? -12.723 6.658 -14.042 1.00 40.72 729 THR A N 1
ATOM 5430 C CA . THR A 1 729 ? -13.840 6.662 -15.013 1.00 40.72 729 THR A CA 1
ATOM 5431 C C . THR A 1 729 ? -14.799 7.865 -14.855 1.00 40.72 729 THR A C 1
ATOM 5433 O O . THR A 1 729 ? -15.467 8.241 -15.824 1.00 40.72 729 THR A O 1
ATOM 5436 N N . PHE A 1 730 ? -14.860 8.504 -13.673 1.00 41.88 730 PHE A N 1
ATOM 5437 C CA . PHE A 1 730 ? -16.039 9.278 -13.225 1.00 41.88 730 PHE A CA 1
ATOM 5438 C C . PHE A 1 730 ? -15.950 10.817 -13.161 1.00 41.88 730 PHE A C 1
ATOM 5440 O O . PHE A 1 730 ? -16.967 11.473 -12.972 1.00 41.88 730 PHE A O 1
ATOM 5447 N N . GLY A 1 731 ? -14.802 11.438 -13.400 1.00 44.62 731 GLY A N 1
ATOM 5448 C CA . GLY A 1 731 ? -14.715 12.889 -13.660 1.00 44.62 731 GLY A CA 1
ATOM 5449 C C . GLY A 1 731 ? -14.588 13.843 -12.466 1.00 44.62 731 GLY A C 1
ATOM 5450 O O . GLY A 1 731 ? -15.114 14.944 -12.589 1.00 44.62 731 GLY A O 1
ATOM 5451 N N . THR A 1 732 ? -13.945 13.493 -11.345 1.00 40.19 732 THR A N 1
ATOM 5452 C CA . THR A 1 732 ? -13.886 14.356 -10.135 1.00 40.19 732 THR A CA 1
ATOM 5453 C C . THR A 1 732 ? -13.096 15.662 -10.351 1.00 40.19 732 THR A C 1
ATOM 5455 O O . THR A 1 732 ? -12.123 15.653 -11.103 1.00 40.19 732 THR A O 1
ATOM 5458 N N . GLY A 1 733 ? -13.496 16.780 -9.720 1.00 37.59 733 GLY A N 1
ATOM 5459 C CA . GLY A 1 733 ? -13.016 18.154 -9.966 1.00 37.59 733 GLY A CA 1
ATOM 5460 C C . GLY A 1 733 ? -11.734 18.582 -9.215 1.00 37.59 733 GLY A C 1
ATOM 5461 O O . GLY A 1 733 ? -11.289 17.938 -8.273 1.00 37.59 733 GLY A O 1
ATOM 5462 N N . VAL A 1 734 ? -11.107 19.709 -9.622 1.00 34.31 734 VAL A N 1
ATOM 5463 C CA . VAL A 1 734 ? -9.851 20.248 -9.022 1.00 34.31 734 VAL A CA 1
ATOM 5464 C C . VAL A 1 734 ? -10.063 20.635 -7.559 1.00 34.31 734 VAL A C 1
ATOM 5466 O O . VAL A 1 734 ? -9.150 20.495 -6.750 1.00 34.31 734 VAL A O 1
ATOM 5469 N N . GLN A 1 735 ? -11.255 21.137 -7.243 1.00 40.69 735 GLN A N 1
ATOM 5470 C CA . GLN A 1 735 ? -11.617 21.627 -5.914 1.00 40.69 735 GLN A CA 1
ATOM 5471 C C . GLN A 1 735 ? -11.728 20.481 -4.890 1.00 40.69 735 GLN A C 1
ATOM 5473 O O . GLN A 1 735 ? -11.580 20.726 -3.698 1.00 40.69 735 GLN A O 1
ATOM 5478 N N . ASP A 1 736 ? -11.847 19.236 -5.364 1.00 39.41 736 ASP A N 1
ATOM 5479 C CA . ASP A 1 736 ? -12.037 18.031 -4.545 1.00 39.41 736 ASP A CA 1
ATOM 5480 C C . ASP A 1 736 ? -10.712 17.297 -4.249 1.00 39.41 736 ASP A C 1
ATOM 5482 O O . ASP A 1 736 ? -10.644 16.385 -3.424 1.00 39.41 736 ASP A O 1
ATOM 5486 N N . ARG A 1 737 ? -9.608 17.705 -4.894 1.00 40.12 737 ARG A N 1
ATOM 5487 C CA . ARG A 1 737 ? -8.299 17.028 -4.794 1.00 40.12 737 ARG A CA 1
ATOM 5488 C C . ARG A 1 737 ? -7.522 17.312 -3.509 1.00 40.12 737 ARG A C 1
ATOM 5490 O O . ARG A 1 737 ? -6.546 16.625 -3.235 1.00 40.12 737 ARG A O 1
ATOM 5497 N N . GLY A 1 738 ? -7.966 18.278 -2.707 1.00 31.83 738 GLY A N 1
ATOM 5498 C CA . GLY A 1 738 ? -7.399 18.551 -1.383 1.00 31.83 738 GLY A CA 1
ATOM 5499 C C . GLY A 1 738 ? -7.924 17.640 -0.267 1.00 31.83 738 GLY A C 1
ATOM 5500 O O . GLY A 1 738 ? -7.489 17.792 0.869 1.00 31.83 738 GLY A O 1
ATOM 5501 N N . GLN A 1 739 ? -8.874 16.735 -0.552 1.00 33.16 739 GLN A N 1
ATOM 5502 C CA . GLN A 1 739 ? -9.607 15.998 0.491 1.00 33.16 739 GLN A CA 1
ATOM 5503 C C . GLN A 1 739 ? -9.794 14.490 0.236 1.00 33.16 739 GLN A C 1
ATOM 5505 O O . GLN A 1 739 ? -10.392 13.796 1.059 1.00 33.16 739 GLN A O 1
ATOM 5510 N N . MET A 1 740 ? -9.233 13.927 -0.839 1.00 27.39 740 MET A N 1
ATOM 5511 C CA . MET A 1 740 ? -9.371 12.495 -1.126 1.00 27.39 740 MET A CA 1
ATOM 5512 C C . MET A 1 740 ? -8.242 11.664 -0.513 1.00 27.39 740 MET A C 1
ATOM 5514 O O . MET A 1 740 ? -7.122 11.607 -1.014 1.00 27.39 740 MET A O 1
ATOM 5518 N N . ARG A 1 741 ? -8.587 11.000 0.591 1.00 30.72 741 ARG A N 1
ATOM 5519 C CA . ARG A 1 741 ? -7.816 9.945 1.266 1.00 30.72 741 ARG A CA 1
ATOM 5520 C C . ARG A 1 741 ? -7.604 8.750 0.295 1.00 30.72 741 ARG A C 1
ATOM 5522 O O . ARG A 1 741 ? -8.354 8.674 -0.683 1.00 30.72 741 ARG A O 1
ATOM 5529 N N . ALA A 1 742 ? -6.667 7.795 0.522 1.00 26.30 742 ALA A N 1
ATOM 5530 C CA . ALA A 1 742 ? -6.506 6.606 -0.373 1.00 26.30 742 ALA A CA 1
ATOM 5531 C C . ALA A 1 742 ? -6.391 5.196 0.235 1.00 26.30 742 ALA A C 1
ATOM 5533 O O . ALA A 1 742 ? -5.857 5.030 1.336 1.00 26.30 742 ALA A O 1
ATOM 5534 N N . PRO A 1 743 ? -6.824 4.124 -0.463 1.00 26.77 743 PRO A N 1
ATOM 5535 C CA . PRO A 1 743 ? -6.694 2.775 0.060 1.00 26.77 743 PRO A CA 1
ATOM 5536 C C . PRO A 1 743 ? -5.309 2.193 -0.261 1.00 26.77 743 PRO A C 1
ATOM 5538 O O . PRO A 1 743 ? -4.816 2.246 -1.377 1.00 26.77 743 PRO A O 1
ATOM 5541 N N . ARG A 1 744 ? -4.727 1.594 0.773 1.00 29.25 744 ARG A N 1
ATOM 5542 C CA . ARG A 1 744 ? -3.709 0.533 0.770 1.00 29.25 744 ARG A CA 1
ATOM 5543 C C . ARG A 1 744 ? -2.826 0.372 -0.480 1.00 29.25 744 ARG A C 1
ATOM 5545 O O . ARG A 1 744 ? -3.189 -0.303 -1.439 1.00 29.25 744 ARG A O 1
ATOM 5552 N N . ALA A 1 745 ? -1.578 0.779 -0.280 1.00 23.28 745 ALA A N 1
ATOM 5553 C CA . ALA A 1 745 ? -0.391 0.105 -0.772 1.00 23.28 745 ALA A CA 1
ATOM 5554 C C . ALA A 1 745 ? -0.494 -1.432 -0.698 1.00 23.28 745 ALA A C 1
ATOM 5556 O O . ALA A 1 745 ? -0.866 -2.013 0.331 1.00 23.28 745 ALA A O 1
ATOM 5557 N N . SER A 1 746 ? -0.085 -2.065 -1.795 1.00 26.83 746 SER A N 1
ATOM 5558 C CA . SER A 1 746 ? 0.437 -3.426 -1.841 1.00 26.83 746 SER A CA 1
ATOM 5559 C C . SER A 1 746 ? 1.518 -3.636 -0.773 1.00 26.83 746 SER A C 1
ATOM 5561 O O . SER A 1 746 ? 2.504 -2.903 -0.759 1.00 26.83 746 SER A O 1
ATOM 5563 N N . PRO A 1 747 ? 1.464 -4.710 0.024 1.00 28.30 747 PRO A N 1
ATOM 5564 C CA . PRO A 1 747 ? 2.634 -5.537 0.219 1.00 28.30 747 PRO A CA 1
ATOM 5565 C C . PRO A 1 747 ? 2.652 -6.499 -0.969 1.00 28.30 747 PRO A C 1
ATOM 5567 O O . PRO A 1 747 ? 2.050 -7.562 -0.902 1.00 28.30 747 PRO A O 1
ATOM 5570 N N . THR A 1 748 ? 3.288 -6.114 -2.075 1.00 23.30 748 THR A N 1
ATOM 5571 C CA . THR A 1 748 ? 3.376 -6.908 -3.318 1.00 23.30 748 THR A CA 1
ATOM 5572 C C . THR A 1 748 ? 2.046 -7.299 -4.008 1.00 23.30 748 THR A C 1
ATOM 5574 O O . THR A 1 748 ? 1.080 -7.779 -3.426 1.00 23.30 748 THR A O 1
ATOM 5577 N N . THR A 1 749 ? 2.024 -7.091 -5.319 1.00 26.11 749 THR A N 1
ATOM 5578 C CA . THR A 1 749 ? 0.978 -7.407 -6.301 1.00 26.11 749 THR A CA 1
ATOM 5579 C C . THR A 1 749 ? 0.502 -8.867 -6.243 1.00 26.11 749 THR A C 1
ATOM 5581 O O . THR A 1 749 ? 1.329 -9.743 -6.462 1.00 26.11 749 THR A O 1
ATOM 5584 N N . VAL A 1 750 ? -0.804 -9.157 -6.078 1.00 24.67 750 VAL A N 1
ATOM 5585 C CA . VAL A 1 750 ? -1.438 -10.391 -6.616 1.00 24.67 750 VAL A CA 1
ATOM 5586 C C . VAL A 1 750 ? -2.927 -10.168 -6.936 1.00 24.67 750 VAL A C 1
ATOM 5588 O O . VAL A 1 750 ? -3.733 -9.827 -6.072 1.00 24.67 750 VAL A O 1
ATOM 5591 N N . CYS A 1 751 ? -3.274 -10.420 -8.199 1.00 23.94 751 CYS A N 1
ATOM 5592 C CA . CYS A 1 751 ? -4.611 -10.399 -8.786 1.00 23.94 751 CYS A CA 1
ATOM 5593 C C . CYS A 1 751 ? -5.518 -11.526 -8.246 1.00 23.94 751 CYS A C 1
ATOM 5595 O O . CYS A 1 751 ? -5.085 -12.665 -8.083 1.00 23.94 751 CYS A O 1
ATOM 5597 N N . GLY A 1 752 ? -6.800 -11.227 -8.011 1.00 23.16 752 GLY A N 1
ATOM 5598 C CA . GLY A 1 752 ? -7.801 -12.203 -7.560 1.00 23.16 752 GLY A CA 1
ATOM 5599 C C . GLY A 1 752 ? -8.184 -13.234 -8.632 1.00 23.16 752 GLY A C 1
ATOM 5600 O O . GLY A 1 752 ? -8.234 -12.930 -9.823 1.00 23.16 752 GLY A O 1
ATOM 5601 N N . LEU A 1 753 ? -8.509 -14.457 -8.212 1.00 25.56 753 LEU A N 1
ATOM 5602 C CA . LEU A 1 753 ? -9.043 -15.530 -9.058 1.00 25.56 753 LEU A CA 1
ATOM 5603 C C . LEU A 1 753 ? -10.413 -15.986 -8.543 1.00 25.56 753 LEU A C 1
ATOM 5605 O O . LEU A 1 753 ? -10.632 -16.090 -7.340 1.00 25.56 753 LEU A O 1
ATOM 5609 N N . THR A 1 754 ? -11.288 -16.345 -9.480 1.00 24.36 754 THR A N 1
ATOM 5610 C CA . THR A 1 754 ? -12.425 -17.250 -9.269 1.00 24.36 754 THR A CA 1
ATOM 5611 C C . THR A 1 754 ? -12.233 -18.424 -10.241 1.00 24.36 754 THR A C 1
ATOM 5613 O O . THR A 1 754 ? -11.792 -18.182 -11.367 1.00 24.36 754 THR A O 1
ATOM 5616 N N . PRO A 1 755 ? -12.484 -19.680 -9.834 1.00 26.11 755 PRO A N 1
ATOM 5617 C CA . PRO A 1 755 ? -12.240 -20.863 -10.665 1.00 26.11 755 PRO A CA 1
ATOM 5618 C C . PRO A 1 755 ? -13.408 -21.160 -11.633 1.00 26.11 755 PRO A C 1
ATOM 5620 O O . PRO A 1 755 ? -14.556 -20.880 -11.284 1.00 26.11 755 PRO A O 1
ATOM 5623 N N . PRO A 1 756 ? -13.165 -21.771 -12.812 1.00 25.42 756 PRO A N 1
ATOM 5624 C CA . PRO A 1 756 ? -14.218 -22.405 -13.608 1.00 25.42 756 PRO A CA 1
ATOM 5625 C C . PRO A 1 756 ? -14.601 -23.785 -13.021 1.00 25.42 756 PRO A C 1
ATOM 5627 O O . PRO A 1 756 ? -13.795 -24.393 -12.309 1.00 25.42 756 PRO A O 1
ATOM 5630 N N . PRO A 1 757 ? -15.820 -24.299 -13.289 1.00 24.98 757 PRO A N 1
ATOM 5631 C CA . PRO A 1 757 ? -16.313 -25.545 -12.699 1.00 24.98 757 PRO A CA 1
ATOM 5632 C C . PRO A 1 757 ? -15.605 -26.792 -13.270 1.00 24.98 757 PRO A C 1
ATOM 5634 O O . PRO A 1 757 ? -15.097 -26.757 -14.393 1.00 24.98 757 PRO A O 1
ATOM 5637 N N . PRO A 1 758 ? -15.584 -27.918 -12.530 1.00 28.47 758 PRO A N 1
ATOM 5638 C CA . PRO A 1 758 ? -14.894 -29.134 -12.950 1.00 28.47 758 PRO A CA 1
ATOM 5639 C C . PRO A 1 758 ? -15.624 -29.844 -14.102 1.00 28.47 758 PRO A C 1
ATOM 5641 O O . PRO A 1 758 ? -16.798 -30.194 -13.998 1.00 28.47 758 PRO A O 1
ATOM 5644 N N . THR A 1 759 ? -14.906 -30.123 -15.192 1.00 28.77 759 THR A N 1
ATOM 5645 C CA . THR A 1 759 ? -15.320 -31.091 -16.221 1.00 28.77 759 THR A CA 1
ATOM 5646 C C . THR A 1 759 ? -15.257 -32.533 -15.688 1.00 28.77 759 THR A C 1
ATOM 5648 O O . THR A 1 759 ? -14.324 -32.859 -14.950 1.00 28.77 759 THR A O 1
ATOM 5651 N N . PRO A 1 760 ? -16.197 -33.422 -16.066 1.00 27.61 760 PRO A N 1
ATOM 5652 C CA . PRO A 1 760 ? -16.278 -34.781 -15.531 1.00 27.61 760 PRO A CA 1
ATOM 5653 C C . PRO A 1 760 ? -15.166 -35.701 -16.078 1.00 27.61 760 PRO A C 1
ATOM 5655 O O . PRO A 1 760 ? -14.637 -35.459 -17.167 1.00 27.61 760 PRO A O 1
ATOM 5658 N N . PRO A 1 761 ? -14.812 -36.782 -15.353 1.00 28.73 761 PRO A N 1
ATOM 5659 C CA . PRO A 1 761 ? -13.713 -37.666 -15.725 1.00 28.73 761 PRO A CA 1
ATOM 5660 C C . PRO A 1 761 ? -14.039 -38.469 -16.991 1.00 28.73 761 PRO A C 1
ATOM 5662 O O . PRO A 1 761 ? -15.075 -39.129 -17.082 1.00 28.73 761 PRO A O 1
ATOM 5665 N N . ARG A 1 762 ? -13.121 -38.451 -17.966 1.00 28.14 762 ARG A N 1
ATOM 5666 C CA . ARG A 1 762 ? -13.140 -39.390 -19.094 1.00 28.14 762 ARG A CA 1
ATOM 5667 C C . ARG A 1 762 ? -12.785 -40.797 -18.602 1.00 28.14 762 ARG A C 1
ATOM 5669 O O . ARG A 1 762 ? -11.776 -41.001 -17.935 1.00 28.14 762 ARG A O 1
ATOM 5676 N N . VAL A 1 763 ? -13.634 -41.747 -18.977 1.00 31.08 763 VAL A N 1
ATOM 5677 C CA . VAL A 1 763 ? -13.492 -43.198 -18.793 1.00 31.08 763 VAL A CA 1
ATOM 5678 C C . VAL A 1 763 ? -12.233 -43.713 -19.516 1.00 31.08 763 VAL A C 1
ATOM 5680 O O . VAL A 1 763 ? -11.985 -43.284 -20.645 1.00 31.08 763 VAL A O 1
ATOM 5683 N N . PRO A 1 764 ? -11.453 -44.647 -18.937 1.00 29.70 764 PRO A N 1
ATOM 5684 C CA . PRO A 1 764 ? -10.350 -45.285 -19.644 1.00 29.70 764 PRO A CA 1
ATOM 5685 C C . PRO A 1 764 ? -10.874 -46.377 -20.586 1.00 29.70 764 PRO A C 1
ATOM 5687 O O . PRO A 1 764 ? -11.532 -47.325 -20.158 1.00 29.70 764 PRO A O 1
ATOM 5690 N N . SER A 1 765 ? -10.554 -46.264 -21.873 1.00 28.86 765 SER A N 1
ATOM 5691 C CA . SER A 1 765 ? -10.704 -47.348 -22.843 1.00 28.86 765 SER A CA 1
ATOM 5692 C C . SER A 1 765 ? -9.398 -48.137 -22.960 1.00 28.86 765 SER A C 1
ATOM 5694 O O . SER A 1 765 ? -8.366 -47.577 -23.324 1.00 28.86 765 SER A O 1
ATOM 5696 N N . SER A 1 766 ? -9.481 -49.443 -22.734 1.00 27.38 766 SER A N 1
ATOM 5697 C CA . SER A 1 766 ? -8.495 -50.460 -23.124 1.00 27.38 766 SER A CA 1
ATOM 5698 C C . SER A 1 766 ? -9.236 -51.552 -23.912 1.00 27.38 766 SER A C 1
ATOM 5700 O O . SER A 1 766 ? -10.442 -51.697 -23.701 1.00 27.38 766 SER A O 1
ATOM 5702 N N . PRO A 1 767 ? -8.566 -52.461 -24.645 1.00 43.16 767 PRO A N 1
ATOM 5703 C CA . PRO A 1 767 ? -7.322 -52.340 -25.413 1.00 43.16 767 PRO A CA 1
ATOM 5704 C C . PRO A 1 767 ? -7.462 -52.929 -26.842 1.00 43.16 767 PRO A C 1
ATOM 5706 O O . PRO A 1 767 ? -8.406 -53.652 -27.148 1.00 43.16 767 PRO A O 1
ATOM 5709 N N . GLY A 1 768 ? -6.471 -52.699 -27.709 1.00 25.06 768 GLY A N 1
ATOM 5710 C CA . GLY A 1 768 ? -6.380 -53.381 -29.004 1.00 25.06 768 GLY A CA 1
ATOM 5711 C C . GLY A 1 768 ? -5.029 -53.184 -29.695 1.00 25.06 768 GLY A C 1
ATOM 5712 O O . GLY A 1 768 ? -4.830 -52.175 -30.355 1.00 25.06 768 GLY A O 1
ATOM 5713 N N . THR A 1 769 ? -4.114 -54.143 -29.488 1.00 28.30 769 THR A N 1
ATOM 5714 C CA . THR A 1 769 ? -3.224 -54.788 -30.494 1.00 28.30 769 THR A CA 1
ATOM 5715 C C . THR A 1 769 ? -3.039 -54.053 -31.840 1.00 28.30 769 THR A C 1
ATOM 5717 O O . THR A 1 769 ? -4.015 -53.814 -32.533 1.00 28.30 769 THR A O 1
ATOM 5720 N N . THR A 1 770 ? -1.847 -53.786 -32.397 1.00 28.69 770 THR A N 1
ATOM 5721 C CA . THR A 1 770 ? -0.757 -54.732 -32.725 1.00 28.69 770 THR A CA 1
ATOM 5722 C C . THR A 1 770 ? 0.458 -54.005 -33.356 1.00 28.69 770 THR A C 1
ATOM 5724 O O . THR A 1 770 ? 0.274 -53.030 -34.069 1.00 28.69 770 THR A O 1
ATOM 5727 N N . ALA A 1 771 ? 1.655 -54.587 -33.168 1.00 27.84 771 ALA A N 1
ATOM 5728 C CA . ALA A 1 771 ? 2.798 -54.701 -34.103 1.00 27.84 771 ALA A CA 1
ATOM 5729 C C . ALA A 1 771 ? 3.619 -53.473 -34.597 1.00 27.84 771 ALA A C 1
ATOM 5731 O O . ALA A 1 771 ? 3.207 -52.729 -35.474 1.00 27.84 771 ALA A O 1
ATOM 5732 N N . ARG A 1 772 ? 4.877 -53.438 -34.110 1.00 28.42 772 ARG A N 1
ATOM 5733 C CA . ARG A 1 772 ? 6.180 -53.292 -34.818 1.00 28.42 772 ARG A CA 1
ATOM 5734 C C . ARG A 1 772 ? 6.250 -52.426 -36.093 1.00 28.42 772 ARG A C 1
ATOM 5736 O O . ARG A 1 772 ? 5.812 -52.874 -37.147 1.00 28.42 772 ARG A O 1
ATOM 5743 N N . ALA A 1 773 ? 7.055 -51.363 -36.051 1.00 31.31 773 ALA A N 1
ATOM 5744 C CA . ALA A 1 773 ? 8.479 -51.346 -36.433 1.00 31.31 773 ALA A CA 1
ATOM 5745 C C . ALA A 1 773 ? 9.143 -50.101 -35.832 1.00 31.31 773 ALA A C 1
ATOM 5747 O O . ALA A 1 773 ? 8.442 -49.067 -35.757 1.00 31.31 773 ALA A O 1
#

Solvent-accessible surface area (backbone atoms only — not comparable to full-atom values): 40910 Å² total; per-residue (Å²): 138,85,86,90,76,86,79,79,76,78,76,67,56,34,39,41,48,56,68,58,93,80,72,90,67,48,75,45,85,65,50,64,70,39,80,29,98,79,65,20,30,26,62,44,40,30,44,41,18,78,68,26,36,15,24,47,68,88,46,84,79,47,70,46,98,88,35,22,30,43,78,71,30,30,43,30,38,41,34,40,25,38,35,57,85,67,74,31,44,29,47,33,38,38,44,27,23,71,39,89,57,68,45,54,34,19,27,38,39,44,74,50,70,60,65,80,37,66,64,86,65,45,61,85,54,28,58,43,70,51,68,31,62,13,28,40,41,15,36,38,36,39,28,41,59,45,65,64,43,58,19,43,36,37,33,40,64,39,39,82,63,23,21,26,40,41,48,37,69,34,51,40,82,42,42,85,60,70,20,33,24,52,16,53,20,37,42,68,50,47,66,31,22,15,68,56,55,47,67,57,67,82,53,43,23,72,69,53,53,71,59,42,53,60,63,51,76,39,88,87,49,78,72,74,63,37,27,75,59,50,56,65,46,33,73,41,55,95,92,60,54,68,22,81,61,86,31,86,64,38,65,47,80,29,45,54,72,31,69,52,60,35,29,35,30,42,34,73,15,76,45,15,73,83,32,36,62,61,42,38,42,74,73,40,31,51,41,73,47,51,39,93,40,39,61,39,19,60,86,42,68,33,35,39,34,35,29,52,28,74,96,41,45,80,69,49,55,46,46,64,80,59,93,48,94,70,36,16,47,52,51,54,43,83,48,77,68,42,98,85,59,33,31,40,28,42,33,45,38,41,51,36,39,66,40,50,36,39,37,34,31,70,77,75,50,45,37,49,37,36,34,32,28,40,58,49,63,68,59,51,53,50,49,52,50,46,40,43,60,67,62,33,32,38,55,60,83,44,74,32,51,58,24,63,26,26,35,37,44,48,68,39,70,86,74,36,64,97,80,75,65,98,54,29,67,39,80,70,49,35,47,23,29,36,47,18,57,12,40,75,57,9,20,42,42,46,24,52,51,16,54,44,35,53,76,64,59,47,70,67,52,41,43,48,54,50,43,18,42,58,32,17,40,65,16,59,40,84,89,33,24,38,69,84,77,45,39,39,26,42,39,70,66,41,31,75,70,68,76,41,59,77,87,45,49,56,27,42,30,46,20,52,32,52,34,27,52,68,67,64,99,89,46,65,75,37,42,44,53,27,46,79,71,50,82,43,80,42,89,34,38,86,46,10,80,39,48,42,54,56,86,42,50,68,27,30,61,71,56,12,64,34,49,84,59,54,60,42,40,35,34,54,31,38,40,29,48,19,48,18,49,41,42,67,75,48,89,54,83,61,96,62,58,29,66,58,26,45,50,51,23,47,56,35,48,51,67,51,55,73,48,71,47,31,35,44,65,36,49,54,50,57,57,48,39,53,52,23,43,53,47,22,75,73,64,36,63,70,44,28,52,48,24,55,52,42,52,56,37,51,50,56,26,39,64,47,41,68,75,39,85,65,37,17,39,97,88,42,72,67,52,78,40,2,49,66,23,47,30,54,47,22,48,74,73,69,34,56,68,55,19,47,52,48,51,51,45,52,51,37,47,33,35,83,40,56,31,41,90,43,41,76,28,44,56,38,66,30,59,48,36,66,64,31,68,78,58,58,74,53,69,49,50,68,89,47,68,70,72,64,60,17,38,55,54,71,83,70,90,81,85,90,83,83,84,82,83,86,78,81,85,82,79,88,85,83,88,80,88,81,84,90,133

InterPro domains:
  IPR043750 Protein of unknown function DUF5695 [PF18951] (65-201)
  IPR043750 Protein of unknown function DUF5695 [PF18951] (242-725)

Foldseek 3Di:
DDDDDDDPDDQQAKEKDDFDPPDDWAWDPPDQQDQDPQQWTWNGKTWCQLVIFMDDSVDPPDSDPPHTSVNVQKIKMWTWTQHNVNFWIKIKIKIWRQDQFKHKHQWDWDKDFADPQFPPNFLQRDWDWDWFQWQLQIKIWTFRLDFQAKIKIKHWLGSHLATQNDWAFDQAPGHLRRIIIRINAHRSQQVCLFLLNGVLQPGGDPSVCVQDPDLSPDSVHNNAPFFQRHPRSDDQDVVRGTGDGQHHGHMDMHGNRRIRMTMMIIHIQGTFPVSVQVVSQVSQHKDWDKVVAQEEEQVRKMKIWIQHGVPKDWDDKAKDDAPDDQGKHKDWDWDDADPVNTIIIIIHMDHFAKIKMWTAIPVRGITIFIHTYDYDVVVQLVVLLCCLLPQQAFDQQAQQQLQAHLGRAQFDPVQDDPPPDRDGGCCAALQQQQNFQFFPRNLVSLLQLLVSLLVPNDLRSLVSLQSCVDRAQAHWDPPRHHPVTDHQFADPVCCVVVVDPPVRHRFGFSGSGAFQDDDDQPHDFTDCFDLPRDGDHHPCSVQLSFDWLDNSDRHRVVNRRDRLDLQRQLSVLSSLVSNLSCQPPHPRDHPDHSVVSLLSSLVSLCSNAQDLAAAANNCSLVVSLVVLVVVVVVPPVSSVVSSVSNLVRLVNNLVSLLPDPQRHDPSGSQANGGLVVNLVSCVVVPNNVSNVSSVSSQVSAQDCHSHDQRHRWGFHHRCCRSHNDPNRPTRRHPVSVSPRRRDTDDPDDGDDDDDDDDDDDDDDDDDDDDDDD

pLDDT: mean 77.61, std 21.94, range [23.16, 98.75]

Sequence (773 aa):
GGGGGGGGGATPWLALSTIALAAPATPLVAAAGAPAPGGGTVLAAQEVSAMLKASAPADALSLNSANSAAAAGLRVVRSYERSADGAALVLRFNLTNGGRSPVEVGAVGLAMPESPGHPPAGIESVVWNDAHVGGAHGWVEFVRVVGDEATLLVTPADRISSPLEAWRPMMEDLGGGDAYEWVVASAAWAAEWANNTQWPHLAMSDSLKQQYPPFATDPETPWPTTDGKRAMPRLAASGGGAARPWVDPTTLLLRPGETSSIALRLQLAEAGPRTRDAALAKMGSAVLRAVPGYVLSPHLPGTLFVRPPAGASVSTARADPPSGADTATLDATLRAPLPSGFVPVRLTAAGYGEVRLRVAFSDGSEALAHYYVLPPFERQVAALGAHLADVAWLPREYPDPFGRSASVMPWDRSICPYSGEPCGHVLNDARAYDAGLSDDAGGGNPLCLAAKVRAAPTAHEASRVDEYIRWTLYGVKPDTASPPLKSLQIREEEVAAGEADAESVDGVRMTMFYYNCSGPKGAPPCSDASSGHFAWRYSEADKCHKPFGGPTWCMTETMANATYRGFNYPHQISSYWAMYHVARHTTLPTVRDWHWYLYRAGKTALKLGTSNVGFMDGTVAREVLAALLLEGEAGNTTLAAIGAQLRGQMQRRQQRWAVTPHPYGSEFGFDTTGQEEVVVWNLYFGNETAAKLTVDHVLSYMRSSPTWPYHGGARSWGDVGNNGKYLATFGTGVQDRGQMRAPRASPTTVCGLTPPPPTPPRVPSSPGTTARA

Secondary structure (DSSP, 8-state):
--------PPPPPEEEE---TTSPPEE----TTPBPTTSSEEEEEEE-TTTSEE--TTSTT---TT-BTTTTTEEEEEEEEE-TTSS-EEEEEEEEE-SSS-EEEEEEEEEEEPPS--TTS-GGG-EEEEEE--BTT-EEEEEESSTT--EEEEEESSTTTS-B-EEEE--STTSTT-EEEEEEE-HHHHHHHHTT--THHHH--HHHHHHSTTTTT-TTSPP---STT-----PPPTT------SS----EEE-TT-EEEEEEEEEEETTSGGGHHHHHHHTT--EEEEES-SEEBTTB-EEEEEEPPTT--EEEEEEPPPSSTTB-EEEEEE-PPPTTS-EEEEEEEESBEEEEEEEEETTS-EEEEEEEEPPPHHHHHHHHHHIIIIISEE-TTS--TTS--SEE--B-GGGS-TT--S--B----S-TTTTTT-HHHHHHHHHHHHHHHHHS--HHHHHHHHHHIIIIIS---TTTSPSSP--SB--HHHHHTTSS-GGGTTPBPS-S------SSTTSSPPPSSB-SSSB---TTGGGTTS--SS------HHHHT----TTHHHHHHHHHHHHHHHHHHS-S--SS-HHHHHHHHHHHHHTTTT-SS--TTTTHHHHHHHHHHHHHHTT-HHHHHHHHHHHHHHHHHHHHHTTSSSTT-SS-TTSSSSHHHHHHHHHHTT-HHHHHHHHHHHHTSB---SBTTTTTPBP--SHHHHH-HHHHSS---GGGTTS-------SS------PPPPPPPPPPP--------

Organism: Emiliania huxleyi (NCBI:txid2903)

Mean predicted aligned error: 11.54 Å

Radius of gyration: 29.58 Å; Cα contacts (8 Å, |Δi|>4): 1718; chains: 1; bounding box: 96×80×82 Å